Protein 3JR2 (pdb70)

Foldseek 3Di:
DFAAEAEQQDLELVVSVVFCVQQVVQGQEYEDEPNNCVNPVCSLLVVCVVRVRHAYEYEAAQDPQLPVLCSVVSPHQEYEYELNHDLVSLLSSLVSCVVSVHAYEYEYDDPHDVSLLSNVVSVHAHYEQEQDPVCVVVVVPRDPVSQVVLVSVVSNHAYAYEYPDFLVCLVSNQPRRHHYHYDYCCLGPDCNNVRSVSNVVSRVVRD/DAAEAEQQDLELVVSLVFCVQQVVQGQEYEDEPNNCVNPVCSLLVVCVVNVRGQYEYEAAADPQLVVLCSVVSPHQEYEYELNHDLVSLLSSLVNCVVSVHAYEYEYDDPHDVSLLSCVVSVHAHYEQEADPVCVVVVNPHDVVSQVVLVSQVSRHAYAYEYPDFLVCLVVNAPRRHHYHYDYCCLGDDCNNVRSVSNVVSCVVRDD/DFAAEAEQQDLELVVSLVQCVQLVVQGQEYEDEPNNCVNPVLSLLVVCVVRVRHQYEYEAAQDPQLPVLCSVVSPHQEYEYELNRDLVSLLSSLVVCVVSNHAYEYEYDDPHDVSLVSCVVSVHAEYEDEADPVCVVVVHTHDVVVLVCLVSQVSNHAYAYEYPDFLVCLVVNAPRRHHYHYDYCCLGDDCNNVRSVSNVVSSVVRDD/DAAEAEQQDLELVVSLVQCVVQVVLGQEYEDEPNNCVNPVCSLLVVCVVRVRHQYEYEAAQDPQLPVLCSVVSPHQEYEYELNRDLVSVLNNLVNCVVSVHAYEYEYDDPHDVSLLSCVVSVHQHYEQEADVVCVVVVNPHDPVSLVVLVSQVSRHAYAYEYPDFLVCLVSNAPRRHHYYYDYVCLGDDCNNVRSVSNVVSVVVRD

Solvent-accessible surface area: 34375 Å² total

Nearest PDB structures (foldseek):
  3ieb-assembly2_E  TM=1.001E+00  e=9.719E-37  Vibrio cholerae
  1so6-assembly1_A  TM=9.469E-01  e=2.253E-22  Escherichia coli
  1q6q-assembly1_A  TM=9.451E-01  e=1.768E-21  Escherichia coli
  3ajx-assembly1_B  TM=8.859E-01  e=6.180E-15  Mycobacterium gastri
  1tqj-assembly1_B  TM=7.447E-01  e=2.675E-05  Synechocystis sp.

Radius of gyration: 33.16 Å; Cα contacts (8 Å, |Δi|>4): 1681; chains: 4; bounding box: 95×74×72 Å

Secondary structure (DSSP, 8-state):
----EEEE--SSHHHHHHHHHHHGGG-SEEEE-HHHHHHH--HHHHHHHH-TTSEEEE--B-S-HHHHH--TTTT-SEEEEETTS-HHHHHHHHHHHHHHT-EEEEE--SS---HHHHHHHTT--EEEEEPPHHHHHHT--S-HHHHH--HHHHTT-EEEEESS--GGGGGGGTTS-EEEEEESGGGSHHHHHHHHHHHHHHHHHH-/---EEEE--SSHHHHHHHHHHHTTT-SEEEE-HHHHHHH--HHHHHHHHSTTSEEEE--B-S-HHHHH--TTTT-SEEEEETTS-HHHHHHHHHHHHHTT-EEEEE--SS---HHHHHHHTT--EEEEE--HHHHHHT----HHHHH--HHHHTTPEEEEESS--GGGGGGGTTS-EEEEEESGGGSTTTHHHHHHHHHHHHHHH--/----EEEE--SSHHHHHHHHHHHGGG-SEEEE-HHHHHHH--HHHHHHHH-TTSEEEE--B-S-HHHHH--TTTT-SEEEEETTS-HHHHHHHHHHHHHTT-EEEEE--SS---HHHHHHHTT--EEEEEPPHHHHHHT----HHHHH--HHHHTTPEEEEESS--GGGGGGGTTS-EEEEEESGGGSSTTHHHHHHHHHHHHHHH--/---EEEE--SSHHHHHHHHHHHGGG-SEEEE-HHHHHHH--HHHHHHHH-TTSEEEE--B-S-HHHHH--TTTT-SEEEEETTS-HHHHHHHHHHHHHTT-EEEEE--SS---HHHHHHHTT--EEEEE--HHHHHHT--S-HHHHH--HHHHHT-EEEEESS--GGGGGGGTTS-EEEEEESGGGSSTTHHHHHHHHHHHHHHH-

Structure (mmCIF, N/CA/C/O backbone):
data_3JR2
#
_entry.id   3JR2
#
_cell.length_a   82.305
_cell.length_b   95.711
_cell.length_c   125.577
_cell.angle_alpha   90.00
_cell.angle_beta   90.00
_cell.angle_gamma   90.00
#
_symmetry.space_group_name_H-M   'P 21 21 21'
#
loop_
_entity.id
_entity.type
_entity.pdbx_description
1 polymer 'Hexulose-6-phosphate synthase SgbH'
2 non-polymer 1,2-ETHANEDIOL
3 non-polymer GLYCEROL
4 non-polymer 'SULFATE ION'
5 non-polymer 'MAGNESIUM ION'
6 water water
#
loop_
_atom_site.group_PDB
_atom_site.id
_atom_site.type_symbol
_atom_site.label_atom_id
_atom_site.label_alt_id
_atom_site.label_comp_id
_atom_site.label_asym_id
_atom_site.label_entity_id
_atom_site.label_seq_id
_atom_site.pdbx_PDB_ins_code
_atom_site.Cartn_x
_atom_site.Cartn_y
_atom_site.Cartn_z
_atom_site.occupancy
_atom_site.B_iso_or_equiv
_atom_site.auth_seq_id
_atom_site.auth_comp_id
_atom_site.auth_asym_id
_atom_site.auth_atom_id
_atom_site.pdbx_PDB_model_num
ATOM 1 N N . THR A 1 5 ? 19.603 6.598 3.335 1.00 37.24 2 THR A N 1
ATOM 2 C CA . THR A 1 5 ? 18.889 5.639 2.426 1.00 37.36 2 THR A CA 1
ATOM 3 C C . THR A 1 5 ? 17.877 6.378 1.505 1.00 34.72 2 THR A C 1
ATOM 4 O O . THR A 1 5 ? 17.888 7.611 1.456 1.00 36.29 2 THR A O 1
ATOM 8 N N . LYS A 1 6 ? 16.997 5.672 0.790 1.00 30.96 3 LYS A N 1
ATOM 9 C CA . LYS A 1 6 ? 16.124 6.397 -0.146 1.00 27.39 3 LYS A CA 1
ATOM 10 C C . LYS A 1 6 ? 14.965 7.141 0.526 1.00 22.70 3 LYS A C 1
ATOM 11 O O . LYS A 1 6 ? 14.534 6.807 1.644 1.00 19.52 3 LYS A O 1
ATOM 17 N N . PRO A 1 7 ? 14.455 8.154 -0.184 1.00 19.62 4 PRO A N 1
ATOM 18 C CA . PRO A 1 7 ? 13.325 8.931 0.275 1.00 17.99 4 PRO A CA 1
ATOM 19 C C . PRO A 1 7 ? 12.131 8.056 0.541 1.00 16.77 4 PRO A C 1
ATOM 20 O O . PRO A 1 7 ? 11.817 7.146 -0.269 1.00 18.09 4 PRO A O 1
ATOM 32 N N . ILE A 1 9 ? 7.839 7.722 1.611 1.00 12.66 6 ILE A N 1
ATOM 33 C CA . ILE A 1 9 ? 6.564 8.329 1.229 1.00 13.68 6 ILE A CA 1
ATOM 34 C C . ILE A 1 9 ? 5.796 8.712 2.516 1.00 12.13 6 ILE A C 1
ATOM 35 O O . ILE A 1 9 ? 5.528 7.839 3.338 1.00 13.02 6 ILE A O 1
ATOM 40 N N . GLN A 1 10 ? 5.402 9.994 2.619 1.00 11.53 7 GLN A N 1
ATOM 41 C CA . GLN A 1 10 ? 4.737 10.553 3.742 1.00 11.16 7 GLN A CA 1
ATOM 42 C C . GLN A 1 10 ? 3.390 11.151 3.329 1.00 10.69 7 GLN A C 1
ATOM 43 O O . GLN A 1 10 ? 3.285 11.874 2.348 1.00 13.36 7 GLN A O 1
ATOM 49 N N . ILE A 1 11 ? 2.343 10.801 4.072 1.00 12.37 8 ILE A N 1
ATOM 50 C CA . ILE A 1 11 ? 1.051 11.383 3.856 1.00 12.52 8 ILE A CA 1
ATOM 51 C C . ILE A 1 11 ? 0.763 12.361 4.964 1.00 12.22 8 ILE A C 1
ATOM 52 O O . ILE A 1 11 ? 0.886 12.047 6.170 1.00 13.56 8 ILE A O 1
ATOM 57 N N . ALA A 1 12 ? 0.314 13.529 4.550 1.00 13.60 9 ALA A N 1
ATOM 58 C CA . ALA A 1 12 ? -0.111 14.575 5.477 1.00 13.04 9 ALA A CA 1
ATOM 59 C C . ALA A 1 12 ? -1.634 14.521 5.672 1.00 14.72 9 ALA A C 1
ATOM 60 O O . ALA A 1 12 ? -2.398 14.831 4.753 1.00 15.56 9 ALA A O 1
ATOM 62 N N . LEU A 1 13 ? -2.065 14.120 6.874 1.00 14.33 10 LEU A N 1
ATOM 63 C CA . LEU A 1 13 ? -3.470 14.083 7.240 1.00 14.00 10 LEU A CA 1
ATOM 64 C C . LEU A 1 13 ? -3.890 15.474 7.692 1.00 15.26 10 LEU A C 1
ATOM 65 O O . LEU A 1 13 ? -3.524 15.922 8.769 1.00 13.80 10 LEU A O 1
ATOM 70 N N . ASP A 1 14 ? -4.682 16.143 6.862 1.00 14.60 11 ASP A N 1
ATOM 71 C CA . ASP A 1 14 ? -5.167 17.477 7.184 1.00 17.18 11 ASP A CA 1
ATOM 72 C C . ASP A 1 14 ? -6.687 17.511 7.308 1.00 17.17 11 ASP A C 1
ATOM 73 O O . ASP A 1 14 ? -7.306 18.556 7.104 1.00 17.98 11 ASP A O 1
ATOM 78 N N . GLN A 1 15 ? -7.290 16.373 7.642 1.00 17.49 12 GLN A N 1
ATOM 79 C CA . GLN A 1 15 ? -8.740 16.322 7.800 1.00 17.73 12 GLN A CA 1
ATOM 80 C C . GLN A 1 15 ? -9.134 17.125 9.018 1.00 18.82 12 GLN A C 1
ATOM 81 O O . GLN A 1 15 ? -8.341 17.323 9.961 1.00 18.28 12 GLN A O 1
ATOM 87 N N . THR A 1 16 ? -10.373 17.620 9.011 1.00 17.99 13 THR A N 1
ATOM 88 C CA . THR A 1 16 ? -10.829 18.475 10.116 1.00 17.56 13 THR A CA 1
ATOM 89 C C . THR A 1 16 ? -11.547 17.696 11.229 1.00 16.31 13 THR A C 1
ATOM 90 O O . THR A 1 16 ? -12.124 18.275 12.156 1.00 14.61 13 THR A O 1
ATOM 94 N N . ASN A 1 17 ? -11.508 16.383 11.141 1.00 16.38 14 ASN A N 1
ATOM 95 C CA . ASN A 1 17 ? -12.030 15.512 12.182 1.00 16.55 14 ASN A CA 1
ATOM 96 C C . ASN A 1 17 ? -11.293 14.233 12.197 1.00 15.98 14 ASN A C 1
ATOM 97 O O . ASN A 1 17 ? -10.735 13.811 11.194 1.00 16.14 14 ASN A O 1
ATOM 102 N N . LEU A 1 18 ? -11.300 13.611 13.373 1.00 16.07 15 LEU A N 1
ATOM 103 C CA . LEU A 1 18 ? -10.487 12.443 13.595 1.00 17.44 15 LEU A CA 1
ATOM 104 C C . LEU A 1 18 ? -11.070 11.238 12.889 1.00 16.09 15 LEU A C 1
ATOM 105 O O . LEU A 1 18 ? -10.337 10.409 12.402 1.00 15.08 15 LEU A O 1
ATOM 110 N N . THR A 1 19 ? -12.396 11.146 12.815 1.00 17.64 16 THR A N 1
ATOM 111 C CA . THR A 1 19 ? -13.018 9.953 12.175 1.00 18.50 16 THR A CA 1
ATOM 112 C C . THR A 1 19 ? -12.517 9.861 10.724 1.00 17.31 16 THR A C 1
ATOM 113 O O . THR A 1 19 ? -12.102 8.765 10.254 1.00 15.61 16 THR A O 1
ATOM 117 N N . ASP A 1 20 ? -12.501 10.989 10.041 1.00 16.10 17 ASP A N 1
ATOM 118 C CA . ASP A 1 20 ? -12.040 10.960 8.631 1.00 17.68 17 ASP A CA 1
ATOM 119 C C . ASP A 1 20 ? -10.535 10.667 8.478 1.00 16.87 17 ASP A C 1
ATOM 120 O O . ASP A 1 20 ? -10.113 9.954 7.566 1.00 16.19 17 ASP A O 1
ATOM 125 N N . ALA A 1 21 ? -9.738 11.214 9.398 1.00 17.35 18 ALA A N 1
ATOM 126 C CA . ALA A 1 21 ? -8.296 10.978 9.409 1.00 16.68 18 ALA A CA 1
ATOM 127 C C . ALA A 1 21 ? -7.977 9.519 9.648 1.00 16.82 18 ALA A C 1
ATOM 128 O O . ALA A 1 21 ? -7.105 8.976 9.003 1.00 15.46 18 ALA A O 1
ATOM 130 N N . VAL A 1 22 ? -8.680 8.908 10.586 1.00 16.80 19 VAL A N 1
ATOM 131 C CA . VAL A 1 22 ? -8.509 7.498 10.913 1.00 16.17 19 VAL A CA 1
ATOM 132 C C . VAL A 1 22 ? -8.863 6.589 9.709 1.00 16.30 19 VAL A C 1
ATOM 133 O O . VAL A 1 22 ? -8.132 5.668 9.378 1.00 15.15 19 VAL A O 1
ATOM 137 N N . ALA A 1 23 ? -9.915 6.952 8.990 1.00 17.05 20 ALA A N 1
ATOM 138 C CA . ALA A 1 23 ? -10.342 6.231 7.774 1.00 17.18 20 ALA A CA 1
ATOM 139 C C . ALA A 1 23 ? -9.292 6.302 6.670 1.00 17.49 20 ALA A C 1
ATOM 140 O O . ALA A 1 23 ? -8.932 5.290 6.089 1.00 17.71 20 ALA A O 1
ATOM 142 N N . VAL A 1 24 ? -8.761 7.496 6.425 1.00 16.51 21 VAL A N 1
ATOM 143 C CA . VAL A 1 24 ? -7.689 7.692 5.451 1.00 16.88 21 VAL A CA 1
ATOM 144 C C . VAL A 1 24 ? -6.442 6.916 5.826 1.00 15.40 21 VAL A C 1
ATOM 145 O O . VAL A 1 24 ? -5.902 6.146 5.018 1.00 16.85 21 VAL A O 1
ATOM 149 N N . ALA A 1 25 ? -6.002 7.071 7.066 1.00 15.30 22 ALA A N 1
ATOM 150 C CA . ALA A 1 25 ? -4.787 6.424 7.531 1.00 14.72 22 ALA A CA 1
ATOM 151 C C . ALA A 1 25 ? -4.938 4.918 7.346 1.00 15.09 22 ALA A C 1
ATOM 152 O O . ALA A 1 25 ? -4.010 4.258 6.910 1.00 15.76 22 ALA A O 1
ATOM 154 N N . SER A 1 26 ? -6.109 4.401 7.693 1.00 17.37 23 SER A N 1
ATOM 155 C CA . SER A 1 26 ? -6.373 2.964 7.576 1.00 18.59 23 SER A CA 1
ATOM 156 C C . SER A 1 26 ? -6.287 2.538 6.117 1.00 18.54 23 SER A C 1
ATOM 157 O O . SER A 1 26 ? -5.684 1.524 5.784 1.00 18.74 23 SER A O 1
ATOM 160 N N . ASN A 1 27 ? -6.862 3.331 5.250 1.00 19.09 24 ASN A N 1
ATOM 161 C CA . ASN A 1 27 ? -6.815 3.061 3.779 1.00 20.34 24 ASN A CA 1
ATOM 162 C C . ASN A 1 27 ? -5.431 3.136 3.133 1.00 19.67 24 ASN A C 1
ATOM 163 O O . ASN A 1 27 ? -5.126 2.332 2.248 1.00 19.25 24 ASN A O 1
ATOM 168 N N . VAL A 1 28 ? -4.591 4.091 3.563 1.00 17.80 25 VAL A N 1
ATOM 169 C CA . VAL A 1 28 ? -3.281 4.280 2.983 1.00 17.24 25 VAL A CA 1
ATOM 170 C C . VAL A 1 28 ? -2.107 3.564 3.693 1.00 17.32 25 VAL A C 1
ATOM 171 O O . VAL A 1 28 ? -0.991 3.489 3.133 1.00 15.44 25 VAL A O 1
ATOM 175 N N . ALA A 1 29 ? -2.324 3.031 4.906 1.00 16.02 26 ALA A N 1
ATOM 176 C CA . ALA A 1 29 ? -1.232 2.506 5.712 1.00 15.87 26 ALA A CA 1
ATOM 177 C C . ALA A 1 29 ? -0.284 1.534 4.992 1.00 17.01 26 ALA A C 1
ATOM 178 O O . ALA A 1 29 ? 0.922 1.573 5.186 1.00 17.10 26 ALA A O 1
ATOM 180 N N . SER A 1 30 ? -0.827 0.629 4.174 1.00 17.85 27 SER A N 1
ATOM 181 C CA . SER A 1 30 ? 0.007 -0.423 3.584 1.00 18.73 27 SER A CA 1
ATOM 182 C C . SER A 1 30 ? 0.983 0.133 2.560 1.00 18.02 27 SER A C 1
ATOM 183 O O . SER A 1 30 ? 1.864 -0.580 2.096 1.00 18.94 27 SER A O 1
ATOM 186 N N . TYR A 1 31 ? 0.837 1.389 2.152 1.00 17.11 28 TYR A N 1
ATOM 187 C CA . TYR A 1 31 ? 1.764 1.929 1.142 1.00 15.82 28 TYR A CA 1
ATOM 188 C C . TYR A 1 31 ? 2.385 3.280 1.466 1.00 14.90 28 TYR A C 1
ATOM 189 O O . TYR A 1 31 ? 3.040 3.850 0.640 1.00 14.49 28 TYR A O 1
ATOM 198 N N A VAL A 1 32 ? 2.190 3.782 2.685 0.50 14.16 29 VAL A N 1
ATOM 199 N N B VAL 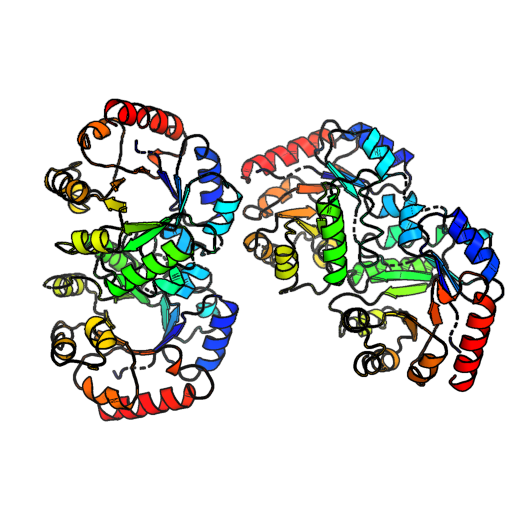A 1 32 ? 2.219 3.759 2.689 0.50 14.55 29 VAL A N 1
ATOM 200 C CA A VAL A 1 32 ? 2.895 4.979 3.131 0.50 13.46 29 VAL A CA 1
ATOM 201 C CA B VAL A 1 32 ? 2.922 4.950 3.100 0.50 14.24 29 VAL A CA 1
ATOM 202 C C A VAL A 1 32 ? 3.861 4.557 4.247 0.50 14.59 29 VAL A C 1
ATOM 203 C C B VAL A 1 32 ? 3.859 4.560 4.250 0.50 14.97 29 VAL A C 1
ATOM 204 O O A VAL A 1 32 ? 3.577 3.617 5.012 0.50 14.21 29 VAL A O 1
ATOM 205 O O B VAL A 1 32 ? 3.555 3.643 5.038 0.50 14.58 29 VAL A O 1
ATOM 212 N N . ASP A 1 33 ? 5.011 5.223 4.313 1.00 14.27 30 ASP A N 1
ATOM 213 C CA . ASP A 1 33 ? 6.011 4.950 5.325 1.00 14.10 30 ASP A CA 1
ATOM 214 C C . ASP A 1 33 ? 5.848 5.829 6.559 1.00 14.28 30 ASP A C 1
ATOM 215 O O . ASP A 1 33 ? 6.188 5.406 7.672 1.00 13.34 30 ASP A O 1
ATOM 220 N N . VAL A 1 34 ? 5.423 7.066 6.327 1.00 13.69 31 VAL A N 1
ATOM 221 C CA . VAL A 1 34 ? 5.280 8.069 7.362 1.00 12.93 31 VAL A CA 1
ATOM 222 C C . VAL A 1 34 ? 3.847 8.631 7.350 1.00 12.88 31 VAL A C 1
ATOM 223 O O . VAL A 1 34 ? 3.306 9.007 6.314 1.00 13.56 31 VAL A O 1
ATOM 227 N N . ILE A 1 35 ? 3.227 8.640 8.512 1.00 12.00 32 ILE A N 1
ATOM 228 C CA . ILE A 1 35 ? 1.899 9.238 8.696 1.00 12.45 32 ILE A CA 1
ATOM 229 C C . ILE A 1 35 ? 2.043 10.518 9.525 1.00 13.13 32 ILE A C 1
ATOM 230 O O . ILE A 1 35 ? 2.621 10.534 10.627 1.00 14.17 32 ILE A O 1
ATOM 235 N N . GLU A 1 36 ? 1.537 11.614 8.988 1.00 12.31 33 GLU A N 1
ATOM 236 C CA . GLU A 1 36 ? 1.643 12.909 9.631 1.00 13.11 33 GLU A CA 1
ATOM 237 C C . GLU A 1 36 ? 0.287 13.446 10.110 1.00 12.43 33 GLU A C 1
ATOM 238 O O . GLU A 1 36 ? -0.693 13.510 9.358 1.00 13.50 33 GLU A O 1
ATOM 244 N N . VAL A 1 37 ? 0.221 13.840 11.367 1.00 11.63 34 VAL A N 1
ATOM 245 C CA . VAL A 1 37 ? -0.938 14.554 11.840 1.00 12.00 34 VAL A CA 1
ATOM 246 C C . VAL A 1 37 ? -0.631 16.006 11.433 1.00 12.31 34 VAL A C 1
ATOM 247 O O . VAL A 1 37 ? 0.247 16.649 12.024 1.00 12.16 34 VAL A O 1
ATOM 251 N N . GLY A 1 38 ? -1.315 16.502 10.409 1.00 11.75 35 GLY A N 1
ATOM 252 C CA . GLY A 1 38 ? -1.148 17.887 9.978 1.00 12.37 35 GLY A CA 1
ATOM 253 C C . GLY A 1 38 ? -1.641 18.891 11.006 1.00 12.67 35 GLY A C 1
ATOM 254 O O . GLY A 1 38 ? -2.386 18.543 11.931 1.00 12.70 35 GLY A O 1
ATOM 255 N N . THR A 1 39 ? -1.232 20.153 10.840 1.00 12.88 36 THR A N 1
ATOM 256 C CA . THR A 1 39 ? -1.587 21.191 11.765 1.00 13.04 36 THR A CA 1
ATOM 257 C C . THR A 1 39 ? -3.102 21.344 11.858 1.00 12.49 36 THR A C 1
ATOM 258 O O . THR A 1 39 ? -3.625 21.552 12.929 1.00 13.58 36 THR A O 1
ATOM 262 N N . ILE A 1 40 ? -3.833 21.166 10.753 1.00 12.75 37 ILE A N 1
ATOM 263 C CA . ILE A 1 40 ? -5.292 21.260 10.778 1.00 13.68 37 ILE A CA 1
ATOM 264 C C . ILE A 1 40 ? -5.919 20.190 11.687 1.00 13.58 37 ILE A C 1
ATOM 265 O O . ILE A 1 40 ? -6.797 20.457 12.481 1.00 12.86 37 ILE A O 1
ATOM 270 N N . LEU A 1 41 ? -5.446 18.969 11.588 1.00 12.22 38 LEU A N 1
ATOM 271 C CA . LEU A 1 41 ? -5.997 17.863 12.344 1.00 12.64 38 LEU A CA 1
ATOM 272 C C . LEU A 1 41 ? -5.609 18.049 13.814 1.00 12.05 38 LEU A C 1
ATOM 273 O O . LEU A 1 41 ? -6.398 17.794 14.708 1.00 12.13 38 LEU A O 1
ATOM 278 N N . ALA A 1 42 ? -4.367 18.484 14.038 1.00 12.79 39 ALA A N 1
ATOM 279 C CA . ALA A 1 42 ? -3.849 18.767 15.377 1.00 12.23 39 ALA A CA 1
ATOM 280 C C . ALA A 1 42 ? -4.652 19.858 16.106 1.00 13.64 39 ALA A C 1
ATOM 281 O O . ALA A 1 42 ? -4.997 19.712 17.277 1.00 15.18 39 ALA A O 1
ATOM 283 N N . PHE A 1 43 ? -4.945 20.957 15.451 1.00 12.86 40 PHE A N 1
ATOM 284 C CA . PHE A 1 43 ? -5.873 21.924 16.060 1.00 13.24 40 PHE A CA 1
ATOM 285 C C . PHE A 1 43 ? -7.332 21.461 16.129 1.00 14.68 40 PHE A C 1
ATOM 286 O O . PHE A 1 43 ? -8.039 21.838 17.032 1.00 14.08 40 PHE A O 1
ATOM 294 N N . ALA A 1 44 ? -7.795 20.630 15.197 1.00 14.38 41 ALA A N 1
ATOM 295 C CA . ALA A 1 44 ? -9.182 20.217 15.265 1.00 15.78 41 ALA A CA 1
ATOM 296 C C . ALA A 1 44 ? -9.427 19.360 16.487 1.00 16.08 41 ALA A C 1
ATOM 297 O O . ALA A 1 44 ? -10.420 19.545 17.209 1.00 16.68 41 ALA A O 1
ATOM 299 N N . GLU A 1 45 ? -8.507 18.409 16.712 1.00 15.69 42 GLU A N 1
ATOM 300 C CA . GLU A 1 45 ? -8.693 17.372 17.679 1.00 15.70 42 GLU A CA 1
ATOM 301 C C . GLU A 1 45 ? -7.741 17.332 18.854 1.00 15.99 42 GLU A C 1
ATOM 302 O O . GLU A 1 45 ? -7.997 16.639 19.838 1.00 16.39 42 GLU A O 1
ATOM 308 N N . GLY A 1 46 ? -6.623 18.043 18.757 1.00 14.81 43 GLY A N 1
ATOM 309 C CA . GLY A 1 46 ? -5.618 18.022 19.766 1.00 13.94 43 GLY A CA 1
ATOM 310 C C . GLY A 1 46 ? -4.816 16.734 19.744 1.00 14.57 43 GLY A C 1
ATOM 311 O O . GLY A 1 46 ? -4.889 15.964 18.814 1.00 14.80 43 GLY A O 1
ATOM 320 N N . LYS A 1 48 ? -5.151 13.982 21.095 1.00 15.36 45 LYS A N 1
ATOM 321 C CA . LYS A 1 48 ? -5.929 12.760 20.863 1.00 17.13 45 LYS A CA 1
ATOM 322 C C . LYS A 1 48 ? -5.677 12.181 19.451 1.00 15.56 45 LYS A C 1
ATOM 323 O O . LYS A 1 48 ? -5.670 10.980 19.269 1.00 15.65 45 LYS A O 1
ATOM 329 N N . ALA A 1 49 ? -5.549 13.048 18.443 1.00 14.71 46 ALA A N 1
ATOM 330 C CA . ALA A 1 49 ? -5.235 12.588 17.096 1.00 13.04 46 ALA A CA 1
ATOM 331 C C . ALA A 1 49 ? -3.934 11.830 17.054 1.00 13.83 46 ALA A C 1
ATOM 332 O O . ALA A 1 49 ? -3.854 10.820 16.406 1.00 13.82 46 ALA A O 1
ATOM 334 N N . VAL A 1 50 ? -2.884 12.341 17.708 1.00 12.10 47 VAL A N 1
ATOM 335 C CA . VAL A 1 50 ? -1.583 11.721 17.747 1.00 12.65 47 VAL A CA 1
ATOM 336 C C . VAL A 1 50 ? -1.663 10.369 18.430 1.00 12.66 47 VAL A C 1
ATOM 337 O O . VAL A 1 50 ? -1.196 9.343 17.893 1.00 11.16 47 VAL A O 1
ATOM 341 N N . SER A 1 51 ? -2.256 10.366 19.627 1.00 12.91 48 SER A N 1
ATOM 342 C CA A SER A 1 51 ? -2.390 9.100 20.392 0.50 13.79 48 SER A CA 1
ATOM 343 C CA B SER A 1 51 ? -2.329 9.087 20.381 0.50 12.00 48 SER A CA 1
ATOM 344 C C . SER A 1 51 ? -3.159 8.055 19.635 1.00 12.63 48 SER A C 1
ATOM 345 O O . SER A 1 51 ? -2.790 6.849 19.638 1.00 13.78 48 SER A O 1
ATOM 350 N N . THR A 1 52 ? -4.229 8.496 18.983 1.00 12.47 49 THR A N 1
ATOM 351 C CA . THR A 1 52 ? -5.102 7.551 18.277 1.00 13.83 49 THR A CA 1
ATOM 352 C C . THR A 1 52 ? -4.360 6.869 17.115 1.00 13.88 49 THR A C 1
ATOM 353 O O . THR A 1 52 ? -4.400 5.630 16.950 1.00 15.60 49 THR A O 1
ATOM 357 N N . LEU A 1 53 ? -3.691 7.689 16.320 1.00 13.69 50 LEU A N 1
ATOM 358 C CA . LEU A 1 53 ? -2.971 7.211 15.141 1.00 14.32 50 LEU A CA 1
ATOM 359 C C . LEU A 1 53 ? -1.729 6.394 15.557 1.00 14.62 50 LEU A C 1
ATOM 360 O O . LEU A 1 53 ? -1.451 5.370 14.952 1.00 13.09 50 LEU A O 1
ATOM 365 N N . ARG A 1 54 ? -1.129 6.755 16.684 1.00 14.07 51 ARG A N 1
ATOM 366 C CA . ARG A 1 54 ? -0.068 5.977 17.282 1.00 15.31 51 ARG A CA 1
ATOM 367 C C . ARG A 1 54 ? -0.493 4.551 17.634 1.00 15.66 51 ARG A C 1
ATOM 368 O O . ARG A 1 54 ? 0.201 3.586 17.293 1.00 15.92 51 ARG A O 1
ATOM 376 N N . HIS A 1 55 ? -1.652 4.427 18.251 1.00 15.58 52 HIS A N 1
ATOM 377 C CA . HIS A 1 55 ? -2.217 3.110 18.583 1.00 15.80 52 HIS A CA 1
ATOM 378 C C . HIS A 1 55 ? -2.611 2.333 17.349 1.00 15.29 52 HIS A C 1
ATOM 379 O O . HIS A 1 55 ? -2.279 1.140 17.229 1.00 14.81 52 HIS A O 1
ATOM 386 N N . ASN A 1 56 ? -3.235 3.009 16.382 1.00 15.29 53 ASN A N 1
ATOM 387 C CA . ASN A 1 56 ? -3.674 2.335 15.176 1.00 15.80 53 ASN A CA 1
ATOM 388 C C . ASN A 1 56 ? -2.551 1.845 14.274 1.00 16.09 53 ASN A C 1
ATOM 389 O O . ASN A 1 56 ? -2.737 0.864 13.569 1.00 14.21 53 ASN A O 1
ATOM 394 N N . HIS A 1 57 ? -1.433 2.594 14.214 1.00 15.20 54 HIS A N 1
ATOM 395 C CA . HIS A 1 57 ? -0.322 2.333 13.267 1.00 15.58 54 HIS A CA 1
ATOM 396 C C . HIS A 1 57 ? 1.026 2.332 13.971 1.00 16.09 54 HIS A C 1
ATOM 397 O O . HIS A 1 57 ? 1.866 3.238 13.801 1.00 15.07 54 HIS A O 1
ATOM 404 N N . PRO A 1 58 ? 1.256 1.300 14.773 1.00 16.19 55 PRO A N 1
ATOM 405 C CA . PRO A 1 58 ? 2.414 1.287 15.668 1.00 17.77 55 PRO A CA 1
ATOM 406 C C . PRO A 1 58 ? 3.732 1.148 14.948 1.00 19.07 55 PRO A C 1
ATOM 407 O O . PRO A 1 58 ? 4.755 1.495 15.498 1.00 20.50 55 PRO A O 1
ATOM 411 N N . ASN A 1 59 ? 3.720 0.636 13.723 1.00 18.11 56 ASN A N 1
ATOM 412 C CA . ASN A 1 59 ? 4.964 0.403 12.991 1.00 19.38 56 ASN A CA 1
ATOM 413 C C . ASN A 1 59 ? 5.283 1.472 11.985 1.00 18.03 56 ASN A C 1
ATOM 414 O O . ASN A 1 59 ? 6.205 1.329 11.195 1.00 19.31 56 ASN A O 1
ATOM 419 N N . HIS A 1 60 ? 4.503 2.546 11.985 1.00 15.59 57 HIS A N 1
ATOM 420 C CA . HIS A 1 60 ? 4.784 3.656 11.070 1.00 14.06 57 HIS A CA 1
ATOM 421 C C . HIS A 1 60 ? 5.574 4.714 11.816 1.00 13.03 57 HIS A C 1
ATOM 422 O O . HIS A 1 60 ? 5.484 4.822 13.039 1.00 13.06 57 HIS A O 1
ATOM 429 N N . ILE A 1 61 ? 6.305 5.529 11.074 1.00 11.48 58 ILE A N 1
ATOM 430 C CA . ILE A 1 61 ? 6.852 6.778 11.649 1.00 12.33 58 ILE A CA 1
ATOM 431 C C . ILE A 1 61 ? 5.670 7.784 11.766 1.00 12.73 58 ILE A C 1
ATOM 432 O O . ILE A 1 61 ? 4.918 7.949 10.821 1.00 12.37 58 ILE A O 1
ATOM 437 N N . LEU A 1 62 ? 5.538 8.475 12.889 1.00 12.50 59 LEU A N 1
ATOM 438 C CA . LEU A 1 62 ? 4.420 9.350 13.121 1.00 13.17 59 LEU A CA 1
ATOM 439 C C . LEU A 1 62 ? 4.924 10.757 13.368 1.00 12.07 59 LEU A C 1
ATOM 440 O O . LEU A 1 62 ? 5.829 10.946 14.179 1.00 13.40 59 LEU A O 1
ATOM 445 N N . VAL A 1 63 ? 4.337 11.709 12.664 1.00 12.45 60 VAL A N 1
ATOM 446 C CA . VAL A 1 63 ? 4.774 13.120 12.716 1.00 12.54 60 VAL A CA 1
ATOM 447 C C . VAL A 1 63 ? 3.633 13.947 13.283 1.00 12.08 60 VAL A C 1
ATOM 448 O O . VAL A 1 63 ? 2.466 13.730 12.948 1.00 13.26 60 VAL A O 1
ATOM 452 N N . CYS A 1 64 ? 3.959 14.857 14.167 1.00 13.30 61 CYS A N 1
ATOM 453 C CA . CYS A 1 64 ? 2.994 15.828 14.670 1.00 13.06 61 CYS A CA 1
ATOM 454 C C . CYS A 1 64 ? 3.451 17.180 14.168 1.00 14.10 61 CYS A C 1
ATOM 455 O O . CYS A 1 64 ? 4.477 17.712 14.583 1.00 13.63 61 CYS A O 1
ATOM 458 N N . ASP A 1 65 ? 2.692 17.741 13.250 1.00 14.71 62 ASP A N 1
ATOM 459 C CA . ASP A 1 65 ? 3.073 18.959 12.593 1.00 15.05 62 ASP A CA 1
ATOM 460 C C . ASP A 1 65 ? 2.469 20.172 13.304 1.00 15.43 62 ASP A C 1
ATOM 461 O O . ASP A 1 65 ? 1.428 20.663 12.921 1.00 16.27 62 ASP A O 1
ATOM 474 N N . LYS A 1 67 ? 4.174 23.162 13.779 1.00 15.12 64 LYS A N 1
ATOM 475 C CA . LYS A 1 67 ? 4.867 24.399 13.337 1.00 15.18 64 LYS A CA 1
ATOM 476 C C . LYS A 1 67 ? 5.135 25.305 14.564 1.00 13.80 64 LYS A C 1
ATOM 477 O O . LYS A 1 67 ? 4.851 26.502 14.575 1.00 14.30 64 LYS A O 1
ATOM 483 N N . THR A 1 68 ? 5.632 24.660 15.592 1.00 13.90 65 THR A N 1
ATOM 484 C CA . THR A 1 68 ? 5.915 25.285 16.901 1.00 13.87 65 THR A CA 1
ATOM 485 C C . THR A 1 68 ? 6.626 26.610 16.732 1.00 12.70 65 THR A C 1
ATOM 486 O O . THR A 1 68 ? 7.710 26.672 16.164 1.00 12.17 65 THR A O 1
ATOM 490 N N . THR A 1 69 ? 6.028 27.669 17.250 1.00 12.41 66 THR A N 1
ATOM 491 C CA . THR A 1 69 ? 6.620 28.977 17.178 1.00 12.43 66 THR A CA 1
ATOM 492 C C . THR A 1 69 ? 7.061 29.528 18.525 1.00 12.26 66 THR A C 1
ATOM 493 O O . THR A 1 69 ? 7.910 30.416 18.574 1.00 13.11 66 THR A O 1
ATOM 497 N N . ASP A 1 70 ? 6.466 29.043 19.605 1.00 13.29 67 ASP A N 1
ATOM 498 C CA . ASP A 1 70 ? 6.844 29.435 20.980 1.00 14.09 67 ASP A CA 1
ATOM 499 C C . ASP A 1 70 ? 6.255 28.334 21.899 1.00 14.45 67 ASP A C 1
ATOM 500 O O . ASP A 1 70 ? 5.560 27.431 21.439 1.00 15.54 67 ASP A O 1
ATOM 505 N N . GLY A 1 71 ? 6.565 28.409 23.199 1.00 14.81 68 GLY A N 1
ATOM 506 C CA . GLY A 1 71 ? 6.221 27.385 24.172 1.00 14.58 68 GLY A CA 1
ATOM 507 C C . GLY A 1 71 ? 6.724 26.031 23.744 1.00 14.39 68 GLY A C 1
ATOM 508 O O . GLY A 1 71 ? 6.051 25.032 23.889 1.00 13.60 68 GLY A O 1
ATOM 509 N N . GLY A 1 72 ? 7.965 25.991 23.267 1.00 13.67 69 GLY A N 1
ATOM 510 C CA . GLY A 1 72 ? 8.448 24.767 22.628 1.00 14.48 69 GLY A CA 1
ATOM 511 C C . GLY A 1 72 ? 8.670 23.606 23.585 1.00 13.61 69 GLY A C 1
ATOM 512 O O . GLY A 1 72 ? 8.421 22.449 23.212 1.00 15.56 69 GLY A O 1
ATOM 513 N N . ALA A 1 73 ? 9.229 23.880 24.763 1.00 14.10 70 ALA A N 1
ATOM 514 C CA . ALA A 1 73 ? 9.492 22.851 25.757 1.00 14.19 70 ALA A CA 1
ATOM 515 C C . ALA A 1 73 ? 8.186 22.094 26.123 1.00 14.30 70 ALA A C 1
ATOM 516 O O . ALA A 1 73 ? 8.154 20.864 26.252 1.00 16.12 70 ALA A O 1
ATOM 518 N N . ILE A 1 74 ? 7.102 22.837 26.261 1.00 14.15 71 ILE A N 1
ATOM 519 C CA . ILE A 1 74 ? 5.822 22.239 26.635 1.00 13.62 71 ILE A CA 1
ATOM 520 C C . ILE A 1 74 ? 5.176 21.534 25.448 1.00 13.15 71 ILE A C 1
ATOM 521 O O . ILE A 1 74 ? 4.731 20.384 25.596 1.00 13.81 71 ILE A O 1
ATOM 526 N N . LEU A 1 75 ? 5.152 22.156 24.271 1.00 11.76 72 LEU A N 1
ATOM 527 C CA . LEU A 1 75 ? 4.505 21.548 23.122 1.00 12.33 72 LEU A CA 1
ATOM 528 C C . LEU A 1 75 ? 5.271 20.297 22.650 1.00 12.33 72 LEU A C 1
ATOM 529 O O . LEU A 1 75 ? 4.662 19.237 22.330 1.00 12.90 72 LEU A O 1
ATOM 534 N N . SER A 1 76 ? 6.596 20.400 22.624 1.00 11.24 73 SER A N 1
ATOM 535 C CA A SER A 1 76 ? 7.412 19.237 22.219 0.50 11.79 73 SER A CA 1
ATOM 536 C CA B SER A 1 76 ? 7.403 19.244 22.205 0.50 12.58 73 SER A CA 1
ATOM 537 C C . SER A 1 76 ? 7.171 18.046 23.134 1.00 12.91 73 SER A C 1
ATOM 538 O O . SER A 1 76 ? 6.961 16.926 22.680 1.00 11.85 73 SER A O 1
ATOM 543 N N . ARG A 1 77 ? 7.187 18.296 24.446 1.00 13.46 74 ARG A N 1
ATOM 544 C CA . ARG A 1 77 ? 6.926 17.232 25.388 1.00 14.68 74 ARG A CA 1
ATOM 545 C C . ARG A 1 77 ? 5.553 16.597 25.192 1.00 14.73 74 ARG A C 1
ATOM 546 O O . ARG A 1 77 ? 5.456 15.385 25.216 1.00 13.78 74 ARG A O 1
ATOM 567 N N . ALA A 1 79 ? 3.725 16.396 22.467 1.00 13.43 76 ALA A N 1
ATOM 568 C CA . ALA A 1 79 ? 3.603 15.659 21.226 1.00 13.40 76 ALA A CA 1
ATOM 569 C C . ALA A 1 79 ? 4.394 14.354 21.277 1.00 12.84 76 ALA A C 1
ATOM 570 O O . ALA A 1 79 ? 3.927 13.336 20.797 1.00 13.70 76 ALA A O 1
ATOM 572 N N . PHE A 1 80 ? 5.601 14.435 21.819 1.00 13.43 77 PHE A N 1
ATOM 573 C CA . PHE A 1 80 ? 6.403 13.254 21.996 1.00 13.77 77 PHE A CA 1
ATOM 574 C C . PHE A 1 80 ? 5.726 12.300 22.919 1.00 15.05 77 PHE A C 1
ATOM 575 O O . PHE A 1 80 ? 5.700 11.094 22.643 1.00 14.90 77 PHE A O 1
ATOM 583 N N . GLU A 1 81 ? 5.140 12.800 23.995 1.00 16.21 78 GLU A N 1
ATOM 584 C CA . GLU A 1 81 ? 4.535 11.891 24.969 1.00 16.86 78 GLU A CA 1
ATOM 585 C C . GLU A 1 81 ? 3.333 11.184 24.337 1.00 16.95 78 GLU A C 1
ATOM 586 O O . GLU A 1 81 ? 3.081 10.029 24.658 1.00 16.95 78 GLU A O 1
ATOM 592 N N . ALA A 1 82 ? 2.595 11.923 23.515 1.00 15.87 79 ALA A N 1
ATOM 593 C CA . ALA A 1 82 ? 1.421 11.414 22.802 1.00 16.80 79 ALA A CA 1
ATOM 594 C C . ALA A 1 82 ? 1.742 10.326 21.813 1.00 18.14 79 ALA A C 1
ATOM 595 O O . ALA A 1 82 ? 0.824 9.574 21.397 1.00 18.59 79 ALA A O 1
ATOM 597 N N . GLY A 1 83 ? 3.010 10.257 21.404 1.00 18.58 80 GLY A N 1
ATOM 598 C CA . GLY A 1 83 ? 3.521 9.194 20.549 1.00 18.16 80 GLY A CA 1
ATOM 599 C C . GLY A 1 83 ? 4.250 9.618 19.296 1.00 17.66 80 GLY A C 1
ATOM 600 O O . GLY A 1 83 ? 4.759 8.751 18.565 1.00 17.66 80 GLY A O 1
ATOM 601 N N . ALA A 1 84 ? 4.332 10.935 19.021 1.00 16.42 81 ALA A N 1
ATOM 602 C CA . ALA A 1 84 ? 5.053 11.381 17.834 1.00 14.79 81 ALA A CA 1
ATOM 603 C C . ALA A 1 84 ? 6.522 10.936 17.837 1.00 13.54 81 ALA A C 1
ATOM 604 O O . ALA A 1 84 ? 7.202 10.973 18.882 1.00 14.25 81 ALA A O 1
ATOM 606 N N . ASP A 1 85 ? 7.027 10.520 16.672 1.00 13.40 82 ASP A N 1
ATOM 607 C CA . ASP A 1 85 ? 8.451 10.302 16.469 1.00 13.15 82 ASP A CA 1
ATOM 608 C C . ASP A 1 85 ? 9.167 11.602 16.143 1.00 13.16 82 ASP A C 1
ATOM 609 O O . ASP A 1 85 ? 10.270 11.877 16.635 1.00 11.84 82 ASP A O 1
ATOM 614 N N . TRP A 1 86 ? 8.539 12.378 15.247 1.00 12.18 83 TRP A N 1
ATOM 615 C CA . TRP A 1 86 ? 9.086 13.618 14.749 1.00 12.38 83 TRP A CA 1
ATOM 616 C C . TRP A 1 86 ? 8.060 14.746 14.927 1.00 11.39 83 TRP A C 1
ATOM 617 O O . TRP A 1 86 ? 6.858 14.515 14.765 1.00 10.86 83 TRP A O 1
ATOM 628 N N . ILE A 1 87 ? 8.539 15.945 15.241 1.00 10.46 84 ILE A N 1
ATOM 629 C CA . ILE A 1 87 ? 7.654 17.073 15.364 1.00 10.90 84 ILE A CA 1
ATOM 630 C C . ILE A 1 87 ? 8.227 18.202 14.583 1.00 11.76 84 ILE A C 1
ATOM 631 O O . ILE A 1 87 ? 9.442 18.249 14.369 1.00 11.77 84 ILE A O 1
ATOM 636 N N . THR A 1 88 ? 7.362 19.146 14.197 1.00 10.68 85 THR A N 1
ATOM 637 C CA . THR A 1 88 ? 7.797 20.272 13.419 1.00 11.16 85 THR A CA 1
ATOM 638 C C . THR A 1 88 ? 7.841 21.540 14.269 1.00 10.51 85 THR A C 1
ATOM 639 O O . THR A 1 88 ? 7.056 21.725 15.193 1.00 11.47 85 THR A O 1
ATOM 643 N N . VAL A 1 89 ? 8.815 22.361 13.950 1.00 11.57 86 VAL A N 1
ATOM 644 C CA . VAL A 1 89 ? 9.082 23.612 14.609 1.00 11.26 86 VAL A CA 1
ATOM 645 C C . VAL A 1 89 ? 9.247 24.671 13.536 1.00 11.02 86 VAL A C 1
ATOM 646 O O . VAL A 1 89 ? 9.994 24.466 12.570 1.00 12.46 86 VAL A O 1
ATOM 650 N N . SER A 1 90 ? 8.537 25.789 13.660 1.00 11.29 87 SER A N 1
ATOM 651 C CA . SER A 1 90 ? 8.647 26.853 12.653 1.00 11.22 87 SER A CA 1
ATOM 652 C C . SER A 1 90 ? 10.046 27.460 12.631 1.00 10.57 87 SER A C 1
ATOM 653 O O . SER A 1 90 ? 10.661 27.722 13.677 1.00 11.61 87 SER A O 1
ATOM 656 N N . ALA A 1 91 ? 10.533 27.757 11.441 1.00 9.56 88 ALA A N 1
ATOM 657 C CA . ALA A 1 91 ? 11.735 28.481 11.264 1.00 11.00 88 ALA A CA 1
ATOM 658 C C . ALA A 1 91 ? 11.697 29.846 11.958 1.00 11.16 88 ALA A C 1
ATOM 659 O O . ALA A 1 91 ? 12.736 30.440 12.198 1.00 12.37 88 ALA A O 1
ATOM 661 N N . ALA A 1 92 ? 10.512 30.380 12.188 1.00 11.15 89 ALA A N 1
ATOM 662 C CA . ALA A 1 92 ? 10.351 31.703 12.834 1.00 12.01 89 ALA A CA 1
ATOM 663 C C . ALA A 1 92 ? 10.392 31.630 14.350 1.00 11.86 89 ALA A C 1
ATOM 664 O O . ALA A 1 92 ? 10.337 32.665 15.035 1.00 12.10 89 ALA A O 1
ATOM 666 N N . ALA A 1 93 ? 10.429 30.419 14.919 1.00 11.15 90 ALA A N 1
ATOM 667 C CA . ALA A 1 93 ? 10.626 30.306 16.353 1.00 10.79 90 ALA A CA 1
ATOM 668 C C . ALA A 1 93 ? 11.957 30.958 16.730 1.00 11.50 90 ALA A C 1
ATOM 669 O O . ALA A 1 93 ? 12.940 30.824 16.031 1.00 12.01 90 ALA A O 1
ATOM 671 N N . HIS A 1 94 ? 12.006 31.641 17.863 1.00 12.20 91 HIS A N 1
ATOM 672 C CA . HIS A 1 94 ? 13.276 32.079 18.378 1.00 12.35 91 HIS A CA 1
ATOM 673 C C . HIS A 1 94 ? 14.248 30.894 18.577 1.00 12.64 91 HIS A C 1
ATOM 674 O O . HIS A 1 94 ? 13.852 29.777 18.918 1.00 11.12 91 HIS A O 1
ATOM 681 N N . ILE A 1 95 ? 15.524 31.136 18.310 1.00 12.00 92 ILE A N 1
ATOM 682 C CA . ILE A 1 95 ? 16.542 30.062 18.452 1.00 13.07 92 ILE A CA 1
ATOM 683 C C . ILE A 1 95 ? 16.535 29.390 19.855 1.00 12.85 92 ILE A C 1
ATOM 684 O O . ILE A 1 95 ? 16.810 28.193 19.958 1.00 13.41 92 ILE A O 1
ATOM 689 N N . ALA A 1 96 ? 16.163 30.135 20.914 1.00 13.33 93 ALA A N 1
ATOM 690 C CA . ALA A 1 96 ? 16.051 29.543 22.241 1.00 13.40 93 ALA A CA 1
ATOM 691 C C . ALA A 1 96 ? 14.907 28.557 22.321 1.00 13.48 93 ALA A C 1
ATOM 692 O O . ALA A 1 96 ? 14.963 27.587 23.096 1.00 11.40 93 ALA A O 1
ATOM 694 N N . THR A 1 97 ? 13.828 28.829 21.595 1.00 12.53 94 THR A N 1
ATOM 695 C CA . THR A 1 97 ? 12.679 27.898 21.536 1.00 12.60 94 THR A CA 1
ATOM 696 C C . THR A 1 97 ? 13.080 26.654 20.818 1.00 11.71 94 THR A C 1
ATOM 697 O O . THR A 1 97 ? 12.775 25.519 21.225 1.00 13.58 94 THR A O 1
ATOM 701 N N . ILE A 1 98 ? 13.749 26.847 19.699 1.00 11.75 95 ILE A N 1
ATOM 702 C CA . ILE A 1 98 ? 14.242 25.738 18.902 1.00 12.31 95 ILE A CA 1
ATOM 703 C C . ILE A 1 98 ? 15.142 24.853 19.761 1.00 12.77 95 ILE A C 1
ATOM 704 O O . ILE A 1 98 ? 14.954 23.642 19.796 1.00 12.04 95 ILE A O 1
ATOM 709 N N . ALA A 1 99 ? 16.046 25.473 20.506 1.00 12.52 96 ALA A N 1
ATOM 710 C CA . ALA A 1 99 ? 16.940 24.712 21.393 1.00 14.00 96 ALA A CA 1
ATOM 711 C C . ALA A 1 99 ? 16.181 23.925 22.440 1.00 13.60 96 ALA A C 1
ATOM 712 O O . ALA A 1 99 ? 16.544 22.751 22.732 1.00 15.69 96 ALA A O 1
ATOM 714 N N . ALA A 1 100 ? 15.128 24.549 22.996 1.00 13.74 97 ALA A N 1
ATOM 715 C CA . ALA A 1 100 ? 14.286 23.934 24.029 1.00 13.48 97 ALA A CA 1
ATOM 716 C C . ALA A 1 100 ? 13.587 22.736 23.474 1.00 13.56 97 ALA A C 1
ATOM 717 O O . ALA A 1 100 ? 13.540 21.715 24.147 1.00 14.31 97 ALA A O 1
ATOM 719 N N . CYS A 1 101 ? 13.085 22.831 22.232 1.00 12.05 98 CYS A N 1
ATOM 720 C CA . CYS A 1 101 ? 12.463 21.683 21.545 1.00 13.08 98 CYS A CA 1
ATOM 721 C C . CYS A 1 101 ? 13.435 20.530 21.338 1.00 12.69 98 CYS A C 1
ATOM 722 O O . CYS A 1 101 ? 13.102 19.328 21.586 1.00 12.63 98 CYS A O 1
ATOM 725 N N . LYS A 1 102 ? 14.629 20.901 20.912 1.00 13.57 99 LYS A N 1
ATOM 726 C CA . LYS A 1 102 ? 15.722 19.946 20.727 1.00 13.65 99 LYS A CA 1
ATOM 727 C C . LYS A 1 102 ? 16.124 19.231 22.033 1.00 13.71 99 LYS A C 1
ATOM 728 O O . LYS A 1 102 ? 16.369 18.015 22.012 1.00 13.65 99 LYS A O 1
ATOM 734 N N . LYS A 1 103 ? 16.156 19.961 23.132 1.00 12.91 100 LYS A N 1
ATOM 735 C CA . LYS A 1 103 ? 16.527 19.385 24.426 1.00 14.18 100 LYS A CA 1
ATOM 736 C C . LYS A 1 103 ? 15.500 18.308 24.802 1.00 13.87 100 LYS A C 1
ATOM 737 O O . LYS A 1 103 ? 15.845 17.192 25.283 1.00 11.43 100 LYS A O 1
ATOM 743 N N . VAL A 1 104 ? 14.238 18.613 24.540 1.00 13.89 101 VAL A N 1
ATOM 744 C CA . VAL A 1 104 ? 13.158 17.674 24.840 1.00 14.50 101 VAL A CA 1
ATOM 745 C C . VAL A 1 104 ? 13.234 16.465 23.907 1.00 14.50 101 VAL A C 1
ATOM 746 O O . VAL A 1 104 ? 13.117 15.298 24.360 1.00 15.65 101 VAL A O 1
ATOM 750 N N . ALA A 1 105 ? 13.467 16.716 22.622 1.00 14.01 102 ALA A N 1
ATOM 751 C CA . ALA A 1 105 ? 13.607 15.647 21.664 1.00 14.63 102 ALA A CA 1
ATOM 752 C C . ALA A 1 105 ? 14.725 14.662 22.066 1.00 15.28 102 ALA A C 1
ATOM 753 O O . ALA A 1 105 ? 14.533 13.442 21.969 1.00 18.06 102 ALA A O 1
ATOM 755 N N . ASP A 1 106 ? 15.880 15.193 22.456 1.00 16.83 103 ASP A N 1
ATOM 756 C CA . ASP A 1 106 ? 17.031 14.401 22.923 1.00 17.41 103 ASP A CA 1
ATOM 757 C C . ASP A 1 106 ? 16.657 13.610 24.187 1.00 19.42 103 ASP A C 1
ATOM 758 O O . ASP A 1 106 ? 16.908 12.398 24.249 1.00 18.70 103 ASP A O 1
ATOM 763 N N . GLU A 1 107 ? 15.997 14.261 25.153 1.00 19.81 104 GLU A N 1
ATOM 764 C CA . GLU A 1 107 ? 15.470 13.541 26.332 1.00 21.03 104 GLU A CA 1
ATOM 765 C C . GLU A 1 107 ? 14.575 12.379 25.984 1.00 21.31 104 GLU A C 1
ATOM 766 O O . GLU A 1 107 ? 14.659 11.326 26.617 1.00 22.27 104 GLU A O 1
ATOM 772 N N . LEU A 1 108 ? 13.692 12.547 25.000 1.00 20.40 105 LEU A N 1
ATOM 773 C CA . LEU A 1 108 ? 12.676 11.595 24.739 1.00 19.77 105 LEU A CA 1
ATOM 774 C C . LEU A 1 108 ? 12.982 10.746 23.513 1.00 20.60 105 LEU A C 1
ATOM 775 O O . LEU A 1 108 ? 12.156 9.971 23.110 1.00 20.84 105 LEU A O 1
ATOM 780 N N . ASN A 1 109 ? 14.182 10.880 22.962 1.00 20.23 106 ASN A N 1
ATOM 781 C CA . ASN A 1 109 ? 14.589 10.191 21.740 1.00 20.68 106 ASN A CA 1
ATOM 782 C C . ASN A 1 109 ? 13.616 10.424 20.546 1.00 20.99 106 ASN A C 1
ATOM 783 O O . ASN A 1 109 ? 13.285 9.515 19.782 1.00 20.28 106 ASN A O 1
ATOM 788 N N . GLY A 1 110 ? 13.127 11.663 20.397 1.00 18.70 107 GLY A N 1
ATOM 789 C CA . GLY A 1 110 ? 12.471 12.040 19.177 1.00 17.21 107 GLY A CA 1
ATOM 790 C C . GLY A 1 110 ? 13.356 12.944 18.343 1.00 15.99 107 GLY A C 1
ATOM 791 O O . GLY A 1 110 ? 14.539 13.128 18.646 1.00 15.66 107 GLY A O 1
ATOM 792 N N . GLU A 1 111 ? 12.790 13.511 17.272 1.00 15.07 108 GLU A N 1
ATOM 793 C CA . GLU A 1 111 ? 13.524 14.417 16.390 1.00 15.06 108 GLU A CA 1
ATOM 794 C C . GLU A 1 111 ? 12.671 15.596 16.004 1.00 14.09 108 GLU A C 1
ATOM 795 O O . GLU A 1 111 ? 11.445 15.493 15.932 1.00 13.32 108 GLU A O 1
ATOM 801 N N . ILE A 1 112 ? 13.373 16.709 15.788 1.00 12.01 109 ILE A N 1
ATOM 802 C CA . ILE A 1 112 ? 12.806 17.961 15.392 1.00 13.12 109 ILE A CA 1
ATOM 803 C C . ILE A 1 112 ? 12.996 18.119 13.883 1.00 12.02 109 ILE A C 1
ATOM 804 O O . ILE A 1 112 ? 14.067 17.810 13.371 1.00 11.17 109 ILE A O 1
ATOM 809 N N . GLN A 1 113 ? 11.990 18.675 13.205 1.00 11.26 110 GLN A N 1
ATOM 810 C CA . GLN A 1 113 ? 12.067 19.025 11.817 1.00 11.74 110 GLN A CA 1
ATOM 811 C C . GLN A 1 113 ? 11.705 20.523 11.731 1.00 11.35 110 GLN A C 1
ATOM 812 O O . GLN A 1 113 ? 10.686 20.939 12.277 1.00 13.54 110 GLN A O 1
ATOM 818 N N . ILE A 1 114 ? 12.534 21.302 11.083 1.00 11.58 111 ILE A N 1
ATOM 819 C CA . ILE A 1 114 ? 12.257 22.716 10.918 1.00 10.06 111 ILE A CA 1
ATOM 820 C C . ILE A 1 114 ? 11.338 22.944 9.684 1.00 10.77 111 ILE A C 1
ATOM 821 O O . ILE A 1 114 ? 11.656 22.585 8.525 1.00 10.89 111 ILE A O 1
ATOM 826 N N . GLU A 1 115 ? 10.189 23.527 9.925 1.00 10.94 112 GLU A N 1
ATOM 827 C CA . GLU A 1 115 ? 9.275 23.936 8.840 1.00 12.42 112 GLU A CA 1
ATOM 828 C C . GLU A 1 115 ? 9.734 25.288 8.284 1.00 12.90 112 GLU A C 1
ATOM 829 O O . GLU A 1 115 ? 9.730 26.328 8.961 1.00 12.57 112 GLU A O 1
ATOM 835 N N . ILE A 1 116 ? 10.137 25.314 7.033 1.00 11.30 113 ILE A N 1
ATOM 836 C CA . ILE A 1 116 ? 10.785 26.525 6.511 1.00 12.90 113 ILE A CA 1
ATOM 837 C C . ILE A 1 116 ? 9.741 27.484 5.970 1.00 12.74 113 ILE A C 1
ATOM 838 O O . ILE A 1 116 ? 9.077 27.198 4.971 1.00 12.73 113 ILE A O 1
ATOM 843 N N . TYR A 1 117 ? 9.546 28.554 6.718 1.00 12.34 114 TYR A N 1
ATOM 844 C CA . TYR A 1 117 ? 8.626 29.622 6.399 1.00 13.17 114 TYR A CA 1
ATOM 845 C C . TYR A 1 117 ? 9.267 30.949 6.805 1.00 11.83 114 TYR A C 1
ATOM 846 O O . TYR A 1 117 ? 10.174 30.997 7.623 1.00 13.42 114 TYR A O 1
ATOM 855 N N . GLY A 1 118 ? 8.732 32.005 6.253 1.00 12.80 115 GLY A N 1
ATOM 856 C CA . GLY A 1 118 ? 9.078 33.386 6.635 1.00 14.00 115 GLY A CA 1
ATOM 857 C C . GLY A 1 118 ? 10.363 33.837 5.966 1.00 15.08 115 GLY A C 1
ATOM 858 O O . GLY A 1 118 ? 10.758 33.280 4.955 1.00 14.79 115 GLY A O 1
ATOM 859 N N . ASN A 1 119 ? 10.980 34.882 6.521 1.00 14.53 116 ASN A N 1
ATOM 860 C CA . ASN A 1 119 ? 12.227 35.477 5.963 1.00 15.28 116 ASN A CA 1
ATOM 861 C C . ASN A 1 119 ? 13.457 34.744 6.537 1.00 13.83 116 ASN A C 1
ATOM 862 O O . ASN A 1 119 ? 14.313 35.310 7.200 1.00 14.21 116 ASN A O 1
ATOM 867 N N . TRP A 1 120 ? 13.523 33.441 6.283 1.00 13.54 117 TRP A N 1
ATOM 868 C CA . TRP A 1 120 ? 14.547 32.629 6.852 1.00 12.29 117 TRP A CA 1
ATOM 869 C C . TRP A 1 120 ? 15.854 32.861 6.041 1.00 13.86 117 TRP A C 1
ATOM 870 O O . TRP A 1 120 ? 15.835 33.332 4.889 1.00 12.02 117 TRP A O 1
ATOM 881 N N . THR A 1 121 ? 16.967 32.572 6.663 1.00 14.04 118 THR A N 1
ATOM 882 C CA . THR A 1 121 ? 18.294 32.744 6.053 1.00 15.33 118 THR A CA 1
ATOM 883 C C . THR A 1 121 ? 19.145 31.495 6.219 1.00 15.12 118 THR A C 1
ATOM 884 O O . THR A 1 121 ? 18.929 30.673 7.120 1.00 15.38 118 THR A O 1
ATOM 896 N N . GLN A 1 123 ? 22.083 31.694 7.476 1.00 15.69 120 GLN A N 1
ATOM 897 C CA . GLN A 1 123 ? 22.606 31.866 8.843 1.00 17.33 120 GLN A CA 1
ATOM 898 C C . GLN A 1 123 ? 21.695 31.120 9.866 1.00 17.00 120 GLN A C 1
ATOM 899 O O . GLN A 1 123 ? 22.178 30.377 10.734 1.00 16.69 120 GLN A O 1
ATOM 905 N N . ASP A 1 124 ? 20.377 31.261 9.713 1.00 15.99 121 ASP A N 1
ATOM 906 C CA . ASP A 1 124 ? 19.438 30.548 10.568 1.00 15.44 121 ASP A CA 1
ATOM 907 C C . ASP A 1 124 ? 19.601 29.022 10.419 1.00 14.23 121 ASP A C 1
ATOM 908 O O . ASP A 1 124 ? 19.612 28.296 11.402 1.00 13.81 121 ASP A O 1
ATOM 913 N N . ALA A 1 125 ? 19.774 28.553 9.185 1.00 12.99 122 ALA A N 1
ATOM 914 C CA . ALA A 1 125 ? 19.870 27.130 8.913 1.00 13.92 122 ALA A CA 1
ATOM 915 C C . ALA A 1 125 ? 21.101 26.538 9.582 1.00 13.51 122 ALA A C 1
ATOM 916 O O . ALA A 1 125 ? 21.086 25.456 10.175 1.00 14.66 122 ALA A O 1
ATOM 918 N N . LYS A 1 126 ? 22.171 27.295 9.512 1.00 14.23 123 LYS A N 1
ATOM 919 C CA . LYS A 1 126 ? 23.411 26.934 10.182 1.00 15.12 123 LYS A CA 1
ATOM 920 C C . LYS A 1 126 ? 23.224 26.844 11.711 1.00 14.46 123 LYS A C 1
ATOM 921 O O . LYS A 1 126 ? 23.792 25.943 12.347 1.00 15.57 123 LYS A O 1
ATOM 927 N N . ALA A 1 127 ? 22.396 27.709 12.286 1.00 14.40 124 ALA A N 1
ATOM 928 C CA . ALA A 1 127 ? 22.139 27.663 13.708 1.00 14.95 124 ALA A CA 1
ATOM 929 C C . ALA A 1 127 ? 21.328 26.434 14.065 1.00 13.79 124 ALA A C 1
ATOM 930 O O . ALA A 1 127 ? 21.560 25.857 15.149 1.00 15.37 124 ALA A O 1
ATOM 932 N N . TRP A 1 128 ? 20.412 26.008 13.183 1.00 14.16 125 TRP A N 1
ATOM 933 C CA . TRP A 1 128 ? 19.667 24.778 13.436 1.00 13.69 125 TRP A CA 1
ATOM 934 C C . TRP A 1 128 ? 20.607 23.586 13.451 1.00 14.52 125 TRP A C 1
ATOM 935 O O . TRP A 1 128 ? 20.560 22.745 14.372 1.00 13.56 125 TRP A O 1
ATOM 946 N N . VAL A 1 12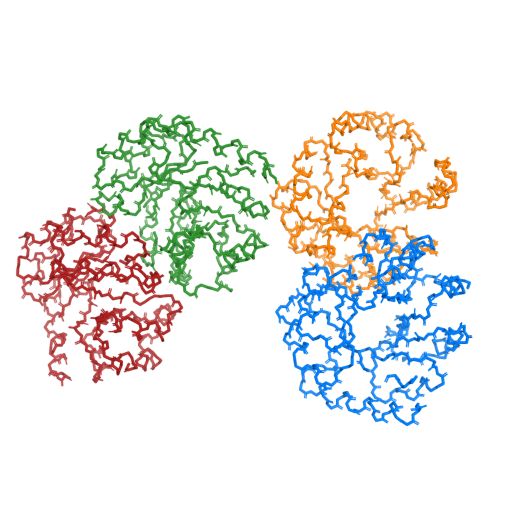9 ? 21.463 23.525 12.441 1.00 14.51 126 VAL A N 1
ATOM 947 C CA . VAL A 1 129 ? 22.438 22.440 12.384 1.00 14.67 126 VAL A CA 1
ATOM 948 C C . VAL A 1 129 ? 23.394 22.440 13.597 1.00 14.77 126 VAL A C 1
ATOM 949 O O . VAL A 1 129 ? 23.670 21.380 14.141 1.00 13.66 126 VAL A O 1
ATOM 953 N N . ASP A 1 130 ? 23.806 23.616 14.063 1.00 15.77 127 ASP A N 1
ATOM 954 C CA . ASP A 1 130 ? 24.631 23.692 15.261 1.00 17.72 127 ASP A CA 1
ATOM 955 C C . ASP A 1 130 ? 23.973 23.157 16.510 1.00 17.30 127 ASP A C 1
ATOM 956 O O . ASP A 1 130 ? 24.703 22.708 17.416 1.00 16.87 127 ASP A O 1
ATOM 961 N N . LEU A 1 131 ? 22.630 23.126 16.559 1.00 15.62 128 LEU A N 1
ATOM 962 C CA . LEU A 1 131 ? 21.904 22.557 17.684 1.00 16.09 128 LEU A CA 1
ATOM 963 C C . LEU A 1 131 ? 21.742 21.076 17.486 1.00 14.54 128 LEU A C 1
ATOM 964 O O . LEU A 1 131 ? 21.218 20.411 18.331 1.00 15.41 128 LEU A O 1
ATOM 969 N N . GLY A 1 132 ? 22.188 20.573 16.353 1.00 14.79 129 GLY A N 1
ATOM 970 C CA . GLY A 1 132 ? 22.158 19.154 16.068 1.00 15.05 129 GLY A CA 1
ATOM 971 C C . GLY A 1 132 ? 20.900 18.722 15.363 1.00 15.22 129 GLY A C 1
ATOM 972 O O . GLY A 1 132 ? 20.633 17.543 15.282 1.00 15.30 129 GLY A O 1
ATOM 973 N N . ILE A 1 133 ? 20.126 19.692 14.871 1.00 15.07 130 ILE A N 1
ATOM 974 C CA . ILE A 1 133 ? 18.928 19.410 14.043 1.00 14.83 130 ILE A CA 1
ATOM 975 C C . ILE A 1 133 ? 19.340 19.150 12.584 1.00 15.41 130 ILE A C 1
ATOM 976 O O . ILE A 1 133 ? 20.134 19.906 11.996 1.00 16.81 130 ILE A O 1
ATOM 981 N N . THR A 1 134 ? 18.866 18.027 12.049 1.00 15.56 131 THR A N 1
ATOM 982 C CA . THR A 1 134 ? 19.245 17.585 10.728 1.00 16.85 131 THR A CA 1
ATOM 983 C C . THR A 1 134 ? 18.069 17.336 9.805 1.00 15.38 131 THR A C 1
ATOM 984 O O . THR A 1 134 ? 18.250 16.634 8.775 1.00 15.54 131 THR A O 1
ATOM 988 N N . GLN A 1 135 ? 16.889 17.892 10.110 1.00 12.79 132 GLN A N 1
ATOM 989 C CA . GLN A 1 135 ? 15.728 17.754 9.223 1.00 13.53 132 GLN A CA 1
ATOM 990 C C . GLN A 1 135 ? 15.015 19.092 9.048 1.00 12.48 132 GLN A C 1
ATOM 991 O O . GLN A 1 135 ? 14.922 19.860 9.998 1.00 12.31 132 GLN A O 1
ATOM 997 N N . ALA A 1 136 ? 14.527 19.344 7.832 1.00 11.62 133 ALA A N 1
ATOM 998 C CA . ALA A 1 136 ? 13.727 20.494 7.523 1.00 11.38 133 ALA A CA 1
ATOM 999 C C . ALA A 1 136 ? 12.707 20.103 6.473 1.00 11.90 133 ALA A C 1
ATOM 1000 O O . ALA A 1 136 ? 12.964 19.192 5.648 1.00 11.28 133 ALA A O 1
ATOM 1002 N N . ILE A 1 137 ? 11.566 20.796 6.525 1.00 11.54 134 ILE A N 1
ATOM 1003 C CA . ILE A 1 137 ? 10.494 20.642 5.545 1.00 12.37 134 ILE A CA 1
ATOM 1004 C C . ILE A 1 137 ? 10.555 21.818 4.613 1.00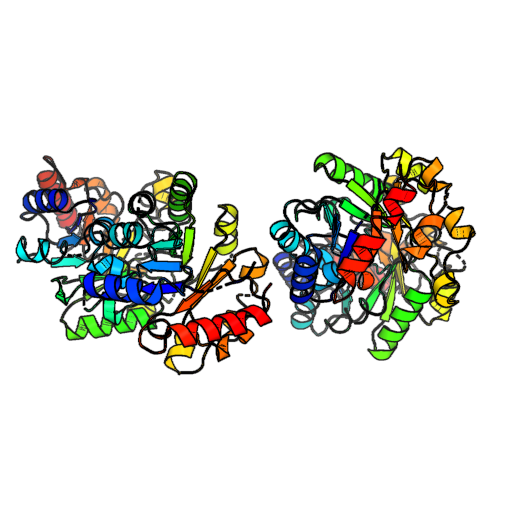 12.79 134 ILE A C 1
ATOM 1005 O O . ILE A 1 137 ? 10.418 22.979 5.042 1.00 12.13 134 ILE A O 1
ATOM 1010 N N . TYR A 1 138 ? 10.807 21.488 3.330 1.00 13.05 135 TYR A N 1
ATOM 1011 C CA . TYR A 1 138 ? 10.918 22.474 2.267 1.00 11.58 135 TYR A CA 1
ATOM 1012 C C . TYR A 1 138 ? 9.696 22.425 1.386 1.00 12.46 135 TYR A C 1
ATOM 1013 O O . TYR A 1 138 ? 9.436 21.422 0.713 1.00 12.23 135 TYR A O 1
ATOM 1022 N N . HIS A 1 139 ? 8.944 23.535 1.412 1.00 11.88 136 HIS A N 1
ATOM 1023 C CA . HIS A 1 139 ? 7.728 23.701 0.686 1.00 13.35 136 HIS A CA 1
ATOM 1024 C C . HIS A 1 139 ? 8.060 24.439 -0.662 1.00 13.01 136 HIS A C 1
ATOM 1025 O O . HIS A 1 139 ? 8.822 25.363 -0.665 1.00 12.00 136 HIS A O 1
ATOM 1032 N N . ARG A 1 140 ? 7.481 23.994 -1.759 1.00 12.38 137 ARG A N 1
ATOM 1033 C CA . ARG A 1 140 ? 7.564 24.790 -2.977 1.00 12.60 137 ARG A CA 1
ATOM 1034 C C . ARG A 1 140 ? 7.221 26.250 -2.659 1.00 13.03 137 ARG A C 1
ATOM 1035 O O . ARG A 1 140 ? 6.255 26.552 -1.957 1.00 14.10 137 ARG A O 1
ATOM 1043 N N . SER A 1 141 ? 8.034 27.170 -3.124 1.00 13.66 138 SER A N 1
ATOM 1044 C CA . SER A 1 141 ? 7.839 28.609 -2.877 1.00 14.64 138 SER A CA 1
ATOM 1045 C C . SER A 1 141 ? 6.400 28.974 -3.201 1.00 13.96 138 SER A C 1
ATOM 1046 O O . SER A 1 141 ? 5.876 28.691 -4.283 1.00 12.86 138 SER A O 1
ATOM 1049 N N . ARG A 1 142 ? 5.746 29.661 -2.277 1.00 13.56 139 ARG A N 1
ATOM 1050 C CA . ARG A 1 142 ? 4.364 30.049 -2.488 1.00 13.19 139 ARG A CA 1
ATOM 1051 C C . ARG A 1 142 ? 4.199 30.989 -3.686 1.00 13.63 139 ARG A C 1
ATOM 1052 O O . ARG A 1 142 ? 3.241 30.834 -4.441 1.00 15.03 139 ARG A O 1
ATOM 1060 N N . ASP A 1 143 ? 5.120 31.920 -3.878 1.00 13.64 140 ASP A N 1
ATOM 1061 C CA . ASP A 1 143 ? 5.048 32.848 -5.000 1.00 14.58 140 ASP A CA 1
ATOM 1062 C C . ASP A 1 143 ? 5.031 32.021 -6.316 1.00 14.29 140 ASP A C 1
ATOM 1063 O O . ASP A 1 143 ? 4.253 32.308 -7.236 1.00 13.84 140 ASP A O 1
ATOM 1068 N N . ALA A 1 144 ? 5.899 30.991 -6.380 1.00 13.25 141 ALA A N 1
ATOM 1069 C CA . ALA A 1 144 ? 5.990 30.051 -7.535 1.00 13.76 141 ALA A CA 1
ATOM 1070 C C . ALA A 1 144 ? 4.735 29.232 -7.728 1.00 12.93 141 ALA A C 1
ATOM 1071 O O . ALA A 1 144 ? 4.261 29.055 -8.845 1.00 13.34 141 ALA A O 1
ATOM 1073 N N . GLU A 1 145 ? 4.157 28.732 -6.646 1.00 13.37 142 GLU A N 1
ATOM 1074 C CA . GLU A 1 145 ? 2.920 28.016 -6.723 1.00 14.39 142 GLU A CA 1
ATOM 1075 C C . GLU A 1 145 ? 1.819 28.940 -7.280 1.00 15.46 142 GLU A C 1
ATOM 1076 O O . GLU A 1 145 ? 1.058 28.554 -8.128 1.00 14.94 142 GLU A O 1
ATOM 1082 N N . LEU A 1 146 ? 1.736 30.147 -6.756 1.00 15.00 143 LEU A N 1
ATOM 1083 C CA . LEU A 1 146 ? 0.679 31.100 -7.178 1.00 15.48 143 LEU A CA 1
ATOM 1084 C C . LEU A 1 146 ? 0.813 31.477 -8.655 1.00 15.17 143 LEU A C 1
ATOM 1085 O O . LEU A 1 146 ? -0.189 31.540 -9.367 1.00 14.94 143 LEU A O 1
ATOM 1090 N N . ALA A 1 147 ? 2.046 31.672 -9.087 1.00 14.31 144 ALA A N 1
ATOM 1091 C CA . ALA A 1 147 ? 2.372 32.026 -10.486 1.00 14.83 144 ALA A CA 1
ATOM 1092 C C . ALA A 1 147 ? 2.308 30.856 -11.493 1.00 15.85 144 ALA A C 1
ATOM 1093 O O . ALA A 1 147 ? 2.352 31.073 -12.721 1.00 16.58 144 ALA A O 1
ATOM 1095 N N . GLY A 1 148 ? 2.215 29.621 -11.003 1.00 15.24 145 GLY A N 1
ATOM 1096 C CA . GLY A 1 148 ? 2.203 28.450 -11.870 1.00 15.21 145 GLY A CA 1
ATOM 1097 C C . GLY A 1 148 ? 3.536 28.079 -12.517 1.00 14.74 145 GLY A C 1
ATOM 1098 O O . GLY A 1 148 ? 3.558 27.409 -13.530 1.00 14.93 145 GLY A O 1
ATOM 1099 N N . ILE A 1 149 ? 4.641 28.461 -11.922 1.00 14.40 146 ILE A N 1
ATOM 1100 C CA . ILE A 1 149 ? 5.969 28.346 -12.553 1.00 15.06 146 ILE A CA 1
ATOM 1101 C C . ILE A 1 149 ? 6.746 27.118 -12.066 1.00 15.48 146 ILE A C 1
ATOM 1102 O O . ILE A 1 149 ? 7.944 26.987 -12.376 1.00 16.51 146 ILE A O 1
ATOM 1107 N N . GLY A 1 150 ? 6.086 26.263 -11.278 1.00 16.05 147 GLY A N 1
ATOM 1108 C CA . GLY A 1 150 ? 6.656 24.953 -10.913 1.00 16.28 147 GLY A CA 1
ATOM 1109 C C . GLY A 1 150 ? 7.761 25.084 -9.873 1.00 17.06 147 GLY A C 1
ATOM 1110 O O . GLY A 1 150 ? 7.721 25.949 -8.993 1.00 18.29 147 GLY A O 1
ATOM 1111 N N . TRP A 1 151 ? 8.751 24.194 -9.967 1.00 16.92 148 TRP A N 1
ATOM 1112 C CA . TRP A 1 151 ? 9.897 24.198 -9.076 1.00 16.28 148 TRP A CA 1
ATOM 1113 C C . TRP A 1 151 ? 11.010 24.968 -9.751 1.00 16.47 148 TRP A C 1
ATOM 1114 O O . TRP A 1 151 ? 11.581 24.492 -10.734 1.00 18.77 148 TRP A O 1
ATOM 1125 N N . THR A 1 152 ? 11.360 26.103 -9.173 1.00 15.49 149 THR A N 1
ATOM 1126 C CA . THR A 1 152 ? 12.298 27.020 -9.757 1.00 16.52 149 THR A CA 1
ATOM 1127 C C . THR A 1 152 ? 13.746 26.695 -9.458 1.00 16.77 149 THR A C 1
ATOM 1128 O O . THR A 1 152 ? 14.041 25.991 -8.502 1.00 16.63 149 THR A O 1
ATOM 1132 N N . THR A 1 153 ? 14.628 27.252 -10.293 1.00 15.79 150 THR A N 1
ATOM 1133 C CA . THR A 1 153 ? 16.047 27.184 -10.073 1.00 17.88 150 THR A CA 1
ATOM 1134 C C . THR A 1 153 ? 16.407 27.649 -8.698 1.00 16.93 150 THR A C 1
ATOM 1135 O O . THR A 1 153 ? 17.246 27.051 -8.057 1.00 17.07 150 THR A O 1
ATOM 1139 N N . ASP A 1 154 ? 15.810 28.744 -8.255 1.00 16.94 151 ASP A N 1
ATOM 1140 C CA . ASP A 1 154 ? 16.126 29.257 -6.923 1.00 17.26 151 ASP A CA 1
ATOM 1141 C C . ASP A 1 154 ? 15.709 28.322 -5.793 1.00 16.49 151 ASP A C 1
ATOM 1142 O O . ASP A 1 154 ? 16.492 28.116 -4.856 1.00 15.26 151 ASP A O 1
ATOM 1147 N N . ASP A 1 155 ? 14.492 27.766 -5.839 1.00 15.25 152 ASP A N 1
ATOM 1148 C CA . ASP A 1 155 ? 14.109 26.739 -4.856 1.00 15.20 152 ASP A CA 1
ATOM 1149 C C . ASP A 1 155 ? 15.109 25.551 -4.876 1.00 14.62 152 ASP A C 1
ATOM 1150 O O . ASP A 1 155 ? 15.562 25.070 -3.827 1.00 14.46 152 ASP A O 1
ATOM 1155 N N . LEU A 1 156 ? 15.469 25.066 -6.051 1.00 14.54 153 LEU A N 1
ATOM 1156 C CA . LEU A 1 156 ? 16.341 23.884 -6.116 1.00 13.28 153 LEU A CA 1
ATOM 1157 C C . LEU A 1 156 ? 17.710 24.251 -5.553 1.00 13.02 153 LEU A C 1
ATOM 1158 O O . LEU A 1 156 ? 18.352 23.451 -4.838 1.00 13.50 153 LEU A O 1
ATOM 1163 N N . ASP A 1 157 ? 18.175 25.466 -5.847 1.00 13.71 154 ASP A N 1
ATOM 1164 C CA . ASP A 1 157 ? 19.441 25.942 -5.315 1.00 15.22 154 ASP A CA 1
ATOM 1165 C C . ASP A 1 157 ? 19.451 26.018 -3.779 1.00 13.88 154 ASP A C 1
ATOM 1166 O O . ASP A 1 157 ? 20.426 25.641 -3.113 1.00 13.56 154 ASP A O 1
ATOM 1171 N N . LYS A 1 158 ? 18.400 26.605 -3.218 1.00 14.92 155 LYS A N 1
ATOM 1172 C CA . LYS A 1 158 ? 18.263 26.668 -1.779 1.00 14.68 155 LYS A CA 1
ATOM 1173 C C . LYS A 1 158 ? 18.249 25.278 -1.154 1.00 13.79 155 LYS A C 1
ATOM 1174 O O . LYS A 1 158 ? 18.855 25.081 -0.116 1.00 12.36 155 LYS A O 1
ATOM 1188 N N . ARG A 1 160 ? 19.621 22.565 -2.418 1.00 15.08 157 ARG A N 1
ATOM 1189 C CA . ARG A 1 160 ? 21.004 22.114 -2.484 1.00 14.95 157 ARG A CA 1
ATOM 1190 C C . ARG A 1 160 ? 21.902 22.712 -1.391 1.00 14.06 157 ARG A C 1
ATOM 1191 O O . ARG A 1 160 ? 22.722 21.976 -0.806 1.00 13.64 157 ARG A O 1
ATOM 1199 N N . GLN A 1 161 ? 21.754 24.001 -1.104 1.00 13.65 158 GLN A N 1
ATOM 1200 C CA . GLN A 1 161 ? 22.518 24.653 -0.037 1.00 13.56 158 GLN A CA 1
ATOM 1201 C C . GLN A 1 161 ? 22.211 24.009 1.310 1.00 13.61 158 GLN A C 1
ATOM 1202 O O . GLN A 1 161 ? 23.142 23.748 2.099 1.00 13.40 158 GLN A O 1
ATOM 1208 N N . LEU A 1 162 ? 20.932 23.705 1.560 1.00 13.21 159 LEU A N 1
ATOM 1209 C CA . LEU A 1 162 ? 20.538 23.120 2.836 1.00 12.86 159 LEU A CA 1
ATOM 1210 C C . LEU A 1 162 ? 21.111 21.734 2.952 1.00 13.67 159 LEU A C 1
ATOM 1211 O O . LEU A 1 162 ? 21.584 21.326 4.015 1.00 14.05 159 LEU A O 1
ATOM 1216 N N . SER A 1 163 ? 21.032 20.989 1.862 1.00 12.57 160 SER A N 1
ATOM 1217 C CA A SER A 1 163 ? 21.543 19.620 1.829 0.50 14.03 160 SER A CA 1
ATOM 1218 C CA B SER A 1 163 ? 21.571 19.625 1.845 0.50 13.59 160 SER A CA 1
ATOM 1219 C C . SER A 1 163 ? 23.046 19.598 2.118 1.00 14.43 160 SER A C 1
ATOM 1220 O O . SER A 1 163 ? 23.544 18.680 2.770 1.00 15.01 160 SER A O 1
ATOM 1225 N N . ALA A 1 164 ? 23.747 20.587 1.600 1.00 15.79 161 ALA A N 1
ATOM 1226 C CA . ALA A 1 164 ? 25.198 20.720 1.811 1.00 17.78 161 ALA A CA 1
ATOM 1227 C C . ALA A 1 164 ? 25.525 21.006 3.279 1.00 18.51 161 ALA A C 1
ATOM 1228 O O . ALA A 1 164 ? 26.620 20.659 3.769 1.00 17.89 161 ALA A O 1
ATOM 1230 N N . LEU A 1 165 ? 24.595 21.599 3.999 1.00 17.64 162 LEU A N 1
ATOM 1231 C CA . LEU A 1 165 ? 24.776 21.754 5.422 1.00 17.97 162 LEU A CA 1
ATOM 1232 C C . LEU A 1 165 ? 24.549 20.462 6.190 1.00 17.88 162 LEU A C 1
ATOM 1233 O O . LEU A 1 165 ? 24.802 20.439 7.388 1.00 18.48 162 LEU A O 1
ATOM 1238 N N . GLY A 1 166 ? 24.082 19.400 5.525 1.00 17.63 163 GLY A N 1
ATOM 1239 C CA . GLY A 1 166 ? 23.807 18.122 6.185 1.00 18.13 163 GLY A CA 1
ATOM 1240 C C . GLY A 1 166 ? 22.339 18.001 6.585 1.00 18.38 163 GLY A C 1
ATOM 1241 O O . GLY A 1 166 ? 21.973 17.064 7.286 1.00 20.35 163 GLY A O 1
ATOM 1242 N N . ILE A 1 167 ? 21.497 18.941 6.140 1.00 15.33 164 ILE A N 1
ATOM 1243 C CA . ILE A 1 167 ? 20.058 18.854 6.417 1.00 16.26 164 ILE A CA 1
ATOM 1244 C C . ILE A 1 167 ? 19.358 17.875 5.464 1.00 16.55 164 ILE A C 1
ATOM 1245 O O . ILE A 1 167 ? 19.496 17.986 4.234 1.00 17.22 164 ILE A O 1
ATOM 1250 N N . GLU A 1 168 ? 18.590 16.951 6.016 1.00 16.78 165 GLU A N 1
ATOM 1251 C CA . GLU A 1 168 ? 17.806 16.022 5.216 1.00 17.43 165 GLU A CA 1
ATOM 1252 C C . GLU A 1 168 ? 16.351 16.581 5.059 1.00 16.80 165 GLU A C 1
ATOM 1253 O O . GLU A 1 168 ? 15.620 16.775 6.074 1.00 15.13 165 GLU A O 1
ATOM 1259 N N . LEU A 1 169 ? 15.999 16.901 3.820 1.00 13.83 166 LEU A N 1
ATOM 1260 C CA . LEU A 1 169 ? 14.761 17.588 3.522 1.00 14.16 166 LEU A CA 1
ATOM 1261 C C . LEU A 1 169 ? 13.607 16.653 3.328 1.00 14.41 166 LEU A C 1
ATOM 1262 O O . LEU A 1 169 ? 13.750 15.598 2.700 1.00 15.18 166 LEU A O 1
ATOM 1267 N N . SER A 1 170 ? 12.461 17.044 3.848 1.00 13.50 167 SER A N 1
ATOM 1268 C CA . SER A 1 170 ? 11.222 16.505 3.376 1.00 12.68 167 SER A CA 1
ATOM 1269 C C . SER A 1 170 ? 10.645 17.499 2.374 1.00 13.43 167 SER A C 1
ATOM 1270 O O . SER A 1 170 ? 10.458 18.664 2.701 1.00 12.36 167 SER A O 1
ATOM 1273 N N . ILE A 1 171 ? 10.317 17.028 1.175 1.00 11.85 168 ILE A N 1
ATOM 1274 C CA . ILE A 1 171 ? 9.966 17.954 0.088 1.00 11.72 168 ILE A CA 1
ATOM 1275 C C . ILE A 1 171 ? 8.503 17.867 -0.196 1.00 11.88 168 ILE A C 1
ATOM 1276 O O . ILE A 1 171 ? 7.942 16.768 -0.347 1.00 13.01 168 ILE A O 1
ATOM 1281 N N . THR A 1 172 ? 7.852 19.031 -0.286 1.00 11.72 169 THR A N 1
ATOM 1282 C CA . THR A 1 172 ? 6.415 19.045 -0.406 1.00 12.22 169 THR A CA 1
ATOM 1283 C C . THR A 1 172 ? 5.957 20.217 -1.250 1.00 12.82 169 THR A C 1
ATOM 1284 O O . THR A 1 172 ? 6.665 21.235 -1.320 1.00 13.09 169 THR A O 1
ATOM 1288 N N . GLY A 1 173 ? 4.773 20.079 -1.843 1.00 12.67 170 GLY A N 1
ATOM 1289 C CA . GLY A 1 173 ? 4.113 21.162 -2.623 1.00 13.15 170 GLY A CA 1
ATOM 1290 C C . GLY A 1 173 ? 3.800 20.711 -4.021 1.00 14.62 170 GLY A C 1
ATOM 1291 O O . GLY A 1 173 ? 4.553 20.952 -4.943 1.00 15.16 170 GLY A O 1
ATOM 1292 N N . GLY A 1 174 ? 2.689 20.015 -4.187 1.00 15.40 171 GLY A N 1
ATOM 1293 C CA . GLY A 1 174 ? 2.283 19.566 -5.502 1.00 16.93 171 GLY A CA 1
ATOM 1294 C C . GLY A 1 174 ? 3.187 18.489 -6.057 1.00 17.39 171 GLY A C 1
ATOM 1295 O O . GLY A 1 174 ? 3.353 18.388 -7.261 1.00 16.23 171 GLY A O 1
ATOM 1296 N N . ILE A 1 175 ? 3.743 17.651 -5.176 1.00 16.62 172 ILE A N 1
ATOM 1297 C CA . ILE A 1 175 ? 4.634 16.590 -5.618 1.00 16.20 172 ILE A CA 1
ATOM 1298 C C . ILE A 1 175 ? 3.831 15.563 -6.417 1.00 17.39 172 ILE A C 1
ATOM 1299 O O . ILE A 1 175 ? 2.810 15.053 -5.974 1.00 15.73 172 ILE A O 1
ATOM 1304 N N . VAL A 1 176 ? 4.355 15.269 -7.586 1.00 17.54 173 VAL A N 1
ATOM 1305 C CA . VAL A 1 176 ? 3.799 14.275 -8.524 1.00 17.69 173 VAL A CA 1
ATOM 1306 C C . VAL A 1 176 ? 4.994 13.485 -9.092 1.00 17.12 173 VAL A C 1
ATOM 1307 O O . VAL A 1 176 ? 6.111 14.010 -9.171 1.00 16.56 173 VAL A O 1
ATOM 1311 N N . PRO A 1 177 ? 4.768 12.229 -9.533 1.00 17.24 174 PRO A N 1
ATOM 1312 C CA . PRO A 1 177 ? 5.829 11.358 -10.044 1.00 17.67 174 PRO A CA 1
ATOM 1313 C C . PRO A 1 177 ? 6.698 11.959 -11.125 1.00 18.48 174 PRO A C 1
ATOM 1314 O O . PRO A 1 177 ? 7.919 11.768 -11.117 1.00 18.73 174 PRO A O 1
ATOM 1318 N N . GLU A 1 178 ? 6.111 12.733 -12.027 1.00 19.27 175 GLU A N 1
ATOM 1319 C CA . GLU A 1 178 ? 6.891 13.251 -13.120 1.00 20.40 175 GLU A CA 1
ATOM 1320 C C . GLU A 1 178 ? 7.853 14.376 -12.731 1.00 19.37 175 GLU A C 1
ATOM 1321 O O . GLU A 1 178 ? 8.678 14.751 -13.521 1.00 18.63 175 GLU A O 1
ATOM 1327 N N . ASP A 1 179 ? 7.810 14.851 -11.504 1.00 18.53 176 ASP A N 1
ATOM 1328 C CA . ASP A 1 179 ? 8.702 15.917 -11.092 1.00 18.20 176 ASP A CA 1
ATOM 1329 C C . ASP A 1 179 ? 9.832 15.425 -10.174 1.00 15.80 176 ASP A C 1
ATOM 1330 O O . ASP A 1 179 ? 10.701 16.215 -9.802 1.00 15.08 176 ASP A O 1
ATOM 1335 N N . ILE A 1 180 ? 9.798 14.144 -9.811 1.00 15.11 177 ILE A N 1
ATOM 1336 C CA . ILE A 1 180 ? 10.758 13.595 -8.863 1.00 13.60 177 ILE A CA 1
ATOM 1337 C C . ILE A 1 180 ? 12.188 13.814 -9.311 1.00 13.32 177 ILE A C 1
ATOM 1338 O O . ILE A 1 180 ? 13.055 14.110 -8.472 1.00 11.59 177 ILE A O 1
ATOM 1343 N N . TYR A 1 181 ? 12.440 13.720 -10.629 1.00 13.81 178 TYR A N 1
ATOM 1344 C CA . TYR A 1 181 ? 13.798 13.832 -11.169 1.00 13.67 178 TYR A CA 1
ATOM 1345 C C . TYR A 1 181 ? 14.444 15.152 -10.799 1.00 13.50 178 TYR A C 1
ATOM 1346 O O . TYR A 1 181 ? 15.665 15.226 -10.667 1.00 12.04 178 TYR A O 1
ATOM 1355 N N . LEU A 1 182 ? 13.637 16.196 -10.642 1.00 12.55 179 LEU A N 1
ATOM 1356 C CA . LEU A 1 182 ? 14.156 17.467 -10.306 1.00 12.77 179 LEU A CA 1
ATOM 1357 C C . LEU A 1 182 ? 15.025 17.515 -9.054 1.00 12.88 179 LEU A C 1
ATOM 1358 O O . LEU A 1 182 ? 15.890 18.404 -8.968 1.00 12.72 179 LEU A O 1
ATOM 1363 N N . PHE A 1 183 ? 14.786 16.588 -8.120 1.00 11.82 180 PHE A N 1
ATOM 1364 C CA . PHE A 1 183 ? 15.361 16.608 -6.771 1.00 12.21 180 PHE A CA 1
ATOM 1365 C C . PHE A 1 183 ? 16.570 15.674 -6.663 1.00 11.90 180 PHE A C 1
ATOM 1366 O O . PHE A 1 183 ? 17.121 15.510 -5.599 1.00 12.75 180 PHE A O 1
ATOM 1374 N N . GLU A 1 184 ? 16.962 15.090 -7.783 1.00 11.84 181 GLU A N 1
ATOM 1375 C CA . GLU A 1 184 ? 18.166 14.231 -7.836 1.00 12.73 181 GLU A CA 1
ATOM 1376 C C . GLU A 1 184 ? 19.365 14.923 -7.126 1.00 13.33 181 GLU A C 1
ATOM 1377 O O . GLU A 1 184 ? 19.663 16.055 -7.387 1.00 14.65 181 GLU A O 1
ATOM 1383 N N . GLY A 1 185 ? 19.971 14.222 -6.204 1.00 14.86 182 GLY A N 1
ATOM 1384 C CA . GLY A 1 185 ? 21.158 14.697 -5.509 1.00 17.71 182 GLY A CA 1
ATOM 1385 C C . GLY A 1 185 ? 20.852 15.517 -4.252 1.00 18.14 182 GLY A C 1
ATOM 1386 O O . GLY A 1 185 ? 21.776 15.846 -3.477 1.00 19.14 182 GLY A O 1
ATOM 1387 N N . ILE A 1 186 ? 19.584 15.854 -4.025 1.00 17.94 183 ILE A N 1
ATOM 1388 C CA . ILE A 1 186 ? 19.194 16.549 -2.798 1.00 17.33 183 ILE A CA 1
ATOM 1389 C C . ILE A 1 186 ? 19.027 15.463 -1.732 1.00 16.58 183 ILE A C 1
ATOM 1390 O O . ILE A 1 186 ? 18.467 14.392 -1.995 1.00 16.09 183 ILE A O 1
ATOM 1395 N N . LYS A 1 187 ? 19.541 15.750 -0.540 1.00 17.36 184 LYS A N 1
ATOM 1396 C CA . LYS A 1 187 ? 19.427 14.900 0.622 1.00 17.19 184 LYS A CA 1
ATOM 1397 C C . LYS A 1 187 ? 17.989 14.968 1.076 1.00 16.41 184 LYS A C 1
ATOM 1398 O O . LYS A 1 187 ? 17.531 16.021 1.551 1.00 15.30 184 LYS A O 1
ATOM 1404 N N . T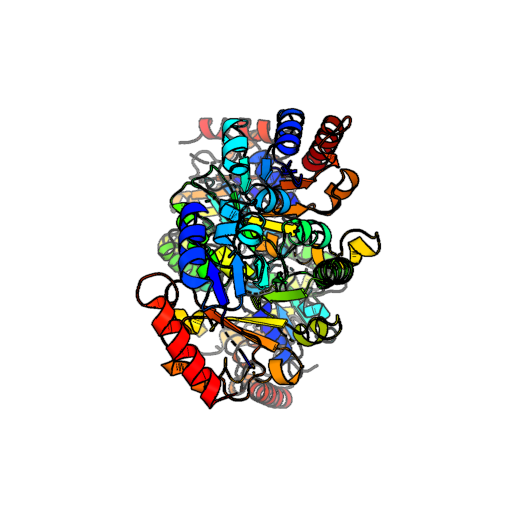HR A 1 188 ? 17.267 13.891 0.845 1.00 16.74 185 THR A N 1
ATOM 1405 C CA . THR A 1 188 ? 15.817 13.871 0.964 1.00 16.55 185 THR A CA 1
ATOM 1406 C C . THR A 1 188 ? 15.360 12.732 1.883 1.00 17.28 185 THR A C 1
ATOM 1407 O O . THR A 1 188 ? 15.557 11.518 1.571 1.00 16.64 185 THR A O 1
ATOM 1411 N N . LYS A 1 189 ? 14.680 13.109 2.953 1.00 14.35 186 LYS A N 1
ATOM 1412 C CA . LYS A 1 189 ? 14.155 12.128 3.909 1.00 15.12 186 LYS A CA 1
ATOM 1413 C C . LYS A 1 189 ? 12.854 11.579 3.425 1.00 14.41 186 LYS A C 1
ATOM 1414 O O . LYS A 1 189 ? 12.639 10.365 3.447 1.00 12.78 186 LYS A O 1
ATOM 1420 N N . THR A 1 190 ? 11.956 12.464 2.987 1.00 13.42 187 THR A N 1
ATOM 1421 C CA . THR A 1 190 ? 10.653 12.032 2.517 1.00 13.68 187 THR A CA 1
ATOM 1422 C C . THR A 1 190 ? 10.188 12.967 1.401 1.00 13.20 187 THR A C 1
ATOM 1423 O O . THR A 1 190 ? 10.666 14.091 1.280 1.00 12.94 187 THR A O 1
ATOM 1427 N N . PHE A 1 191 ? 9.221 12.473 0.653 1.00 12.63 188 PHE A N 1
ATOM 1428 C CA . PHE A 1 191 ? 8.288 13.312 -0.127 1.00 11.74 188 PHE A CA 1
ATOM 1429 C C . PHE A 1 191 ? 6.956 13.218 0.584 1.00 13.13 188 PHE A C 1
ATOM 1430 O O . PHE A 1 191 ? 6.565 12.130 1.022 1.00 13.73 188 PHE A O 1
ATOM 1438 N N . ILE A 1 192 ? 6.300 14.361 0.716 1.00 11.91 189 ILE A N 1
ATOM 1439 C CA . ILE A 1 192 ? 5.061 14.513 1.449 1.00 12.91 189 ILE A CA 1
ATOM 1440 C C . ILE A 1 192 ? 3.967 14.936 0.490 1.00 14.76 189 ILE A C 1
ATOM 1441 O O . ILE A 1 192 ? 4.135 15.928 -0.232 1.00 14.41 189 ILE A O 1
ATOM 1446 N N . ALA A 1 193 ? 2.892 14.167 0.418 1.00 15.03 190 ALA A N 1
ATOM 1447 C CA . ALA A 1 193 ? 1.664 14.629 -0.264 1.00 15.59 190 ALA A CA 1
ATOM 1448 C C . ALA A 1 193 ? 0.431 14.383 0.623 1.00 17.06 190 ALA A C 1
ATOM 1449 O O . ALA A 1 193 ? 0.515 13.782 1.713 1.00 15.34 190 ALA A O 1
ATOM 1451 N N . GLY A 1 194 ? -0.706 14.888 0.181 1.00 18.40 191 GLY A N 1
ATOM 1452 C CA . GLY A 1 194 ? -1.940 14.718 0.918 1.00 20.75 191 GLY A CA 1
ATOM 1453 C C . GLY A 1 194 ? -2.947 13.857 0.177 1.00 22.39 191 GLY A C 1
ATOM 1454 O O . GLY A 1 194 ? -2.808 12.647 0.083 1.00 21.62 191 GLY A O 1
ATOM 1455 N N . ARG A 1 195 ? -3.896 14.533 -0.476 1.00 24.94 192 ARG A N 1
ATOM 1456 C CA . ARG A 1 195 ? -4.936 13.846 -1.259 1.00 26.59 192 ARG A CA 1
ATOM 1457 C C . ARG A 1 195 ? -4.444 12.941 -2.372 1.00 25.43 192 ARG A C 1
ATOM 1458 O O . ARG A 1 195 ? -5.090 11.942 -2.670 1.00 25.44 192 ARG A O 1
ATOM 1466 N N . ALA A 1 196 ? -3.305 13.249 -2.962 1.00 24.18 193 ALA A N 1
ATOM 1467 C CA . ALA A 1 196 ? -2.775 12.423 -4.035 1.00 23.94 193 ALA A CA 1
ATOM 1468 C C . ALA A 1 196 ? -2.493 10.988 -3.565 1.00 23.10 193 ALA A C 1
ATOM 1469 O O . ALA A 1 196 ? -2.480 10.066 -4.373 1.00 23.25 193 ALA A O 1
ATOM 1471 N N . LEU A 1 197 ? -2.264 10.800 -2.267 1.00 21.58 194 LEU A N 1
ATOM 1472 C CA . LEU A 1 197 ? -1.925 9.490 -1.720 1.00 21.73 194 LEU A CA 1
ATOM 1473 C C . LEU A 1 197 ? -3.136 8.726 -1.210 1.00 23.83 194 LEU A C 1
ATOM 1474 O O . LEU A 1 197 ? -3.030 7.560 -0.819 1.00 24.34 194 LEU A O 1
ATOM 1479 N N . ALA A 1 198 ? -4.275 9.393 -1.198 1.00 25.05 195 ALA A N 1
ATOM 1480 C CA . ALA A 1 198 ? -5.501 8.823 -0.658 1.00 27.82 195 ALA A CA 1
ATOM 1481 C C . ALA A 1 198 ? -6.445 8.457 -1.811 1.00 29.91 195 ALA A C 1
ATOM 1482 O O . ALA A 1 198 ? -6.118 8.601 -3.002 1.00 29.98 195 ALA A O 1
ATOM 1484 N N . GLY A 1 199 ? -7.620 7.950 -1.456 1.00 32.54 196 GLY A N 1
ATOM 1485 C CA . GLY A 1 199 ? -8.629 7.584 -2.464 1.00 33.32 196 GLY A CA 1
ATOM 1486 C C . GLY A 1 199 ? -8.230 6.505 -3.474 1.00 33.75 196 GLY A C 1
ATOM 1487 O O . GLY A 1 199 ? -7.333 5.677 -3.225 1.00 33.82 196 GLY A O 1
ATOM 1488 N N . ALA A 1 200 ? -8.905 6.536 -4.629 1.00 33.85 197 ALA A N 1
ATOM 1489 C CA . ALA A 1 200 ? -8.927 5.415 -5.577 1.00 33.95 197 ALA A CA 1
ATOM 1490 C C . ALA A 1 200 ? -7.577 5.149 -6.200 1.00 33.10 197 ALA A C 1
ATOM 1491 O O . ALA A 1 200 ? -7.189 3.999 -6.423 1.00 33.34 197 ALA A O 1
ATOM 1493 N N . GLU A 1 201 ? -6.863 6.224 -6.479 1.00 31.83 198 GLU A N 1
ATOM 1494 C CA . GLU A 1 201 ? -5.586 6.128 -7.161 1.00 30.84 198 GLU A CA 1
ATOM 1495 C C . GLU A 1 201 ? -4.374 6.466 -6.273 1.00 28.27 198 GLU A C 1
ATOM 1496 O O . GLU A 1 201 ? -3.268 6.556 -6.767 1.00 27.43 198 GLU A O 1
ATOM 1502 N N . GLY A 1 202 ? -4.579 6.597 -4.963 1.00 26.76 199 GLY A N 1
ATOM 1503 C CA . GLY A 1 202 ? -3.472 6.832 -4.048 1.00 24.42 199 GLY A CA 1
ATOM 1504 C C . GLY A 1 202 ? -2.447 5.712 -4.067 1.00 22.75 199 GLY A C 1
ATOM 1505 O O . GLY A 1 202 ? -1.244 5.952 -4.075 1.00 21.67 199 GLY A O 1
ATOM 1506 N N . GLN A 1 203 ? -2.906 4.472 -4.103 1.00 20.07 200 GLN A N 1
ATOM 1507 C CA . GLN A 1 203 ? -1.993 3.376 -4.105 1.00 21.17 200 GLN A CA 1
ATOM 1508 C C . GLN A 1 203 ? -1.107 3.392 -5.358 1.00 19.76 200 GLN A C 1
ATOM 1509 O O . GLN A 1 203 ? 0.131 3.159 -5.310 1.00 17.80 200 GLN A O 1
ATOM 1515 N N . GLN A 1 204 ? -1.731 3.660 -6.499 1.00 21.03 201 GLN A N 1
ATOM 1516 C CA . GLN A 1 204 ? -0.953 3.658 -7.749 1.00 22.38 201 GLN A CA 1
ATOM 1517 C C . GLN A 1 204 ? -0.029 4.882 -7.829 1.00 20.86 201 GLN A C 1
ATOM 1518 O O . GLN A 1 204 ? 1.040 4.788 -8.404 1.00 21.43 201 GLN A O 1
ATOM 1524 N N . THR A 1 205 ? -0.450 6.006 -7.263 1.00 20.27 202 THR A N 1
ATOM 1525 C CA . THR A 1 205 ? 0.395 7.193 -7.161 1.00 20.02 202 THR A CA 1
ATOM 1526 C C . THR A 1 205 ? 1.615 6.903 -6.287 1.00 18.18 202 THR A C 1
ATOM 1527 O O . THR A 1 205 ? 2.749 7.233 -6.669 1.00 18.01 202 THR A O 1
ATOM 1531 N N . ALA A 1 206 ? 1.414 6.285 -5.128 1.00 16.30 203 ALA A N 1
ATOM 1532 C CA . ALA A 1 206 ? 2.542 5.891 -4.285 1.00 15.39 203 ALA A CA 1
ATOM 1533 C C . ALA A 1 206 ? 3.501 5.007 -5.074 1.00 14.53 203 ALA A C 1
ATOM 1534 O O . ALA A 1 206 ? 4.714 5.179 -5.013 1.00 15.17 203 ALA A O 1
ATOM 1536 N N . ALA A 1 207 ? 2.975 4.028 -5.794 1.00 14.65 204 ALA A N 1
ATOM 1537 C CA . ALA A 1 207 ? 3.869 3.137 -6.566 1.00 15.83 204 ALA A CA 1
ATOM 1538 C C . ALA A 1 207 ? 4.622 3.901 -7.678 1.00 15.68 204 ALA A C 1
ATOM 1539 O O . ALA A 1 207 ? 5.817 3.616 -7.926 1.00 15.39 204 ALA A O 1
ATOM 1541 N N . ALA A 1 208 ? 3.967 4.913 -8.261 1.00 15.12 205 ALA A N 1
ATOM 1542 C CA . ALA A 1 208 ? 4.581 5.724 -9.323 1.00 15.54 205 ALA A CA 1
ATOM 1543 C C . ALA A 1 208 ? 5.680 6.608 -8.745 1.00 15.08 205 ALA A C 1
ATOM 1544 O O . ALA A 1 208 ? 6.720 6.838 -9.368 1.00 14.41 205 ALA A O 1
ATOM 1546 N N . LEU A 1 209 ? 5.425 7.145 -7.562 1.00 14.66 206 LEU A N 1
ATOM 1547 C CA . LEU A 1 209 ? 6.468 7.856 -6.846 1.00 14.67 206 LEU A CA 1
ATOM 1548 C C . LEU A 1 209 ? 7.667 6.954 -6.507 1.00 14.60 206 LEU A C 1
ATOM 1549 O O . LEU A 1 209 ? 8.829 7.346 -6.704 1.00 13.94 206 LEU A O 1
ATOM 1554 N N . ARG A 1 210 ? 7.389 5.755 -5.997 1.00 14.53 207 ARG A N 1
ATOM 1555 C CA . ARG A 1 210 ? 8.468 4.867 -5.612 1.00 15.10 207 ARG A CA 1
ATOM 1556 C C . ARG A 1 210 ? 9.309 4.492 -6.821 1.00 16.14 207 ARG A C 1
ATOM 1557 O O . ARG A 1 210 ? 10.515 4.314 -6.711 1.00 17.45 207 ARG A O 1
ATOM 1565 N N . GLU A 1 211 ? 8.676 4.333 -7.970 1.00 16.38 208 GLU A N 1
ATOM 1566 C CA . GLU A 1 211 ? 9.411 3.960 -9.188 1.00 17.93 208 GLU A CA 1
ATOM 1567 C C . GLU A 1 211 ? 10.415 5.057 -9.554 1.00 17.19 208 GLU A C 1
ATOM 1568 O O . GLU A 1 211 ? 11.562 4.767 -9.947 1.00 16.26 208 GLU A O 1
ATOM 1574 N N . GLN A 1 212 ? 9.974 6.306 -9.428 1.00 15.80 209 GLN A N 1
ATOM 1575 C CA . GLN A 1 212 ? 10.815 7.434 -9.751 1.00 16.30 209 GLN A CA 1
ATOM 1576 C C . GLN A 1 212 ? 11.904 7.586 -8.708 1.00 16.41 209 GLN A C 1
ATOM 1577 O O . GLN A 1 212 ? 13.042 7.881 -9.063 1.00 15.60 209 GLN A O 1
ATOM 1583 N N . ILE A 1 213 ? 11.559 7.365 -7.434 1.00 14.92 210 ILE A N 1
ATOM 1584 C CA . ILE A 1 213 ? 12.535 7.411 -6.385 1.00 15.94 210 ILE A CA 1
ATOM 1585 C C . ILE A 1 213 ? 13.672 6.420 -6.639 1.00 16.92 210 ILE A C 1
ATOM 1586 O O . ILE A 1 213 ? 14.864 6.743 -6.468 1.00 16.30 210 ILE A O 1
ATOM 1591 N N . ASP A 1 214 ? 13.320 5.237 -7.122 1.00 16.36 211 ASP A N 1
ATOM 1592 C CA . ASP A 1 214 ? 14.316 4.201 -7.271 1.00 18.54 211 ASP A CA 1
ATOM 1593 C C . ASP A 1 214 ? 15.196 4.479 -8.452 1.00 18.74 211 ASP A C 1
ATOM 1594 O O . ASP A 1 214 ? 16.256 3.904 -8.521 1.00 18.33 211 ASP A O 1
ATOM 1599 N N . ARG A 1 215 ? 14.782 5.358 -9.371 1.00 17.28 212 ARG A N 1
ATOM 1600 C CA . ARG A 1 215 ? 15.649 5.707 -10.521 1.00 18.59 212 ARG A CA 1
ATOM 1601 C C . ARG A 1 215 ? 16.780 6.614 -10.056 1.00 17.73 212 ARG A C 1
ATOM 1602 O O . ARG A 1 215 ? 17.851 6.623 -10.630 1.00 19.19 212 ARG A O 1
ATOM 1610 N N . PHE A 1 216 ? 16.510 7.456 -9.083 1.00 17.77 213 PHE A N 1
ATOM 1611 C CA . PHE A 1 216 ? 17.419 8.572 -8.734 1.00 17.89 213 PHE A CA 1
ATOM 1612 C C . PHE A 1 216 ? 18.178 8.410 -7.407 1.00 18.80 213 PHE A C 1
ATOM 1613 O O . PHE A 1 216 ? 19.214 9.046 -7.211 1.00 19.66 213 PHE A O 1
ATOM 1621 N N . TRP A 1 217 ? 17.680 7.565 -6.505 1.00 18.36 214 TRP A N 1
ATOM 1622 C CA . TRP A 1 217 ? 18.393 7.249 -5.298 1.00 18.68 214 TRP A CA 1
ATOM 1623 C C . TRP A 1 217 ? 18.681 5.733 -5.363 1.00 20.45 214 TRP A C 1
ATOM 1624 O O . TRP A 1 217 ? 17.834 4.942 -4.934 1.00 22.46 214 TRP A O 1
ATOM 1635 N N . LYS B 1 6 ? -8.664 52.665 24.692 1.00 24.52 3 LYS B N 1
ATOM 1636 C CA . LYS B 1 6 ? -8.212 52.147 26.038 1.00 23.06 3 LYS B CA 1
ATOM 1637 C C . LYS B 1 6 ? -7.922 50.631 26.065 1.00 19.30 3 LYS B C 1
ATOM 1638 O O . LYS B 1 6 ? -8.804 49.830 25.762 1.00 17.48 3 LYS B O 1
ATOM 1644 N N . PRO B 1 7 ? -6.711 50.258 26.422 1.00 17.75 4 PRO B N 1
ATOM 1645 C CA . PRO B 1 7 ? -6.306 48.841 26.458 1.00 16.31 4 PRO B CA 1
ATOM 1646 C C . PRO B 1 7 ? -7.128 48.031 27.420 1.00 15.65 4 PRO B C 1
ATOM 1647 O O . PRO B 1 7 ? -7.590 48.533 28.477 1.00 16.02 4 PRO B O 1
ATOM 1659 N N . ILE B 1 9 ? -7.638 44.079 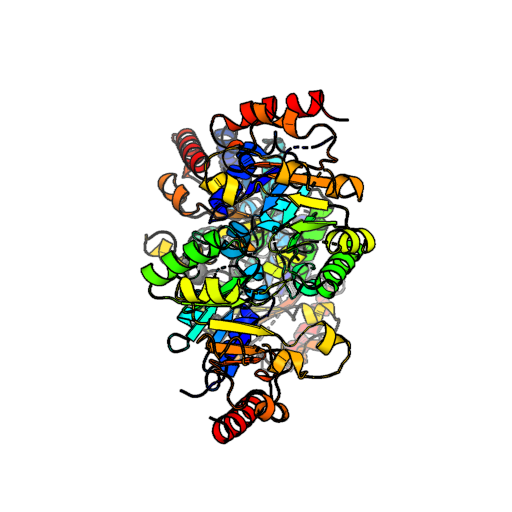29.345 1.00 12.23 6 ILE B N 1
ATOM 1660 C CA . ILE B 1 9 ? -6.848 43.079 30.044 1.00 11.77 6 ILE B CA 1
ATOM 1661 C C . ILE B 1 9 ? -7.211 41.719 29.496 1.00 10.45 6 ILE B C 1
ATOM 1662 O O . ILE B 1 9 ? -8.401 41.369 29.458 1.00 10.29 6 ILE B O 1
ATOM 1667 N N . GLN B 1 10 ? -6.191 40.986 29.041 1.00 11.27 7 GLN B N 1
ATOM 1668 C CA . GLN B 1 10 ? -6.351 39.692 28.438 1.00 10.27 7 GLN B CA 1
ATOM 1669 C C . GLN B 1 10 ? -5.586 38.654 29.241 1.00 9.93 7 GLN B C 1
ATOM 1670 O O . GLN B 1 10 ? -4.434 38.876 29.580 1.00 11.30 7 GLN B O 1
ATOM 1676 N N . ILE B 1 11 ? -6.209 37.505 29.490 1.00 9.99 8 ILE B N 1
ATOM 1677 C CA . ILE B 1 11 ? -5.531 36.329 30.028 1.00 12.20 8 ILE B CA 1
ATOM 1678 C C . ILE B 1 11 ? -5.300 35.261 28.986 1.00 11.57 8 ILE B C 1
ATOM 1679 O O . ILE B 1 11 ? -6.217 34.911 28.246 1.00 11.39 8 ILE B O 1
ATOM 1684 N N . ALA B 1 12 ? -4.064 34.768 28.938 1.00 11.48 9 ALA B N 1
ATOM 1685 C CA . ALA B 1 12 ? -3.644 33.728 28.022 1.00 11.73 9 ALA B CA 1
ATOM 1686 C C . ALA B 1 12 ? -3.752 32.422 28.812 1.00 11.97 9 ALA B C 1
ATOM 1687 O O . ALA B 1 12 ? -3.042 32.229 29.826 1.00 12.80 9 ALA B O 1
ATOM 1689 N N . LEU B 1 13 ? -4.647 31.557 28.385 1.00 10.26 10 LEU B N 1
ATOM 1690 C CA . LEU B 1 13 ? -4.808 30.243 28.998 1.00 11.40 10 LEU B CA 1
ATOM 1691 C C . LEU B 1 13 ? -3.871 29.239 28.301 1.00 12.62 10 LEU B C 1
ATOM 1692 O O . LEU B 1 13 ? -4.131 28.803 27.185 1.00 13.85 10 LEU B O 1
ATOM 1697 N N . ASP B 1 14 ? -2.786 28.880 28.973 1.00 12.74 11 ASP B N 1
ATOM 1698 C CA . ASP B 1 14 ? -1.839 27.944 28.374 1.00 15.20 11 ASP B CA 1
ATOM 1699 C C . ASP B 1 14 ? -1.755 26.663 29.164 1.00 15.54 11 ASP B C 1
ATOM 1700 O O . ASP B 1 14 ? -0.717 25.987 29.127 1.00 16.96 11 ASP B O 1
ATOM 1705 N N . GLN B 1 15 ? -2.799 26.333 29.921 1.00 15.32 12 GLN B N 1
ATOM 1706 C CA . GLN B 1 15 ? -2.905 25.021 30.530 1.00 15.09 12 GLN B CA 1
ATOM 1707 C C . GLN B 1 15 ? -2.864 23.881 29.545 1.00 15.94 12 GLN B C 1
ATOM 1708 O O . GLN B 1 15 ? -3.257 24.000 28.372 1.00 13.87 12 GLN B O 1
ATOM 1714 N N . THR B 1 16 ? -2.395 22.731 30.032 1.00 14.86 13 THR B N 1
ATOM 1715 C CA . THR B 1 16 ? -2.254 21.579 29.181 1.00 15.61 13 THR B CA 1
ATOM 1716 C C . THR B 1 16 ? -3.475 20.658 29.247 1.00 15.24 13 THR B C 1
ATOM 1717 O O . THR B 1 16 ? -3.476 19.552 28.665 1.00 13.74 13 THR B O 1
ATOM 1721 N N . ASN B 1 17 ? -4.492 21.083 29.986 1.00 14.96 14 ASN B N 1
ATOM 1722 C CA . ASN B 1 17 ? -5.781 20.386 29.940 1.00 14.26 14 ASN B CA 1
ATOM 1723 C C . ASN B 1 17 ? -6.921 21.362 30.094 1.00 12.85 14 ASN B C 1
ATOM 1724 O O . ASN B 1 17 ? -6.777 22.397 30.752 1.00 14.24 14 ASN B O 1
ATOM 1729 N N . LEU B 1 18 ? -8.066 20.995 29.561 1.00 13.39 15 LEU B N 1
ATOM 1730 C CA . LEU B 1 18 ? -9.210 21.929 29.507 1.00 12.42 15 LEU B CA 1
ATOM 1731 C C . LEU B 1 18 ? -9.800 22.086 30.912 1.00 13.16 15 LEU B C 1
ATOM 1732 O O . LEU B 1 18 ? -10.348 23.141 31.266 1.00 11.64 15 LEU B O 1
ATOM 1737 N N . THR B 1 19 ? -9.753 21.020 31.722 1.00 13.46 16 THR B N 1
ATOM 1738 C CA . THR B 1 19 ? -10.312 21.141 33.072 1.00 14.41 16 THR B CA 1
ATOM 1739 C C . THR B 1 19 ? -9.681 22.324 33.826 1.00 15.31 16 THR B C 1
ATOM 1740 O O . THR B 1 19 ? -10.398 23.193 34.403 1.00 15.09 16 THR B O 1
ATOM 1744 N N . ASP B 1 20 ? -8.363 22.383 33.785 1.00 15.13 17 ASP B N 1
ATOM 1745 C CA . ASP B 1 20 ? -7.630 23.446 34.485 1.00 15.97 17 ASP B CA 1
ATOM 1746 C C . ASP B 1 20 ? -7.898 24.802 33.873 1.00 14.50 17 ASP B C 1
ATOM 1747 O O . ASP B 1 20 ? -8.041 25.750 34.615 1.00 13.21 17 ASP B O 1
ATOM 1752 N N . ALA B 1 21 ? -7.969 24.895 32.528 1.00 13.11 18 ALA B N 1
ATOM 1753 C CA . ALA B 1 21 ? -8.262 26.154 31.880 1.00 12.28 18 ALA B CA 1
ATOM 1754 C C . ALA B 1 21 ? -9.640 26.664 32.250 1.00 12.48 18 ALA B C 1
ATOM 1755 O O . ALA B 1 21 ? -9.802 27.860 32.469 1.00 14.57 18 ALA B O 1
ATOM 1757 N N . VAL B 1 22 ? -10.644 25.770 32.261 1.00 12.37 19 VAL B N 1
ATOM 1758 C CA . VAL B 1 22 ? -12.001 26.161 32.649 1.00 12.52 19 VAL B CA 1
ATOM 1759 C C . VAL B 1 22 ? -12.066 26.756 34.055 1.00 11.33 19 VAL B C 1
ATOM 1760 O O . VAL B 1 22 ? -12.741 27.751 34.260 1.00 12.60 19 VAL B O 1
ATOM 1764 N N . ALA B 1 23 ? -11.306 26.179 34.991 1.00 12.60 20 ALA B N 1
ATOM 1765 C CA . ALA B 1 23 ? -11.297 26.589 36.373 1.00 13.10 20 ALA B CA 1
ATOM 1766 C C . ALA B 1 23 ? -10.649 27.964 36.448 1.00 12.88 20 ALA B C 1
ATOM 1767 O O . ALA B 1 23 ? -11.167 28.865 37.105 1.00 13.92 20 ALA B O 1
ATOM 1769 N N . VAL B 1 24 ? -9.541 28.137 35.759 1.00 13.55 21 VAL B N 1
ATOM 1770 C CA . VAL B 1 24 ? -8.852 29.455 35.749 1.00 13.41 21 VAL B CA 1
ATOM 1771 C C . VAL B 1 24 ? -9.721 30.579 35.124 1.00 13.85 21 VAL B C 1
ATOM 1772 O O . VAL B 1 24 ? -9.860 31.678 35.704 1.00 14.10 21 VAL B O 1
ATOM 1776 N N . ALA B 1 25 ? -10.254 30.314 33.943 1.00 12.68 22 ALA B N 1
ATOM 1777 C CA . ALA B 1 25 ? -11.175 31.237 33.280 1.00 13.27 22 ALA B CA 1
ATOM 1778 C C . ALA B 1 25 ? -12.322 31.628 34.244 1.00 12.54 22 ALA B C 1
ATOM 1779 O O . ALA B 1 25 ? -12.665 32.818 34.394 1.00 14.76 22 ALA B O 1
ATOM 1781 N N . SER B 1 26 ? -12.931 30.643 34.890 1.00 14.23 23 SER B N 1
ATOM 1782 C CA . SER B 1 26 ? -14.013 30.953 35.820 1.00 15.13 23 SER B CA 1
ATOM 1783 C C . SER B 1 26 ? -13.566 31.909 36.959 1.00 14.16 23 SER B C 1
ATOM 1784 O O . SER B 1 26 ? -14.296 32.868 37.315 1.00 13.97 23 SER B O 1
ATOM 1787 N N . ASN B 1 27 ? -12.365 31.686 37.461 1.00 14.85 24 ASN B N 1
ATOM 1788 C CA . ASN B 1 27 ? -11.805 32.461 38.579 1.00 15.11 24 ASN B CA 1
ATOM 1789 C C . ASN B 1 27 ? -11.479 33.881 38.207 1.00 15.05 24 ASN B C 1
ATOM 1790 O O . ASN B 1 27 ? -11.725 34.786 38.987 1.00 14.63 24 ASN B O 1
ATOM 1795 N N . VAL B 1 28 ? -11.028 34.105 36.986 1.00 12.31 25 VAL B N 1
ATOM 1796 C CA . VAL B 1 28 ? -10.583 35.422 36.592 1.00 12.74 25 VAL B CA 1
ATOM 1797 C C . VAL B 1 28 ? -11.613 36.190 35.737 1.00 12.65 25 VAL B C 1
ATOM 1798 O O . VAL B 1 28 ? -11.424 37.359 35.442 1.00 10.90 25 VAL B O 1
ATOM 1802 N N . ALA B 1 29 ? -12.720 35.567 35.391 1.00 13.26 26 ALA B N 1
ATOM 1803 C CA . ALA B 1 29 ? -13.598 36.156 34.335 1.00 13.51 26 ALA B CA 1
ATOM 1804 C C . ALA B 1 29 ? -14.141 37.526 34.707 1.00 13.35 26 ALA B C 1
ATOM 1805 O O . ALA B 1 29 ? -14.373 38.329 33.822 1.00 11.88 26 ALA B O 1
ATOM 1807 N N . SER B 1 30 ? -14.383 37.803 35.994 1.00 14.13 27 SER B N 1
ATOM 1808 C CA A SER B 1 30 ? -14.977 39.096 36.341 0.50 15.00 27 SER B CA 1
ATOM 1809 C CA B SER B 1 30 ? -14.954 39.077 36.441 0.50 15.31 27 SER B CA 1
ATOM 1810 C C . SER B 1 30 ? -13.994 40.245 36.301 1.00 15.96 27 SER B C 1
ATOM 1811 O O . SER B 1 30 ? -14.391 41.404 36.454 1.00 18.34 27 SER B O 1
ATOM 1816 N N . TYR B 1 31 ? -12.713 39.964 36.067 1.00 15.43 28 TYR B N 1
ATOM 1817 C CA . TYR B 1 31 ? -11.728 41.049 35.967 1.00 14.91 28 TYR B CA 1
ATOM 1818 C C . TYR B 1 31 ? -10.804 41.028 34.755 1.00 15.37 28 TYR B C 1
ATOM 1819 O O . TYR B 1 31 ? -9.825 41.803 34.641 1.00 15.62 28 TYR B O 1
ATOM 1828 N N . VAL B 1 32 ? -11.102 40.150 33.817 1.00 13.16 29 VAL B N 1
ATOM 1829 C CA . VAL B 1 32 ? -10.430 40.171 32.546 1.00 12.70 29 VAL B CA 1
ATOM 1830 C C . VAL B 1 32 ? -11.468 40.444 31.460 1.00 13.07 29 VAL B C 1
ATOM 1831 O O . VAL B 1 32 ? -12.615 40.048 31.574 1.00 12.61 29 VAL B O 1
ATOM 1835 N N . ASP B 1 33 ? -11.037 41.130 30.402 1.00 12.37 30 ASP B N 1
ATOM 1836 C CA . ASP B 1 33 ? -11.874 41.498 29.245 1.00 12.93 30 ASP B CA 1
ATOM 1837 C C . ASP B 1 33 ? -11.850 40.483 28.125 1.00 13.05 30 ASP B C 1
ATOM 1838 O O . ASP B 1 33 ? -12.855 40.281 27.364 1.00 12.15 30 ASP B O 1
ATOM 1843 N N . VAL B 1 34 ? -10.673 39.872 27.947 1.00 13.38 31 VAL B N 1
ATOM 1844 C CA . VAL B 1 34 ? -10.410 39.040 26.814 1.00 11.00 31 VAL B CA 1
ATOM 1845 C C . VAL B 1 34 ? -9.880 37.715 27.368 1.00 10.36 31 VAL B C 1
ATOM 1846 O O . VAL B 1 34 ? -8.965 37.692 28.182 1.00 11.75 31 VAL B O 1
ATOM 1850 N N . ILE B 1 35 ? -10.452 36.621 26.904 1.00 12.10 32 ILE B N 1
ATOM 1851 C CA . ILE B 1 35 ? -10.017 35.283 27.288 1.00 10.29 32 ILE B CA 1
ATOM 1852 C C . ILE B 1 35 ? -9.409 34.647 26.085 1.00 11.15 32 ILE B C 1
ATOM 1853 O O . ILE B 1 35 ? -10.021 34.577 24.992 1.00 10.56 32 ILE B O 1
ATOM 1858 N N . GLU B 1 36 ? -8.201 34.136 26.254 1.00 11.01 33 GLU B N 1
ATOM 1859 C CA . GLU B 1 36 ? -7.452 33.546 25.149 1.00 11.11 33 GLU B CA 1
ATOM 1860 C C . GLU B 1 36 ? -7.155 32.069 25.333 1.00 10.70 33 GLU B C 1
ATOM 1861 O O . GLU B 1 36 ? -6.591 31.679 26.337 1.00 10.98 33 GLU B O 1
ATOM 1867 N N . VAL B 1 37 ? -7.532 31.284 24.337 1.00 11.01 34 VAL B N 1
ATOM 1868 C CA . VAL B 1 37 ? -7.080 29.898 24.193 1.00 11.29 34 VAL B CA 1
ATOM 1869 C C . VAL B 1 37 ? -5.688 29.936 23.563 1.00 10.93 34 VAL B C 1
ATOM 1870 O O . VAL B 1 37 ? -5.539 30.146 22.376 1.00 12.80 34 VAL B O 1
ATOM 1874 N N . GLY B 1 38 ? -4.689 29.797 24.401 1.00 11.43 35 GLY B N 1
ATOM 1875 C CA . GLY B 1 38 ? -3.310 29.781 23.997 1.00 12.47 35 GLY B CA 1
ATOM 1876 C C . GLY B 1 38 ? -3.011 28.570 23.147 1.00 11.70 35 GLY B C 1
ATOM 1877 O O . GLY B 1 38 ? -3.702 27.538 23.215 1.00 11.37 35 GLY B O 1
ATOM 1878 N N . THR B 1 39 ? -1.892 28.637 22.413 1.00 12.66 36 THR B N 1
ATOM 1879 C CA . THR B 1 39 ? -1.525 27.563 21.527 1.00 12.33 36 THR B CA 1
ATOM 1880 C C . THR B 1 39 ? -1.381 26.233 22.249 1.00 12.82 36 THR B C 1
ATOM 1881 O O . THR B 1 39 ? -1.720 25.179 21.704 1.00 13.14 36 THR B O 1
ATOM 1885 N N . ILE B 1 40 ? -0.861 26.294 23.483 1.00 11.71 37 ILE B N 1
ATOM 1886 C CA . ILE B 1 40 ? -0.653 25.062 24.269 1.00 13.16 37 ILE B CA 1
ATOM 1887 C C . ILE B 1 40 ? -1.971 24.320 24.518 1.00 12.04 37 ILE B C 1
ATOM 1888 O O . ILE B 1 40 ? -2.092 23.124 24.331 1.00 12.31 37 ILE B O 1
ATOM 1893 N N . LEU B 1 41 ? -2.971 25.063 24.933 1.00 11.33 38 LEU B N 1
ATOM 1894 C CA . LEU B 1 41 ? -4.264 24.498 25.225 1.00 11.48 38 LEU B CA 1
ATOM 1895 C C . LEU B 1 41 ? -4.969 24.047 23.931 1.00 11.42 38 LEU B C 1
ATOM 1896 O O . LEU B 1 41 ? -5.606 22.966 23.902 1.00 12.34 38 LEU B O 1
ATOM 1901 N N . ALA B 1 42 ? -4.830 24.843 22.872 1.00 12.56 39 ALA B N 1
ATOM 1902 C CA . ALA B 1 42 ? -5.382 24.517 21.548 1.00 13.31 39 ALA B CA 1
ATOM 1903 C C . ALA B 1 42 ? -4.841 23.167 21.042 1.00 13.03 39 ALA B C 1
ATOM 1904 O O . ALA B 1 42 ? -5.621 22.301 20.567 1.00 12.17 39 ALA B O 1
ATOM 1906 N N . PHE B 1 43 ? -3.538 22.981 21.146 1.00 13.32 40 PHE B N 1
ATOM 1907 C CA . PHE B 1 43 ? -2.933 21.671 20.749 1.00 13.75 40 PHE B CA 1
ATOM 1908 C C . PHE B 1 43 ? -3.235 20.545 21.730 1.00 13.86 40 PHE B C 1
ATOM 1909 O O . PHE B 1 43 ? -3.331 19.390 21.364 1.00 14.23 40 PHE B O 1
ATOM 1917 N N . ALA B 1 44 ? -3.372 20.846 22.994 1.00 13.44 41 ALA B N 1
ATOM 1918 C CA . ALA B 1 44 ? -3.700 19.803 23.933 1.00 12.66 41 ALA B CA 1
ATOM 1919 C C . ALA B 1 44 ? -5.082 19.246 23.697 1.00 14.87 41 ALA B C 1
ATOM 1920 O O . ALA B 1 44 ? -5.259 18.006 23.724 1.00 13.89 41 ALA B O 1
ATOM 1922 N N . GLU B 1 45 ? -6.044 20.133 23.444 1.00 13.72 42 GLU B N 1
ATOM 1923 C CA . GLU B 1 45 ? -7.445 19.769 23.553 1.00 14.93 42 GLU B CA 1
ATOM 1924 C C . GLU B 1 45 ? -8.219 19.865 22.245 1.00 13.47 42 GLU B C 1
ATOM 1925 O O . GLU B 1 45 ? -9.289 19.287 22.139 1.00 14.45 42 GLU B O 1
ATOM 1931 N N . GLY B 1 46 ? -7.703 20.607 21.285 1.00 12.96 43 GLY B N 1
ATOM 1932 C CA . GLY B 1 46 ? -8.391 20.881 20.052 1.00 12.02 43 GLY B CA 1
ATOM 1933 C C . GLY B 1 46 ? -9.445 21.953 20.219 1.00 13.06 43 GLY B C 1
ATOM 1934 O O . GLY B 1 46 ? -9.556 22.647 21.263 1.00 12.27 43 GLY B O 1
ATOM 1943 N N . LYS B 1 48 ? -12.583 21.958 20.862 1.00 13.32 45 LYS B N 1
ATOM 1944 C CA . LYS B 1 48 ? -13.493 21.904 21.961 1.00 14.03 45 LYS B CA 1
ATOM 1945 C C . LYS B 1 48 ? -13.070 22.883 23.080 1.00 13.59 45 LYS B C 1
ATOM 1946 O O . LYS B 1 48 ? -13.929 23.374 23.817 1.00 15.16 45 LYS B O 1
ATOM 1952 N N . ALA B 1 49 ? -11.777 23.217 23.210 1.00 13.44 46 ALA B N 1
ATOM 1953 C CA . ALA B 1 49 ? -11.393 24.270 24.140 1.00 13.31 46 ALA B CA 1
ATOM 1954 C C . ALA B 1 49 ? -12.020 25.633 23.807 1.00 12.74 46 ALA B C 1
ATOM 1955 O O . ALA B 1 49 ? -12.456 26.372 24.721 1.00 11.69 46 ALA B O 1
ATOM 1957 N N . VAL B 1 50 ? -12.079 25.966 22.529 1.00 12.40 47 VAL B N 1
ATOM 1958 C CA . VAL B 1 50 ? -12.642 27.241 22.116 1.00 13.18 47 VAL B CA 1
ATOM 1959 C C . VAL B 1 50 ? -14.171 27.227 22.322 1.00 11.88 47 VAL B C 1
ATOM 1960 O O . VAL B 1 50 ? -14.762 28.156 22.859 1.00 11.66 47 VAL B O 1
ATOM 1964 N N . SER B 1 51 ? -14.818 26.161 21.873 1.00 11.76 48 SER B N 1
ATOM 1965 C CA . SER B 1 51 ? -16.259 26.087 21.995 1.00 11.27 48 SER B CA 1
ATOM 1966 C C . SER B 1 51 ? -16.693 26.024 23.481 1.00 11.19 48 SER B C 1
ATOM 1967 O O . SER B 1 51 ? -17.707 26.651 23.844 1.00 10.62 48 SER B O 1
ATOM 1970 N N . THR B 1 52 ? -15.929 25.331 24.350 1.00 10.97 49 THR B N 1
ATOM 1971 C CA . THR B 1 52 ? -16.279 25.235 25.767 1.00 11.33 49 THR B CA 1
ATOM 1972 C C . THR B 1 52 ? -16.169 26.611 26.404 1.00 11.54 49 THR B C 1
ATOM 1973 O O . THR B 1 52 ? -17.074 27.045 27.089 1.00 12.45 49 THR B O 1
ATOM 1977 N N . LEU B 1 53 ? -15.065 27.282 26.164 1.00 11.17 50 LEU B N 1
ATOM 1978 C CA . LEU B 1 53 ? -14.885 28.607 26.772 1.00 11.35 50 LEU B CA 1
ATOM 1979 C C . LEU B 1 53 ? -15.862 29.611 26.196 1.00 10.32 50 LEU B C 1
ATOM 1980 O O . LEU B 1 53 ? -16.318 30.521 26.884 1.00 12.48 50 LEU B O 1
ATOM 1985 N N . ARG B 1 54 ? -16.206 29.500 24.918 1.00 10.99 51 ARG B N 1
ATOM 1986 C CA . ARG B 1 54 ? -17.211 30.357 24.305 1.00 9.83 51 ARG B CA 1
ATOM 1987 C C . ARG B 1 54 ? -18.527 30.269 25.031 1.00 11.00 51 ARG B C 1
ATOM 1988 O O . ARG B 1 54 ? -19.218 31.265 25.232 1.00 11.57 51 ARG B O 1
ATOM 1996 N N . HIS B 1 55 ? -18.913 29.051 25.339 1.00 11.43 52 HIS B N 1
ATOM 1997 C CA . HIS B 1 55 ? -20.121 28.776 26.100 1.00 12.50 52 HIS B CA 1
ATOM 1998 C C . HIS B 1 55 ? -20.112 29.288 27.522 1.00 12.62 52 HIS B C 1
ATOM 1999 O O . HIS B 1 55 ? -21.082 29.915 27.977 1.00 13.15 52 HIS B O 1
ATOM 2006 N N . ASN B 1 56 ? -19.012 29.098 28.202 1.00 10.93 53 ASN B N 1
ATOM 2007 C CA . ASN B 1 56 ? -18.872 29.441 29.593 1.00 11.72 53 ASN B CA 1
ATOM 2008 C C . ASN B 1 56 ? -18.787 30.958 29.793 1.00 11.92 53 ASN B C 1
ATOM 2009 O O . ASN B 1 56 ? -19.257 31.482 30.822 1.00 11.76 53 ASN B O 1
ATOM 2014 N N . HIS B 1 57 ? -18.314 31.653 28.780 1.00 11.13 54 HIS B N 1
ATOM 2015 C CA . HIS B 1 57 ? -18.056 33.111 28.865 1.00 12.91 54 HIS B CA 1
ATOM 2016 C C . HIS B 1 57 ? -18.554 33.783 27.581 1.00 12.28 54 HIS B C 1
ATOM 2017 O O . HIS B 1 57 ? -17.755 34.241 26.762 1.00 12.91 54 HIS B O 1
ATOM 2024 N N . PRO B 1 58 ? -19.895 33.863 27.432 1.00 12.69 55 PRO B N 1
ATOM 2025 C CA . PRO B 1 58 ? -20.504 34.217 26.160 1.00 14.30 55 PRO B CA 1
ATOM 2026 C C . PRO B 1 58 ? -20.302 35.685 25.750 1.00 13.02 55 PRO B C 1
ATOM 2027 O O . PRO B 1 58 ? -20.454 36.015 24.576 1.00 13.66 55 PRO B O 1
ATOM 2031 N N . ASN B 1 59 ? -20.003 36.533 26.706 1.00 11.31 56 ASN B N 1
ATOM 2032 C CA . ASN B 1 59 ? -19.899 37.975 26.477 1.00 13.77 56 ASN B CA 1
ATOM 2033 C C . ASN B 1 59 ? -18.470 38.481 26.326 1.00 13.15 56 ASN B C 1
ATOM 2034 O O . ASN B 1 59 ? -18.271 39.598 25.869 1.00 12.70 56 ASN B O 1
ATOM 2039 N N . HIS B 1 60 ? -17.478 37.680 26.726 1.00 11.78 57 HIS B N 1
ATOM 2040 C CA . HIS B 1 60 ? -16.088 38.073 26.604 1.00 11.72 57 HIS B CA 1
ATOM 2041 C C . HIS B 1 60 ? -15.649 38.051 25.126 1.00 11.58 57 HIS B C 1
ATOM 2042 O O . HIS B 1 60 ? -16.186 37.296 24.308 1.00 12.61 57 HIS B O 1
ATOM 2049 N N . ILE B 1 61 ? -14.606 38.809 24.827 1.00 11.22 58 ILE B N 1
ATOM 2050 C CA . ILE B 1 61 ? -13.870 38.630 23.572 1.00 10.22 58 ILE B CA 1
ATOM 2051 C C . ILE B 1 61 ? -13.051 37.321 23.750 1.00 10.41 58 ILE B C 1
ATOM 2052 O O . ILE B 1 61 ? -12.357 37.119 24.770 1.00 9.74 58 ILE B O 1
ATOM 2057 N N . LEU B 1 62 ? -13.153 36.414 22.800 1.00 9.70 59 LEU B N 1
ATOM 2058 C CA . LEU B 1 62 ? -12.456 35.139 22.871 1.00 10.97 59 LEU B CA 1
ATOM 2059 C C . LEU B 1 62 ? -11.441 35.059 21.723 1.00 10.47 59 LEU B C 1
ATOM 2060 O O . LEU B 1 62 ? -11.786 35.256 20.568 1.00 11.31 59 LEU B O 1
ATOM 2065 N N . VAL B 1 63 ? -10.207 34.688 22.067 1.00 11.16 60 VAL B N 1
ATOM 2066 C CA . VAL B 1 63 ? -9.096 34.604 21.111 1.00 10.99 60 VAL B CA 1
ATOM 2067 C C . VAL B 1 63 ? -8.725 33.118 20.978 1.00 11.73 60 VAL B C 1
ATOM 2068 O O . VAL B 1 63 ? -8.654 32.378 21.978 1.00 13.68 60 VAL B O 1
ATOM 2072 N N . CYS B 1 64 ? -8.462 32.707 19.759 1.00 12.57 61 CYS B N 1
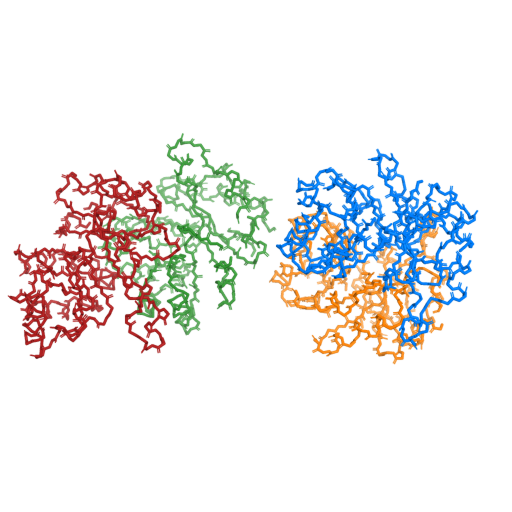ATOM 2073 C CA . CYS B 1 64 ? -7.847 31.390 19.478 1.00 12.83 61 CYS B CA 1
ATOM 2074 C C . CYS B 1 64 ? -6.428 31.645 18.926 1.00 13.08 61 CYS B C 1
ATOM 2075 O O . CYS B 1 64 ? -6.280 32.109 17.785 1.00 13.34 61 CYS B O 1
ATOM 2078 N N . ASP B 1 65 ? -5.407 31.339 19.739 1.00 12.35 62 ASP B N 1
ATOM 2079 C CA . ASP B 1 65 ? -4.000 31.602 19.422 1.00 12.92 62 ASP B CA 1
ATOM 2080 C C . ASP B 1 65 ? -3.351 30.443 18.689 1.00 14.26 62 ASP B C 1
ATOM 2081 O O . ASP B 1 65 ? -2.818 29.537 19.307 1.00 16.11 62 ASP B O 1
ATOM 2094 N N . LYS B 1 67 ? -1.249 30.907 15.947 1.00 13.44 64 LYS B N 1
ATOM 2095 C CA . LYS B 1 67 ? 0.008 31.330 15.286 1.00 13.86 64 LYS B CA 1
ATOM 2096 C C . LYS B 1 67 ? 0.092 30.720 13.857 1.00 13.41 64 LYS B C 1
ATOM 2097 O O . LYS B 1 67 ? 1.106 30.153 13.450 1.00 12.82 64 LYS B O 1
ATOM 2103 N N . THR B 1 68 ? -1.010 30.853 13.166 1.00 12.83 65 THR B N 1
ATOM 2104 C CA . THR B 1 68 ? -1.281 30.158 11.881 1.00 12.30 65 THR B CA 1
ATOM 2105 C C . THR B 1 68 ? -0.146 30.486 10.955 1.00 11.63 65 THR B C 1
ATOM 2106 O O . THR B 1 68 ? 0.154 31.645 10.787 1.00 12.47 65 THR B O 1
ATOM 2110 N N . THR B 1 69 ? 0.452 29.477 10.323 1.00 11.94 66 THR B N 1
ATOM 2111 C CA . THR B 1 69 ? 1.627 29.689 9.480 1.00 11.82 66 THR B CA 1
ATOM 2112 C C . THR B 1 69 ? 1.312 29.261 8.043 1.00 11.82 66 THR B C 1
ATOM 2113 O O . THR B 1 69 ? 1.928 29.743 7.106 1.00 12.46 66 THR B O 1
ATOM 2117 N N . ASP B 1 70 ? 0.387 28.308 7.900 1.00 11.74 67 ASP B N 1
ATOM 2118 C CA . ASP B 1 70 ? -0.073 27.862 6.589 1.00 14.02 67 ASP B CA 1
ATOM 2119 C C . ASP B 1 70 ? -1.452 27.189 6.824 1.00 14.00 67 ASP B C 1
ATOM 2120 O O . ASP B 1 70 ? -1.882 27.063 7.966 1.00 13.99 67 ASP B O 1
ATOM 2125 N N . GLY B 1 71 ? -2.160 26.861 5.751 1.00 14.92 68 GLY B N 1
ATOM 2126 C CA . GLY B 1 71 ? -3.528 26.359 5.813 1.00 14.71 68 GLY B CA 1
ATOM 2127 C C . GLY B 1 71 ? -4.463 27.338 6.500 1.00 15.14 68 GLY B C 1
ATOM 2128 O O . GLY B 1 71 ? -5.336 26.945 7.288 1.00 14.59 68 GLY B O 1
ATOM 2129 N N . GLY B 1 72 ? -4.295 28.611 6.187 1.00 13.37 69 GLY B N 1
ATOM 2130 C CA . GLY B 1 72 ? -4.986 29.655 6.926 1.00 13.99 69 GLY B CA 1
ATOM 2131 C C . GLY B 1 72 ? -6.467 29.706 6.684 1.00 14.06 69 GLY B C 1
ATOM 2132 O O . GLY B 1 72 ? -7.220 29.883 7.617 1.00 14.29 69 GLY B O 1
ATOM 2133 N N . ALA B 1 73 ? -6.909 29.555 5.438 1.00 13.87 70 ALA B N 1
ATOM 2134 C CA . ALA B 1 73 ? -8.382 29.606 5.178 1.00 14.39 70 ALA B CA 1
ATOM 2135 C C . ALA B 1 73 ? -9.083 28.537 6.026 1.00 14.16 70 ALA B C 1
ATOM 2136 O O . ALA B 1 73 ? -10.092 28.792 6.681 1.00 14.05 70 ALA B O 1
ATOM 2138 N N . ILE B 1 74 ? -8.530 27.323 6.071 1.00 13.46 71 ILE B N 1
ATOM 2139 C CA . ILE B 1 74 ? -9.225 26.246 6.806 1.00 14.10 71 ILE B CA 1
ATOM 2140 C C . ILE B 1 74 ? -9.149 26.433 8.318 1.00 12.64 71 ILE B C 1
ATOM 2141 O O . ILE B 1 74 ? -10.145 26.261 9.062 1.00 13.28 71 ILE B O 1
ATOM 2146 N N . LEU B 1 75 ? -7.969 26.772 8.803 1.00 12.82 72 LEU B N 1
ATOM 2147 C CA . LEU B 1 75 ? -7.761 26.996 10.251 1.00 12.76 72 LEU B CA 1
ATOM 2148 C C . LEU B 1 75 ? -8.581 28.166 10.783 1.00 13.33 72 LEU B C 1
ATOM 2149 O O . LEU B 1 75 ? -9.181 28.068 11.853 1.00 11.91 72 LEU B O 1
ATOM 2154 N N . SER B 1 76 ? -8.588 29.268 10.035 1.00 12.63 73 SER B N 1
ATOM 2155 C CA . SER B 1 76 ? -9.355 30.407 10.398 1.00 12.89 73 SER B CA 1
ATOM 2156 C C . SER B 1 76 ? -10.838 30.082 10.510 1.00 12.36 73 SER B C 1
ATOM 2157 O O . SER B 1 76 ? -11.485 30.405 11.506 1.00 10.67 73 SER B O 1
ATOM 2160 N N . ARG B 1 77 ? -11.369 29.417 9.501 1.00 12.81 74 ARG B N 1
ATOM 2161 C CA . ARG B 1 77 ? -12.770 28.969 9.540 1.00 13.70 74 ARG B CA 1
ATOM 2162 C C . ARG B 1 77 ? -13.072 28.104 10.750 1.00 13.65 74 ARG B C 1
ATOM 2163 O O . ARG B 1 77 ? -14.072 28.318 11.443 1.00 14.24 74 ARG B O 1
ATOM 2179 N N . ALA B 1 79 ? -11.640 27.947 13.674 1.00 12.47 76 ALA B N 1
ATOM 2180 C CA . ALA B 1 79 ? -11.587 28.705 14.926 1.00 12.23 76 ALA B CA 1
ATOM 2181 C C . ALA B 1 79 ? -12.796 29.629 15.098 1.00 11.76 76 ALA B C 1
ATOM 2182 O O . ALA B 1 79 ? -13.422 29.677 16.155 1.00 10.60 76 ALA B O 1
ATOM 2184 N N . PHE B 1 80 ? -13.164 30.324 14.032 1.00 11.92 77 PHE B N 1
ATOM 2185 C CA . PHE B 1 80 ? -14.331 31.208 14.069 1.00 12.68 77 PHE B CA 1
ATOM 2186 C C . PHE B 1 80 ? -15.630 30.405 14.242 1.00 12.51 77 PHE B C 1
ATOM 2187 O O . PHE B 1 80 ? -16.454 30.745 15.082 1.00 13.32 77 PHE B O 1
ATOM 2195 N N . GLU B 1 81 ? -15.733 29.270 13.551 1.00 13.51 78 GLU B N 1
ATOM 2196 C CA . GLU B 1 81 ? -16.872 28.359 13.733 1.00 13.07 78 GLU B CA 1
ATOM 2197 C C . GLU B 1 81 ? -16.970 27.842 15.141 1.00 13.46 78 GLU B C 1
ATOM 2198 O O . GLU B 1 81 ? -18.088 27.610 15.646 1.00 14.09 78 GLU B O 1
ATOM 2204 N N . ALA B 1 82 ? -15.822 27.657 15.788 1.00 14.32 79 ALA B N 1
ATOM 2205 C CA . ALA B 1 82 ? -15.772 27.178 17.160 1.00 14.54 79 ALA B CA 1
ATOM 2206 C C . ALA B 1 82 ? -16.156 28.233 18.178 1.00 14.89 79 ALA B C 1
ATOM 2207 O O . ALA B 1 82 ? -16.483 27.885 19.299 1.00 16.41 79 ALA B O 1
ATOM 2209 N N . GLY B 1 83 ? -16.168 29.504 17.779 1.00 14.76 80 GLY B N 1
ATOM 2210 C CA . GLY B 1 83 ? -16.656 30.598 18.592 1.00 15.31 80 GLY B CA 1
ATOM 2211 C C . GLY B 1 83 ? -15.638 31.709 18.805 1.00 13.52 80 GLY B C 1
ATOM 2212 O O . GLY B 1 83 ? -15.958 32.717 19.453 1.00 12.72 80 GLY B O 1
ATOM 2213 N N . ALA B 1 84 ? -14.406 31.558 18.289 1.00 12.36 81 ALA B N 1
ATOM 2214 C CA . ALA B 1 84 ? -13.395 32.661 18.433 1.00 10.47 81 ALA B CA 1
ATOM 2215 C C . ALA B 1 84 ? -13.880 33.962 17.839 1.00 10.81 81 ALA B C 1
ATOM 2216 O O . ALA B 1 84 ? -14.486 33.968 16.769 1.00 11.64 81 ALA B O 1
ATOM 2218 N N . ASP B 1 85 ? -13.591 35.086 18.493 1.00 11.12 82 ASP B N 1
ATOM 2219 C CA . ASP B 1 85 ? -13.764 36.406 17.923 1.00 11.36 82 ASP B CA 1
ATOM 2220 C C . ASP B 1 85 ? -12.525 36.907 17.183 1.00 11.84 82 ASP B C 1
ATOM 2221 O O . ASP B 1 85 ? -12.625 37.562 16.110 1.00 12.98 82 ASP B O 1
ATOM 2226 N N . TRP B 1 86 ? -11.362 36.588 17.756 1.00 11.14 83 TRP B N 1
ATOM 2227 C CA . TRP B 1 86 ? -10.044 36.969 17.235 1.00 11.31 83 TRP B CA 1
ATOM 2228 C C . TRP B 1 86 ? -9.221 35.724 17.076 1.00 11.86 83 TRP B C 1
ATOM 2229 O O . TRP B 1 86 ? -9.278 34.829 17.927 1.00 10.96 83 TRP B O 1
ATOM 2240 N N . ILE B 1 87 ? -8.437 35.663 16.013 1.00 9.47 84 ILE B N 1
ATOM 2241 C CA . ILE B 1 87 ? -7.466 34.537 15.833 1.00 11.16 84 ILE B CA 1
ATOM 2242 C C . ILE B 1 87 ? -6.094 35.099 15.503 1.00 10.41 84 ILE B C 1
ATOM 2243 O O . ILE B 1 87 ? -5.986 36.228 14.998 1.00 10.63 84 ILE B O 1
ATOM 2248 N N . THR B 1 88 ? -5.048 34.357 15.858 1.00 9.83 85 THR B N 1
ATOM 2249 C CA . THR B 1 88 ? -3.701 34.824 15.572 1.00 10.77 85 THR B CA 1
ATOM 2250 C C . THR B 1 88 ? -3.065 34.074 14.369 1.00 11.59 85 THR B C 1
ATOM 2251 O O . THR B 1 88 ? -3.366 32.915 14.048 1.00 12.11 85 THR B O 1
ATOM 2255 N N . VAL B 1 89 ? -2.250 34.817 13.666 1.00 11.47 86 VAL B N 1
ATOM 2256 C CA . VAL B 1 89 ? -1.545 34.347 12.478 1.00 11.90 86 VAL B CA 1
ATOM 2257 C C . VAL B 1 89 ? -0.108 34.765 12.605 1.00 10.56 86 VAL B C 1
ATOM 2258 O O . VAL B 1 89 ? 0.192 35.925 12.945 1.00 10.57 86 VAL B O 1
ATOM 2262 N N . SER B 1 90 ? 0.810 33.825 12.353 1.00 10.45 87 SER B N 1
ATOM 2263 C CA . SER B 1 90 ? 2.226 34.122 12.459 1.00 10.59 87 SER B CA 1
ATOM 2264 C C . SER B 1 90 ? 2.658 35.168 11.412 1.00 9.89 87 SER B C 1
ATOM 2265 O O . SER B 1 90 ? 2.237 35.116 10.268 1.00 11.31 87 SER B O 1
ATOM 2268 N N . ALA B 1 91 ? 3.492 36.106 11.809 1.00 8.53 88 ALA B N 1
ATOM 2269 C CA . ALA B 1 91 ? 4.211 36.969 10.881 1.00 10.04 88 ALA B CA 1
ATOM 2270 C C . ALA B 1 91 ? 4.964 36.204 9.777 1.00 9.63 88 ALA B C 1
ATOM 2271 O O . ALA B 1 91 ? 5.251 36.770 8.719 1.00 10.90 88 ALA B O 1
ATOM 2273 N N . ALA B 1 92 ? 5.299 34.936 10.051 1.00 10.07 89 ALA B N 1
ATOM 2274 C CA . ALA B 1 92 ? 6.031 34.082 9.108 1.00 11.45 89 ALA B CA 1
ATOM 2275 C C . ALA B 1 92 ? 5.132 33.441 8.046 1.00 12.20 89 ALA B C 1
ATOM 2276 O O . ALA B 1 92 ? 5.638 32.849 7.089 1.00 13.44 89 ALA B O 1
ATOM 2278 N N . ALA B 1 93 ? 3.815 33.554 8.220 1.00 11.08 90 ALA B N 1
ATOM 2279 C CA . ALA B 1 93 ? 2.889 33.078 7.177 1.00 10.93 90 ALA B CA 1
ATOM 2280 C C . ALA B 1 93 ? 3.138 33.884 5.957 1.00 10.55 90 ALA B C 1
ATOM 2281 O O . ALA B 1 93 ? 3.425 35.084 6.021 1.00 9.76 90 ALA B O 1
ATOM 2283 N N . HIS B 1 94 ? 3.056 33.232 4.805 1.00 11.55 91 HIS B N 1
ATOM 2284 C CA . HIS B 1 94 ? 3.126 33.963 3.539 1.00 10.73 91 HIS B CA 1
ATOM 2285 C C . HIS B 1 94 ? 1.977 34.924 3.422 1.00 10.87 91 HIS B C 1
ATOM 2286 O O . HIS B 1 94 ? 0.869 34.679 3.923 1.00 9.77 91 HIS B O 1
ATOM 2293 N N . ILE B 1 95 ? 2.239 36.086 2.808 1.00 11.29 92 ILE B N 1
ATOM 2294 C CA . ILE B 1 95 ? 1.195 37.087 2.732 1.00 11.99 92 ILE B CA 1
ATOM 2295 C C . ILE B 1 95 ? -0.106 36.549 2.109 1.00 12.39 92 ILE B C 1
ATOM 2296 O O . ILE B 1 95 ? -1.208 37.042 2.437 1.00 11.15 92 ILE B O 1
ATOM 2301 N N . ALA B 1 96 ? -0.005 35.578 1.190 1.00 12.24 93 ALA B N 1
ATOM 2302 C CA . ALA B 1 96 ? -1.223 34.946 0.629 1.00 11.67 93 ALA B CA 1
ATOM 2303 C C . ALA B 1 96 ? -2.037 34.208 1.684 1.00 11.30 93 ALA B C 1
ATOM 2304 O O . ALA B 1 96 ? -3.263 34.212 1.657 1.00 11.33 93 ALA B O 1
ATOM 2306 N N . THR B 1 97 ? -1.364 33.528 2.602 1.00 10.16 94 THR B N 1
ATOM 2307 C CA . THR B 1 97 ? -2.051 32.916 3.726 1.00 10.29 94 THR B CA 1
ATOM 2308 C C . THR B 1 97 ? -2.703 33.957 4.656 1.00 9.76 94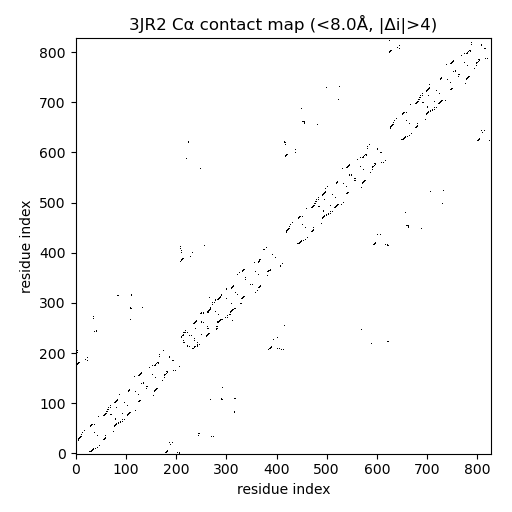 THR B C 1
ATOM 2309 O O . THR B 1 97 ? -3.816 33.787 5.127 1.00 10.19 94 THR B O 1
ATOM 2313 N N . ILE B 1 98 ? -1.966 34.999 4.964 1.00 10.19 95 ILE B N 1
ATOM 2314 C CA . ILE B 1 98 ? -2.478 36.057 5.825 1.00 9.64 95 ILE B CA 1
ATOM 2315 C C . ILE B 1 98 ? -3.736 36.644 5.168 1.00 11.05 95 ILE B C 1
ATOM 2316 O O . ILE B 1 98 ? -4.779 36.895 5.824 1.00 11.63 95 ILE B O 1
ATOM 2321 N N . ALA B 1 99 ? -3.652 36.874 3.866 1.00 10.06 96 ALA B N 1
ATOM 2322 C CA . ALA B 1 99 ? -4.813 37.359 3.086 1.00 10.95 96 ALA B CA 1
ATOM 2323 C C . ALA B 1 99 ? -5.999 36.414 3.158 1.00 10.88 96 ALA B C 1
ATOM 2324 O O . ALA B 1 99 ? -7.148 36.880 3.303 1.00 11.60 96 ALA B O 1
ATOM 2326 N N . ALA B 1 100 ? -5.735 35.109 3.156 1.00 11.28 97 ALA B N 1
ATOM 2327 C CA . ALA B 1 100 ? -6.761 34.084 3.172 1.00 11.26 97 ALA B CA 1
ATOM 2328 C C . ALA B 1 100 ? -7.450 34.074 4.522 1.00 11.18 97 ALA B C 1
ATOM 2329 O O . ALA B 1 100 ? -8.681 33.895 4.587 1.00 11.37 97 ALA B O 1
ATOM 2331 N N . CYS B 1 101 ? -6.665 34.295 5.584 1.00 11.65 98 CYS B N 1
ATOM 2332 C CA . CYS B 1 101 ? -7.204 34.351 6.963 1.00 11.59 98 CYS B CA 1
ATOM 2333 C C . CYS B 1 101 ? -8.063 35.610 7.112 1.00 11.83 98 CYS B C 1
ATOM 2334 O O . CYS B 1 101 ? -9.188 35.532 7.691 1.00 11.76 98 CYS B O 1
ATOM 2337 N N . LYS B 1 102 ? -7.570 36.747 6.579 1.00 11.23 99 LYS B N 1
ATOM 2338 C CA . LYS B 1 102 ? -8.332 38.011 6.626 1.00 12.58 99 LYS B CA 1
ATOM 2339 C C . LYS B 1 102 ? -9.629 37.920 5.848 1.00 12.83 99 LYS B C 1
ATOM 2340 O O . LYS B 1 102 ? -10.650 38.458 6.269 1.00 11.35 99 LYS B O 1
ATOM 2346 N N . LYS B 1 103 ? -9.622 37.233 4.701 1.00 13.40 100 LYS B N 1
ATOM 2347 C CA . LYS B 1 103 ? -10.846 37.018 3.962 1.00 13.76 100 LYS B CA 1
ATOM 2348 C C . LYS B 1 103 ? -11.916 36.256 4.779 1.00 12.79 100 LYS B C 1
ATOM 2349 O O . LYS B 1 103 ? -13.084 36.679 4.839 1.00 12.49 100 LYS B O 1
ATOM 2355 N N . VAL B 1 104 ? -11.525 35.177 5.442 1.00 11.42 101 VAL B N 1
ATOM 2356 C CA . VAL B 1 104 ? -12.439 34.405 6.255 1.00 11.75 101 VAL B CA 1
ATOM 2357 C C . VAL B 1 104 ? -12.903 35.251 7.417 1.00 13.06 101 VAL B C 1
ATOM 2358 O O . VAL B 1 104 ? -14.066 35.242 7.777 1.00 12.93 101 VAL B O 1
ATOM 2362 N N . ALA B 1 105 ? -11.972 35.970 8.054 1.00 12.08 102 ALA B N 1
ATOM 2363 C CA . ALA B 1 105 ? -12.327 36.874 9.171 1.00 12.20 102 ALA B CA 1
ATOM 2364 C C . ALA B 1 105 ? -13.365 37.883 8.749 1.00 12.97 102 ALA B C 1
ATOM 2365 O O . ALA B 1 105 ? -14.336 38.090 9.439 1.00 11.02 102 ALA B O 1
ATOM 2367 N N . ASP B 1 106 ? -13.161 38.514 7.593 1.00 13.20 103 ASP B N 1
ATOM 2368 C CA . ASP B 1 106 ? -14.187 39.411 7.047 1.00 16.16 103 ASP B CA 1
ATOM 2369 C C . ASP B 1 106 ? -15.559 38.741 6.808 1.00 15.89 103 ASP B C 1
ATOM 2370 O O . ASP B 1 106 ? -16.619 39.299 7.187 1.00 17.08 103 ASP B O 1
ATOM 2375 N N . GLU B 1 107 ? -15.541 37.551 6.246 1.00 15.65 104 GLU B N 1
ATOM 2376 C CA . GLU B 1 107 ? -16.742 36.773 5.942 1.00 17.08 104 GLU B CA 1
ATOM 2377 C C . GLU B 1 107 ? -17.472 36.298 7.188 1.00 15.77 104 GLU B C 1
ATOM 2378 O O . GLU B 1 107 ? -18.712 36.227 7.188 1.00 15.50 104 GLU B O 1
ATOM 2384 N N . LEU B 1 108 ? -16.722 36.093 8.284 1.00 14.71 105 LEU B N 1
ATOM 2385 C CA . LEU B 1 108 ? -17.293 35.568 9.526 1.00 14.14 105 LEU B CA 1
ATOM 2386 C C . LEU B 1 108 ? -17.306 36.579 10.686 1.00 13.62 105 LEU B C 1
ATOM 2387 O O . LEU B 1 108 ? -17.485 36.223 11.837 1.00 14.24 105 LEU B O 1
ATOM 2392 N N . ASN B 1 109 ? -17.115 37.844 10.340 1.00 14.47 106 ASN B N 1
ATOM 2393 C CA . ASN B 1 109 ? -17.195 38.995 11.226 1.00 15.44 106 ASN B CA 1
ATOM 2394 C C . ASN B 1 109 ? -16.306 38.851 12.462 1.00 15.83 106 ASN B C 1
ATOM 2395 O O . ASN B 1 109 ? -16.712 39.098 13.608 1.00 16.74 106 ASN B O 1
ATOM 2400 N N . GLY B 1 110 ? -15.083 38.378 12.196 1.00 14.28 107 GLY B N 1
ATOM 2401 C CA . GLY B 1 110 ? -14.041 38.206 13.228 1.00 14.05 107 GLY B CA 1
ATOM 2402 C C . GLY B 1 110 ? -12.860 39.110 12.863 1.00 12.82 107 GLY B C 1
ATOM 2403 O O . GLY B 1 110 ? -12.949 39.932 11.920 1.00 14.05 107 GLY B O 1
ATOM 2404 N N . GLU B 1 111 ? -11.776 38.993 13.629 1.00 12.35 108 GLU B N 1
ATOM 2405 C CA . GLU B 1 111 ? -10.572 39.762 13.434 1.00 12.32 108 GLU B CA 1
ATOM 2406 C C . GLU B 1 111 ? -9.331 38.873 13.452 1.00 11.47 108 GLU B C 1
ATOM 2407 O O . GLU B 1 111 ? -9.306 37.862 14.133 1.00 11.26 108 GLU B O 1
ATOM 2413 N N . ILE B 1 112 ? -8.305 39.299 12.701 1.00 11.51 109 ILE B N 1
ATOM 2414 C CA . ILE B 1 112 ? -6.988 38.682 12.656 1.00 11.25 109 ILE B CA 1
ATOM 2415 C C . ILE B 1 112 ? -6.043 39.524 13.480 1.00 10.18 109 ILE B C 1
ATOM 2416 O O . ILE B 1 112 ? -6.054 40.773 13.394 1.00 11.89 109 ILE B O 1
ATOM 2421 N N . GLN B 1 113 ? -5.169 38.866 14.206 1.00 11.03 110 GLN B N 1
ATOM 2422 C CA . GLN B 1 113 ? -4.055 39.509 14.891 1.00 10.28 110 GLN B CA 1
ATOM 2423 C C . GLN B 1 113 ? -2.762 38.841 14.395 1.00 10.07 110 GLN B C 1
ATOM 2424 O O . GLN B 1 113 ? -2.675 37.588 14.357 1.00 11.26 110 GLN B O 1
ATOM 2430 N N . ILE B 1 114 ? -1.743 39.601 14.086 1.00 9.36 111 ILE B N 1
ATOM 2431 C CA . ILE B 1 114 ? -0.467 39.037 13.663 1.00 9.89 111 ILE B CA 1
ATOM 2432 C C . ILE B 1 114 ? 0.415 38.811 14.894 1.00 10.73 111 ILE B C 1
ATOM 2433 O O . ILE B 1 114 ? 0.729 39.752 15.614 1.00 10.95 111 ILE B O 1
ATOM 2438 N N . GLU B 1 115 ? 0.867 37.599 15.065 1.00 10.54 112 GLU B N 1
ATOM 2439 C CA . GLU B 1 115 ? 1.815 37.256 16.120 1.00 11.80 112 GLU B CA 1
ATOM 2440 C C . GLU B 1 115 ? 3.216 37.547 15.596 1.00 12.44 112 GLU B C 1
ATOM 2441 O O . GLU B 1 115 ? 3.689 36.892 14.634 1.00 12.42 112 GLU B O 1
ATOM 2447 N N . ILE B 1 116 ? 3.877 38.506 16.222 1.00 12.27 113 ILE B N 1
ATOM 2448 C CA . ILE B 1 116 ? 5.199 38.986 15.733 1.00 11.86 113 ILE B CA 1
ATOM 2449 C C . ILE B 1 116 ? 6.340 38.084 16.221 1.00 11.95 113 ILE B C 1
ATOM 2450 O O . ILE B 1 116 ? 6.738 38.117 17.377 1.00 11.28 113 ILE B O 1
ATOM 2455 N N . TYR B 1 117 ? 6.816 37.263 15.275 1.00 12.01 114 TYR B N 1
ATOM 2456 C CA . TYR B 1 117 ? 7.919 36.313 15.420 1.00 11.62 114 TYR B CA 1
ATOM 2457 C C . TYR B 1 117 ? 8.769 36.327 14.160 1.00 11.77 114 TYR B C 1
ATOM 2458 O O . TYR B 1 117 ? 8.307 36.671 13.073 1.00 10.81 114 TYR B O 1
ATOM 2467 N N . GLY B 1 118 ? 10.013 35.942 14.313 1.00 11.97 115 GLY B N 1
ATOM 2468 C CA . GLY B 1 118 ? 10.900 35.647 13.169 1.00 13.18 115 GLY B CA 1
ATOM 2469 C C . GLY B 1 118 ? 11.655 36.888 12.740 1.00 13.51 115 GLY B C 1
ATOM 2470 O O . GLY B 1 118 ? 11.748 37.872 13.466 1.00 14.31 115 GLY B O 1
ATOM 2471 N N . ASN B 1 119 ? 12.146 36.859 11.518 1.00 13.66 116 ASN B N 1
ATOM 2472 C CA . ASN B 1 119 ? 12.927 37.968 10.928 1.00 13.95 116 ASN B CA 1
ATOM 2473 C C . ASN B 1 119 ? 11.975 38.864 10.218 1.00 14.09 116 ASN B C 1
ATOM 2474 O O . ASN B 1 119 ? 12.086 39.138 9.012 1.00 14.23 116 ASN B O 1
ATOM 2479 N N . TRP B 1 120 ? 11.008 39.389 10.950 1.00 14.86 117 TRP B N 1
ATOM 2480 C CA . TRP B 1 120 ? 9.961 40.190 10.339 1.00 13.34 117 TRP B CA 1
ATOM 2481 C C . TRP B 1 120 ? 10.486 41.610 10.052 1.00 13.69 117 TRP B C 1
ATOM 2482 O O . TRP B 1 120 ? 11.438 42.074 10.715 1.00 14.47 117 TRP B O 1
ATOM 2493 N N . THR B 1 121 ? 9.885 42.279 9.088 1.00 13.70 118 THR B N 1
ATOM 2494 C CA . THR B 1 121 ? 10.340 43.617 8.681 1.00 14.52 118 THR B CA 1
ATOM 2495 C C . THR B 1 121 ? 9.215 44.624 8.712 1.00 13.96 118 THR B C 1
ATOM 2496 O O . THR B 1 121 ? 8.047 44.270 8.704 1.00 13.59 118 THR B O 1
ATOM 2508 N N . GLN B 1 123 ? 8.437 46.453 6.229 1.00 15.92 120 GLN B N 1
ATOM 2509 C CA . GLN B 1 123 ? 7.716 46.201 4.971 1.00 16.30 120 GLN B CA 1
ATOM 2510 C C . GLN B 1 123 ? 6.612 45.130 5.136 1.00 15.32 120 GLN B C 1
ATOM 2511 O O . GLN B 1 123 ? 5.507 45.283 4.632 1.00 14.61 120 GLN B O 1
ATOM 2517 N N . ASP B 1 124 ? 6.918 44.051 5.842 1.00 14.85 121 ASP B N 1
ATOM 2518 C CA . ASP B 1 124 ? 5.905 43.058 6.161 1.00 14.02 121 ASP B CA 1
ATOM 2519 C C . ASP B 1 124 ? 4.743 43.721 6.906 1.00 13.96 121 ASP B C 1
ATOM 2520 O O . ASP B 1 124 ? 3.591 43.493 6.585 1.00 12.54 121 ASP B O 1
ATOM 2525 N N . ALA B 1 125 ? 5.054 44.518 7.929 1.00 13.33 122 ALA B N 1
ATOM 2526 C CA . ALA B 1 125 ? 4.000 45.174 8.700 1.00 13.19 122 ALA B CA 1
ATOM 2527 C C . ALA B 1 125 ? 3.130 46.078 7.861 1.00 14.15 122 ALA B C 1
ATOM 2528 O O . ALA B 1 125 ? 1.922 46.133 8.060 1.00 14.66 122 ALA B O 1
ATOM 2530 N N . LYS B 1 126 ? 3.733 46.836 6.960 1.00 14.49 123 LYS B N 1
ATOM 2531 C CA . LYS B 1 126 ? 2.938 47.665 6.069 1.00 14.04 123 LYS B CA 1
ATOM 2532 C C . LYS B 1 126 ? 2.015 46.800 5.176 1.00 13.37 123 LYS B C 1
ATOM 2533 O O . LYS B 1 126 ? 0.878 47.208 4.888 1.00 13.65 123 LYS B O 1
ATOM 2539 N N . ALA B 1 127 ? 2.486 45.610 4.784 1.00 13.96 124 ALA B N 1
ATOM 2540 C CA . ALA B 1 127 ? 1.658 44.668 3.999 1.00 14.18 124 ALA B CA 1
ATOM 2541 C C . ALA B 1 127 ? 0.441 44.170 4.829 1.00 14.29 124 ALA B C 1
ATOM 2542 O O . ALA B 1 127 ? -0.637 44.052 4.312 1.00 14.10 124 ALA B O 1
ATOM 2544 N N . TRP B 1 128 ? 0.622 43.975 6.150 1.00 13.94 125 TRP B N 1
ATOM 2545 C CA . TRP B 1 128 ? -0.481 43.573 7.003 1.00 13.24 125 TRP B CA 1
ATOM 2546 C C . TRP B 1 128 ? -1.530 44.673 7.078 1.00 13.37 125 TRP B C 1
ATOM 2547 O O . TRP B 1 128 ? -2.726 44.424 6.899 1.00 13.72 125 TRP B O 1
ATOM 2558 N N . VAL B 1 129 ? -1.049 45.905 7.229 1.00 14.20 126 VAL B N 1
ATOM 2559 C CA . VAL B 1 129 ? -1.962 47.056 7.293 1.00 14.72 126 VAL B CA 1
ATOM 2560 C C . VAL B 1 129 ? -2.700 47.226 5.943 1.00 15.95 126 VAL B C 1
ATOM 2561 O O . VAL B 1 129 ? -3.898 47.555 5.918 1.00 15.91 126 VAL B O 1
ATOM 2565 N N . ASP B 1 130 ? -2.024 46.971 4.839 1.00 16.53 127 ASP B N 1
ATOM 2566 C CA . ASP B 1 130 ? -2.668 47.093 3.510 1.00 18.15 127 ASP B CA 1
ATOM 2567 C C . ASP B 1 130 ? -3.756 46.064 3.283 1.00 17.69 127 ASP B C 1
ATOM 2568 O O . ASP B 1 130 ? -4.685 46.301 2.518 1.00 18.41 127 ASP B O 1
ATOM 2573 N N . LEU B 1 131 ? -3.686 44.938 3.993 1.00 15.39 128 LEU B N 1
ATOM 2574 C CA . LEU B 1 131 ? -4.803 43.947 3.999 1.00 15.56 128 LEU B CA 1
ATOM 2575 C C . LEU B 1 131 ? -5.955 44.342 4.910 1.00 16.01 128 LEU B C 1
ATOM 2576 O O . LEU B 1 131 ? -6.935 43.618 5.035 1.00 16.82 128 LEU B O 1
ATOM 2581 N N . GLY B 1 132 ? -5.816 45.462 5.605 1.00 15.28 129 GLY B N 1
ATOM 2582 C CA . GLY B 1 132 ? -6.807 45.891 6.568 1.00 14.96 129 GLY B CA 1
ATOM 2583 C C . GLY B 1 132 ? -6.623 45.327 7.972 1.00 14.69 129 GLY B C 1
ATOM 2584 O O . GLY B 1 132 ? -7.513 45.503 8.798 1.00 14.82 129 GLY B O 1
ATOM 2585 N N . ILE B 1 133 ? -5.475 44.693 8.262 1.00 13.93 130 ILE B N 1
ATOM 2586 C CA . ILE B 1 133 ? -5.214 44.109 9.579 1.00 15.43 130 ILE B CA 1
ATOM 2587 C C . ILE B 1 133 ? -4.684 45.225 10.471 1.00 15.93 130 ILE B C 1
ATOM 2588 O O . ILE B 1 133 ? -3.790 45.981 10.063 1.00 18.23 130 ILE B O 1
ATOM 2593 N N . THR B 1 134 ? -5.245 45.339 11.656 1.00 15.48 131 THR B N 1
ATOM 2594 C CA . THR B 1 134 ? -4.900 46.444 12.535 1.00 16.81 131 THR B CA 1
ATOM 2595 C C . THR B 1 134 ? -4.498 45.988 13.933 1.00 17.01 131 THR B C 1
ATOM 2596 O O . THR B 1 134 ? -4.546 46.806 14.881 1.00 16.59 131 THR B O 1
ATOM 2600 N N . GLN B 1 135 ? -4.185 44.704 14.080 1.00 14.08 132 GLN B N 1
ATOM 2601 C CA . GLN B 1 135 ? -3.805 44.167 15.363 1.00 12.60 132 GLN B CA 1
ATOM 2602 C C . GLN B 1 135 ? -2.571 43.325 15.224 1.00 12.52 132 GLN B C 1
ATOM 2603 O O . GLN B 1 135 ? -2.465 42.564 14.265 1.00 11.51 132 GLN B O 1
ATOM 2609 N N . ALA B 1 136 ? -1.676 43.389 16.231 1.00 11.02 133 ALA B N 1
ATOM 2610 C CA . ALA B 1 136 ? -0.521 42.495 16.298 1.00 12.09 133 ALA B CA 1
ATOM 2611 C C . ALA B 1 136 ? -0.118 42.340 17.727 1.00 11.93 133 ALA B C 1
ATOM 2612 O O . ALA B 1 136 ? -0.349 43.271 18.521 1.00 12.04 133 ALA B O 1
ATOM 2614 N N . ILE B 1 137 ? 0.470 41.174 17.999 1.00 9.53 134 ILE B N 1
ATOM 2615 C CA . ILE B 1 137 ? 0.904 40.715 19.318 1.00 11.16 134 ILE B CA 1
ATOM 2616 C C . ILE B 1 137 ? 2.419 40.903 19.343 1.00 12.02 134 ILE B C 1
ATOM 2617 O O . ILE B 1 137 ? 3.154 40.353 18.534 1.00 11.86 134 ILE B O 1
ATOM 2622 N N . TYR B 1 138 ? 2.874 41.766 20.247 1.00 11.16 135 TYR B N 1
ATOM 2623 C CA . TYR B 1 138 ? 4.276 42.127 20.369 1.00 11.39 135 TYR B CA 1
ATOM 2624 C C . TYR B 1 138 ? 4.768 41.553 21.695 1.00 12.47 135 TYR B C 1
ATOM 2625 O O . TYR B 1 138 ? 4.287 41.948 22.767 1.00 13.56 135 TYR B O 1
ATOM 2634 N N . HIS B 1 139 ? 5.729 40.643 21.606 1.00 12.55 136 HIS B N 1
ATOM 2635 C CA . HIS B 1 139 ? 6.319 39.981 22.746 1.00 12.83 136 HIS B CA 1
ATOM 2636 C C . HIS B 1 139 ? 7.624 40.643 23.099 1.00 12.77 136 HIS B C 1
ATOM 2637 O O . HIS B 1 139 ? 8.447 40.861 22.218 1.00 13.15 136 HIS B O 1
ATOM 2644 N N . ARG B 1 140 ? 7.860 40.812 24.387 1.00 12.52 137 ARG B N 1
ATOM 2645 C CA A ARG B 1 140 ? 9.155 41.260 24.853 0.50 13.29 137 ARG B CA 1
ATOM 2646 C CA B ARG B 1 140 ? 9.155 41.255 24.860 0.50 13.43 137 ARG B CA 1
ATOM 2647 C C . ARG B 1 140 ? 10.205 40.336 24.245 1.00 12.78 137 ARG B C 1
ATOM 2648 O O . ARG B 1 140 ? 10.025 39.075 24.245 1.00 13.40 137 ARG B O 1
ATOM 2663 N N . SER B 1 141 ? 11.268 40.956 23.718 1.00 13.21 138 SER B N 1
ATOM 2664 C CA . SER B 1 141 ? 12.401 40.221 23.154 1.00 14.33 138 SER B CA 1
ATOM 2665 C C . SER B 1 141 ? 12.826 39.037 24.018 1.00 12.66 138 SER B C 1
ATOM 2666 O O . SER B 1 141 ? 13.109 39.168 25.222 1.00 12.82 138 SER B O 1
ATOM 2669 N N . ARG B 1 142 ? 12.892 37.853 23.403 1.00 14.95 139 ARG B N 1
ATOM 2670 C CA . ARG B 1 142 ? 13.391 36.656 24.081 1.00 14.96 139 ARG B CA 1
ATOM 2671 C C . ARG B 1 142 ? 14.845 36.854 24.566 1.00 15.58 139 ARG B C 1
ATOM 2672 O O . ARG B 1 142 ? 15.219 36.428 25.670 1.00 15.56 139 ARG B O 1
ATOM 2680 N N . ASP B 1 143 ? 15.631 37.596 23.811 1.00 16.90 140 ASP B N 1
ATOM 2681 C CA . ASP B 1 143 ? 17.010 37.891 24.273 1.00 18.23 140 ASP B CA 1
ATOM 2682 C C . ASP B 1 143 ? 17.024 38.732 25.517 1.00 18.57 140 ASP B C 1
ATOM 2683 O O . ASP B 1 143 ? 17.882 38.511 26.387 1.00 19.81 140 ASP B O 1
ATOM 2688 N N . ALA B 1 144 ? 16.098 39.688 25.635 1.00 18.17 141 ALA B N 1
ATOM 2689 C CA . ALA B 1 144 ? 15.969 40.476 26.869 1.00 17.96 141 ALA B CA 1
ATOM 2690 C C . ALA B 1 144 ? 15.615 39.584 28.064 1.00 19.34 141 ALA B C 1
ATOM 2691 O O . ALA B 1 144 ? 16.210 39.694 29.164 1.00 20.79 141 ALA B O 1
ATOM 2693 N N . GLU B 1 145 ? 14.704 38.645 27.852 1.00 18.90 142 GLU B N 1
ATOM 2694 C CA . GLU B 1 145 ? 14.313 37.750 28.911 1.00 20.36 142 GLU B CA 1
ATOM 2695 C C . GLU B 1 145 ? 15.484 36.879 29.306 1.00 20.99 142 GLU B C 1
ATOM 2696 O O . GLU B 1 145 ? 15.719 36.694 30.494 1.00 21.88 142 GLU B O 1
ATOM 2702 N N . LEU B 1 146 ? 16.234 36.370 28.316 1.00 20.91 143 LEU B N 1
ATOM 2703 C CA . LEU B 1 146 ? 17.365 35.448 28.590 1.00 23.28 143 LEU B CA 1
ATOM 2704 C C . LEU B 1 146 ? 18.374 36.177 29.465 1.00 23.63 143 LEU B C 1
ATOM 2705 O O . LEU B 1 146 ? 18.904 35.600 30.407 1.00 24.18 143 LEU B O 1
ATOM 2710 N N . ALA B 1 147 ? 18.601 37.461 29.183 1.00 23.42 144 ALA B N 1
ATOM 2711 C CA . ALA B 1 147 ? 19.545 38.279 29.973 1.00 23.50 144 ALA B CA 1
ATOM 2712 C C . ALA B 1 147 ? 18.984 38.786 31.303 1.00 23.99 144 ALA B C 1
ATOM 2713 O O . ALA B 1 147 ? 19.734 39.331 32.097 1.00 24.54 144 ALA B O 1
ATOM 2715 N N . GLY B 1 148 ? 17.686 38.653 31.530 1.00 24.01 145 GLY B N 1
ATOM 2716 C CA . GLY B 1 148 ? 17.025 39.157 32.704 1.00 24.26 145 GLY B CA 1
ATOM 2717 C C . GLY B 1 148 ? 17.019 40.667 32.818 1.00 24.40 145 GLY B C 1
ATOM 2718 O O . GLY B 1 148 ? 17.145 41.167 33.909 1.00 25.16 145 GLY B O 1
ATOM 2719 N N . ILE B 1 149 ? 16.817 41.408 31.736 1.00 23.21 146 ILE B N 1
ATOM 2720 C CA . ILE B 1 149 ? 17.021 42.876 31.815 1.00 22.90 146 ILE B CA 1
ATOM 2721 C C . ILE B 1 149 ? 15.797 43.802 31.704 1.00 22.54 146 ILE B C 1
ATOM 2722 O O . ILE B 1 149 ? 15.916 45.051 31.781 1.00 22.63 146 ILE B O 1
ATOM 2727 N N . GLY B 1 150 ? 14.631 43.214 31.540 1.00 21.26 147 GLY B N 1
ATOM 2728 C CA . GLY B 1 150 ? 13.383 43.987 31.478 1.00 20.41 147 GLY B CA 1
ATOM 2729 C C . GLY B 1 150 ? 13.188 44.481 30.057 1.00 18.84 147 GLY B C 1
ATOM 2730 O O . GLY B 1 150 ? 13.717 43.879 29.150 1.00 20.58 147 GLY B O 1
ATOM 2731 N N . TRP B 1 151 ? 12.417 45.557 29.852 1.00 15.60 148 TRP B N 1
ATOM 2732 C CA . TRP B 1 151 ? 12.128 46.017 28.514 1.00 14.80 148 TRP B CA 1
ATOM 2733 C C . TRP B 1 151 ? 13.295 46.867 27.994 1.00 16.09 148 TRP B C 1
ATOM 2734 O O . TRP B 1 151 ? 13.993 47.521 28.798 1.00 17.87 148 TRP B O 1
ATOM 2745 N N . THR B 1 152 ? 13.534 46.828 26.687 1.00 14.89 149 THR B N 1
ATOM 2746 C CA . THR B 1 152 ? 14.553 47.666 26.086 1.00 16.33 149 THR B CA 1
ATOM 2747 C C . THR B 1 152 ? 13.993 48.554 24.979 1.00 15.96 149 THR B C 1
ATOM 2748 O O . THR B 1 152 ? 12.891 48.316 24.470 1.00 15.86 149 THR B O 1
ATOM 2752 N N . THR B 1 153 ? 14.745 49.585 24.623 1.00 15.38 150 THR B N 1
ATOM 2753 C CA . THR B 1 153 ? 14.282 50.568 23.681 1.00 14.72 150 THR B CA 1
ATOM 2754 C C . THR B 1 153 ? 14.165 50.039 22.254 1.00 14.87 150 THR B C 1
ATOM 2755 O O . THR B 1 153 ? 13.425 50.596 21.502 1.00 15.36 150 THR B O 1
ATOM 2759 N N . ASP B 1 154 ? 14.835 48.960 21.905 1.00 14.56 151 ASP B N 1
ATOM 2760 C CA . ASP B 1 154 ? 14.719 48.390 20.552 1.00 18.14 151 ASP B CA 1
ATOM 2761 C C . ASP B 1 154 ? 13.275 47.872 20.420 1.00 16.85 151 ASP B C 1
ATOM 2762 O O . ASP B 1 154 ? 12.624 48.110 19.415 1.00 17.91 151 ASP B O 1
ATOM 2767 N N . ASP B 1 155 ? 12.765 47.230 21.471 1.00 15.64 152 ASP B N 1
ATOM 2768 C CA . ASP B 1 155 ? 11.325 46.802 21.481 1.00 15.19 152 ASP B CA 1
ATOM 2769 C C . ASP B 1 155 ? 10.407 48.037 21.472 1.00 13.78 152 ASP B C 1
ATOM 2770 O O . ASP B 1 155 ? 9.477 48.120 20.688 1.00 14.14 152 ASP B O 1
ATOM 2775 N N . LEU B 1 156 ? 10.671 49.012 22.329 1.00 14.07 153 LEU B N 1
ATOM 2776 C CA . LEU B 1 156 ? 9.765 50.154 22.403 1.00 13.70 153 LEU B CA 1
ATOM 2777 C C . LEU B 1 156 ? 9.729 50.909 21.092 1.00 14.00 153 LEU B C 1
ATOM 2778 O O . LEU B 1 156 ? 8.659 51.381 20.656 1.00 13.51 153 LEU B O 1
ATOM 2783 N N . ASP B 1 157 ? 10.886 51.057 20.487 1.00 13.14 154 ASP B N 1
ATOM 2784 C CA . ASP B 1 157 ? 10.974 51.765 19.228 1.00 13.57 154 ASP B CA 1
ATOM 2785 C C . ASP B 1 157 ? 10.198 51.027 18.115 1.00 13.41 154 ASP B C 1
ATOM 2786 O O . ASP B 1 157 ? 9.456 51.636 17.349 1.00 13.44 154 ASP B O 1
ATOM 2791 N N . LYS B 1 158 ? 10.332 49.714 18.053 1.00 13.69 155 LYS B N 1
ATOM 2792 C CA . LYS B 1 158 ? 9.596 48.936 17.046 1.00 14.10 155 LYS B CA 1
ATOM 2793 C C . LYS B 1 158 ? 8.093 49.049 17.282 1.00 13.39 155 LYS B C 1
ATOM 2794 O O . LYS B 1 158 ? 7.310 49.182 16.349 1.00 12.66 155 LYS B O 1
ATOM 2813 N N . ARG B 1 160 ? 6.606 51.597 18.664 1.00 12.04 157 ARG B N 1
ATOM 2814 C CA . ARG B 1 160 ? 6.169 52.920 18.250 1.00 12.21 157 ARG B CA 1
ATOM 2815 C C . ARG B 1 160 ? 6.051 52.986 16.710 1.00 12.94 157 ARG B C 1
ATOM 2816 O O . ARG B 1 160 ? 5.151 53.624 16.197 1.00 13.05 157 ARG B O 1
ATOM 2824 N N . GLN B 1 161 ? 6.924 52.282 15.990 1.00 14.21 158 GLN B N 1
ATOM 2825 C CA . GLN B 1 161 ? 6.879 52.299 14.505 1.00 14.02 158 GLN B CA 1
ATOM 2826 C C . GLN B 1 161 ? 5.628 51.578 14.024 1.00 14.04 158 GLN B C 1
ATOM 2827 O O . GLN B 1 161 ? 4.920 52.012 13.117 1.00 13.63 158 GLN B O 1
ATOM 2833 N N . LEU B 1 162 ? 5.307 50.484 14.698 1.00 13.74 159 LEU B N 1
ATOM 2834 C CA . LEU B 1 162 ? 4.121 49.709 14.343 1.00 13.59 159 LEU B CA 1
ATOM 2835 C C . LEU B 1 162 ? 2.834 50.531 14.584 1.00 13.47 159 LEU B C 1
ATOM 2836 O O . LEU B 1 162 ? 1.923 50.539 13.742 1.00 13.90 159 LEU B O 1
ATOM 2841 N N . SER B 1 163 ? 2.768 51.168 15.752 1.00 13.13 160 SER B N 1
ATOM 2842 C CA . SER B 1 163 ? 1.684 52.054 16.128 1.00 13.91 160 SER B CA 1
ATOM 2843 C C . SER B 1 163 ? 1.506 53.147 15.051 1.00 14.58 160 SER B C 1
ATOM 2844 O O . SER B 1 163 ? 0.360 53.495 14.647 1.00 14.60 160 SER B O 1
ATOM 2847 N N . ALA B 1 164 ? 2.624 53.685 14.564 1.00 15.66 161 ALA B N 1
ATOM 2848 C CA . ALA B 1 164 ? 2.569 54.776 13.583 1.00 15.98 161 ALA B CA 1
ATOM 2849 C C . ALA B 1 164 ? 2.015 54.291 12.241 1.00 17.63 161 ALA B C 1
ATOM 2850 O O . ALA B 1 164 ? 1.421 55.081 11.506 1.00 18.17 161 ALA B O 1
ATOM 2852 N N . LEU B 1 165 ? 2.114 53.003 11.950 1.00 17.19 162 LEU B N 1
ATOM 2853 C CA . LEU B 1 165 ? 1.461 52.445 10.759 1.00 17.95 162 LEU B CA 1
ATOM 2854 C C . LEU B 1 165 ? -0.025 52.192 10.951 1.00 19.10 162 LEU B C 1
ATOM 2855 O O . LEU B 1 165 ? -0.729 51.857 10.006 1.00 19.70 162 LEU B O 1
ATOM 2860 N N . GLY B 1 166 ? -0.509 52.339 12.179 1.00 17.99 163 GLY B N 1
ATOM 2861 C CA . GLY B 1 166 ? -1.895 52.169 12.487 1.00 18.64 163 GLY B CA 1
ATOM 2862 C C . GLY B 1 166 ? -2.217 50.787 13.071 1.00 17.59 163 GLY B C 1
ATOM 2863 O O . GLY B 1 166 ? -3.357 50.364 13.041 1.00 17.89 163 GLY B O 1
ATOM 2864 N N . ILE B 1 167 ? -1.216 50.080 13.584 1.00 16.13 164 ILE B N 1
ATOM 2865 C CA . ILE B 1 167 ? -1.452 48.786 14.209 1.00 15.98 164 ILE B CA 1
ATOM 2866 C C . ILE B 1 167 ? -1.686 49.018 15.698 1.00 15.75 164 ILE B C 1
ATOM 2867 O O . ILE B 1 167 ? -0.903 49.759 16.337 1.00 17.08 164 ILE B O 1
ATOM 2872 N N . GLU B 1 168 ? -2.742 48.428 16.236 1.00 14.19 165 GLU B N 1
ATOM 2873 C CA . GLU B 1 168 ? -2.983 48.414 17.668 1.00 15.83 165 GLU B CA 1
ATOM 2874 C C . GLU B 1 168 ? -2.373 47.168 18.265 1.00 14.81 165 GLU B C 1
ATOM 2875 O O . GLU B 1 168 ? -2.755 46.065 17.925 1.00 14.97 165 GLU B O 1
ATOM 2881 N N . LEU B 1 169 ? -1.412 47.364 19.136 1.00 13.81 166 LEU B N 1
ATOM 2882 C CA . LEU B 1 169 ? -0.634 46.273 19.701 1.00 13.01 166 LEU B CA 1
ATOM 2883 C C . LEU B 1 169 ? -1.285 45.627 20.902 1.00 12.93 166 LEU B C 1
ATOM 2884 O O . LEU B 1 169 ? -1.916 46.315 21.735 1.00 13.35 166 LEU B O 1
ATOM 2889 N N . SER B 1 170 ? -1.068 44.323 21.027 1.00 11.80 167 SER B N 1
ATOM 2890 C CA . SER B 1 170 ? -1.309 43.631 22.251 1.00 11.66 167 SER B CA 1
ATOM 2891 C C . SER B 1 170 ? 0.097 43.299 22.788 1.00 12.05 167 SER B C 1
ATOM 2892 O O . SER B 1 170 ? 0.915 42.664 22.104 1.00 11.66 167 SER B O 1
ATOM 2895 N N . ILE B 1 171 ? 0.365 43.719 24.011 1.00 11.45 168 ILE B N 1
ATOM 2896 C CA . ILE B 1 171 ? 1.727 43.762 24.556 1.00 10.67 168 ILE B CA 1
ATOM 2897 C C . ILE B 1 171 ? 1.839 42.697 25.633 1.00 10.61 168 ILE B C 1
ATOM 2898 O O . ILE B 1 171 ? 0.970 42.569 26.530 1.00 9.70 168 ILE B O 1
ATOM 2903 N N . THR B 1 172 ? 2.896 41.916 25.540 1.00 11.17 169 THR B N 1
ATOM 2904 C CA . THR B 1 172 ? 3.005 40.775 26.454 1.00 12.44 169 THR B CA 1
ATOM 2905 C C . THR B 1 172 ? 4.475 40.483 26.690 1.00 14.04 169 THR B C 1
ATOM 2906 O O . THR B 1 172 ? 5.346 40.872 25.864 1.00 14.30 169 THR B O 1
ATOM 2910 N N . GLY B 1 173 ? 4.755 39.814 27.797 1.00 14.84 170 GLY B N 1
ATOM 2911 C CA . GLY B 1 173 ? 6.114 39.435 28.179 1.00 15.58 170 GLY B CA 1
ATOM 2912 C C . GLY B 1 173 ? 6.457 40.001 29.542 1.00 14.75 170 GLY B C 1
ATOM 2913 O O . GLY B 1 173 ? 7.077 41.075 29.642 1.00 17.46 170 GLY B O 1
ATOM 2914 N N . GLY B 1 174 ? 6.010 39.325 30.593 1.00 14.78 171 GLY B N 1
ATOM 2915 C CA . GLY B 1 174 ? 6.242 39.780 31.968 1.00 14.99 171 GLY B CA 1
ATOM 2916 C C . GLY B 1 174 ? 5.623 41.115 32.314 1.00 15.80 171 GLY B C 1
ATOM 2917 O O . GLY B 1 174 ? 6.208 41.898 33.071 1.00 16.25 171 GLY B O 1
ATOM 2918 N N . ILE B 1 175 ? 4.457 41.391 31.761 1.00 15.04 172 ILE B N 1
ATOM 2919 C CA . ILE B 1 175 ? 3.771 42.647 32.059 1.00 14.58 172 ILE B CA 1
ATOM 2920 C C . ILE B 1 175 ? 3.387 42.736 33.524 1.00 15.17 172 ILE B C 1
ATOM 2921 O O . ILE B 1 175 ? 2.810 41.804 34.079 1.00 15.06 172 ILE B O 1
ATOM 2926 N N . VAL B 1 176 ? 3.771 43.858 34.123 1.00 15.40 173 VAL B N 1
ATOM 2927 C CA . VAL B 1 176 ? 3.449 44.169 35.508 1.00 15.44 173 VAL B CA 1
ATOM 2928 C C . VAL B 1 176 ? 2.992 45.619 35.588 1.00 15.25 173 VAL B C 1
ATOM 2929 O O . VAL B 1 176 ? 3.385 46.433 34.745 1.00 13.23 173 VAL B O 1
ATOM 2933 N N . PRO B 1 177 ? 2.184 45.972 36.625 1.00 15.57 174 PRO B N 1
ATOM 2934 C CA . PRO B 1 177 ? 1.609 47.333 36.638 1.00 15.15 174 PRO B CA 1
ATOM 2935 C C . PRO B 1 177 ? 2.646 48.441 36.605 1.00 14.29 174 PRO B C 1
ATOM 2936 O O . PRO B 1 177 ? 2.463 49.479 35.931 1.00 13.88 174 PRO B O 1
ATOM 2940 N N . GLU B 1 178 ? 3.749 48.269 37.322 1.00 13.78 175 GLU B N 1
ATOM 2941 C CA . GLU B 1 178 ? 4.766 49.293 37.405 1.00 14.39 175 GLU B CA 1
ATOM 2942 C C . GLU B 1 178 ? 5.490 49.609 36.098 1.00 13.92 175 GLU B C 1
ATOM 2943 O O . GLU B 1 178 ? 6.223 50.598 36.024 1.00 13.54 175 GLU B O 1
ATOM 2949 N N . ASP B 1 179 ? 5.354 48.739 35.125 1.00 12.94 176 ASP B N 1
ATOM 2950 C CA . ASP B 1 179 ? 5.941 48.924 33.794 1.00 13.08 176 ASP B CA 1
ATOM 2951 C C . ASP B 1 179 ? 5.020 49.520 32.770 1.00 12.69 176 ASP B C 1
ATOM 2952 O O . ASP B 1 179 ? 5.456 49.823 31.639 1.00 11.66 176 ASP B O 1
ATOM 2957 N N . ILE B 1 180 ? 3.751 49.718 33.128 1.00 12.07 177 ILE B N 1
ATOM 2958 C CA . ILE B 1 180 ? 2.766 50.132 32.117 1.00 12.26 177 ILE B CA 1
ATOM 2959 C C . ILE B 1 180 ? 3.098 51.496 31.570 1.00 11.79 177 ILE B C 1
ATOM 2960 O O . ILE B 1 180 ? 2.895 51.742 30.354 1.00 9.91 177 ILE B O 1
ATOM 2965 N N . TYR B 1 181 ? 3.653 52.361 32.424 1.00 10.54 178 TYR B N 1
ATOM 2966 C CA . TYR B 1 181 ? 4.104 53.693 31.960 1.00 11.20 178 TYR B CA 1
ATOM 2967 C C . TYR B 1 181 ? 5.052 53.685 30.743 1.00 11.10 178 TYR B C 1
ATOM 2968 O O . TYR B 1 181 ? 5.140 54.666 30.013 1.00 10.28 178 TYR B O 1
ATOM 2977 N N . LEU B 1 182 ? 5.800 52.606 30.578 1.00 10.56 179 LEU B N 1
ATOM 2978 C CA . LEU B 1 182 ? 6.743 52.485 29.478 1.00 10.91 179 LEU B CA 1
ATOM 2979 C C . LEU B 1 182 ? 6.107 52.631 28.100 1.00 11.97 179 LEU B C 1
ATOM 2980 O O . LEU B 1 182 ? 6.798 53.068 27.158 1.00 13.38 179 LEU B O 1
ATOM 2985 N N . PHE B 1 183 ? 4.828 52.259 27.991 1.00 11.49 180 PHE B N 1
ATOM 2986 C CA . PHE B 1 183 ? 4.137 52.089 26.707 1.00 11.62 180 PHE B CA 1
ATOM 2987 C C . PHE B 1 183 ? 3.258 53.285 26.364 1.00 11.33 180 PHE B C 1
ATOM 2988 O O . PHE B 1 183 ? 2.546 53.270 25.364 1.00 12.67 180 PHE B O 1
ATOM 2996 N N . GLU B 1 184 ? 3.329 54.351 27.160 1.00 12.67 181 GLU B N 1
ATOM 2997 C CA . GLU B 1 184 ? 2.546 55.547 26.898 1.00 13.02 181 GLU B CA 1
ATOM 2998 C C . GLU B 1 184 ? 2.762 55.982 25.458 1.00 13.43 181 GLU B C 1
ATOM 2999 O O . GLU B 1 184 ? 3.884 55.990 24.978 1.00 15.99 181 GLU B O 1
ATOM 3005 N N . GLY B 1 185 ? 1.686 56.354 24.773 1.00 13.65 182 GLY B N 1
ATOM 3006 C CA . GLY B 1 185 ? 1.777 56.809 23.386 1.00 13.93 182 GLY B CA 1
ATOM 3007 C C . GLY B 1 185 ? 1.723 55.751 22.335 1.00 14.63 182 GLY B C 1
ATOM 3008 O O . GLY B 1 185 ? 1.671 56.085 21.165 1.00 15.65 182 GLY B O 1
ATOM 3009 N N . ILE B 1 186 ? 1.758 54.479 22.712 1.00 13.16 183 ILE B N 1
ATOM 3010 C CA . ILE B 1 186 ? 1.710 53.397 21.779 1.00 13.89 183 ILE B CA 1
ATOM 3011 C C . ILE B 1 186 ? 0.246 52.957 21.733 1.00 13.94 183 ILE B C 1
ATOM 3012 O O . ILE B 1 186 ? -0.393 52.816 22.777 1.00 14.26 183 ILE B O 1
ATOM 3017 N N . LYS B 1 187 ? -0.303 52.828 20.516 1.00 14.40 184 LYS B N 1
ATOM 3018 C CA . LYS B 1 187 ? -1.676 52.415 20.321 1.00 14.67 184 LYS B CA 1
ATOM 3019 C C . LYS B 1 187 ? -1.736 51.005 20.790 1.00 14.66 184 LYS B C 1
ATOM 3020 O O . LYS B 1 187 ? -1.054 50.148 20.236 1.00 14.35 184 LYS B O 1
ATOM 3026 N N . THR B 1 188 ? -2.521 50.763 21.840 1.00 13.97 185 THR B N 1
ATOM 3027 C CA . THR B 1 188 ? -2.516 49.453 22.507 1.00 13.94 185 THR B CA 1
ATOM 3028 C C . THR B 1 188 ? -3.954 48.948 22.662 1.00 14.52 185 THR B C 1
ATOM 3029 O O . THR B 1 188 ? -4.831 49.610 23.266 1.00 14.37 185 THR B O 1
ATOM 3033 N N . LYS B 1 189 ? -4.196 47.771 22.120 1.00 14.00 186 LYS B N 1
ATOM 3034 C CA . LYS B 1 189 ? -5.472 47.098 22.233 1.00 13.38 186 LYS B CA 1
ATOM 3035 C C . LYS B 1 189 ? -5.626 46.342 23.547 1.00 12.51 186 LYS B C 1
ATOM 3036 O O . LYS B 1 189 ? -6.701 46.363 24.163 1.00 12.66 186 LYS B O 1
ATOM 3042 N N . THR B 1 190 ? -4.609 45.565 23.922 1.00 12.71 187 THR B N 1
ATOM 3043 C CA . THR B 1 190 ? -4.627 44.787 25.165 1.00 12.87 187 THR B CA 1
ATOM 3044 C C . THR B 1 190 ? -3.219 44.686 25.772 1.00 11.94 187 THR B C 1
ATOM 3045 O O . THR B 1 190 ? -2.196 44.893 25.062 1.00 10.29 187 THR B O 1
ATOM 3049 N N . PHE B 1 191 ? -3.186 44.430 27.084 1.00 10.95 188 PHE B N 1
ATOM 3050 C CA . PHE B 1 191 ? -2.024 43.870 27.725 1.00 11.92 188 PHE B CA 1
ATOM 3051 C C . PHE B 1 191 ? -2.404 42.434 28.053 1.00 11.06 188 PHE B C 1
ATOM 3052 O O . PHE B 1 191 ? -3.529 42.187 28.584 1.00 10.64 188 PHE B O 1
ATOM 3060 N N . ILE B 1 192 ? -1.481 41.512 27.817 1.00 10.16 189 ILE B N 1
ATOM 3061 C CA . ILE B 1 192 ? -1.733 40.092 28.008 1.00 11.73 189 ILE B CA 1
ATOM 3062 C C . ILE B 1 192 ? -0.809 39.557 29.099 1.00 13.27 189 ILE B C 1
ATOM 3063 O O . ILE B 1 192 ? 0.421 39.840 29.120 1.00 13.30 189 ILE B O 1
ATOM 3068 N N . ALA B 1 193 ? -1.381 38.797 30.007 1.00 13.31 190 ALA B N 1
ATOM 3069 C CA . ALA B 1 193 ? -0.578 38.094 30.989 1.00 14.33 190 ALA B CA 1
ATOM 3070 C C . ALA B 1 193 ? -1.206 36.737 31.240 1.00 15.58 190 ALA B C 1
ATOM 3071 O O . ALA B 1 193 ? -2.277 36.409 30.693 1.00 13.45 190 ALA B O 1
ATOM 3073 N N . GLY B 1 194 ? -0.494 35.897 31.991 1.00 16.52 191 GLY B N 1
ATOM 3074 C CA . GLY B 1 194 ? -0.895 34.484 32.215 1.00 17.84 191 GLY B CA 1
ATOM 3075 C C . GLY B 1 194 ? -1.133 34.286 33.709 1.00 19.55 191 GLY B C 1
ATOM 3076 O O . GLY B 1 194 ? -2.150 34.736 34.266 1.00 19.19 191 GLY B O 1
ATOM 3077 N N . ARG B 1 195 ? -0.109 33.759 34.380 1.00 22.80 192 ARG B N 1
ATOM 3078 C CA . ARG B 1 195 ? -0.205 33.391 35.808 1.00 24.65 192 ARG B CA 1
ATOM 3079 C C . ARG B 1 195 ? -0.363 34.581 36.695 1.00 23.61 192 ARG B C 1
ATOM 3080 O O . ARG B 1 195 ? -1.050 34.501 37.705 1.00 23.58 192 ARG B O 1
ATOM 3088 N N . ALA B 1 196 ? 0.221 35.708 36.300 1.00 22.76 193 ALA B N 1
ATOM 3089 C CA . ALA B 1 196 ? 0.042 36.949 37.059 1.00 23.16 193 ALA B CA 1
ATOM 3090 C C . ALA B 1 196 ? -1.424 37.334 37.280 1.00 22.57 193 ALA B C 1
ATOM 3091 O O . ALA B 1 196 ? -1.724 38.044 38.226 1.00 22.79 193 ALA B O 1
ATOM 3093 N N . LEU B 1 197 ? -2.328 36.903 36.401 1.00 22.42 194 LEU B N 1
ATOM 3094 C CA . LEU B 1 197 ? -3.754 37.282 36.503 1.00 22.74 194 LEU B CA 1
ATOM 3095 C C . LEU B 1 197 ? -4.613 36.241 37.235 1.00 24.68 194 LEU B C 1
ATOM 3096 O O . LEU B 1 197 ? -5.752 36.490 37.574 1.00 24.76 194 LEU B O 1
ATOM 3101 N N . ALA B 1 198 ? -4.027 35.116 37.539 1.00 27.78 195 ALA B N 1
ATOM 3102 C CA . ALA B 1 198 ? -4.728 34.051 38.263 1.00 30.83 195 ALA B CA 1
ATOM 3103 C C . ALA B 1 198 ? -4.356 33.967 39.759 1.00 33.30 195 ALA B C 1
ATOM 3104 O O . ALA B 1 198 ? -3.717 34.839 40.354 1.00 32.55 195 ALA B O 1
ATOM 3106 N N . GLY B 1 199 ? -4.810 32.895 40.395 1.00 35.77 196 GLY B N 1
ATOM 3107 C CA . GLY B 1 199 ? -4.429 32.646 41.786 1.00 36.32 196 GLY B CA 1
ATOM 3108 C C . GLY B 1 199 ? -4.822 33.766 42.731 1.00 37.22 196 GLY B C 1
ATOM 3109 O O . GLY B 1 199 ? -5.839 34.473 42.512 1.00 37.58 196 GLY B O 1
ATOM 3110 N N . ALA B 1 200 ? -4.006 33.915 43.783 1.00 36.57 197 ALA B N 1
ATOM 3111 C CA . ALA B 1 200 ? -4.374 34.679 44.965 1.00 36.27 197 ALA B CA 1
ATOM 3112 C C . ALA B 1 200 ? -4.312 36.174 44.688 1.00 35.51 197 ALA B C 1
ATOM 3113 O O . ALA B 1 200 ? -5.191 36.935 45.086 1.00 36.75 197 ALA B O 1
ATOM 3115 N N . GLU B 1 201 ? -3.293 36.588 43.948 1.00 34.08 198 GLU B N 1
ATOM 3116 C CA . GLU B 1 201 ? -3.011 37.996 43.791 1.00 32.57 198 GLU B CA 1
ATOM 3117 C C . GLU B 1 201 ? -3.484 38.539 42.427 1.00 28.87 198 GLU B C 1
ATOM 3118 O O . GLU B 1 201 ? -3.267 39.697 42.113 1.00 27.88 198 GLU B O 1
ATOM 3124 N N . GLY B 1 202 ? -4.127 37.684 41.643 1.00 25.19 199 GLY B N 1
ATOM 3125 C CA . GLY B 1 202 ? -4.498 38.014 40.241 1.00 22.85 199 GLY B CA 1
ATOM 3126 C C . GLY B 1 202 ? -5.462 39.192 40.234 1.00 20.74 199 GLY B C 1
ATOM 3127 O O . GLY B 1 202 ? -5.314 40.151 39.465 1.00 19.26 199 GLY B O 1
ATOM 3128 N N . GLN B 1 203 ? -6.456 39.133 41.104 1.00 18.35 200 GLN B N 1
ATOM 3129 C CA . GLN B 1 203 ? -7.462 40.191 41.157 1.00 18.57 200 GLN B CA 1
ATOM 3130 C C . GLN B 1 203 ? -6.842 41.562 41.442 1.00 17.98 200 GLN B C 1
ATOM 3131 O O . GLN B 1 203 ? -7.187 42.559 40.789 1.00 16.01 200 GLN B O 1
ATOM 3137 N N . GLN B 1 204 ? -5.907 41.587 42.402 1.00 17.27 201 GLN B N 1
ATOM 3138 C CA . GLN B 1 204 ? -5.301 42.838 42.848 1.00 18.25 201 GLN B CA 1
ATOM 3139 C C . GLN B 1 204 ? -4.386 43.347 41.742 1.00 16.70 201 GLN B C 1
ATOM 3140 O O . GLN B 1 204 ? -4.339 44.541 41.433 1.00 16.62 201 GLN B O 1
ATOM 3146 N N . THR B 1 205 ? -3.691 42.420 41.098 1.00 16.03 202 THR B N 1
ATOM 3147 C CA . THR B 1 205 ? -2.830 42.776 39.949 1.00 16.97 202 THR B CA 1
ATOM 3148 C C . THR B 1 205 ? -3.622 43.390 38.784 1.00 15.03 202 THR B C 1
ATOM 3149 O O . THR B 1 205 ? -3.222 44.403 38.251 1.00 16.18 202 THR B O 1
ATOM 3153 N N . ALA B 1 206 ? -4.744 42.755 38.428 1.00 14.77 203 ALA B N 1
ATOM 3154 C CA . ALA B 1 206 ? -5.681 43.298 37.441 1.00 14.69 203 ALA B CA 1
ATOM 3155 C C . ALA B 1 206 ? -6.169 44.696 37.782 1.00 14.48 203 ALA B C 1
ATOM 3156 O O . ALA B 1 206 ? -6.226 45.572 36.902 1.00 13.04 203 ALA B O 1
ATOM 3158 N N . ALA B 1 207 ? -6.467 44.933 39.066 1.00 13.36 204 ALA B N 1
ATOM 3159 C CA . ALA B 1 207 ? -6.868 46.240 39.527 1.00 14.92 204 ALA B CA 1
ATOM 3160 C C . ALA B 1 207 ? -5.783 47.280 39.240 1.00 14.58 204 ALA B C 1
ATOM 3161 O O . ALA B 1 207 ? -6.060 48.369 38.760 1.00 14.74 204 ALA B O 1
ATOM 3163 N N . ALA B 1 208 ? -4.566 46.942 39.618 1.00 14.38 205 ALA B N 1
ATOM 3164 C CA . ALA B 1 208 ? -3.430 47.860 39.482 1.00 15.30 205 ALA B CA 1
ATOM 3165 C C . ALA B 1 208 ? -3.175 48.152 37.982 1.00 14.85 205 ALA B C 1
ATOM 3166 O O . ALA B 1 208 ? -2.915 49.278 37.589 1.00 14.90 205 ALA B O 1
ATOM 3168 N N . LEU B 1 209 ? -3.240 47.106 37.183 1.00 14.97 206 LEU B N 1
ATOM 3169 C CA . LEU B 1 209 ? -3.051 47.218 35.737 1.00 14.94 206 LEU B CA 1
ATOM 3170 C C . LEU B 1 209 ? -4.111 48.153 35.183 1.00 14.70 206 LEU B C 1
ATOM 3171 O O . LEU B 1 209 ? -3.817 49.055 34.424 1.00 15.17 206 LEU B O 1
ATOM 3176 N N . ARG B 1 210 ? -5.359 47.990 35.599 1.00 15.93 207 ARG B N 1
ATOM 3177 C CA A ARG B 1 210 ? -6.462 48.862 35.141 0.50 16.51 207 ARG B CA 1
ATOM 3178 C CA B ARG B 1 210 ? -6.381 48.878 35.068 0.50 17.00 207 ARG B CA 1
ATOM 3179 C C . ARG B 1 210 ? -6.202 50.330 35.436 1.00 16.45 207 ARG B C 1
ATOM 3180 O O . ARG B 1 210 ? -6.421 51.217 34.601 1.00 16.79 207 ARG B O 1
ATOM 3195 N N . GLU B 1 211 ? -5.710 50.574 36.630 1.00 16.68 208 GLU B N 1
ATOM 3196 C CA . GLU B 1 211 ? -5.503 51.920 37.093 1.00 17.25 208 GLU B CA 1
ATOM 3197 C C . GLU B 1 211 ? -4.349 52.577 36.337 1.00 15.67 208 GLU B C 1
ATOM 3198 O O . GLU B 1 211 ? -4.448 53.760 35.970 1.00 15.00 208 GLU B O 1
ATOM 3204 N N . GLN B 1 212 ? -3.291 51.821 36.099 1.00 13.49 209 GLN B N 1
ATOM 3205 C CA . GLN B 1 212 ? -2.183 52.290 35.279 1.00 12.75 209 GLN B CA 1
ATOM 3206 C C . GLN B 1 212 ? -2.591 52.558 33.857 1.00 13.29 209 GLN B C 1
ATOM 3207 O O . GLN B 1 212 ? -2.169 53.569 33.246 1.00 14.21 209 GLN B O 1
ATOM 3213 N N . ILE B 1 213 ? -3.427 51.687 33.329 1.00 13.57 210 ILE B N 1
ATOM 3214 C CA . ILE B 1 213 ? -3.951 51.908 31.968 1.00 13.70 210 ILE B CA 1
ATOM 3215 C C . ILE B 1 213 ? -4.714 53.227 31.912 1.00 15.57 210 ILE B C 1
ATOM 3216 O O . ILE B 1 213 ? -4.505 54.064 31.024 1.00 14.95 210 ILE B O 1
ATOM 3221 N N . ASP B 1 214 ? -5.561 53.474 32.900 1.00 16.41 211 ASP B N 1
ATOM 3222 C CA . ASP B 1 214 ? -6.339 54.765 32.960 1.00 17.49 211 ASP B CA 1
ATOM 3223 C C . ASP B 1 214 ? -5.459 56.017 33.080 1.00 17.19 211 ASP B C 1
ATOM 3224 O O . ASP B 1 214 ? -5.853 57.123 32.689 1.00 16.32 211 ASP B O 1
ATOM 3229 N N . ARG B 1 215 ? -4.279 55.843 33.629 1.00 16.03 212 ARG B N 1
ATOM 3230 C CA . ARG B 1 215 ? -3.374 56.922 33.864 1.00 18.42 212 ARG B CA 1
ATOM 3231 C C . ARG B 1 215 ? -2.736 57.348 32.537 1.00 19.19 212 ARG B C 1
ATOM 3232 O O . ARG B 1 215 ? -2.445 58.505 32.360 1.00 19.86 212 ARG B O 1
ATOM 3240 N N . PHE B 1 216 ? -2.584 56.424 31.574 1.00 18.51 213 PHE B N 1
ATOM 3241 C CA . PHE B 1 216 ? -1.883 56.741 30.306 1.00 18.93 213 PHE B CA 1
ATOM 3242 C C . PHE B 1 216 ? -2.665 56.688 28.967 1.00 19.23 213 PHE B C 1
ATOM 3243 O O . PHE B 1 216 ? -2.140 57.178 27.970 1.00 19.67 213 PHE B O 1
ATOM 3251 N N . TRP B 1 217 ? -3.868 56.093 28.969 1.00 19.09 214 TRP B N 1
ATOM 3252 C CA . TRP B 1 217 ? -4.787 56.050 27.816 1.00 20.96 214 TRP B CA 1
ATOM 3253 C C . TRP B 1 217 ? -6.219 56.477 28.177 1.00 24.32 214 TRP B C 1
ATOM 3254 O O . TRP B 1 217 ? -6.682 56.222 29.279 1.00 25.19 214 TRP B O 1
ATOM 3265 N N . PRO B 1 218 ? -6.954 57.063 27.217 1.00 29.98 215 PRO B N 1
ATOM 3266 C CA . PRO B 1 218 ? -6.538 57.603 25.946 1.00 31.88 215 PRO B CA 1
ATOM 3267 C C . PRO B 1 218 ? -5.809 58.917 26.251 1.00 34.00 215 PRO B C 1
ATOM 3268 O O . PRO B 1 218 ? -4.878 59.275 25.532 1.00 36.49 215 PRO B O 1
ATOM 3270 N N . THR C 1 5 ? -22.325 26.918 35.684 1.00 38.78 2 THR C N 1
ATOM 3271 C CA . THR C 1 5 ? -21.182 26.730 36.627 1.00 38.05 2 THR C CA 1
ATOM 3272 C C . THR C 1 5 ? -21.049 25.350 37.317 1.00 35.44 2 THR C C 1
ATOM 3273 O O . THR C 1 5 ? -20.294 24.481 36.857 1.00 37.94 2 THR C O 1
ATOM 3277 N N . LYS C 1 6 ? -21.707 25.189 38.462 1.00 30.95 3 LYS C N 1
ATOM 3278 C CA . LYS C 1 6 ? -21.423 24.072 39.327 1.00 27.22 3 LYS C CA 1
ATOM 3279 C C . LYS C 1 6 ? -22.570 23.107 39.222 1.00 22.25 3 LYS C C 1
ATOM 3280 O O . LYS C 1 6 ? -23.702 23.547 39.194 1.00 18.89 3 LYS C O 1
ATOM 3286 N N . PRO C 1 7 ? -22.288 21.795 39.280 1.00 18.75 4 PRO C N 1
ATOM 3287 C CA . PRO C 1 7 ? -23.410 20.848 39.327 1.00 17.00 4 PRO C CA 1
ATOM 3288 C C . PRO C 1 7 ? -24.323 21.063 40.500 1.00 15.44 4 PRO C C 1
ATOM 3289 O O . PRO C 1 7 ? -23.857 21.360 41.595 1.00 15.87 4 PRO C O 1
ATOM 3301 N N . ILE C 1 9 ? -27.788 19.794 42.907 1.00 13.64 6 ILE C N 1
ATOM 3302 C CA . ILE C 1 9 ? -28.285 18.581 43.588 1.00 14.11 6 ILE C CA 1
ATOM 3303 C C . ILE C 1 9 ? -29.746 18.321 43.238 1.00 13.91 6 ILE C C 1
ATOM 3304 O O . ILE C 1 9 ? -30.624 19.179 43.449 1.00 14.66 6 ILE C O 1
ATOM 3309 N N . GLN C 1 10 ? -30.013 17.131 42.714 1.00 13.56 7 GLN C N 1
ATOM 3310 C CA . GLN C 1 10 ? -31.329 16.749 42.255 1.00 13.78 7 GLN C CA 1
ATOM 3311 C C . GLN C 1 10 ? -31.829 15.552 42.964 1.00 14.05 7 GLN C C 1
ATOM 3312 O O . GLN C 1 10 ? -31.116 14.557 43.099 1.00 12.85 7 GLN C O 1
ATOM 3318 N N . ILE C 1 11 ? -33.070 15.640 43.420 1.00 13.30 8 ILE C N 1
ATOM 3319 C CA . ILE C 1 11 ? -33.746 14.480 44.015 1.00 13.61 8 ILE C CA 1
ATOM 3320 C C . ILE C 1 11 ? -34.766 13.914 43.058 1.00 13.95 8 ILE C C 1
ATOM 3321 O O . ILE C 1 11 ? -35.607 14.669 42.524 1.00 13.17 8 ILE C O 1
ATOM 3326 N N . ALA C 1 12 ? -34.668 12.596 42.853 1.00 14.38 9 ALA C N 1
ATOM 3327 C CA . ALA C 1 12 ? -35.617 11.862 42.036 1.00 15.77 9 ALA C CA 1
ATOM 3328 C C . ALA C 1 12 ? -36.696 11.243 42.896 1.00 15.64 9 ALA C C 1
ATOM 3329 O O . ALA C 1 12 ? -36.424 10.333 43.706 1.00 16.33 9 ALA C O 1
ATOM 3331 N N . LEU C 1 13 ? -37.925 11.765 42.765 1.00 16.33 10 LEU C N 1
ATOM 3332 C CA . LEU C 1 13 ? -39.072 11.226 43.528 1.00 16.19 10 LEU C CA 1
ATOM 3333 C C . LEU C 1 13 ? -39.677 10.043 42.760 1.00 17.07 10 LEU C C 1
ATOM 3334 O O . LEU C 1 13 ? -40.294 10.227 41.694 1.00 17.91 10 LEU C O 1
ATOM 3339 N N . ASP C 1 14 ? -39.462 8.837 43.275 1.00 17.24 11 ASP C N 1
ATOM 3340 C CA . ASP C 1 14 ? -39.970 7.605 42.640 1.00 19.20 11 ASP C CA 1
ATOM 3341 C C . ASP C 1 14 ? -40.950 6.888 43.555 1.00 19.35 11 ASP C C 1
ATOM 3342 O O . ASP C 1 14 ? -41.176 5.662 43.434 1.00 20.31 11 ASP C O 1
ATOM 3347 N N . GLN C 1 15 ? -41.593 7.657 44.410 1.00 19.53 12 GLN C N 1
ATOM 3348 C CA . GLN C 1 15 ? -42.639 7.094 45.278 1.00 19.79 12 GLN C CA 1
ATOM 3349 C C . GLN C 1 15 ? -43.821 6.675 44.404 1.00 19.68 12 GLN C C 1
ATOM 3350 O O . GLN C 1 15 ? -44.047 7.209 43.305 1.00 17.25 12 GLN C O 1
ATOM 3356 N N . THR C 1 16 ? -44.562 5.695 44.883 1.00 19.18 13 THR C N 1
ATOM 3357 C CA . THR C 1 16 ? -45.644 5.119 44.102 1.00 20.20 13 THR C CA 1
ATOM 3358 C C . THR C 1 16 ? -46.987 5.742 44.489 1.00 20.06 13 THR C C 1
ATOM 3359 O O . THR C 1 16 ? -48.016 5.305 44.009 1.00 20.27 13 THR C O 1
ATOM 3363 N N . ASN C 1 17 ? -46.983 6.799 45.299 1.00 20.59 14 ASN C N 1
ATOM 3364 C CA . ASN C 1 17 ? -48.174 7.594 45.532 1.00 20.82 14 ASN C CA 1
ATOM 3365 C C . ASN C 1 17 ? -47.802 9.033 45.820 1.00 20.38 14 ASN C C 1
ATOM 3366 O O . ASN C 1 17 ? -46.701 9.322 46.281 1.00 20.68 14 ASN C O 1
ATOM 3371 N N . LEU C 1 18 ? -48.712 9.938 45.538 1.00 19.91 15 LEU C N 1
ATOM 3372 C CA . LEU C 1 18 ? -48.407 11.370 45.598 1.00 20.58 15 LEU C CA 1
ATOM 3373 C C . LEU C 1 18 ? -48.239 11.863 47.025 1.00 20.73 15 LEU C C 1
ATOM 3374 O O . LEU C 1 18 ? -47.417 12.751 47.302 1.00 21.57 15 LEU C O 1
ATOM 3379 N N . THR C 1 19 ? -49.036 11.321 47.945 1.00 21.84 16 THR C N 1
ATOM 3380 C CA . THR C 1 19 ? -48.892 11.702 49.358 1.00 21.41 16 THR C CA 1
ATOM 3381 C C . THR C 1 19 ? -47.437 11.576 49.842 1.00 21.17 16 THR C C 1
ATOM 3382 O O . THR C 1 19 ? -46.884 12.510 50.409 1.00 21.51 16 THR C O 1
ATOM 3386 N N . ASP C 1 20 ? -46.850 10.411 49.653 1.00 20.99 17 ASP C N 1
ATOM 3387 C CA . ASP C 1 20 ? -45.472 10.126 50.063 1.00 20.63 17 ASP C CA 1
ATOM 3388 C C . ASP C 1 20 ? -44.466 11.058 49.379 1.00 20.51 17 ASP C C 1
ATOM 3389 O O . ASP C 1 20 ? -43.514 11.540 50.028 1.00 19.13 17 ASP C O 1
ATOM 3394 N N . ALA C 1 21 ? -44.708 11.350 48.092 1.00 19.58 18 ALA C N 1
ATOM 3395 C CA . ALA C 1 21 ? -43.815 12.206 47.301 1.00 19.50 18 ALA C CA 1
ATOM 3396 C C . ALA C 1 21 ? -43.889 13.638 47.791 1.00 19.68 18 ALA C C 1
ATOM 3397 O O . ALA C 1 21 ? -42.899 14.352 47.842 1.00 20.76 18 ALA C O 1
ATOM 3399 N N . VAL C 1 22 ? -45.080 14.053 48.168 1.00 20.27 19 VAL C N 1
ATOM 3400 C CA . VAL C 1 22 ? -45.297 15.421 48.597 1.00 20.67 19 VAL C CA 1
ATOM 3401 C C . VAL C 1 22 ? -44.605 15.617 49.907 1.00 21.02 19 VAL C C 1
ATOM 3402 O O . VAL C 1 22 ? -44.013 16.664 50.109 1.00 21.69 19 VAL C O 1
ATOM 3406 N N . ALA C 1 23 ? -44.672 14.580 50.749 1.00 20.47 20 ALA C N 1
ATOM 3407 C CA . ALA C 1 23 ? -44.038 14.574 52.049 1.00 21.45 20 ALA C CA 1
ATOM 3408 C C . ALA C 1 23 ? -42.510 14.647 51.910 1.00 20.96 20 ALA C C 1
ATOM 3409 O O . ALA C 1 23 ? -41.857 15.482 52.564 1.00 21.00 20 ALA C O 1
ATOM 3411 N N . VAL C 1 24 ? -41.961 13.806 51.037 1.00 20.68 21 VAL C N 1
ATOM 3412 C CA . VAL C 1 24 ? -40.510 13.796 50.800 1.00 19.60 21 VAL C CA 1
ATOM 3413 C C . VAL C 1 24 ? -40.064 15.131 50.233 1.00 19.17 21 VAL C C 1
ATOM 3414 O O . VAL C 1 24 ? -39.122 15.744 50.761 1.00 18.75 21 VAL C O 1
ATOM 3418 N N . ALA C 1 25 ? -40.751 15.637 49.219 1.00 18.54 22 ALA C N 1
ATOM 3419 C CA . ALA C 1 25 ? -40.409 16.964 48.672 1.00 18.29 22 ALA C CA 1
ATOM 3420 C C . ALA C 1 25 ? -40.419 18.072 49.719 1.00 20.41 22 ALA C C 1
ATOM 3421 O O . ALA C 1 25 ? -39.543 18.934 49.729 1.00 18.81 22 ALA C O 1
ATOM 3423 N N . SER C 1 26 ? -41.427 18.051 50.577 1.00 21.01 23 SER C N 1
ATOM 3424 C CA . SER C 1 26 ? -41.478 19.015 51.680 1.00 22.60 23 SER C CA 1
ATOM 3425 C C . SER C 1 26 ? -40.264 18.896 52.624 1.00 22.01 23 SER C C 1
ATOM 3426 O O . SER C 1 26 ? -39.739 19.909 53.065 1.00 22.43 23 SER C O 1
ATOM 3429 N N . ASN C 1 27 ? -39.821 17.680 52.947 1.00 22.74 24 ASN C N 1
ATOM 3430 C CA . ASN C 1 27 ? -38.677 17.517 53.846 1.00 22.72 24 ASN C CA 1
ATOM 3431 C C . ASN C 1 27 ? -37.315 17.921 53.224 1.00 22.58 24 ASN C C 1
ATOM 3432 O O . ASN C 1 27 ? -36.429 18.384 53.947 1.00 21.31 24 ASN C O 1
ATOM 3437 N N . VAL C 1 28 ? -37.143 17.741 51.908 1.00 21.19 25 VAL C N 1
ATOM 3438 C CA . VAL C 1 28 ? -35.844 17.944 51.256 1.00 20.60 25 VAL C CA 1
ATOM 3439 C C . VAL C 1 28 ? -35.719 19.301 50.544 1.00 20.44 25 VAL C C 1
ATOM 3440 O O . VAL C 1 28 ? -34.637 19.684 50.100 1.00 20.10 25 VAL C O 1
ATOM 3444 N N . ALA C 1 29 ? -36.823 20.019 50.435 1.00 19.85 26 ALA C N 1
ATOM 3445 C CA . ALA C 1 29 ? -36.878 21.209 49.603 1.00 20.03 26 ALA C CA 1
ATOM 3446 C C . ALA C 1 29 ? -35.775 22.233 49.891 1.00 20.68 26 ALA C C 1
ATOM 3447 O O . ALA C 1 29 ? -35.139 22.770 48.976 1.00 20.40 26 ALA C O 1
ATOM 3449 N N . SER C 1 30 ? -35.556 22.498 51.178 1.00 22.00 27 SER C N 1
ATOM 3450 C CA . SER C 1 30 ? -34.634 23.519 51.616 1.00 21.72 27 SER C CA 1
ATOM 3451 C C . SER C 1 30 ? -33.170 23.238 51.231 1.00 21.69 27 SER C C 1
ATOM 3452 O O . SER C 1 30 ? -32.360 24.176 51.201 1.00 22.22 27 SER C O 1
ATOM 3455 N N . TYR C 1 31 ? -32.830 21.987 50.883 1.00 20.80 28 TYR C N 1
ATOM 3456 C CA . TYR C 1 31 ? -31.450 21.648 50.517 1.00 19.49 28 TYR C CA 1
ATOM 3457 C C . TYR C 1 31 ? -31.245 20.958 49.165 1.00 19.14 28 TYR C C 1
ATOM 3458 O O . TYR C 1 31 ? -30.125 20.510 48.873 1.00 19.33 28 TYR C O 1
ATOM 3467 N N . VAL C 1 32 ? -32.283 20.889 48.331 1.00 17.93 29 VAL C N 1
ATOM 3468 C CA . VAL C 1 32 ? -32.098 20.359 46.965 1.00 17.73 29 VAL C CA 1
ATOM 3469 C C . VAL C 1 32 ? -32.418 21.464 45.954 1.00 17.78 29 VAL C C 1
ATOM 3470 O O . VAL C 1 32 ? -33.245 22.382 46.197 1.00 17.58 29 VAL C O 1
ATOM 3474 N N . ASP C 1 33 ? -31.736 21.426 44.813 1.00 17.25 30 ASP C N 1
ATOM 3475 C CA . ASP C 1 33 ? -31.917 22.447 43.788 1.00 16.68 30 ASP C CA 1
ATOM 3476 C C . ASP C 1 33 ? -33.014 22.111 42.788 1.00 16.85 30 ASP C C 1
ATOM 3477 O O . ASP C 1 33 ? -33.671 23.009 42.199 1.00 15.68 30 ASP C O 1
ATOM 3482 N N . VAL C 1 34 ? -33.144 20.815 42.537 1.00 15.34 31 VAL C N 1
ATOM 3483 C CA . VAL C 1 34 ? -34.004 20.303 41.493 1.00 14.13 31 VAL C CA 1
ATOM 3484 C C . VAL C 1 34 ? -34.845 19.192 42.090 1.00 13.50 31 VAL C C 1
ATOM 3485 O O . VAL C 1 34 ? -34.322 18.228 42.707 1.00 14.24 31 VAL C O 1
ATOM 3489 N N . ILE C 1 35 ? -36.145 19.281 41.853 1.00 13.60 32 ILE C N 1
ATOM 3490 C CA . ILE C 1 35 ? -37.096 18.244 42.256 1.00 14.12 32 ILE C CA 1
ATOM 3491 C C . ILE C 1 35 ? -37.598 17.530 40.983 1.00 13.57 32 ILE C C 1
ATOM 3492 O O . ILE C 1 35 ? -38.089 18.173 40.048 1.00 14.16 32 ILE C O 1
ATOM 3497 N N . GLU C 1 36 ? -37.469 16.198 40.965 1.00 14.21 33 GLU C N 1
ATOM 3498 C CA . GLU C 1 36 ? -37.895 15.430 39.803 1.00 13.59 33 GLU C CA 1
ATOM 3499 C C . GLU C 1 36 ? -39.034 14.499 40.110 1.00 13.49 33 GLU C C 1
ATOM 3500 O O . GLU C 1 36 ? -38.969 13.704 41.049 1.00 13.61 33 GLU C O 1
ATOM 3506 N N . VAL C 1 37 ? -40.094 14.578 39.304 1.00 14.39 34 VAL C N 1
ATOM 3507 C CA . VAL C 1 37 ? -41.155 13.559 39.275 1.00 14.52 34 VAL C CA 1
ATOM 3508 C C . VAL C 1 37 ? -40.576 12.435 38.415 1.00 14.30 34 VAL C C 1
ATOM 3509 O O . VAL C 1 37 ? -40.445 12.542 37.178 1.00 12.85 34 VAL C O 1
ATOM 3513 N N . GLY C 1 38 ? -40.158 11.395 39.089 1.00 14.40 35 GLY C N 1
ATOM 3514 C CA . GLY C 1 38 ? -39.597 10.233 38.437 1.00 14.81 35 GLY C CA 1
ATOM 3515 C C . GLY C 1 38 ? -40.678 9.547 37.652 1.00 14.98 35 GLY C C 1
ATOM 3516 O O . GLY C 1 38 ? -41.872 9.805 37.865 1.00 13.45 35 GLY C O 1
ATOM 3517 N N . THR C 1 39 ? -40.249 8.695 36.723 1.00 15.30 36 THR C N 1
ATOM 3518 C CA . THR C 1 39 ? -41.184 7.962 35.870 1.00 15.65 36 THR C CA 1
ATOM 3519 C C . THR C 1 39 ? -42.187 7.147 36.678 1.00 14.87 36 THR C C 1
ATOM 3520 O O . THR C 1 39 ? -43.336 6.990 36.286 1.00 14.28 36 THR C O 1
ATOM 3524 N N . ILE C 1 40 ? -41.724 6.539 37.765 1.00 15.00 37 ILE C N 1
ATOM 3525 C CA . ILE C 1 40 ? -42.589 5.728 38.576 1.00 14.34 37 ILE C CA 1
ATOM 3526 C C . ILE C 1 40 ? -43.706 6.587 39.173 1.00 14.50 37 ILE C C 1
ATOM 3527 O O . ILE C 1 40 ? -44.862 6.188 39.159 1.00 11.85 37 ILE C O 1
ATOM 3532 N N . LEU C 1 41 ? -43.375 7.761 39.699 1.00 14.11 38 LEU C N 1
ATOM 3533 C CA . LEU C 1 41 ? -44.389 8.646 40.242 1.00 15.40 38 LEU C CA 1
ATOM 3534 C C . LEU C 1 41 ? -45.329 9.174 39.145 1.00 14.92 38 LEU C C 1
ATOM 3535 O O . LEU C 1 41 ? -46.550 9.282 39.360 1.00 16.28 38 LEU C O 1
ATOM 3540 N N . ALA C 1 42 ? -44.753 9.517 37.996 1.00 15.11 39 ALA C N 1
ATOM 3541 C CA . ALA C 1 42 ? -45.501 9.989 36.818 1.00 14.83 39 ALA C CA 1
ATOM 3542 C C . ALA C 1 42 ? -46.551 8.966 36.379 1.00 14.30 39 ALA C C 1
ATOM 3543 O O . ALA C 1 42 ? -47.695 9.321 36.127 1.00 15.33 39 ALA C O 1
ATOM 3545 N N . PHE C 1 43 ? -46.163 7.696 36.263 1.00 14.42 40 PHE C N 1
ATOM 3546 C CA . PHE C 1 43 ? -47.152 6.663 35.905 1.00 15.16 40 PHE C CA 1
ATOM 3547 C C . PHE C 1 43 ? -48.106 6.336 37.048 1.00 16.18 40 PHE C C 1
ATOM 3548 O O . PHE C 1 43 ? -49.210 5.934 36.815 1.00 15.84 40 PHE C O 1
ATOM 3556 N N . ALA C 1 44 ? -47.682 6.502 38.288 1.00 15.09 41 ALA C N 1
ATOM 3557 C CA . ALA C 1 44 ? -48.544 6.209 39.416 1.00 15.71 41 ALA C CA 1
ATOM 3558 C C . ALA C 1 44 ? -49.725 7.188 39.463 1.00 16.63 41 ALA C C 1
ATOM 3559 O O . ALA C 1 44 ? -50.882 6.761 39.594 1.00 16.10 41 ALA C O 1
ATOM 3561 N N . GLU C 1 45 ? -49.409 8.474 39.298 1.00 16.15 42 GLU C N 1
ATOM 3562 C CA . GLU C 1 45 ? -50.327 9.560 39.592 1.00 17.26 42 GLU C CA 1
ATOM 3563 C C . GLU C 1 45 ? -50.640 10.424 38.390 1.00 16.88 42 GLU C C 1
ATOM 3564 O O . GLU C 1 45 ? -51.622 11.164 38.376 1.00 17.65 42 GLU C O 1
ATOM 3570 N N . GLY C 1 46 ? -49.809 10.379 37.376 1.00 16.16 43 GLY C N 1
ATOM 3571 C CA . GLY C 1 46 ? -50.026 11.200 36.221 1.00 15.25 43 GLY C CA 1
ATOM 3572 C C . GLY C 1 46 ? -49.629 12.644 36.466 1.00 15.73 43 GLY C C 1
ATOM 3573 O O . GLY C 1 46 ? -48.943 12.958 37.441 1.00 16.02 43 GLY C O 1
ATOM 3582 N N . LYS C 1 48 ? -50.979 15.238 37.555 1.00 17.47 45 LYS C N 1
ATOM 3583 C CA . LYS C 1 48 ? -51.295 15.832 38.841 1.00 19.32 45 LYS C CA 1
ATOM 3584 C C . LYS C 1 48 ? -50.094 15.868 39.803 1.00 18.12 45 LYS C C 1
ATOM 3585 O O . LYS C 1 48 ? -50.002 16.803 40.634 1.00 16.79 45 LYS C O 1
ATOM 3591 N N . ALA C 1 49 ? -49.183 14.890 39.686 1.00 16.85 46 ALA C N 1
ATOM 3592 C CA . ALA C 1 49 ? -47.937 14.915 40.468 1.00 16.42 46 ALA C CA 1
ATOM 3593 C C . ALA C 1 49 ? -47.099 16.174 40.124 1.00 15.98 46 ALA C C 1
ATOM 3594 O O . ALA C 1 49 ? -46.480 16.779 41.014 1.00 16.59 46 ALA C O 1
ATOM 3596 N N . VAL C 1 50 ? -47.055 16.566 38.845 1.00 15.15 47 VAL C N 1
ATOM 3597 C CA . VAL C 1 50 ? -46.226 17.652 38.373 1.00 15.21 47 VAL C CA 1
ATOM 3598 C C . VAL C 1 50 ? -46.871 18.943 38.838 1.00 15.90 47 VAL C C 1
ATOM 3599 O O . VAL C 1 50 ? -46.214 19.798 39.448 1.00 16.47 47 VAL C O 1
ATOM 3603 N N . SER C 1 51 ? -48.164 19.068 38.615 1.00 15.35 48 SER C N 1
ATOM 3604 C CA . SER C 1 51 ? -48.845 20.313 38.967 1.00 16.94 48 SER C CA 1
ATOM 3605 C C . SER C 1 51 ? -48.864 20.531 40.495 1.00 17.07 48 SER C C 1
ATOM 3606 O O . SER C 1 51 ? -48.702 21.680 40.964 1.00 18.83 48 SER C O 1
ATOM 3609 N N . THR C 1 52 ? -48.991 19.470 41.268 1.00 16.93 49 THR C N 1
ATOM 3610 C CA . THR C 1 52 ? -48.979 19.605 42.742 1.00 16.96 49 THR C CA 1
ATOM 3611 C C . THR C 1 52 ? -47.631 20.099 43.266 1.00 16.49 49 THR C C 1
ATOM 3612 O O . THR C 1 52 ? -47.536 21.045 44.088 1.00 16.76 49 THR C O 1
ATOM 3616 N N . LEU C 1 53 ? -46.567 19.482 42.758 1.00 16.09 50 LEU C N 1
ATOM 3617 C CA . LEU C 1 53 ? -45.222 19.782 43.226 1.00 16.55 50 LEU C CA 1
ATOM 3618 C C . LEU C 1 53 ? -44.800 21.152 42.690 1.00 15.66 50 LEU C C 1
ATOM 3619 O O . LEU C 1 53 ? -44.061 21.871 43.383 1.00 17.63 50 LEU C O 1
ATOM 3624 N N . ARG C 1 54 ? -45.323 21.569 41.521 1.00 16.55 51 ARG C N 1
ATOM 3625 C CA . ARG C 1 54 ? -45.067 22.908 40.986 1.00 17.47 51 ARG C CA 1
ATOM 3626 C C . ARG C 1 54 ? -45.588 23.980 41.948 1.00 18.06 51 ARG C C 1
ATOM 3627 O O . ARG C 1 54 ? -44.922 24.975 42.209 1.00 17.44 51 ARG C O 1
ATOM 3635 N N . HIS C 1 55 ? -46.785 23.768 42.432 1.00 18.65 52 HIS C N 1
ATOM 3636 C CA . HIS C 1 55 ? -47.436 24.723 43.336 1.00 20.33 52 HIS C CA 1
ATOM 3637 C C . HIS C 1 55 ? -46.708 24.739 44.680 1.00 20.19 52 HIS C C 1
ATOM 3638 O O . HIS C 1 55 ? -46.453 25.809 45.258 1.00 20.83 52 HIS C O 1
ATOM 3645 N N . ASN C 1 56 ? -46.361 23.569 45.171 1.00 18.37 53 ASN C N 1
ATOM 3646 C CA . ASN C 1 56 ? -45.721 23.428 46.458 1.00 19.34 53 ASN C CA 1
ATOM 3647 C C . ASN C 1 56 ? -44.306 24.006 46.532 1.00 19.95 53 ASN C C 1
ATOM 3648 O O . ASN C 1 56 ? -43.908 24.433 47.600 1.00 20.32 53 ASN C O 1
ATOM 3653 N N . HIS C 1 57 ? -43.595 24.059 45.402 1.00 18.80 54 HIS C N 1
ATOM 3654 C CA . HIS C 1 57 ? -42.173 24.389 45.316 1.00 19.46 54 HIS C CA 1
ATOM 3655 C C . HIS C 1 57 ? -41.925 25.260 44.115 1.00 19.82 54 HIS C C 1
ATOM 3656 O O . HIS C 1 57 ? -41.315 24.848 43.137 1.00 18.55 54 HIS C O 1
ATOM 3663 N N . PRO C 1 58 ? -42.416 26.509 44.174 1.00 21.02 55 PRO C N 1
ATOM 3664 C CA . PRO C 1 58 ? -42.399 27.371 43.016 1.00 21.82 55 PRO C CA 1
ATOM 3665 C C . PRO C 1 58 ? -41.021 27.870 42.558 1.00 22.23 55 PRO C C 1
ATOM 3666 O O . PRO C 1 58 ? -40.865 28.262 41.410 1.00 22.29 55 PRO C O 1
ATOM 3670 N N . ASN C 1 59 ? -40.033 27.849 43.431 1.00 23.70 56 ASN C N 1
ATOM 3671 C CA . ASN C 1 59 ? -38.689 28.289 43.071 1.00 24.75 56 ASN C CA 1
ATOM 3672 C C . ASN C 1 59 ? -37.787 27.198 42.578 1.00 23.83 56 ASN C C 1
ATOM 3673 O O . ASN C 1 59 ? -36.742 27.528 42.047 1.00 25.07 56 ASN C O 1
ATOM 3678 N N . HIS C 1 60 ? -38.156 25.923 42.761 1.00 21.96 57 HIS C N 1
ATOM 3679 C CA . HIS C 1 60 ? -37.275 24.822 42.347 1.00 19.68 57 HIS C CA 1
ATOM 3680 C C . HIS C 1 60 ? -37.351 24.560 40.850 1.00 19.12 57 HIS C C 1
ATOM 3681 O O . HIS C 1 60 ? -38.396 24.783 40.207 1.00 19.13 57 HIS C O 1
ATOM 3688 N N . ILE C 1 61 ? -36.268 24.011 40.302 1.00 17.47 58 ILE C N 1
ATOM 3689 C CA . ILE C 1 61 ? -36.336 23.419 38.957 1.00 16.24 58 ILE C CA 1
ATOM 3690 C C . ILE C 1 61 ? -37.135 22.169 39.162 1.00 15.74 58 ILE C C 1
ATOM 3691 O O . ILE C 1 61 ? -36.843 21.385 40.085 1.00 14.99 58 ILE C O 1
ATOM 3696 N N . LEU C 1 62 ? -38.182 22.022 38.349 1.00 15.81 59 LEU C N 1
ATOM 3697 C CA . LEU C 1 62 ? -39.064 20.859 38.363 1.00 14.69 59 LEU C CA 1
ATOM 3698 C C . LEU C 1 62 ? -38.901 20.019 37.097 1.00 14.27 59 LEU C C 1
ATOM 3699 O O . LEU C 1 62 ? -39.026 20.510 35.968 1.00 15.49 59 LEU C O 1
ATOM 3704 N N . VAL C 1 63 ? -38.615 18.740 37.285 1.00 14.16 60 VAL C N 1
ATOM 3705 C CA . VAL C 1 63 ? -38.386 17.826 36.159 1.00 14.45 60 VAL C CA 1
ATOM 3706 C C . VAL C 1 63 ? -39.579 16.858 36.038 1.00 14.95 60 VAL C C 1
ATOM 3707 O O . VAL C 1 63 ? -40.071 16.347 37.050 1.00 14.73 60 VAL C O 1
ATOM 3711 N N . CYS C 1 64 ? -40.032 16.615 34.813 1.00 13.71 61 CYS C N 1
ATOM 3712 C CA . CYS C 1 64 ? -40.972 15.506 34.586 1.00 14.82 61 CYS C CA 1
ATOM 3713 C C . CYS C 1 64 ? -40.261 14.448 33.764 1.00 14.55 61 CYS C C 1
ATOM 3714 O O . CYS C 1 64 ? -39.950 14.665 32.601 1.00 14.69 61 CYS C O 1
ATOM 3717 N N . ASP C 1 65 ? -40.004 13.293 34.377 1.00 15.60 62 ASP C N 1
ATOM 3718 C CA . ASP C 1 65 ? -39.205 12.236 33.762 1.00 15.28 62 ASP C CA 1
ATOM 3719 C C . ASP C 1 65 ? -40.095 11.211 33.071 1.00 16.17 62 ASP C C 1
ATOM 3720 O O . ASP C 1 65 ? -40.507 10.192 33.631 1.00 15.82 62 ASP C O 1
ATOM 3733 N N . LYS C 1 67 ? -39.242 9.878 29.921 1.00 16.12 64 LYS C N 1
ATOM 3734 C CA . LYS C 1 67 ? -38.463 9.088 28.984 1.00 16.62 64 LYS C CA 1
ATOM 3735 C C . LYS C 1 67 ? -39.194 8.976 27.653 1.00 15.61 64 LYS C C 1
ATOM 3736 O O . LYS C 1 67 ? -39.287 7.906 27.057 1.00 16.26 64 LYS C O 1
ATOM 3742 N N . THR C 1 68 ? -39.695 10.117 27.195 1.00 15.17 65 THR C N 1
ATOM 3743 C CA . THR C 1 68 ? -40.573 10.169 26.039 1.00 14.53 65 THR C CA 1
ATOM 3744 C C . THR C 1 68 ? -39.959 9.443 24.858 1.00 14.12 65 THR C C 1
ATOM 3745 O O . THR C 1 68 ? -38.852 9.743 24.469 1.00 14.68 65 THR C O 1
ATOM 3749 N N . THR C 1 69 ? -40.680 8.474 24.317 1.00 13.28 66 THR C N 1
ATOM 3750 C CA . THR C 1 69 ? -40.216 7.683 23.190 1.00 14.07 66 THR C CA 1
ATOM 3751 C C . THR C 1 69 ? -41.029 7.956 21.905 1.00 14.23 66 THR C C 1
ATOM 3752 O O . THR C 1 69 ? -40.536 7.729 20.770 1.00 14.15 66 THR C O 1
ATOM 3756 N N . ASP C 1 70 ? -42.256 8.431 22.081 1.00 14.00 67 ASP C N 1
ATOM 3757 C CA . ASP C 1 70 ? -43.161 8.797 20.981 1.00 15.17 67 ASP C CA 1
ATOM 3758 C C . ASP C 1 70 ? -44.272 9.633 21.580 1.00 15.64 67 ASP C C 1
ATOM 3759 O O . ASP C 1 70 ? -44.387 9.770 22.818 1.00 14.90 67 ASP C O 1
ATOM 3764 N N . GLY C 1 71 ? -45.075 10.247 20.735 1.00 15.50 68 GLY C N 1
ATOM 3765 C CA . GLY C 1 71 ? -46.113 11.160 21.214 1.00 16.85 68 GLY C CA 1
ATOM 3766 C C . GLY C 1 71 ? -45.539 12.415 21.839 1.00 17.02 68 GLY C C 1
ATOM 3767 O O . GLY C 1 71 ? -46.100 12.995 22.745 1.00 16.34 68 GLY C O 1
ATOM 3768 N N . GLY C 1 72 ? -44.419 12.872 21.307 1.00 16.96 69 GLY C N 1
ATOM 3769 C CA . GLY C 1 72 ? -43.682 13.962 21.925 1.00 15.91 69 GLY C CA 1
ATOM 3770 C C . GLY C 1 72 ? -44.365 15.323 21.930 1.00 15.34 69 GLY C C 1
ATOM 3771 O O . GLY C 1 72 ? -44.337 15.969 22.950 1.00 15.21 69 GLY C O 1
ATOM 3772 N N . ALA C 1 73 ? -45.012 15.723 20.840 1.00 14.58 70 ALA C N 1
ATOM 3773 C CA . ALA C 1 73 ? -45.717 17.008 20.816 1.00 15.17 70 ALA C CA 1
ATOM 3774 C C . ALA C 1 73 ? -46.747 17.084 21.964 1.00 15.79 70 ALA C C 1
ATOM 3775 O O . ALA C 1 73 ? -46.883 18.072 22.687 1.00 15.05 70 ALA C O 1
ATOM 3777 N N . ILE C 1 74 ? -47.470 15.989 22.157 1.00 14.83 71 ILE C N 1
ATOM 3778 C CA . ILE C 1 74 ? -48.547 15.975 23.097 1.00 14.41 71 ILE C CA 1
ATOM 3779 C C . ILE C 1 74 ? -48.035 15.790 24.517 1.00 14.67 71 ILE C C 1
ATOM 3780 O O . ILE C 1 74 ? -48.511 16.495 25.416 1.00 14.17 71 ILE C O 1
ATOM 3785 N N . LEU C 1 75 ? -47.147 14.815 24.751 1.00 13.68 72 LEU C N 1
ATOM 3786 C CA . LEU C 1 75 ? -46.588 14.600 26.120 1.00 13.65 72 LEU C CA 1
ATOM 3787 C C . LEU C 1 75 ? -45.809 15.813 26.620 1.00 14.43 72 LEU C C 1
ATOM 3788 O O . LEU C 1 75 ? -45.974 16.241 27.763 1.00 14.65 72 LEU C O 1
ATOM 3793 N N . SER C 1 76 ? -45.048 16.444 25.740 1.00 14.07 73 SER C N 1
ATOM 3794 C CA A SER C 1 76 ? -44.241 17.584 26.173 0.50 15.06 73 SER C CA 1
ATOM 3795 C CA B SER C 1 76 ? -44.248 17.610 26.142 0.50 15.99 73 SER C CA 1
ATOM 3796 C C . SER C 1 76 ? -45.159 18.739 26.569 1.00 15.25 73 SER C C 1
ATOM 3797 O O . SER C 1 76 ? -44.945 19.411 27.584 1.00 15.22 73 SER C O 1
ATOM 3802 N N . ARG C 1 77 ? -46.186 18.973 25.787 1.00 15.61 74 ARG C N 1
ATOM 3803 C CA . ARG C 1 77 ? -47.115 20.052 26.148 1.00 15.88 74 ARG C CA 1
ATOM 3804 C C . ARG C 1 77 ? -47.851 19.773 27.447 1.00 15.68 74 ARG C C 1
ATOM 3805 O O . ARG C 1 77 ? -47.981 20.645 28.291 1.00 16.17 74 ARG C O 1
ATOM 3826 N N . ALA C 1 79 ? -46.797 18.049 30.006 1.00 15.07 76 ALA C N 1
ATOM 3827 C CA . ALA C 1 79 ? -45.822 18.221 31.102 1.00 14.25 76 ALA C CA 1
ATOM 3828 C C . ALA C 1 79 ? -45.466 19.656 31.321 1.00 14.73 76 ALA C C 1
ATOM 3829 O O . ALA C 1 79 ? -45.438 20.102 32.425 1.00 13.90 76 ALA C O 1
ATOM 3831 N N . PHE C 1 80 ? -45.244 20.409 30.255 1.00 15.50 77 PHE C N 1
ATOM 3832 C CA . PHE C 1 80 ? -44.890 21.812 30.492 1.00 17.59 77 PHE C CA 1
ATOM 3833 C C . PHE C 1 80 ? -46.087 22.592 30.998 1.00 18.49 77 PHE C C 1
ATOM 3834 O O . PHE C 1 80 ? -45.948 23.414 31.909 1.00 19.60 77 PHE C O 1
ATOM 3842 N N . GLU C 1 81 ? -47.267 22.368 30.435 1.00 19.80 78 GLU C N 1
ATOM 3843 C CA . GLU C 1 81 ? -48.487 23.021 30.989 1.00 20.33 78 GLU C CA 1
ATOM 3844 C C . GLU C 1 81 ? -48.738 22.662 32.444 1.00 20.66 78 GLU C C 1
ATOM 3845 O O . GLU C 1 81 ? -49.251 23.500 33.197 1.00 20.44 78 GLU C O 1
ATOM 3851 N N . ALA C 1 82 ? -48.422 21.438 32.850 1.00 18.82 79 ALA C N 1
ATOM 3852 C CA . ALA C 1 82 ? -48.541 21.030 34.255 1.00 18.16 79 ALA C CA 1
ATOM 3853 C C . ALA C 1 82 ? -47.528 21.757 35.188 1.00 18.01 79 ALA C C 1
ATOM 3854 O O . ALA C 1 82 ? -47.700 21.807 36.403 1.00 19.81 79 ALA C O 1
ATOM 3856 N N . GLY C 1 83 ? -46.466 22.285 34.609 1.00 17.61 80 GLY C N 1
ATOM 3857 C CA . GLY C 1 83 ? -45.497 23.067 35.356 1.00 18.89 80 GLY C CA 1
ATOM 3858 C C . GLY C 1 83 ? -44.061 22.623 35.283 1.00 17.68 80 GLY C C 1
ATOM 3859 O O . GLY C 1 83 ? -43.228 23.276 35.842 1.00 19.00 80 GLY C O 1
ATOM 3860 N N . ALA C 1 84 ? -43.739 21.543 34.564 1.00 16.60 81 ALA C N 1
ATOM 3861 C CA . ALA C 1 84 ? -42.337 21.190 34.436 1.00 16.04 81 ALA C CA 1
ATOM 3862 C C . ALA C 1 84 ? -41.475 22.311 33.814 1.00 15.17 81 ALA C C 1
ATOM 3863 O O . ALA C 1 84 ? -41.897 22.996 32.868 1.00 14.25 81 ALA C O 1
ATOM 3865 N N . ASP C 1 85 ? -40.255 22.442 34.327 1.00 15.17 82 ASP C N 1
ATOM 3866 C CA . ASP C 1 85 ? -39.192 23.241 33.695 1.00 14.72 82 ASP C CA 1
ATOM 3867 C C . ASP C 1 85 ? -38.426 22.377 32.704 1.00 14.83 82 ASP C C 1
ATOM 3868 O O . ASP C 1 85 ? -38.134 22.808 31.581 1.00 13.40 82 ASP C O 1
ATOM 3873 N N . TRP C 1 86 ? -38.144 21.125 33.093 1.00 13.28 83 TRP C N 1
ATOM 3874 C CA . TRP C 1 86 ? -37.344 20.239 32.270 1.00 13.66 83 TRP C CA 1
ATOM 3875 C C . TRP C 1 86 ? -38.107 18.909 32.049 1.00 13.31 83 TRP C C 1
ATOM 3876 O O . TRP C 1 86 ? -38.769 18.446 32.979 1.00 13.72 83 TRP C O 1
ATOM 3887 N N . ILE C 1 87 ? -38.055 18.353 30.837 1.00 12.83 84 ILE C N 1
ATOM 3888 C CA . ILE C 1 87 ? -38.635 16.971 30.610 1.00 12.65 84 ILE C CA 1
ATOM 3889 C C . ILE C 1 87 ? -37.582 16.098 30.005 1.00 12.54 84 ILE C C 1
ATOM 3890 O O . ILE C 1 87 ? -36.625 16.626 29.437 1.00 13.09 84 ILE C O 1
ATOM 3895 N N . THR C 1 88 ? -37.732 14.767 30.135 1.00 11.68 85 THR C N 1
ATOM 3896 C CA . THR C 1 88 ? -36.790 13.835 29.623 1.00 11.88 85 THR C CA 1
ATOM 3897 C C . THR C 1 88 ? -37.403 13.171 28.390 1.00 12.67 85 THR C C 1
ATOM 3898 O O . THR C 1 88 ? -38.627 12.946 28.332 1.00 14.67 85 THR C O 1
ATOM 3902 N N . VAL C 1 89 ? -36.530 12.873 27.428 1.00 13.20 86 VAL C N 1
ATOM 3903 C CA . VAL C 1 89 ? -36.868 12.259 26.174 1.00 11.74 86 VAL C CA 1
ATOM 3904 C C . VAL C 1 89 ? -35.837 11.108 26.033 1.00 11.08 86 VAL C C 1
ATOM 3905 O O . VAL C 1 89 ? -34.618 11.298 26.179 1.00 10.69 86 VAL C O 1
ATOM 3909 N N . SER C 1 90 ? -36.326 9.924 25.704 1.00 11.87 87 SER C N 1
ATOM 3910 C CA . SER C 1 90 ? -35.446 8.795 25.465 1.00 11.60 87 SER C CA 1
ATOM 3911 C C . SER C 1 90 ? -34.609 9.017 24.224 1.00 11.90 87 SER C C 1
ATOM 3912 O O . SER C 1 90 ? -35.124 9.450 23.237 1.00 12.97 87 SER C O 1
ATOM 3915 N N . ALA C 1 91 ? -33.350 8.615 24.268 1.00 12.52 88 ALA C N 1
ATOM 3916 C CA . ALA C 1 91 ? -32.476 8.568 23.087 1.00 13.19 88 ALA C CA 1
ATOM 3917 C C . ALA C 1 91 ? -33.039 7.716 21.970 1.00 13.69 88 ALA C C 1
ATOM 3918 O O . ALA C 1 91 ? -32.663 7.886 20.815 1.00 13.82 88 ALA C O 1
ATOM 3920 N N . ALA C 1 92 ? -33.924 6.782 22.304 1.00 13.87 89 ALA C N 1
ATOM 3921 C CA . ALA C 1 92 ? -34.535 5.967 21.284 1.00 13.81 89 ALA C CA 1
ATOM 3922 C C . ALA C 1 92 ? -35.690 6.642 20.580 1.00 12.81 89 ALA C C 1
ATOM 3923 O O . ALA C 1 92 ? -36.143 6.071 19.589 1.00 13.59 89 ALA C O 1
ATOM 3925 N N . ALA C 1 93 ? -36.134 7.843 21.030 1.00 12.10 90 ALA C N 1
ATOM 3926 C CA . ALA C 1 93 ? -37.206 8.537 20.305 1.00 11.26 90 ALA C CA 1
ATOM 3927 C C . ALA C 1 93 ? -36.651 8.842 18.923 1.00 13.18 90 ALA C C 1
ATOM 3928 O O . ALA C 1 93 ? -35.440 9.094 18.771 1.00 12.44 90 ALA C O 1
ATOM 3930 N N . HIS C 1 94 ? -37.497 8.790 17.907 1.00 12.26 91 HIS C N 1
ATOM 3931 C CA . HIS C 1 94 ? -37.080 9.224 16.574 1.00 13.26 91 HIS C CA 1
ATOM 3932 C C . HIS C 1 94 ? -36.760 10.734 16.638 1.00 13.03 91 HIS C C 1
ATOM 3933 O O . HIS C 1 94 ? -37.352 11.495 17.454 1.00 12.52 91 HIS C O 1
ATOM 3940 N N . ILE C 1 95 ? -35.830 11.187 15.788 1.00 13.14 92 ILE C N 1
ATOM 3941 C CA . ILE C 1 95 ? -35.371 12.600 15.854 1.00 13.00 92 ILE C CA 1
ATOM 3942 C C . ILE C 1 95 ? -36.541 13.538 15.673 1.00 12.66 92 ILE C C 1
ATOM 3943 O O . ILE C 1 95 ? -36.578 14.632 16.238 1.00 13.12 92 ILE C O 1
ATOM 3948 N N . ALA C 1 96 ? -37.557 13.111 14.940 1.00 12.84 93 ALA C N 1
ATOM 3949 C CA . ALA C 1 96 ? -38.714 13.992 14.699 1.00 13.13 93 ALA C CA 1
ATOM 3950 C C . ALA C 1 96 ? -39.536 14.177 15.974 1.00 12.84 93 ALA C C 1
ATOM 3951 O O . ALA C 1 96 ? -40.111 15.247 16.243 1.00 13.23 93 ALA C O 1
ATOM 3953 N N . THR C 1 97 ? -39.608 13.139 16.795 1.00 13.72 94 THR C N 1
ATOM 3954 C CA . THR C 1 97 ? -40.217 13.237 18.093 1.00 11.99 94 THR C CA 1
ATOM 3955 C C . THR C 1 97 ? -39.370 14.153 18.988 1.00 12.76 94 THR C C 1
ATOM 3956 O O . THR C 1 97 ? -39.906 14.954 19.701 1.00 13.24 94 THR C O 1
ATOM 3960 N N . ILE C 1 98 ? -38.051 13.997 18.951 1.00 12.96 95 ILE C N 1
ATOM 3961 C CA . ILE C 1 98 ? -37.186 14.815 19.785 1.00 12.43 95 ILE C CA 1
ATOM 3962 C C . ILE C 1 98 ? -37.382 16.295 19.394 1.00 14.43 95 ILE C C 1
ATOM 3963 O O . ILE C 1 98 ? -37.625 17.156 20.269 1.00 14.67 95 ILE C O 1
ATOM 3968 N N . ALA C 1 99 ? -37.389 16.560 18.081 1.00 13.72 96 ALA C N 1
ATOM 3969 C CA . ALA C 1 99 ? -37.638 17.928 17.585 1.00 14.18 96 ALA C CA 1
ATOM 3970 C C . ALA C 1 99 ? -38.973 18.474 18.026 1.00 14.23 96 ALA C C 1
ATOM 3971 O O . ALA C 1 99 ? -39.057 19.634 18.378 1.00 14.72 96 ALA C O 1
ATOM 3973 N N . ALA C 1 100 ? -40.015 17.631 18.030 1.00 14.90 97 ALA C N 1
ATOM 3974 C CA . ALA C 1 100 ? -41.367 18.055 18.431 1.00 14.37 97 ALA C CA 1
ATOM 3975 C C . ALA C 1 100 ? -41.400 18.460 19.904 1.00 14.69 97 ALA C C 1
ATOM 3976 O O . ALA C 1 100 ? -41.973 19.466 20.270 1.00 14.13 97 ALA C O 1
ATOM 3978 N N . CYS C 1 101 ? -40.711 17.696 20.725 1.00 14.11 98 CYS C N 1
ATOM 3979 C CA . CYS C 1 101 ? -40.541 18.063 22.144 1.00 13.74 98 CYS C CA 1
ATOM 3980 C C . CYS C 1 101 ? -39.782 19.395 22.347 1.00 13.98 98 CYS C C 1
ATOM 3981 O O . CYS C 1 101 ? -40.169 20.255 23.155 1.00 15.09 98 CYS C O 1
ATOM 3984 N N . LYS C 1 102 ? -38.723 19.546 21.575 1.00 15.34 99 LYS C N 1
ATOM 3985 C CA . LYS C 1 102 ? -37.889 20.762 21.626 1.00 16.93 99 LYS C CA 1
ATOM 3986 C C . LYS C 1 102 ? -38.680 21.964 21.151 1.00 17.23 99 LYS C C 1
ATOM 3987 O O . LYS C 1 102 ? -38.552 23.072 21.691 1.00 18.09 99 LYS C O 1
ATOM 3993 N N . LYS C 1 103 ? -39.499 21.767 20.123 1.00 17.32 100 LYS C N 1
ATOM 3994 C CA . LYS C 1 103 ? -40.338 22.866 19.642 1.00 17.95 100 LYS C CA 1
ATOM 3995 C C . LYS C 1 103 ? -41.263 23.365 20.766 1.00 18.31 100 LYS C C 1
ATOM 3996 O O . LYS C 1 103 ? -41.419 24.571 21.016 1.00 17.64 100 LYS C O 1
ATOM 4002 N N . VAL C 1 104 ? -41.917 22.449 21.455 1.00 17.07 101 VAL C N 1
ATOM 4003 C CA . VAL C 1 104 ? -42.796 22.842 22.546 1.00 16.65 101 VAL C CA 1
ATOM 4004 C C . VAL C 1 104 ? -41.986 23.490 23.666 1.00 15.76 101 VAL C C 1
ATOM 4005 O O . VAL C 1 104 ? -42.452 24.484 24.261 1.00 18.48 101 VAL C O 1
ATOM 4009 N N . ALA C 1 105 ? -40.827 22.905 24.016 1.00 15.65 102 ALA C N 1
ATOM 4010 C CA . ALA C 1 105 ? -39.952 23.446 25.090 1.00 16.82 102 ALA C CA 1
ATOM 4011 C C . ALA C 1 105 ? -39.581 24.933 24.813 1.00 17.51 102 ALA C C 1
ATOM 4012 O O . ALA C 1 105 ? -39.648 25.774 25.728 1.00 17.73 102 ALA C O 1
ATOM 4014 N N . ASP C 1 106 ? -39.252 25.250 23.568 1.00 19.63 103 ASP C N 1
ATOM 4015 C CA . ASP C 1 106 ? -38.845 26.630 23.203 1.00 22.45 103 ASP C CA 1
ATOM 4016 C C . ASP C 1 106 ? -40.020 27.567 23.290 1.00 23.02 103 ASP C C 1
ATOM 4017 O O . ASP C 1 106 ? -39.846 28.744 23.566 1.00 24.44 103 ASP C O 1
ATOM 4022 N N . GLU C 1 107 ? -41.221 27.047 23.087 1.00 23.34 104 GLU C N 1
ATOM 4023 C CA . GLU C 1 107 ? -42.421 27.839 23.202 1.00 25.09 104 GLU C CA 1
ATOM 4024 C C . GLU C 1 107 ? -42.835 28.099 24.658 1.00 24.87 104 GLU C C 1
ATOM 4025 O O . GLU C 1 107 ? -43.272 29.213 24.991 1.00 23.54 104 GLU C O 1
ATOM 4031 N N . LEU C 1 108 ? -42.714 27.093 25.526 1.00 23.37 105 LEU C N 1
ATOM 4032 C CA . LEU C 1 108 ? -43.194 27.189 26.902 1.00 23.48 105 LEU C CA 1
ATOM 4033 C C . LEU C 1 108 ? -42.101 27.357 27.943 1.00 23.16 105 LEU C C 1
ATOM 4034 O O . LEU C 1 108 ? -42.328 27.035 29.088 1.00 23.74 105 LEU C O 1
ATOM 4039 N N . ASN C 1 109 ? -40.946 27.917 27.562 1.00 22.01 106 ASN C N 1
ATOM 4040 C CA . ASN C 1 109 ? -39.839 28.194 28.473 1.00 23.28 106 ASN C CA 1
ATOM 4041 C C . ASN C 1 109 ? -39.331 26.908 29.140 1.00 21.56 106 ASN C C 1
ATOM 4042 O O . ASN C 1 109 ? -39.072 26.893 30.291 1.00 23.44 106 ASN C O 1
ATOM 4047 N N . GLY C 1 110 ? -39.177 25.828 28.409 1.00 18.77 107 GLY C N 1
ATOM 4048 C CA . GLY C 1 110 ? -38.637 24.620 29.045 1.00 18.52 107 GLY C CA 1
ATOM 4049 C C . GLY C 1 110 ? -37.360 24.163 28.407 1.00 17.45 107 GLY C C 1
ATOM 4050 O O . GLY C 1 110 ? -36.882 24.747 27.426 1.00 17.52 107 GLY C O 1
ATOM 4051 N N . GLU C 1 111 ? -36.820 23.073 28.937 1.00 16.32 108 GLU C N 1
ATOM 4052 C CA A GLU C 1 111 ? -35.644 22.438 28.358 0.50 15.82 108 GLU C CA 1
ATOM 4053 C CA B GLU C 1 111 ? -35.655 22.456 28.356 0.50 15.64 108 GLU C CA 1
ATOM 4054 C C . GLU C 1 111 ? -35.892 20.941 28.220 1.00 15.81 108 GLU C C 1
ATOM 4055 O O . GLU C 1 111 ? -36.667 20.379 28.965 1.00 15.36 108 GLU C O 1
ATOM 4066 N N . ILE C 1 112 ? -35.236 20.340 27.222 1.00 14.44 109 ILE C N 1
ATOM 4067 C CA . ILE C 1 112 ? -35.236 18.909 27.008 1.00 14.34 109 ILE C CA 1
ATOM 4068 C C . ILE C 1 112 ? -33.947 18.265 27.517 1.00 13.56 109 ILE C C 1
ATOM 4069 O O . ILE C 1 112 ? -32.834 18.790 27.309 1.00 12.58 109 ILE C O 1
ATOM 4074 N N . GLN C 1 113 ? -34.092 17.087 28.107 1.00 13.50 110 GLN C N 1
ATOM 4075 C CA . GLN C 1 113 ? -32.968 16.278 28.545 1.00 13.33 110 GLN C CA 1
ATOM 4076 C C . GLN C 1 113 ? -33.092 14.918 27.854 1.00 12.99 110 GLN C C 1
ATOM 4077 O O . GLN C 1 113 ? -34.147 14.286 27.932 1.00 13.69 110 GLN C O 1
ATOM 4083 N N . ILE C 1 114 ? -32.029 14.464 27.210 1.00 13.65 111 ILE C N 1
ATOM 4084 C CA . ILE C 1 114 ? -32.059 13.196 26.532 1.00 13.42 111 ILE C CA 1
ATOM 4085 C C . ILE C 1 114 ? -31.643 12.128 27.558 1.00 14.11 111 ILE C C 1
ATOM 4086 O O . ILE C 1 114 ? -30.569 12.233 28.171 1.00 14.61 111 ILE C O 1
ATOM 4091 N N . GLU C 1 115 ? -32.493 11.127 27.766 1.00 13.85 112 GLU C N 1
ATOM 4092 C CA . GLU C 1 115 ? -32.128 10.023 28.609 1.00 14.17 112 GLU C CA 1
ATOM 4093 C C . GLU C 1 115 ? -31.313 9.039 27.803 1.00 13.89 112 GLU C C 1
ATOM 4094 O O . GLU C 1 115 ? -31.847 8.467 26.845 1.00 14.17 112 GLU C O 1
ATOM 4100 N N . ILE C 1 116 ? -30.076 8.758 28.233 1.00 12.78 113 ILE C N 1
ATOM 4101 C CA . ILE C 1 116 ? -29.193 7.886 27.431 1.00 13.21 113 ILE C CA 1
ATOM 4102 C C . ILE C 1 116 ? -29.487 6.396 27.684 1.00 12.88 113 ILE C C 1
ATOM 4103 O O . ILE C 1 116 ? -29.142 5.868 28.740 1.00 13.47 113 ILE C O 1
ATOM 4108 N N . TYR C 1 117 ? -30.124 5.772 26.688 1.00 13.10 114 TYR C N 1
ATOM 4109 C CA . TYR C 1 117 ? -30.495 4.339 26.684 1.00 12.57 114 TYR C CA 1
ATOM 4110 C C . TYR C 1 117 ? -30.376 3.771 25.300 1.00 14.44 114 TYR C C 1
ATOM 4111 O O . TYR C 1 117 ? -30.441 4.491 24.316 1.00 13.41 114 TYR C O 1
ATOM 4120 N N . GLY C 1 118 ? -30.238 2.458 25.218 1.00 13.63 115 GLY C N 1
ATOM 4121 C CA . GLY C 1 118 ? -30.215 1.828 23.903 1.00 15.48 115 GLY C CA 1
ATOM 4122 C C . GLY C 1 118 ? -28.875 1.866 23.210 1.00 15.94 115 GLY C C 1
ATOM 4123 O O . GLY C 1 118 ? -27.834 2.179 23.821 1.00 16.17 115 GLY C O 1
ATOM 4124 N N . ASN C 1 119 ? -28.923 1.559 21.916 1.00 16.38 116 ASN C N 1
ATOM 4125 C CA . ASN C 1 119 ? -27.732 1.514 21.072 1.00 17.02 116 ASN C CA 1
ATOM 4126 C C . ASN C 1 119 ? -27.480 2.872 20.474 1.00 15.94 116 ASN C C 1
ATOM 4127 O O . ASN C 1 119 ? -27.417 3.018 19.245 1.00 16.71 116 ASN C O 1
ATOM 4132 N N . TRP C 1 120 ? -27.366 3.879 21.343 1.00 15.60 117 TRP C N 1
ATOM 4133 C CA . TRP C 1 120 ? -27.152 5.272 20.951 1.00 15.60 117 TRP C CA 1
ATOM 4134 C C . TRP C 1 120 ? -25.744 5.468 20.383 1.00 15.97 117 TRP C C 1
ATOM 4135 O O . TRP C 1 120 ? -24.795 4.725 20.717 1.00 16.22 117 TRP C O 1
ATOM 4146 N N . THR C 1 121 ? -25.637 6.394 19.449 1.00 16.32 118 THR C N 1
ATOM 4147 C CA . THR C 1 121 ? -24.372 6.707 18.818 1.00 16.26 118 THR C CA 1
ATOM 4148 C C . THR C 1 121 ? -23.933 8.175 19.024 1.00 15.66 118 THR C C 1
ATOM 4149 O O . THR C 1 121 ? -24.706 9.061 19.409 1.00 16.33 118 THR C O 1
ATOM 4161 N N . GLN C 1 123 ? -23.226 10.003 16.528 1.00 18.07 120 GLN C N 1
ATOM 4162 C CA . GLN C 1 123 ? -24.023 10.698 15.518 1.00 18.02 120 GLN C CA 1
ATOM 4163 C C . GLN C 1 123 ? -25.404 11.128 16.059 1.00 15.84 120 GLN C C 1
ATOM 4164 O O . GLN C 1 123 ? -25.881 12.230 15.770 1.00 14.74 120 GLN C O 1
ATOM 4170 N N . ASP C 1 124 ? -26.034 10.287 16.857 1.00 16.22 121 ASP C N 1
ATOM 4171 C CA . ASP C 1 124 ? -27.286 10.697 17.506 1.00 15.51 121 ASP C CA 1
ATOM 4172 C C . ASP C 1 124 ? -27.078 11.879 18.419 1.00 13.87 121 ASP C C 1
ATOM 4173 O O . ASP C 1 124 ? -27.845 12.809 18.409 1.00 12.72 121 ASP C O 1
ATOM 4178 N N . ALA C 1 125 ? -26.002 11.825 19.226 1.00 14.04 122 ALA C N 1
ATOM 4179 C CA . ALA C 1 125 ? -25.713 12.891 20.183 1.00 13.71 122 ALA C CA 1
ATOM 4180 C C . ALA C 1 125 ? -25.469 14.199 19.440 1.00 13.34 122 ALA C C 1
ATOM 4181 O O . ALA C 1 125 ? -25.936 15.277 19.844 1.00 13.35 122 ALA C O 1
ATOM 4183 N N . LYS C 1 1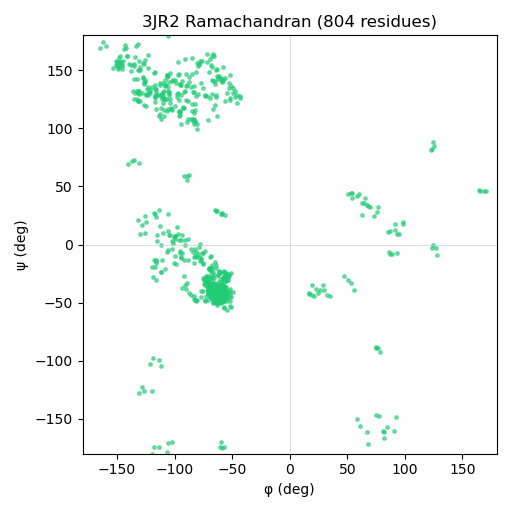26 ? -24.746 14.128 18.314 1.00 14.82 123 LYS C N 1
ATOM 4184 C CA . LYS C 1 126 ? -24.591 15.336 17.499 1.00 13.58 123 LYS C CA 1
ATOM 4185 C C . LYS C 1 126 ? -25.915 15.891 16.992 1.00 13.11 123 LYS C C 1
ATOM 4186 O O . LYS C 1 126 ? -26.090 17.141 16.895 1.00 14.72 123 LYS C O 1
ATOM 4192 N N . ALA C 1 127 ? -26.866 15.008 16.645 1.00 14.26 124 ALA C N 1
ATOM 4193 C CA . ALA C 1 127 ? -28.191 15.398 16.213 1.00 13.91 124 ALA C CA 1
ATOM 4194 C C . ALA C 1 127 ? -28.968 16.118 17.294 1.00 14.17 124 ALA C C 1
ATOM 4195 O O . ALA C 1 127 ? -29.683 17.121 17.053 1.00 13.40 124 ALA C O 1
ATOM 4197 N N . TRP C 1 128 ? -28.845 15.619 18.515 1.00 13.64 125 TRP C N 1
ATOM 4198 C CA . TRP C 1 128 ? -29.509 16.286 19.644 1.00 13.30 125 TRP C CA 1
ATOM 4199 C C . TRP C 1 128 ? -28.949 17.683 19.757 1.00 12.93 125 TRP C C 1
ATOM 4200 O O . TRP C 1 128 ? -29.710 18.644 19.921 1.00 14.25 125 TRP C O 1
ATOM 4211 N N . VAL C 1 129 ? -27.625 17.799 19.694 1.00 13.19 126 VAL C N 1
ATOM 4212 C CA . VAL C 1 129 ? -26.970 19.116 19.833 1.00 13.17 126 VAL C CA 1
ATOM 4213 C C . VAL C 1 129 ? -27.405 20.055 18.725 1.00 12.55 126 VAL C C 1
ATOM 4214 O O . VAL C 1 129 ? -27.672 21.231 18.987 1.00 12.16 126 VAL C O 1
ATOM 4218 N N . ASP C 1 130 ? -27.519 19.530 17.513 1.00 14.55 127 ASP C N 1
ATOM 4219 C CA . ASP C 1 130 ? -27.986 20.321 16.342 1.00 16.44 127 ASP C CA 1
ATOM 4220 C C . ASP C 1 130 ? -29.422 20.873 16.537 1.00 17.64 127 ASP C C 1
ATOM 4221 O O . ASP C 1 130 ? -29.741 21.975 16.082 1.00 18.06 127 ASP C O 1
ATOM 4226 N N . LEU C 1 131 ? -30.266 20.180 17.304 1.00 16.79 128 LEU C N 1
ATOM 4227 C CA . LEU C 1 131 ? -31.572 20.738 17.707 1.00 17.24 128 LEU C CA 1
ATOM 4228 C C . LEU C 1 131 ? -31.528 21.809 18.801 1.00 17.40 128 LEU C C 1
ATOM 4229 O O . LEU C 1 131 ? -32.541 22.410 19.127 1.00 16.71 128 LEU C O 1
ATOM 4234 N N . GLY C 1 132 ? -30.348 22.026 19.387 1.00 16.50 129 GLY C N 1
ATOM 4235 C CA . GLY C 1 132 ? -30.162 22.943 20.448 1.00 16.88 129 GLY C CA 1
ATOM 4236 C C . GLY C 1 132 ? -30.323 22.308 21.825 1.00 16.89 129 GLY C C 1
ATOM 4237 O O . GLY C 1 132 ? -30.543 23.007 22.788 1.00 16.46 129 GLY C O 1
ATOM 4238 N N . ILE C 1 133 ? -30.249 20.991 21.893 1.00 15.74 130 ILE C N 1
ATOM 4239 C CA . ILE C 1 133 ? -30.423 20.274 23.123 1.00 15.12 130 ILE C CA 1
ATOM 4240 C C . ILE C 1 133 ? -29.027 20.061 23.698 1.00 16.96 130 ILE C C 1
ATOM 4241 O O . ILE C 1 133 ? -28.116 19.564 23.016 1.00 18.44 130 ILE C O 1
ATOM 4246 N N . THR C 1 134 ? -28.833 20.417 24.945 1.00 16.42 131 THR C N 1
ATOM 4247 C CA . THR C 1 134 ? -27.497 20.303 25.548 1.00 17.63 131 THR C CA 1
ATOM 4248 C C . THR C 1 134 ? -27.480 19.637 26.905 1.00 17.06 131 THR C C 1
ATOM 4249 O O . THR C 1 134 ? -26.552 19.866 27.665 1.00 18.63 131 THR C O 1
ATOM 4253 N N . GLN C 1 135 ? -28.526 18.865 27.213 1.00 15.50 132 GLN C N 1
ATOM 4254 C CA . GLN C 1 135 ? -28.614 18.126 28.464 1.00 13.93 132 GLN C CA 1
ATOM 4255 C C . GLN C 1 135 ? -28.860 16.660 28.138 1.00 12.99 132 GLN C C 1
ATOM 4256 O O . GLN C 1 135 ? -29.671 16.338 27.241 1.00 11.74 132 GLN C O 1
ATOM 4262 N N . ALA C 1 136 ? -28.195 15.778 28.884 1.00 13.40 133 ALA C N 1
ATOM 4263 C CA . ALA C 1 136 ? -28.474 14.355 28.806 1.00 13.21 133 ALA C CA 1
ATOM 4264 C C . ALA C 1 136 ? -28.289 13.738 30.178 1.00 13.48 133 ALA C C 1
ATOM 4265 O O . ALA C 1 136 ? -27.501 14.254 30.997 1.00 13.11 133 ALA C O 1
ATOM 4267 N N . ILE C 1 137 ? -28.980 12.628 30.419 1.00 11.96 134 ILE C N 1
ATOM 4268 C CA . ILE C 1 137 ? -28.970 11.937 31.715 1.00 12.81 134 ILE C CA 1
ATOM 4269 C C . ILE C 1 137 ? -28.205 10.611 31.484 1.00 12.88 134 ILE C C 1
ATOM 4270 O O . ILE C 1 137 ? -28.571 9.806 30.632 1.00 11.40 134 ILE C O 1
ATOM 4275 N N . TYR C 1 138 ? -27.132 10.419 32.225 1.00 12.94 135 TYR C N 1
ATOM 4276 C CA . TYR C 1 138 ? -26.261 9.246 32.099 1.00 13.55 135 TYR C CA 1
ATOM 4277 C C . TYR C 1 138 ? -26.317 8.447 33.396 1.00 14.13 135 TYR C C 1
ATOM 4278 O O . TYR C 1 138 ? -25.954 8.940 34.436 1.00 14.01 135 TYR C O 1
ATOM 4287 N N . HIS C 1 139 ? -26.817 7.215 33.296 1.00 15.03 136 HIS C N 1
ATOM 4288 C CA . HIS C 1 139 ? -26.960 6.266 34.402 1.00 15.64 136 HIS C CA 1
ATOM 4289 C C . HIS C 1 139 ? -25.772 5.315 34.450 1.00 15.27 136 HIS C C 1
ATOM 4290 O O . HIS C 1 139 ? -25.237 4.875 33.424 1.00 13.01 136 HIS C O 1
ATOM 4297 N N . ARG C 1 140 ? -25.425 4.924 35.671 1.00 14.09 137 ARG C N 1
ATOM 4298 C CA . ARG C 1 140 ? -24.378 3.941 35.905 1.00 14.86 137 ARG C CA 1
ATOM 4299 C C . ARG C 1 140 ? -24.602 2.686 35.083 1.00 15.13 137 ARG C C 1
ATOM 4300 O O . ARG C 1 140 ? -25.738 2.238 34.914 1.00 14.84 137 ARG C O 1
ATOM 4308 N N . SER C 1 141 ? -23.515 2.066 34.639 1.00 16.72 138 SER C N 1
ATOM 4309 C CA . SER C 1 141 ? -23.608 0.891 33.837 1.00 18.27 138 SER C CA 1
ATOM 4310 C C . SER C 1 141 ? -24.420 -0.137 34.598 1.00 19.04 138 SER C C 1
ATOM 4311 O O . SER C 1 141 ? -24.054 -0.486 35.714 1.00 17.48 138 SER C O 1
ATOM 4314 N N . ARG C 1 142 ? -25.497 -0.619 33.987 1.00 19.83 139 ARG C N 1
ATOM 4315 C CA . ARG C 1 142 ? -26.322 -1.587 34.667 1.00 21.96 139 ARG C CA 1
ATOM 4316 C C . ARG C 1 142 ? -25.598 -2.933 34.866 1.00 22.21 139 ARG C C 1
ATOM 4317 O O . ARG C 1 142 ? -25.755 -3.559 35.915 1.00 21.84 139 ARG C O 1
ATOM 4325 N N . ASP C 1 143 ? -24.757 -3.334 33.923 1.00 22.94 140 ASP C N 1
ATOM 4326 C CA . ASP C 1 143 ? -23.915 -4.548 34.143 1.00 25.10 140 ASP C CA 1
ATOM 4327 C C . ASP C 1 143 ? -22.979 -4.469 35.343 1.00 24.19 140 ASP C C 1
ATOM 4328 O O . ASP C 1 143 ? -22.918 -5.402 36.158 1.00 24.00 140 ASP C O 1
ATOM 4333 N N . ALA C 1 144 ? -22.286 -3.337 35.486 1.00 22.69 141 ALA C N 1
ATOM 4334 C CA . ALA C 1 144 ? -21.431 -3.100 36.631 1.00 23.34 141 ALA C CA 1
ATOM 4335 C C . ALA C 1 144 ? -22.230 -3.061 37.919 1.00 23.91 141 ALA C C 1
ATOM 4336 O O . ALA C 1 144 ? -21.801 -3.566 38.954 1.00 23.57 141 ALA C O 1
ATOM 4338 N N . GLU C 1 145 ? -23.372 -2.378 37.851 1.00 25.13 142 GLU C N 1
ATOM 4339 C CA . GLU C 1 145 ? -24.200 -2.131 39.023 1.00 26.42 142 GLU C CA 1
ATOM 4340 C C . GLU C 1 145 ? -24.664 -3.458 39.618 1.00 27.04 142 GLU C C 1
ATOM 4341 O O . GLU C 1 145 ? -24.602 -3.678 40.871 1.00 27.43 142 GLU C O 1
ATOM 4347 N N . LEU C 1 146 ? -25.106 -4.347 38.730 1.00 28.06 143 LEU C N 1
ATOM 4348 C CA . LEU C 1 146 ? -25.543 -5.671 39.121 1.00 29.19 143 LEU C CA 1
ATOM 4349 C C . LEU C 1 146 ? -24.466 -6.351 39.974 1.00 30.33 143 LEU C C 1
ATOM 4350 O O . LEU C 1 146 ? -24.751 -6.826 41.098 1.00 30.54 143 LEU C O 1
ATOM 4355 N N . ALA C 1 147 ? -23.242 -6.386 39.431 1.00 29.86 144 ALA C N 1
ATOM 4356 C CA . ALA C 1 147 ? -22.059 -6.985 40.079 1.00 29.21 144 ALA C CA 1
ATOM 4357 C C . ALA C 1 147 ? -21.556 -6.233 41.314 1.00 29.39 144 ALA C C 1
ATOM 4358 O O . ALA C 1 147 ? -20.682 -6.735 42.059 1.00 30.15 144 ALA C O 1
ATOM 4360 N N . GLY C 1 148 ? -22.080 -5.039 41.554 1.00 26.96 145 GLY C N 1
ATOM 4361 C CA . GLY C 1 148 ? -21.685 -4.233 42.694 1.00 26.98 145 GLY C CA 1
ATOM 4362 C C . GLY C 1 148 ? -20.343 -3.567 42.506 1.00 26.37 145 GLY C C 1
ATOM 4363 O O . GLY C 1 148 ? -19.613 -3.378 43.477 1.00 26.85 145 GLY C O 1
ATOM 4364 N N . ILE C 1 149 ? -19.987 -3.201 41.265 1.00 24.76 146 ILE C N 1
ATOM 4365 C CA . ILE C 1 149 ? -18.637 -2.658 41.043 1.00 24.23 146 ILE C CA 1
ATOM 4366 C C . ILE C 1 149 ? -18.542 -1.299 40.352 1.00 24.11 146 ILE C C 1
ATOM 4367 O O . ILE C 1 149 ? -17.474 -0.942 39.796 1.00 26.95 146 ILE C O 1
ATOM 4372 N N . GLY C 1 150 ? -19.584 -0.493 40.447 1.00 24.17 147 GLY C N 1
ATOM 4373 C CA . GLY C 1 150 ? -19.356 0.959 40.185 1.00 23.15 147 GLY C CA 1
ATOM 4374 C C . GLY C 1 150 ? -19.623 1.274 38.730 1.00 22.12 147 GLY C C 1
ATOM 4375 O O . GLY C 1 150 ? -20.492 0.608 38.125 1.00 23.73 147 GLY C O 1
ATOM 4376 N N . TRP C 1 151 ? -18.891 2.262 38.183 1.00 18.76 148 TRP C N 1
ATOM 4377 C CA . TRP C 1 151 ? -18.996 2.735 36.811 1.00 17.23 148 TRP C CA 1
ATOM 4378 C C . TRP C 1 151 ? -17.957 2.103 35.939 1.00 17.78 148 TRP C C 1
ATOM 4379 O O . TRP C 1 151 ? -16.812 1.867 36.372 1.00 18.66 148 TRP C O 1
ATOM 4390 N N . THR C 1 152 ? -18.303 1.856 34.683 1.00 17.47 149 THR C N 1
ATOM 4391 C CA . THR C 1 152 ? -17.279 1.341 33.771 1.00 16.71 149 THR C CA 1
ATOM 4392 C C . THR C 1 152 ? -16.389 2.498 33.354 1.00 17.29 149 THR C C 1
ATOM 4393 O O . THR C 1 152 ? -16.834 3.603 33.057 1.00 17.01 149 THR C O 1
ATOM 4397 N N . THR C 1 153 ? -15.092 2.254 33.297 1.00 17.18 150 THR C N 1
ATOM 4398 C CA . THR C 1 153 ? -14.207 3.293 32.708 1.00 16.85 150 THR C CA 1
ATOM 4399 C C . THR C 1 153 ? -14.580 3.563 31.241 1.00 17.53 150 THR C C 1
ATOM 4400 O O . THR C 1 153 ? -14.329 4.663 30.725 1.00 18.06 150 THR C O 1
ATOM 4404 N N . ASP C 1 154 ? -15.233 2.608 30.590 1.00 18.22 151 ASP C N 1
ATOM 4405 C CA . ASP C 1 154 ? -15.826 2.798 29.265 1.00 18.94 151 ASP C CA 1
ATOM 4406 C C . ASP C 1 154 ? -16.950 3.857 29.222 1.00 19.68 151 ASP C C 1
ATOM 4407 O O . ASP C 1 154 ? -17.020 4.689 28.294 1.00 19.60 151 ASP C O 1
ATOM 4412 N N . ASP C 1 155 ? -17.797 3.863 30.228 1.00 18.62 152 ASP C N 1
ATOM 4413 C CA . ASP C 1 155 ? -18.774 4.931 30.321 1.00 18.92 152 ASP C CA 1
ATOM 4414 C C . ASP C 1 155 ? -18.136 6.282 30.624 1.00 17.53 152 ASP C C 1
ATOM 4415 O O . ASP C 1 155 ? -18.647 7.286 30.102 1.00 16.42 152 ASP C O 1
ATOM 4420 N N . LEU C 1 156 ? -17.054 6.327 31.408 1.00 16.13 153 LEU C N 1
ATOM 4421 C CA . LEU C 1 156 ? -16.401 7.638 31.670 1.00 17.09 153 LEU C CA 1
ATOM 4422 C C . LEU C 1 156 ? -15.902 8.189 30.346 1.00 16.81 153 LEU C C 1
ATOM 4423 O O . LEU C 1 156 ? -16.035 9.400 30.099 1.00 16.55 153 LEU C O 1
ATOM 4428 N N . ASP C 1 157 ? -15.318 7.308 29.509 1.00 15.55 154 ASP C N 1
ATOM 4429 C CA . ASP C 1 157 ? -14.842 7.703 28.188 1.00 17.55 154 ASP C CA 1
ATOM 4430 C C . ASP C 1 157 ? -15.989 8.230 27.327 1.00 16.14 154 ASP C C 1
ATOM 4431 O O . ASP C 1 157 ? -15.840 9.270 26.702 1.00 15.05 154 ASP C O 1
ATOM 4436 N N . LYS C 1 158 ? -17.142 7.550 27.326 1.00 15.77 155 LYS C N 1
ATOM 4437 C CA . LYS C 1 158 ? -18.316 8.020 26.573 1.00 16.44 155 LYS C CA 1
ATOM 4438 C C . LYS C 1 158 ? -18.819 9.372 27.100 1.00 15.31 155 LYS C C 1
ATOM 4439 O O . LYS C 1 158 ? -19.176 10.263 26.333 1.00 14.54 155 LYS C O 1
ATOM 4453 N N . ARG C 1 160 ? -17.009 11.661 28.522 1.00 13.65 157 ARG C N 1
ATOM 4454 C CA . ARG C 1 160 ? -16.043 12.678 28.034 1.00 15.37 157 ARG C CA 1
ATOM 4455 C C . ARG C 1 160 ? -16.330 13.070 26.585 1.00 14.70 157 ARG C C 1
ATOM 4456 O O . ARG C 1 160 ? -16.257 14.243 26.204 1.00 15.30 157 ARG C O 1
ATOM 4464 N N . GLN C 1 161 ? -16.702 12.099 25.781 1.00 16.01 158 GLN C N 1
ATOM 4465 C CA . GLN C 1 161 ? -17.044 12.366 24.369 1.00 15.65 158 GLN C CA 1
ATOM 4466 C C . GLN C 1 161 ? -18.279 13.238 24.262 1.00 15.27 158 GLN C C 1
ATOM 4467 O O . GLN C 1 161 ? -18.305 14.224 23.465 1.00 15.23 158 GLN C O 1
ATOM 4473 N N . LEU C 1 162 ? -19.297 12.927 25.063 1.00 14.06 159 LEU C N 1
ATOM 4474 C CA . LEU C 1 162 ? -20.510 13.786 25.116 1.00 13.61 159 LEU C CA 1
ATOM 4475 C C . LEU C 1 162 ? -20.195 15.212 25.608 1.00 13.94 159 LEU C C 1
ATOM 4476 O O . LEU C 1 162 ? -20.692 16.193 25.046 1.00 13.26 159 LEU C O 1
ATOM 4481 N N . SER C 1 163 ? -19.411 15.297 26.691 1.00 14.37 160 SER C N 1
ATOM 4482 C CA . SER C 1 163 ? -18.972 16.573 27.248 1.00 15.30 160 SER C CA 1
ATOM 4483 C C . SER C 1 163 ? -18.267 17.427 26.174 1.00 15.19 160 SER C C 1
ATOM 4484 O O . SER C 1 163 ? -18.490 18.640 26.092 1.00 15.33 160 SER C O 1
ATOM 4487 N N . ALA C 1 164 ? -17.454 16.785 25.336 1.00 14.23 161 ALA C N 1
ATOM 4488 C CA . ALA C 1 164 ? -16.706 17.490 24.262 1.00 16.42 161 ALA C CA 1
ATOM 4489 C C . ALA C 1 164 ? -17.657 18.144 23.240 1.00 16.98 161 ALA C C 1
ATOM 4490 O O . ALA C 1 164 ? -17.326 19.185 22.680 1.00 17.63 161 ALA C O 1
ATOM 4492 N N . LEU C 1 165 ? -18.871 17.610 23.087 1.00 15.49 162 LEU C N 1
ATOM 4493 C CA . LEU C 1 165 ? -19.888 18.243 22.242 1.00 16.17 162 LEU C CA 1
ATOM 4494 C C . LEU C 1 165 ? -20.666 19.375 22.905 1.00 16.67 162 LEU C C 1
ATOM 4495 O O . LEU C 1 165 ? -21.467 20.024 22.265 1.00 18.77 162 LEU C O 1
ATOM 4500 N N . GLY C 1 166 ? -20.429 19.643 24.174 1.00 16.12 163 GLY C N 1
ATOM 4501 C CA . GLY C 1 166 ? -21.168 20.692 24.859 1.00 16.23 163 GLY C CA 1
ATOM 4502 C C . GLY C 1 166 ? -22.408 20.150 25.572 1.00 16.89 163 GLY C C 1
ATOM 4503 O O . GLY C 1 166 ? -23.223 20.920 26.106 1.00 16.88 163 GLY C O 1
ATOM 4504 N N . ILE C 1 167 ? -22.546 18.835 25.647 1.00 15.28 164 ILE C N 1
ATOM 4505 C CA . ILE C 1 167 ? -23.685 18.272 26.391 1.00 15.63 164 ILE C CA 1
ATOM 4506 C C . ILE C 1 167 ? -23.314 18.239 27.859 1.00 15.13 164 ILE C C 1
ATOM 4507 O O . ILE C 1 167 ? -22.214 17.753 28.241 1.00 15.40 164 ILE C O 1
ATOM 4512 N N . GLU C 1 168 ? -24.217 18.744 28.676 1.00 14.86 165 GLU C N 1
ATOM 4513 C CA . GLU C 1 168 ? -24.047 18.811 30.112 1.00 14.97 165 GLU C CA 1
ATOM 4514 C C . GLU C 1 168 ? -24.825 17.643 30.725 1.00 15.11 165 GLU C C 1
ATOM 4515 O O . GLU C 1 168 ? -26.045 17.549 30.599 1.00 14.23 165 GLU C O 1
ATOM 4521 N N . LEU C 1 169 ? -24.099 16.768 31.412 1.00 12.68 166 LEU C N 1
ATOM 4522 C CA . LEU C 1 169 ? -24.681 15.522 31.900 1.00 13.27 166 LEU C CA 1
ATOM 4523 C C . LEU C 1 169 ? -25.284 15.658 33.294 1.00 13.07 166 LEU C C 1
ATOM 4524 O O . LEU C 1 169 ? -24.746 16.376 34.149 1.00 13.43 166 LEU C O 1
ATOM 4529 N N . SER C 1 170 ? -26.360 14.912 33.524 1.00 13.00 167 SER C N 1
ATOM 4530 C CA . SER C 1 170 ? -26.884 14.691 34.850 1.00 13.00 167 SER C CA 1
ATOM 4531 C C . SER C 1 170 ? -26.485 13.246 35.131 1.00 14.34 167 SER C C 1
ATOM 4532 O O . SER C 1 170 ? -26.761 12.348 34.335 1.00 14.03 167 SER C O 1
ATOM 4535 N N . ILE C 1 171 ? -25.786 13.051 36.238 1.00 12.66 168 ILE C N 1
ATOM 4536 C CA . ILE C 1 171 ? -25.125 11.779 36.556 1.00 12.84 168 ILE C CA 1
ATOM 4537 C C . ILE C 1 171 ? -25.864 11.137 37.701 1.00 12.80 168 ILE C C 1
ATOM 4538 O O . ILE C 1 171 ? -26.175 11.795 38.726 1.00 13.19 168 ILE C O 1
ATOM 4543 N N . THR C 1 172 ? -26.217 9.865 37.497 1.00 13.27 169 THR C N 1
ATOM 4544 C CA . THR C 1 172 ? -27.078 9.165 38.399 1.00 13.29 169 THR C CA 1
ATOM 4545 C C . THR C 1 172 ? -26.754 7.651 38.465 1.00 14.31 169 THR C C 1
ATOM 4546 O O . THR C 1 172 ? -26.255 7.110 37.508 1.00 12.31 169 THR C O 1
ATOM 4550 N N . GLY C 1 173 ? -27.052 7.041 39.598 1.00 16.47 170 GLY C N 1
ATOM 4551 C CA . GLY C 1 173 ? -26.878 5.595 39.846 1.00 17.82 170 GLY C CA 1
ATOM 4552 C C . GLY C 1 173 ? -26.026 5.365 41.069 1.00 18.66 170 GLY C C 1
ATOM 4553 O O . GLY C 1 173 ? -24.841 5.261 40.965 1.00 19.73 170 GLY C O 1
ATOM 4554 N N . GLY C 1 174 ? -26.646 5.300 42.237 1.00 19.42 171 GLY C N 1
ATOM 4555 C CA . GLY C 1 174 ? -25.900 5.069 43.478 1.00 20.16 171 GLY C CA 1
ATOM 4556 C C . GLY C 1 174 ? -24.888 6.148 43.830 1.00 19.66 171 GLY C C 1
ATOM 4557 O O . GLY C 1 174 ? -23.947 5.895 44.534 1.00 20.47 171 GLY C O 1
ATOM 4558 N N . ILE C 1 175 ? -25.096 7.374 43.357 1.00 17.53 172 ILE C N 1
ATOM 4559 C CA . ILE C 1 175 ? -24.158 8.459 43.624 1.00 17.68 172 ILE C CA 1
ATOM 4560 C C . ILE C 1 175 ? -24.103 8.769 45.121 1.00 18.08 172 ILE C C 1
ATOM 4561 O O . ILE C 1 175 ? -25.164 8.885 45.767 1.00 18.68 172 ILE C O 1
ATOM 4566 N N . VAL C 1 176 ? -22.881 8.765 45.654 1.00 17.91 173 VAL C N 1
ATOM 4567 C CA . VAL C 1 176 ? -22.562 9.124 47.043 1.00 17.78 173 VAL C CA 1
ATOM 4568 C C . VAL C 1 176 ? -21.348 10.044 46.977 1.00 17.35 173 VAL C C 1
ATOM 4569 O O . VAL C 1 176 ? -20.660 10.096 45.921 1.00 16.28 173 VAL C O 1
ATOM 4573 N N . PRO C 1 177 ? -21.075 10.828 48.071 1.00 16.65 174 PRO C N 1
ATOM 4574 C CA . PRO C 1 177 ? -20.026 11.820 47.993 1.00 16.97 174 PRO C CA 1
ATOM 4575 C C . PRO C 1 177 ? -18.652 11.305 47.576 1.00 16.68 174 PRO C C 1
ATOM 4576 O O . PRO C 1 177 ? -17.920 12.003 46.874 1.00 16.68 174 PRO C O 1
ATOM 4580 N N . GLU C 1 178 ? -18.358 10.055 47.933 1.00 17.02 175 GLU C N 1
ATOM 4581 C CA . GLU C 1 178 ? -17.068 9.459 47.619 1.00 18.29 175 GLU C CA 1
ATOM 4582 C C . GLU C 1 178 ? -16.878 9.229 46.113 1.00 17.02 175 GLU C C 1
ATOM 4583 O O . GLU C 1 178 ? -15.742 9.065 45.679 1.00 15.68 175 GLU C O 1
ATOM 4589 N N . ASP C 1 179 ? -17.978 9.158 45.363 1.00 16.60 176 ASP C N 1
ATOM 4590 C CA . ASP C 1 179 ? -17.947 8.972 43.906 1.00 16.28 176 ASP C CA 1
ATOM 4591 C C . ASP C 1 179 ? -17.748 10.261 43.110 1.00 14.67 176 ASP C C 1
ATOM 4592 O O . ASP C 1 179 ? -17.349 10.167 41.948 1.00 14.20 176 ASP C O 1
ATOM 4597 N N . ILE C 1 180 ? -17.943 11.430 43.714 1.00 13.47 177 ILE C N 1
ATOM 4598 C CA . ILE C 1 180 ? -18.032 12.683 42.922 1.00 13.74 177 ILE C CA 1
ATOM 4599 C C . ILE C 1 180 ? -16.749 12.991 42.103 1.00 12.62 177 ILE C C 1
ATOM 4600 O O . ILE C 1 180 ? -16.809 13.347 40.903 1.00 13.85 177 ILE C O 1
ATOM 4605 N N . TYR C 1 181 ? -15.586 12.788 42.733 1.00 12.57 178 TYR C N 1
ATOM 4606 C CA . TYR C 1 181 ? -14.294 13.074 42.092 1.00 12.60 178 TYR C CA 1
ATOM 4607 C C . TYR C 1 181 ? -14.103 12.306 40.782 1.00 12.62 178 TYR C C 1
ATOM 4608 O O . TYR C 1 181 ? -13.348 12.748 39.901 1.00 13.15 178 TYR C O 1
ATOM 4617 N N . LEU C 1 182 ? -14.748 11.137 40.669 1.00 12.28 179 LEU C N 1
ATOM 4618 C CA . LEU C 1 182 ? -14.613 10.280 39.483 1.00 12.90 179 LEU C CA 1
ATOM 4619 C C . LEU C 1 182 ? -14.960 11.033 38.187 1.00 13.87 179 LEU C C 1
ATOM 4620 O O . LEU C 1 182 ? -14.448 10.694 37.128 1.00 13.79 179 LEU C O 1
ATOM 4625 N N . PHE C 1 183 ? -15.807 12.054 38.295 1.00 12.88 180 PHE C N 1
ATOM 4626 C CA . PHE C 1 183 ? -16.413 12.724 37.135 1.00 12.92 180 PHE C CA 1
ATOM 4627 C C . PHE C 1 183 ? -15.791 14.069 36.844 1.00 13.98 180 PHE C C 1
ATOM 4628 O O . PHE C 1 183 ? -16.287 14.811 36.029 1.00 12.98 180 PHE C O 1
ATOM 4636 N N . GLU C 1 184 ? -14.710 14.386 37.534 1.00 14.84 181 GLU C N 1
ATOM 4637 C CA . GLU C 1 184 ? -13.971 15.629 37.239 1.00 15.48 181 GLU C CA 1
ATOM 4638 C C . GLU C 1 184 ? -13.646 15.684 35.756 1.00 15.80 181 GLU C C 1
ATOM 4639 O O . GLU C 1 184 ? -13.254 14.706 35.155 1.00 13.86 181 GLU C O 1
ATOM 4645 N N . GLY C 1 185 ? -13.881 16.853 35.175 1.00 15.43 182 GLY C N 1
ATOM 4646 C CA . GLY C 1 185 ? -13.555 17.076 33.798 1.00 16.07 182 GLY C CA 1
ATOM 4647 C C . GLY C 1 185 ? -14.711 16.806 32.833 1.00 16.86 182 GLY C C 1
ATOM 4648 O O . GLY C 1 185 ? -14.561 17.065 31.655 1.00 17.26 182 GLY C O 1
ATOM 4649 N N . ILE C 1 186 ? -15.822 16.266 33.356 1.00 15.28 183 ILE C N 1
ATOM 4650 C CA . ILE C 1 186 ? -17.024 16.046 32.605 1.00 13.96 183 ILE C CA 1
ATOM 4651 C C . ILE C 1 186 ? -17.985 17.207 32.884 1.00 14.43 183 ILE C C 1
ATOM 4652 O O . ILE C 1 186 ? -18.254 17.596 34.049 1.00 14.86 183 ILE C O 1
ATOM 4657 N N . LYS C 1 187 ? -18.502 17.798 31.801 1.00 13.35 184 LYS C N 1
ATOM 4658 C CA . LYS C 1 187 ? -19.487 18.867 31.983 1.00 12.58 184 LYS C CA 1
ATOM 4659 C C . LYS C 1 187 ? -20.744 18.307 32.619 1.00 12.67 184 LYS C C 1
ATOM 4660 O O . LYS C 1 187 ? -21.331 17.393 32.104 1.00 13.06 184 LYS C O 1
ATOM 4666 N N . THR C 1 188 ? -21.097 18.818 33.787 1.00 13.38 185 THR C N 1
ATOM 4667 C CA . THR C 1 188 ? -22.111 18.182 34.604 1.00 13.94 185 THR C CA 1
ATOM 4668 C C . THR C 1 188 ? -23.117 19.209 35.077 1.00 14.87 185 THR C C 1
ATOM 4669 O O . THR C 1 188 ? -22.775 20.217 35.747 1.00 15.71 185 THR C O 1
ATOM 4673 N N . LYS C 1 189 ? -24.383 18.966 34.773 1.00 13.97 186 LYS C N 1
ATOM 4674 C CA . LYS C 1 189 ? -25.462 19.916 35.206 1.00 14.34 186 LYS C CA 1
ATOM 4675 C C . LYS C 1 189 ? -25.943 19.606 36.618 1.00 14.15 186 LYS C C 1
ATOM 4676 O O . LYS C 1 189 ? -26.230 20.505 37.418 1.00 13.85 186 LYS C O 1
ATOM 4682 N N . THR C 1 190 ? -26.130 18.312 36.895 1.00 13.55 187 THR C N 1
ATOM 4683 C CA . THR C 1 190 ? -26.620 17.850 38.190 1.00 14.17 187 THR C CA 1
ATOM 4684 C C . THR C 1 190 ? -26.077 16.448 38.535 1.00 14.15 187 THR C C 1
ATOM 4685 O O . THR C 1 190 ? -25.675 15.686 37.667 1.00 13.97 187 THR C O 1
ATOM 4689 N N . PHE C 1 191 ? -26.061 16.149 39.830 1.00 13.33 188 PHE C N 1
ATOM 4690 C CA . PHE C 1 191 ? -26.005 14.792 40.333 1.00 12.80 188 PHE C CA 1
ATOM 4691 C C . PHE C 1 191 ? -27.379 14.471 40.859 1.00 12.81 188 PHE C C 1
ATOM 4692 O O . PHE C 1 191 ? -27.988 15.277 41.562 1.00 13.15 188 PHE C O 1
ATOM 4700 N N . ILE C 1 192 ? -27.891 13.285 40.543 1.00 12.77 189 ILE C N 1
ATOM 4701 C CA . ILE C 1 192 ? -29.254 12.887 40.935 1.00 12.78 189 ILE C CA 1
ATOM 4702 C C . ILE C 1 192 ? -29.179 11.707 41.869 1.00 14.01 189 ILE C C 1
ATOM 4703 O O . ILE C 1 192 ? -28.425 10.777 41.603 1.00 14.62 189 ILE C O 1
ATOM 4708 N N . ALA C 1 193 ? -29.933 11.759 42.955 1.00 13.93 190 ALA C N 1
ATOM 4709 C CA . ALA C 1 193 ? -30.076 10.616 43.855 1.00 15.35 190 ALA C CA 1
ATOM 4710 C C . ALA C 1 193 ? -31.499 10.568 44.357 1.00 17.15 190 ALA C C 1
ATOM 4711 O O . ALA C 1 193 ? -32.279 11.513 44.140 1.00 16.20 190 ALA C O 1
ATOM 4713 N N . GLY C 1 194 ? -31.849 9.460 45.004 1.00 18.68 191 GLY C N 1
ATOM 4714 C CA . GLY C 1 194 ? -33.204 9.257 45.476 1.00 19.81 191 GLY C CA 1
ATOM 4715 C C . GLY C 1 194 ? -33.246 9.272 46.985 1.00 20.98 191 GLY C C 1
ATOM 4716 O O . GLY C 1 194 ? -33.105 10.321 47.653 1.00 21.67 191 GLY C O 1
ATOM 4717 N N . ARG C 1 195 ? -33.383 8.073 47.533 1.00 22.43 192 ARG C N 1
ATOM 4718 C CA . ARG C 1 195 ? -33.513 7.907 48.987 1.00 24.23 192 ARG C CA 1
ATOM 4719 C C . ARG C 1 195 ? -32.370 8.479 49.826 1.00 23.18 192 ARG C C 1
ATOM 4720 O O . ARG C 1 195 ? -32.611 8.939 50.940 1.00 22.30 192 ARG C O 1
ATOM 4728 N N . ALA C 1 196 ? -31.144 8.461 49.296 1.00 22.61 193 ALA C N 1
ATOM 4729 C CA . ALA C 1 196 ? -29.990 9.009 49.982 1.00 22.49 193 ALA C CA 1
ATOM 4730 C C . ALA C 1 196 ? -30.138 10.497 50.304 1.00 21.60 193 ALA C C 1
ATOM 4731 O O . ALA C 1 196 ? -29.463 10.965 51.198 1.00 22.64 193 ALA C O 1
ATOM 4733 N N . LEU C 1 197 ? -30.967 11.251 49.576 1.00 20.18 194 LEU C N 1
ATOM 4734 C CA . LEU C 1 197 ? -31.181 12.699 49.869 1.00 20.29 194 LEU C CA 1
ATOM 4735 C C . LEU C 1 197 ? -32.345 12.960 50.825 1.00 21.65 194 LEU C C 1
ATOM 4736 O O . LEU C 1 197 ? -32.634 14.080 51.141 1.00 21.76 194 LEU C O 1
ATOM 4741 N N . ALA C 1 198 ? -33.001 11.910 51.250 1.00 22.60 195 ALA C N 1
ATOM 4742 C CA . ALA C 1 198 ? -34.219 12.032 52.051 1.00 25.27 195 ALA C CA 1
ATOM 4743 C C . ALA C 1 198 ? -33.907 11.486 53.437 1.00 26.43 195 ALA C C 1
ATOM 4744 O O . ALA C 1 198 ? -32.762 11.125 53.728 1.00 27.48 195 ALA C O 1
ATOM 4746 N N . GLY C 1 199 ? -34.928 11.396 54.286 1.00 28.09 196 GLY C N 1
ATOM 4747 C CA . GLY C 1 199 ? -34.750 10.833 55.608 1.00 29.02 196 GLY C CA 1
ATOM 4748 C C . GLY C 1 199 ? -33.874 11.665 56.530 1.00 30.18 196 GLY C C 1
ATOM 4749 O O . GLY C 1 199 ? -33.622 12.860 56.289 1.00 29.70 196 GLY C O 1
ATOM 4750 N N . ALA C 1 200 ? -33.389 11.004 57.580 1.00 30.57 197 ALA C N 1
ATOM 4751 C CA . ALA C 1 200 ? -32.717 11.697 58.682 1.00 31.24 197 ALA C CA 1
ATOM 4752 C C . ALA C 1 200 ? -31.315 12.197 58.263 1.00 31.35 197 ALA C C 1
ATOM 4753 O O . ALA C 1 200 ? -30.818 13.203 58.777 1.00 31.86 197 ALA C O 1
ATOM 4755 N N . GLU C 1 201 ? -30.675 11.493 57.335 1.00 30.01 198 GLU C N 1
ATOM 4756 C CA . GLU C 1 201 ? -29.319 11.857 56.943 1.00 29.74 198 GLU C CA 1
ATOM 4757 C C . GLU C 1 201 ? -29.258 12.540 55.573 1.00 27.13 198 GLU C C 1
ATOM 4758 O O . GLU C 1 201 ? -28.173 12.760 55.037 1.00 26.82 198 GLU C O 1
ATOM 4764 N N . GLY C 1 202 ? -30.414 12.923 55.048 1.00 25.14 199 GLY C N 1
ATOM 4765 C CA . GLY C 1 202 ? -30.506 13.484 53.698 1.00 23.59 199 GLY C CA 1
ATOM 4766 C C . GLY C 1 202 ? -29.823 14.830 53.632 1.00 22.73 199 GLY C C 1
ATOM 4767 O O . GLY C 1 202 ? -29.051 15.108 52.701 1.00 21.51 199 GLY C O 1
ATOM 4768 N N . GLN C 1 203 ? -30.111 15.687 54.599 1.00 21.05 200 GLN C N 1
ATOM 4769 C CA . GLN C 1 203 ? -29.531 17.035 54.592 1.00 22.37 200 GLN C CA 1
ATOM 4770 C C . GLN C 1 203 ? -27.975 16.977 54.666 1.00 21.76 200 GLN C C 1
ATOM 4771 O O . GLN C 1 203 ? -27.268 17.744 53.985 1.00 22.11 200 GLN C O 1
ATOM 4777 N N . GLN C 1 204 ? -27.460 16.091 55.524 1.00 21.35 201 GLN C N 1
ATOM 4778 C CA . GLN C 1 204 ? -26.005 15.956 55.681 1.00 22.67 201 GLN C CA 1
ATOM 4779 C C . GLN C 1 204 ? -25.328 15.372 54.415 1.00 20.90 201 GLN C C 1
ATOM 4780 O O . GLN C 1 204 ? -24.219 15.768 54.079 1.00 20.41 201 GLN C O 1
ATOM 4786 N N . THR C 1 205 ? -26.015 14.430 53.765 1.00 20.26 202 THR C N 1
ATOM 4787 C CA . THR C 1 205 ? -25.551 13.821 52.532 1.00 19.46 202 THR C CA 1
ATOM 4788 C C . THR C 1 205 ? -25.525 14.885 51.469 1.00 17.95 202 THR C C 1
ATOM 4789 O O . THR C 1 205 ? -24.524 14.987 50.718 1.00 16.86 202 THR C O 1
ATOM 4793 N N . ALA C 1 206 ? -26.554 15.715 51.413 1.00 17.28 203 ALA C N 1
ATOM 4794 C CA . ALA C 1 206 ? -26.553 16.827 50.455 1.00 17.83 203 ALA C CA 1
ATOM 4795 C C . ALA C 1 206 ? -25.363 17.796 50.639 1.00 17.34 203 ALA C C 1
ATOM 4796 O O . ALA C 1 206 ? -24.756 18.241 49.672 1.00 17.74 203 ALA C O 1
ATOM 4798 N N . ALA C 1 207 ? -25.080 18.176 51.884 1.00 17.61 204 ALA C N 1
ATOM 4799 C CA . ALA C 1 207 ? -23.932 19.019 52.196 1.00 17.91 204 ALA C CA 1
ATOM 4800 C C . ALA C 1 207 ? -22.623 18.344 51.807 1.00 17.04 204 ALA C C 1
ATOM 4801 O O . ALA C 1 207 ? -21.724 18.984 51.245 1.00 17.23 204 ALA C O 1
ATOM 4803 N N . ALA C 1 208 ? -22.520 17.041 52.089 1.00 17.22 205 ALA C N 1
ATOM 4804 C CA . ALA C 1 208 ? -21.333 16.258 51.713 1.00 17.39 205 ALA C CA 1
ATOM 4805 C C . ALA C 1 208 ? -21.137 16.242 50.185 1.00 17.65 205 ALA C C 1
ATOM 4806 O O . ALA C 1 208 ? -20.021 16.352 49.680 1.00 17.19 205 ALA C O 1
ATOM 4808 N N . LEU C 1 209 ? -22.231 16.087 49.450 1.00 16.76 206 LEU C N 1
ATOM 4809 C CA . LEU C 1 209 ? -22.142 16.098 47.983 1.00 16.40 206 LEU C CA 1
ATOM 4810 C C . LEU C 1 209 ? -21.676 17.469 47.494 1.00 16.79 206 LEU C C 1
ATOM 4811 O O . LEU C 1 209 ? -20.792 17.577 46.642 1.00 16.33 206 LEU C O 1
ATOM 4816 N N . ARG C 1 210 ? -22.257 18.522 48.039 1.00 16.06 207 ARG C N 1
ATOM 4817 C CA . ARG C 1 210 ? -21.882 19.895 47.657 1.00 16.99 207 ARG C CA 1
ATOM 4818 C C . ARG C 1 210 ? -20.415 20.176 47.943 1.00 17.34 207 ARG C C 1
ATOM 4819 O O . ARG C 1 210 ? -19.752 20.852 47.185 1.00 17.85 207 ARG C O 1
ATOM 4827 N N . GLU C 1 211 ? -19.923 19.660 49.059 1.00 18.12 208 GLU C N 1
ATOM 4828 C CA . GLU C 1 211 ? -18.532 19.854 49.425 1.00 19.19 208 GLU C CA 1
ATOM 4829 C C . GLU C 1 211 ? -17.597 19.214 48.410 1.00 18.40 208 GLU C C 1
ATOM 4830 O O . GLU C 1 211 ? -16.598 19.820 48.032 1.00 18.03 208 GLU C O 1
ATOM 4836 N N . GLN C 1 212 ? -17.941 18.014 47.926 1.00 16.68 209 GLN C N 1
ATOM 4837 C CA . GLN C 1 212 ? -17.136 17.366 46.912 1.00 16.37 209 GLN C CA 1
ATOM 4838 C C . GLN C 1 212 ? -17.266 18.094 45.560 1.00 15.57 209 GLN C C 1
ATOM 4839 O O . GLN C 1 212 ? -16.278 18.330 44.884 1.00 16.51 209 GLN C O 1
ATOM 4845 N N . ILE C 1 213 ? -18.471 18.492 45.197 1.00 15.47 210 ILE C N 1
ATOM 4846 C CA . ILE C 1 213 ? -18.694 19.190 43.912 1.00 14.54 210 ILE C CA 1
ATOM 4847 C C . ILE C 1 213 ? -17.834 20.448 43.871 1.00 16.38 210 ILE C C 1
ATOM 4848 O O . ILE C 1 213 ? -17.184 20.733 42.871 1.00 15.96 210 ILE C O 1
ATOM 4853 N N . ASP C 1 214 ? -17.806 21.181 44.981 1.00 17.39 211 ASP C N 1
ATOM 4854 C CA . ASP C 1 214 ? -16.997 22.410 45.082 1.00 19.05 211 ASP C CA 1
ATOM 4855 C C . ASP C 1 214 ? -15.524 22.192 44.782 1.00 18.98 211 ASP C C 1
ATOM 4856 O O . ASP C 1 214 ? -14.822 23.131 44.409 1.00 18.55 211 ASP C O 1
ATOM 4861 N N . ARG C 1 215 ? -15.033 20.981 44.964 1.00 18.60 212 ARG C N 1
ATOM 4862 C CA . ARG C 1 215 ? -13.635 20.737 44.690 1.00 18.98 212 ARG C CA 1
ATOM 4863 C C . ARG C 1 215 ? -13.287 20.682 43.223 1.00 18.80 212 ARG C C 1
ATOM 4864 O O . ARG C 1 215 ? -12.140 21.016 42.839 1.00 18.77 212 ARG C O 1
ATOM 4872 N N . PHE C 1 216 ? -14.236 20.232 42.408 1.00 17.39 213 PHE C N 1
ATOM 4873 C CA . PHE C 1 216 ? -13.972 19.774 41.041 1.00 17.80 213 PHE C CA 1
ATOM 4874 C C . PHE C 1 216 ? -14.638 20.596 39.931 1.00 17.93 213 PHE C C 1
ATOM 4875 O O . PHE C 1 216 ? -14.271 20.429 38.768 1.00 19.72 213 PHE C O 1
ATOM 4883 N N . TRP C 1 217 ? -15.610 21.455 40.249 1.00 17.18 214 TRP C N 1
ATOM 4884 C CA . TRP C 1 217 ? -16.212 22.383 39.264 1.00 18.64 214 TRP C CA 1
ATOM 4885 C C . TRP C 1 217 ? -16.209 23.773 39.902 1.00 21.91 214 TRP C C 1
ATOM 4886 O O . TRP C 1 217 ? -16.348 23.874 41.108 1.00 20.89 214 TRP C O 1
ATOM 4897 N N . PRO C 1 218 ? -16.108 24.833 39.104 1.00 25.21 215 PRO C N 1
ATOM 4898 C CA . PRO C 1 218 ? -16.060 24.775 37.667 1.00 28.04 215 PRO C CA 1
ATOM 4899 C C . PRO C 1 218 ? -14.724 24.255 37.219 1.00 30.85 215 PRO C C 1
ATOM 4900 O O . PRO C 1 218 ? -14.568 23.980 36.022 1.00 35.88 215 PRO C O 1
ATOM 4904 N N . LYS D 1 6 ? -54.892 -16.363 14.393 1.00 26.81 3 LYS D N 1
ATOM 4905 C CA . LYS D 1 6 ? -55.624 -15.215 13.759 1.00 25.99 3 LYS D CA 1
ATOM 4906 C C . LYS D 1 6 ? -55.455 -13.790 14.412 1.00 23.60 3 LYS D C 1
ATOM 4907 O O . LYS D 1 6 ? -55.823 -13.606 15.569 1.00 23.66 3 LYS D O 1
ATOM 4913 N N . PRO D 1 7 ? -54.995 -12.799 13.650 1.00 20.98 4 PRO D N 1
ATOM 4914 C CA . PRO D 1 7 ? -54.713 -11.498 14.307 1.00 20.04 4 PRO D CA 1
ATOM 4915 C C . PRO D 1 7 ? -55.943 -10.889 14.977 1.00 18.91 4 PRO D C 1
ATOM 4916 O O . PRO D 1 7 ? -57.039 -10.900 14.417 1.00 19.30 4 PRO D O 1
ATOM 4928 N N . ILE D 1 9 ? -57.913 -7.480 16.968 1.00 18.46 6 ILE D N 1
ATOM 4929 C CA . ILE D 1 9 ? -58.030 -6.048 16.791 1.00 17.64 6 ILE D CA 1
ATOM 4930 C C . ILE D 1 9 ? -57.823 -5.331 18.138 1.00 16.71 6 ILE D C 1
ATOM 4931 O O . ILE D 1 9 ? -58.427 -5.698 19.173 1.00 16.79 6 ILE D O 1
ATOM 4936 N N . GLN D 1 10 ? -56.954 -4.329 18.118 1.00 15.25 7 GLN D N 1
ATOM 4937 C CA . GLN D 1 10 ? -56.605 -3.597 19.302 1.00 14.24 7 GLN D CA 1
ATOM 4938 C C . GLN D 1 10 ? -56.853 -2.119 19.095 1.00 13.53 7 GLN D C 1
ATOM 4939 O O . GLN D 1 10 ? -56.452 -1.548 18.059 1.00 15.84 7 GLN D O 1
ATOM 4945 N N . ILE D 1 11 ? -57.491 -1.479 20.089 1.00 13.72 8 ILE D N 1
ATOM 4946 C CA . ILE D 1 11 ? -57.674 -0.044 20.098 1.00 14.06 8 ILE D CA 1
ATOM 4947 C C . ILE D 1 11 ? -56.692 0.569 21.084 1.00 13.57 8 ILE D C 1
ATOM 4948 O O . ILE D 1 11 ? -56.618 0.115 22.199 1.00 12.87 8 ILE D O 1
ATOM 4953 N N . ALA D 1 12 ? -55.903 1.526 20.608 1.00 13.28 9 ALA D N 1
ATOM 4954 C CA . ALA D 1 12 ? -55.003 2.294 21.422 1.00 14.59 9 ALA D CA 1
ATOM 4955 C C . ALA D 1 12 ? -55.728 3.564 21.869 1.00 14.23 9 ALA D C 1
ATOM 4956 O O . ALA D 1 12 ? -56.142 4.332 21.042 1.00 17.41 9 ALA D O 1
ATOM 4958 N N . LEU D 1 13 ? -55.910 3.736 23.169 1.00 13.95 10 LEU D N 1
ATOM 4959 C CA . LEU D 1 13 ? -56.540 4.907 23.717 1.00 14.34 10 LEU D CA 1
ATOM 4960 C C . LEU D 1 13 ? -55.459 5.893 24.092 1.00 15.86 10 LEU D C 1
ATOM 4961 O O . LEU D 1 13 ? -54.781 5.683 25.091 1.00 15.79 10 LEU D O 1
ATOM 4966 N N . ASP D 1 14 ? -55.278 6.932 23.292 1.00 16.56 11 ASP D N 1
ATOM 4967 C CA . ASP D 1 14 ? -54.274 7.947 23.629 1.00 19.15 11 ASP D CA 1
ATOM 4968 C C . ASP D 1 14 ? -54.894 9.309 23.951 1.00 19.04 11 ASP D C 1
ATOM 4969 O O . ASP D 1 14 ? -54.273 10.389 23.751 1.00 20.51 11 ASP D O 1
ATOM 4974 N N . GLN D 1 15 ? -56.111 9.276 24.469 1.00 17.16 12 GLN D N 1
ATOM 4975 C CA . GLN D 1 15 ? -56.773 10.495 24.927 1.00 17.35 12 GLN D CA 1
ATOM 4976 C C . GLN D 1 15 ? -55.997 11.107 26.066 1.00 17.24 12 GLN D C 1
ATOM 4977 O O . GLN D 1 15 ? -55.280 10.410 26.804 1.00 18.75 12 GLN D O 1
ATOM 4983 N N . THR D 1 16 ? -56.084 12.441 26.195 1.00 16.40 13 THR D N 1
ATOM 4984 C CA . THR D 1 16 ? -55.419 13.141 27.293 1.00 17.48 13 THR D CA 1
ATOM 4985 C C . THR D 1 16 ? -56.254 13.248 28.534 1.00 17.63 13 THR D C 1
ATOM 4986 O O . THR D 1 16 ? -55.838 13.858 29.545 1.00 17.06 13 THR D O 1
ATOM 4990 N N . ASN D 1 17 ? -57.432 12.626 28.516 1.00 17.38 14 ASN D N 1
ATOM 4991 C CA . ASN D 1 17 ? -58.211 12.491 29.716 1.00 17.04 14 ASN D CA 1
ATOM 4992 C C . ASN D 1 17 ? -59.040 11.243 29.734 1.00 16.82 14 ASN D C 1
ATOM 4993 O O . ASN D 1 17 ? -59.454 10.716 28.693 1.00 16.51 14 ASN D O 1
ATOM 4998 N N . LEU D 1 18 ? -59.299 10.795 30.947 1.00 16.78 15 LEU D N 1
ATOM 4999 C CA . LEU D 1 18 ? -59.939 9.465 31.136 1.00 16.86 15 LEU D CA 1
ATOM 5000 C C . LEU D 1 18 ? -61.402 9.453 30.729 1.00 17.35 15 LEU D C 1
ATOM 5001 O O . LEU D 1 18 ? -61.903 8.441 30.194 1.00 16.56 15 LEU D O 1
ATOM 5006 N N . THR D 1 19 ? -62.126 10.556 30.981 1.00 17.26 16 THR D N 1
ATOM 5007 C CA . THR D 1 19 ? -63.547 10.570 30.664 1.00 18.39 16 THR D CA 1
ATOM 5008 C C . THR D 1 19 ? -63.718 10.293 29.174 1.00 17.30 16 THR D C 1
ATOM 5009 O O . THR D 1 19 ? -64.538 9.485 28.789 1.00 18.25 16 THR D O 1
ATOM 5013 N N . ASP D 1 20 ? -62.908 10.936 28.338 1.00 17.36 17 ASP D N 1
ATOM 5014 C CA . ASP D 1 20 ? -63.012 10.768 26.875 1.00 17.74 17 ASP D CA 1
ATOM 5015 C C . ASP D 1 20 ? -62.623 9.322 26.437 1.00 16.45 17 ASP D C 1
ATOM 5016 O O . ASP D 1 20 ? -63.285 8.689 25.573 1.00 17.16 17 ASP D O 1
ATOM 5021 N N . ALA D 1 21 ? -61.540 8.818 27.012 1.00 15.76 18 ALA D N 1
ATOM 5022 C CA . ALA D 1 21 ? -61.118 7.425 26.774 1.00 15.11 18 ALA D CA 1
ATOM 5023 C C . ALA D 1 21 ? -62.183 6.403 27.141 1.00 14.75 18 ALA D C 1
ATOM 5024 O O . ALA D 1 21 ? -62.436 5.429 26.401 1.00 14.96 18 ALA D O 1
ATOM 5026 N N . VAL D 1 22 ? -62.763 6.552 28.325 1.00 15.43 19 VAL D N 1
ATOM 5027 C CA . VAL D 1 22 ? -63.849 5.656 28.765 1.00 15.52 19 VAL D CA 1
ATOM 5028 C C . VAL D 1 22 ? -65.041 5.642 27.811 1.00 15.07 19 VAL D C 1
ATOM 5029 O O . VAL D 1 22 ? -65.566 4.585 27.517 1.00 13.60 19 VAL D O 1
ATOM 5033 N N . ALA D 1 23 ? -65.381 6.801 27.247 1.00 16.09 20 ALA D N 1
ATOM 5034 C CA . ALA D 1 23 ? -66.515 6.925 26.305 1.00 15.91 20 ALA D CA 1
ATOM 5035 C C . ALA D 1 23 ? -66.211 6.182 24.992 1.00 15.88 20 ALA D C 1
ATOM 5036 O O . ALA D 1 23 ? -67.076 5.479 24.463 1.00 15.37 20 ALA D O 1
ATOM 5038 N N . VAL D 1 24 ? -64.961 6.296 24.518 1.00 15.04 21 VAL D N 1
ATOM 5039 C CA . VAL D 1 24 ? -64.527 5.618 23.353 1.00 15.19 21 VAL D CA 1
ATOM 5040 C C . VAL D 1 24 ? -64.514 4.107 23.606 1.00 14.15 21 VAL D C 1
ATOM 5041 O O . VAL D 1 24 ? -65.071 3.360 22.844 1.00 15.80 21 VAL D O 1
ATOM 5045 N N . ALA D 1 25 ? -63.903 3.678 24.709 1.00 13.99 22 ALA D N 1
ATOM 5046 C CA . ALA D 1 25 ? -63.823 2.245 25.024 1.00 15.31 22 ALA D CA 1
ATOM 5047 C C . ALA D 1 25 ? -65.213 1.622 25.187 1.00 15.49 22 ALA D C 1
ATOM 5048 O O . ALA D 1 25 ? -65.456 0.520 24.661 1.00 16.19 22 ALA D O 1
ATOM 5050 N N . SER D 1 26 ? -66.128 2.338 25.858 1.00 16.05 23 SER D N 1
ATOM 5051 C CA . SER D 1 26 ? -67.496 1.845 25.977 1.00 17.66 23 SER D CA 1
ATOM 5052 C C . SER D 1 26 ? -68.149 1.571 24.607 1.00 17.73 23 SER D C 1
ATOM 5053 O O . SER D 1 26 ? -68.889 0.606 24.457 1.00 18.69 23 SER D O 1
ATOM 5056 N N . ASN D 1 27 ? -67.922 2.452 23.645 1.00 18.11 24 ASN D N 1
ATOM 5057 C CA . ASN D 1 27 ? -68.530 2.356 22.355 1.00 19.39 24 ASN D CA 1
ATOM 5058 C C . ASN D 1 27 ? -67.919 1.246 21.493 1.00 19.65 24 ASN D C 1
ATOM 5059 O O . ASN D 1 27 ? -68.655 0.677 20.674 1.00 18.94 24 ASN D O 1
ATOM 5064 N N . VAL D 1 28 ? -66.627 0.900 21.662 1.00 17.81 25 VAL D N 1
ATOM 5065 C CA . VAL D 1 28 ? -65.944 -0.042 20.741 1.00 18.08 25 VAL D CA 1
ATOM 5066 C C . VAL D 1 28 ? -65.690 -1.431 21.316 1.00 17.38 25 VAL D C 1
ATOM 5067 O O . VAL D 1 28 ? -65.351 -2.376 20.604 1.00 15.27 25 VAL D O 1
ATOM 5071 N N . ALA D 1 29 ? -65.990 -1.576 22.589 1.00 17.64 26 ALA D N 1
ATOM 5072 C CA . ALA D 1 29 ? -65.570 -2.739 23.334 1.00 17.66 26 ALA D CA 1
ATOM 5073 C C . ALA D 1 29 ? -66.101 -4.034 22.752 1.00 18.95 26 ALA D C 1
ATOM 5074 O O . ALA D 1 29 ? -65.398 -5.039 22.785 1.00 18.86 26 ALA D O 1
ATOM 5076 N N . SER D 1 30 ? -67.316 -3.995 22.211 1.00 20.31 27 SER D N 1
ATOM 5077 C CA . SER D 1 30 ? -67.920 -5.248 21.778 1.00 23.56 27 SER D CA 1
ATOM 5078 C C . SER D 1 30 ? -67.315 -5.716 20.439 1.00 23.55 27 SER D C 1
ATOM 5079 O O . SER D 1 30 ? -67.500 -6.880 20.041 1.00 24.65 27 SER D O 1
ATOM 5082 N N . TYR D 1 31 ? -66.578 -4.831 19.756 1.00 22.44 28 TYR D N 1
ATOM 5083 C CA . TYR D 1 31 ? -65.951 -5.221 18.487 1.00 22.65 28 TYR D CA 1
ATOM 5084 C C . TYR D 1 31 ? -64.429 -5.227 18.446 1.00 21.07 28 TYR D C 1
ATOM 5085 O O . TYR D 1 31 ? -63.859 -5.402 17.386 1.00 20.72 28 TYR D O 1
ATOM 5094 N N . VAL D 1 32 ? -63.772 -5.038 19.583 1.00 18.58 29 VAL D N 1
ATOM 5095 C CA . VAL D 1 32 ? -62.303 -5.087 19.631 1.00 18.83 29 VAL D CA 1
ATOM 5096 C C . VAL D 1 32 ? -61.925 -6.158 20.648 1.00 17.91 29 VAL D C 1
ATOM 5097 O O . VAL D 1 32 ? -62.688 -6.443 21.588 1.00 19.21 29 VAL D O 1
ATOM 5101 N N . ASP D 1 33 ? -60.771 -6.784 20.471 1.00 16.05 30 ASP D N 1
ATOM 5102 C CA . ASP D 1 33 ? -60.317 -7.809 21.371 1.00 15.98 30 ASP D CA 1
ATOM 5103 C C . ASP D 1 33 ? -59.443 -7.295 22.509 1.00 15.44 30 ASP D C 1
ATOM 5104 O O . ASP D 1 33 ? -59.335 -7.920 23.568 1.00 14.35 30 ASP D O 1
ATOM 5109 N N . VAL D 1 34 ? -58.757 -6.181 22.255 1.00 15.14 31 VAL D N 1
ATOM 5110 C CA . VAL D 1 34 ? -57.709 -5.718 23.126 1.00 14.29 31 VAL D CA 1
ATOM 5111 C C . VAL D 1 34 ? -57.927 -4.216 23.272 1.00 14.30 31 VAL D C 1
ATOM 5112 O O . VAL D 1 34 ? -58.114 -3.559 22.290 1.00 15.69 31 VAL D O 1
ATOM 5116 N N . ILE D 1 35 ? -57.895 -3.730 24.504 1.00 14.80 32 ILE D N 1
ATOM 5117 C CA . ILE D 1 35 ? -57.993 -2.308 24.829 1.00 14.20 32 ILE D CA 1
ATOM 5118 C C . ILE D 1 35 ? -56.668 -1.896 25.462 1.00 13.69 32 ILE D C 1
ATOM 5119 O O . ILE D 1 35 ? -56.170 -2.513 26.440 1.00 14.42 32 ILE D O 1
ATOM 5124 N N . GLU D 1 36 ? -56.093 -0.836 24.926 1.00 13.99 33 GLU D N 1
ATOM 5125 C CA . GLU D 1 36 ? -54.797 -0.391 25.340 1.00 14.31 33 GLU D CA 1
ATOM 5126 C C . GLU D 1 36 ? -54.873 0.998 25.946 1.00 13.88 33 GLU D C 1
ATOM 5127 O O . GLU D 1 36 ? -55.424 1.921 25.324 1.00 13.21 33 GLU D O 1
ATOM 5133 N N . VAL D 1 37 ? -54.317 1.141 27.152 1.00 12.67 34 VAL D N 1
ATOM 5134 C CA . VAL D 1 37 ? -54.071 2.443 27.754 1.00 12.71 34 VAL D CA 1
ATOM 5135 C C . VAL D 1 37 ? -52.763 2.936 27.155 1.00 12.78 34 VAL D C 1
ATOM 5136 O O . VAL D 1 37 ? -51.694 2.416 27.449 1.00 13.83 34 VAL D O 1
ATOM 5140 N N . GLY D 1 38 ? -52.859 3.892 26.245 1.00 13.31 35 GLY D N 1
ATOM 5141 C CA . GLY D 1 38 ? -51.705 4.417 25.537 1.00 13.70 35 GLY D CA 1
ATOM 5142 C C . GLY D 1 38 ? -50.864 5.259 26.492 1.00 13.79 35 GLY D C 1
ATOM 5143 O O . GLY D 1 38 ? -51.310 5.679 27.552 1.00 14.30 35 GLY D O 1
ATOM 5144 N N . THR D 1 39 ? -49.637 5.522 26.097 1.00 14.67 36 THR D N 1
ATOM 5145 C CA . THR D 1 39 ? -48.708 6.227 26.971 1.00 13.57 36 THR D CA 1
ATOM 5146 C C . THR D 1 39 ? -49.232 7.610 27.367 1.00 14.96 36 THR D C 1
ATOM 5147 O O . THR D 1 39 ? -49.061 8.052 28.497 1.00 13.84 36 THR D O 1
ATOM 5151 N N . ILE D 1 40 ? -49.837 8.295 26.410 1.00 14.01 37 ILE D N 1
ATOM 5152 C CA . ILE D 1 40 ? -50.416 9.621 26.668 1.00 13.15 37 ILE D CA 1
ATOM 5153 C C . ILE D 1 40 ? -51.493 9.568 27.727 1.00 13.34 37 ILE D C 1
ATOM 5154 O O . ILE D 1 40 ? -51.466 10.365 28.627 1.00 13.28 37 ILE D O 1
ATOM 5159 N N . LEU D 1 41 ? -52.377 8.573 27.671 1.00 12.02 38 LEU D N 1
ATOM 5160 C CA . LEU D 1 41 ? -53.410 8.430 28.690 1.00 11.79 38 LEU D CA 1
ATOM 5161 C C . LEU D 1 41 ? -52.808 8.085 30.063 1.00 11.49 38 LEU D C 1
ATOM 5162 O O . LEU D 1 41 ? -53.247 8.595 31.085 1.00 12.60 38 LEU D O 1
ATOM 5167 N N . ALA D 1 42 ? -51.819 7.202 30.070 1.00 12.17 39 ALA D N 1
ATOM 5168 C CA . ALA D 1 42 ? -51.148 6.739 31.294 1.00 13.35 39 ALA D CA 1
ATOM 5169 C C . ALA D 1 42 ? -50.430 7.885 31.958 1.00 14.22 39 ALA D C 1
ATOM 5170 O O . ALA D 1 42 ? -50.545 8.052 33.178 1.00 14.28 39 ALA D O 1
ATOM 5172 N N . PHE D 1 43 ? -49.742 8.735 31.188 1.00 13.52 40 PHE D N 1
ATOM 5173 C CA . PHE D 1 43 ? -49.117 9.899 31.812 1.00 14.19 40 PHE D CA 1
ATOM 5174 C C . PHE D 1 43 ? -50.152 10.936 32.198 1.00 15.15 40 PHE D C 1
ATOM 5175 O O . PHE D 1 43 ? -49.929 11.685 33.138 1.00 16.42 40 PHE D O 1
ATOM 5183 N N . ALA D 1 44 ? -51.252 11.054 31.441 1.00 13.99 41 ALA D N 1
ATOM 5184 C CA . ALA D 1 44 ? -52.293 12.032 31.836 1.00 14.99 41 ALA D CA 1
ATOM 5185 C C . ALA D 1 44 ? -52.926 11.698 33.175 1.00 16.04 41 ALA D C 1
ATOM 5186 O O . ALA D 1 44 ? -53.029 12.573 34.050 1.00 15.61 41 ALA D O 1
ATOM 5188 N N . GLU D 1 45 ? -53.289 10.433 33.378 1.00 15.58 42 GLU D N 1
ATOM 5189 C CA . GLU D 1 45 ? -54.172 10.040 34.471 1.00 15.80 42 GLU D CA 1
ATOM 5190 C C . GLU D 1 45 ? -53.538 9.083 35.472 1.00 15.87 42 GLU D C 1
ATOM 5191 O O . GLU D 1 45 ? -54.102 8.849 36.542 1.00 17.57 42 GLU D O 1
ATOM 5197 N N . GLY D 1 46 ? -52.403 8.500 35.125 1.00 16.20 43 GLY D N 1
ATOM 5198 C CA . GLY D 1 46 ? -51.754 7.509 35.975 1.00 16.68 43 GLY D CA 1
ATOM 5199 C C . GLY D 1 46 ? -52.465 6.181 35.941 1.00 15.98 43 GLY D C 1
ATOM 5200 O O . GLY D 1 46 ? -53.367 5.974 35.119 1.00 15.43 43 GLY D O 1
ATOM 5209 N N . LYS D 1 48 ? -54.800 4.973 37.570 1.00 15.83 45 LYS D N 1
ATOM 5210 C CA . LYS D 1 48 ? -56.251 5.022 37.627 1.00 16.57 45 LYS D CA 1
ATOM 5211 C C . LYS D 1 48 ? -56.858 4.724 36.271 1.00 14.89 45 LYS D C 1
ATOM 5212 O O . LYS D 1 48 ? -57.917 4.136 36.218 1.00 13.49 45 LYS D O 1
ATOM 5218 N N . ALA D 1 49 ? -56.211 5.107 35.166 1.00 14.30 46 ALA D N 1
ATOM 5219 C CA . ALA D 1 49 ? -56.792 4.780 33.841 1.00 13.80 46 ALA D CA 1
ATOM 5220 C C . ALA D 1 49 ? -56.823 3.269 33.619 1.00 12.98 46 ALA D C 1
ATOM 5221 O O . ALA D 1 49 ? -57.797 2.716 33.083 1.00 13.56 46 ALA D O 1
ATOM 5223 N N . VAL D 1 50 ? -55.769 2.586 34.061 1.00 12.31 47 VAL D N 1
ATOM 5224 C CA . VAL D 1 50 ? -55.718 1.111 33.927 1.00 11.65 47 VAL D CA 1
ATOM 5225 C C . VAL D 1 50 ? -56.788 0.430 34.798 1.00 11.40 47 VAL D C 1
ATOM 5226 O O . VAL D 1 50 ? -57.491 -0.457 34.314 1.00 10.42 47 VAL D O 1
ATOM 5230 N N . SER D 1 51 ? -56.861 0.781 36.082 1.00 12.33 48 SER D N 1
ATOM 5231 C CA A SER D 1 51 ? -57.842 0.183 36.994 0.50 13.10 48 SER D CA 1
ATOM 5232 C CA B SER D 1 51 ? -57.835 0.140 36.966 0.50 11.77 48 SER D CA 1
ATOM 5233 C C . SER D 1 51 ? -59.263 0.463 36.517 1.00 11.42 48 SER D C 1
ATOM 5234 O O . SER D 1 51 ? -60.110 -0.419 36.540 1.00 12.33 48 SER D O 1
ATOM 5239 N N . THR D 1 52 ? -59.493 1.691 36.033 1.00 13.31 49 THR D N 1
ATOM 5240 C CA . THR D 1 52 ? -60.805 2.087 35.574 1.00 12.55 49 THR D CA 1
ATOM 5241 C C . THR D 1 52 ? -61.212 1.233 34.363 1.00 11.69 49 THR D C 1
ATOM 5242 O O . THR D 1 52 ? -62.302 0.656 34.342 1.00 11.00 49 THR D O 1
ATOM 5246 N N . LEU D 1 53 ? -60.354 1.116 33.365 1.00 11.71 50 LEU D N 1
ATOM 5247 C CA . LEU D 1 53 ? -60.721 0.338 32.170 1.00 13.52 50 LEU D CA 1
ATOM 5248 C C . LEU D 1 53 ? -60.793 -1.155 32.460 1.00 13.22 50 LEU D C 1
ATOM 5249 O O . LEU D 1 53 ? -61.579 -1.860 31.831 1.00 13.44 50 LEU D O 1
ATOM 5254 N N . ARG D 1 54 ? -59.940 -1.659 33.359 1.00 15.10 51 ARG D N 1
ATOM 5255 C CA . ARG D 1 54 ? -60.017 -3.042 33.775 1.00 13.98 51 ARG D CA 1
ATOM 5256 C C . ARG D 1 54 ? -61.415 -3.391 34.281 1.00 14.28 51 ARG D C 1
ATOM 5257 O O . ARG D 1 54 ? -61.977 -4.460 33.980 1.00 13.24 51 ARG D O 1
ATOM 5265 N N . HIS D 1 55 ? -61.933 -2.505 35.118 1.00 14.45 52 HIS D N 1
ATOM 5266 C CA . HIS D 1 55 ? -63.250 -2.681 35.732 1.00 15.45 52 HIS D CA 1
ATOM 5267 C C . HIS D 1 55 ? -64.344 -2.585 34.644 1.00 16.06 52 HIS D C 1
ATOM 5268 O O . HIS D 1 55 ? -65.282 -3.376 34.617 1.00 16.05 52 HIS D O 1
ATOM 5275 N N . ASN D 1 56 ? -64.206 -1.619 33.745 1.00 14.20 53 ASN D N 1
ATOM 5276 C CA . ASN D 1 56 ? -65.227 -1.366 32.735 1.00 14.15 53 ASN D CA 1
ATOM 5277 C C . ASN D 1 56 ? -65.286 -2.448 31.680 1.00 13.24 53 ASN D C 1
ATOM 5278 O O . ASN D 1 56 ? -66.366 -2.710 31.071 1.00 13.26 53 ASN D O 1
ATOM 5283 N N . HIS D 1 57 ? -64.156 -3.128 31.451 1.00 13.30 54 HIS D N 1
ATOM 5284 C CA . HIS D 1 57 ? -64.081 -4.087 30.359 1.00 12.61 54 HIS D CA 1
ATOM 5285 C C . HIS D 1 57 ? -63.406 -5.353 30.847 1.00 12.80 54 HIS D C 1
ATOM 5286 O O . HIS D 1 57 ? -62.233 -5.622 30.526 1.00 12.20 54 HIS D O 1
ATOM 5293 N N . PRO D 1 58 ? -64.137 -6.128 31.673 1.00 12.50 55 PRO D N 1
ATOM 5294 C CA . PRO D 1 58 ? -63.489 -7.206 32.370 1.00 13.14 55 PRO D CA 1
ATOM 5295 C C . PRO D 1 58 ? -63.055 -8.389 31.480 1.00 12.22 55 PRO D C 1
ATOM 5296 O O . PRO D 1 58 ? -62.172 -9.189 31.847 1.00 13.69 55 PRO D O 1
ATOM 5300 N N . ASN D 1 59 ? -63.658 -8.518 30.325 1.00 13.32 56 ASN D N 1
ATOM 5301 C CA . ASN D 1 59 ? -63.292 -9.629 29.485 1.00 14.07 56 ASN D CA 1
ATOM 5302 C C . ASN D 1 59 ? -62.145 -9.361 28.555 1.00 14.52 56 ASN D C 1
ATOM 5303 O O . ASN D 1 59 ? -61.631 -10.291 27.927 1.00 14.97 56 ASN D O 1
ATOM 5308 N N . HIS D 1 60 ? -61.768 -8.103 28.399 1.00 14.42 57 HIS D N 1
ATOM 5309 C CA . HIS D 1 60 ? -60.746 -7.768 27.387 1.00 13.82 57 HIS D CA 1
ATOM 5310 C C . HIS D 1 60 ? -59.336 -8.022 27.853 1.00 14.26 57 HIS D C 1
ATOM 5311 O O . HIS D 1 60 ? -59.070 -8.088 29.037 1.00 13.77 57 HIS D O 1
ATOM 5318 N N . ILE D 1 61 ? -58.420 -8.231 26.890 1.00 13.28 58 ILE D N 1
ATOM 5319 C CA . ILE D 1 61 ? -57.007 -8.147 27.153 1.00 13.39 58 ILE D CA 1
ATOM 5320 C C . ILE D 1 61 ? -56.750 -6.677 27.300 1.00 13.40 58 ILE D C 1
ATOM 5321 O O . ILE D 1 61 ? -57.151 -5.892 26.428 1.00 13.11 58 ILE D O 1
ATOM 5326 N N . LEU D 1 62 ? -56.117 -6.305 28.407 1.00 13.03 59 LEU D N 1
ATOM 5327 C CA . LEU D 1 62 ? -55.876 -4.913 28.713 1.00 13.82 59 LEU D CA 1
ATOM 5328 C C . LEU D 1 62 ? -54.381 -4.641 28.633 1.00 14.21 59 LEU D C 1
ATOM 5329 O O . LEU D 1 62 ? -53.560 -5.352 29.218 1.00 14.85 59 LEU D O 1
ATOM 5334 N N . VAL D 1 63 ? -54.010 -3.609 27.905 1.00 13.78 60 VAL D N 1
ATOM 5335 C CA . VAL D 1 63 ? -52.588 -3.355 27.709 1.00 13.25 60 VAL D CA 1
ATOM 5336 C C . VAL D 1 63 ? -52.273 -2.046 28.436 1.00 13.84 60 VAL D C 1
ATOM 5337 O O . VAL D 1 63 ? -53.061 -1.080 28.347 1.00 15.06 60 VAL D O 1
ATOM 5341 N N . CYS D 1 64 ? -51.163 -1.991 29.152 1.00 14.44 61 CYS D N 1
ATOM 5342 C CA . CYS D 1 64 ? -50.625 -0.692 29.670 1.00 14.44 61 CYS D CA 1
ATOM 5343 C C . CYS D 1 64 ? -49.355 -0.353 28.898 1.00 15.89 61 CYS D C 1
ATOM 5344 O O . CYS D 1 64 ? -48.329 -1.054 29.020 1.00 15.41 61 CYS D O 1
ATOM 5347 N N . ASP D 1 65 ? -49.435 0.693 28.063 1.00 16.08 62 ASP D N 1
ATOM 5348 C CA . ASP D 1 65 ? -48.332 1.072 27.161 1.00 16.66 62 ASP D CA 1
ATOM 5349 C C . ASP D 1 65 ? -47.403 2.034 27.853 1.00 16.33 62 ASP D C 1
ATOM 5350 O O . ASP D 1 65 ? -47.558 3.240 27.707 1.00 18.05 62 ASP D O 1
ATOM 5363 N N . LYS D 1 67 ? -43.910 1.791 27.613 1.00 15.81 64 LYS D N 1
ATOM 5364 C CA . LYS D 1 67 ? -42.613 1.856 26.908 1.00 16.88 64 LYS D CA 1
ATOM 5365 C C . LYS D 1 67 ? -41.473 1.883 27.953 1.00 16.71 64 LYS D C 1
ATOM 5366 O O . LYS D 1 67 ? -40.527 2.708 27.885 1.00 16.58 64 LYS D O 1
ATOM 5372 N N . THR D 1 68 ? -41.610 0.989 28.920 1.00 15.51 65 THR D N 1
ATOM 5373 C CA . THR D 1 68 ? -40.740 0.951 30.075 1.00 15.66 65 THR D CA 1
ATOM 5374 C C . THR D 1 68 ? -39.274 0.936 29.602 1.00 15.29 65 THR D C 1
ATOM 5375 O O . THR D 1 68 ? -38.904 0.091 28.786 1.00 14.03 65 THR D O 1
ATOM 5379 N N . THR D 1 69 ? -38.486 1.879 30.111 1.00 15.24 66 THR D N 1
ATOM 5380 C CA . THR D 1 69 ? -37.076 2.013 29.746 1.00 15.22 66 THR D CA 1
ATOM 5381 C C . THR D 1 69 ? -36.147 1.773 30.945 1.00 16.59 66 THR D C 1
ATOM 5382 O O . THR D 1 69 ? -35.031 1.342 30.776 1.00 16.92 66 THR D O 1
ATOM 5386 N N . ASP D 1 70 ? -36.630 2.104 32.152 1.00 17.68 67 ASP D N 1
ATOM 5387 C CA . ASP D 1 70 ? -35.928 1.962 33.427 1.00 19.03 67 ASP D CA 1
ATOM 5388 C C . ASP D 1 70 ? -36.996 1.571 34.459 1.00 18.33 67 ASP D C 1
ATOM 5389 O O . ASP D 1 70 ? -38.197 1.632 34.194 1.00 16.70 67 ASP D O 1
ATOM 5394 N N . GLY D 1 71 ? -36.537 1.158 35.640 1.00 18.47 68 GLY D N 1
ATOM 5395 C CA . GLY D 1 71 ? -37.397 0.961 36.799 1.00 18.55 68 GLY D CA 1
ATOM 5396 C C . GLY D 1 71 ? -38.335 -0.225 36.545 1.00 18.56 68 GLY D C 1
ATOM 5397 O O . GLY D 1 71 ? -39.479 -0.223 36.967 1.00 19.11 68 GLY D O 1
ATOM 5398 N N . GLY D 1 72 ? -37.853 -1.209 35.822 1.00 18.17 69 GLY D N 1
ATOM 5399 C CA . GLY D 1 72 ? -38.686 -2.300 35.277 1.00 18.11 69 GLY D CA 1
ATOM 5400 C C . GLY D 1 72 ? -39.477 -3.097 36.305 1.00 18.08 69 GLY D C 1
ATOM 5401 O O . GLY D 1 72 ? -40.678 -3.211 36.179 1.00 18.20 69 GLY D O 1
ATOM 5402 N N . ALA D 1 73 ? -38.827 -3.635 37.330 1.00 16.97 70 ALA D N 1
ATOM 5403 C CA . ALA D 1 73 ? -39.556 -4.412 38.315 1.00 17.43 70 ALA D CA 1
ATOM 5404 C C . ALA D 1 73 ? -40.684 -3.589 39.007 1.00 16.34 70 ALA D C 1
ATOM 5405 O O . ALA D 1 73 ? -41.786 -4.094 39.239 1.00 16.06 70 ALA D O 1
ATOM 5407 N N . ILE D 1 74 ? -40.421 -2.327 39.325 1.00 15.85 71 ILE D N 1
ATOM 5408 C CA . ILE D 1 74 ? -41.423 -1.500 40.016 1.00 16.11 71 ILE D CA 1
ATOM 5409 C C . ILE D 1 74 ? -42.559 -1.093 39.067 1.00 16.14 71 ILE D C 1
ATOM 5410 O O . ILE D 1 74 ? -43.756 -1.247 39.417 1.00 16.23 71 ILE D O 1
ATOM 5415 N N . LEU D 1 75 ? -42.212 -0.605 37.870 1.00 15.27 72 LEU D N 1
ATOM 5416 C CA . LEU D 1 75 ? -43.249 -0.251 36.905 1.00 14.29 72 LEU D CA 1
ATOM 5417 C C . LEU D 1 75 ? -44.079 -1.430 36.468 1.00 15.29 72 LEU D C 1
ATOM 5418 O O . LEU D 1 75 ? -45.307 -1.320 36.345 1.00 14.26 72 LEU D O 1
ATOM 5423 N N . SER D 1 76 ? -43.426 -2.564 36.182 1.00 14.08 73 SER D N 1
ATOM 5424 C CA . SER D 1 76 ? -44.165 -3.736 35.747 1.00 15.51 73 SER D CA 1
ATOM 5425 C C . SER D 1 76 ? -45.162 -4.166 36.795 1.00 15.06 73 SER D C 1
ATOM 5426 O O . SER D 1 76 ? -46.336 -4.461 36.487 1.00 17.08 73 SER D O 1
ATOM 5429 N N . ARG D 1 77 ? -44.705 -4.300 38.024 1.00 15.27 74 ARG D N 1
ATOM 5430 C CA . ARG D 1 77 ? -45.641 -4.709 39.124 1.00 14.96 74 ARG D CA 1
ATOM 5431 C C . ARG D 1 77 ? -46.840 -3.735 39.313 1.00 13.95 74 ARG D C 1
ATOM 5432 O O . ARG D 1 77 ? -47.981 -4.133 39.504 1.00 14.32 74 ARG D O 1
ATOM 5448 N N . ALA D 1 79 ? -48.212 -1.802 37.034 1.00 14.14 76 ALA D N 1
ATOM 5449 C CA . ALA D 1 79 ? -49.161 -1.947 35.952 1.00 13.61 76 ALA D CA 1
ATOM 5450 C C . ALA D 1 79 ? -49.963 -3.225 36.072 1.00 14.34 76 ALA D C 1
ATOM 5451 O O . ALA D 1 79 ? -51.183 -3.199 35.921 1.00 12.55 76 ALA D O 1
ATOM 5453 N N . PHE D 1 80 ? -49.289 -4.329 36.446 1.00 14.14 77 PHE D N 1
ATOM 5454 C CA . PHE D 1 80 ? -50.000 -5.571 36.608 1.00 15.62 77 PHE D CA 1
ATOM 5455 C C . PHE D 1 80 ? -50.973 -5.516 37.786 1.00 15.85 77 PHE D C 1
ATOM 5456 O O . PHE D 1 80 ? -52.126 -5.963 37.671 1.00 16.70 77 PHE D O 1
ATOM 5464 N N . GLU D 1 81 ? -50.565 -4.912 38.884 1.00 16.28 78 GLU D N 1
ATOM 5465 C CA . GLU D 1 81 ? -51.462 -4.771 40.024 1.00 17.64 78 GLU D CA 1
ATOM 5466 C C . GLU D 1 81 ? -52.682 -3.888 39.738 1.00 17.64 78 GLU D C 1
ATOM 5467 O O . GLU D 1 81 ? -53.753 -4.139 40.261 1.00 16.97 78 GLU D O 1
ATOM 5473 N N . ALA D 1 82 ? -52.537 -2.863 38.898 1.00 16.06 79 ALA D N 1
ATOM 5474 C CA . ALA D 1 82 ? -53.685 -2.070 38.447 1.00 15.63 79 ALA D CA 1
ATOM 5475 C C . ALA D 1 82 ? -54.685 -2.791 37.540 1.00 15.90 79 ALA D C 1
ATOM 5476 O O . ALA D 1 82 ? -55.787 -2.259 37.291 1.00 16.49 79 ALA D O 1
ATOM 5478 N N . GLY D 1 83 ? -54.277 -3.903 36.965 1.00 15.69 80 GLY D N 1
ATOM 5479 C CA . GLY D 1 83 ? -55.097 -4.676 36.079 1.00 16.26 80 GLY D CA 1
ATOM 5480 C C . GLY D 1 83 ? -54.568 -5.053 34.717 1.00 15.98 80 GLY D C 1
ATOM 5481 O O . GLY D 1 83 ? -55.229 -5.809 34.020 1.00 16.34 80 GLY D O 1
ATOM 5482 N N . ALA D 1 84 ? -53.430 -4.519 34.280 1.00 15.29 81 ALA D N 1
ATOM 5483 C CA . ALA D 1 84 ? -52.965 -4.838 32.916 1.00 15.15 81 ALA D CA 1
ATOM 5484 C C . ALA D 1 84 ? -52.719 -6.328 32.781 1.00 14.18 81 ALA D C 1
ATOM 5485 O O . ALA D 1 84 ? -52.261 -6.970 33.711 1.00 16.05 81 ALA D O 1
ATOM 5487 N N . ASP D 1 85 ? -53.011 -6.835 31.603 1.00 14.77 82 ASP D N 1
ATOM 5488 C CA . ASP D 1 85 ? -52.649 -8.204 31.179 1.00 13.87 82 ASP D CA 1
ATOM 5489 C C . ASP D 1 85 ? -51.320 -8.189 30.434 1.00 13.84 82 ASP D C 1
ATOM 5490 O O . ASP D 1 85 ? -50.484 -9.087 30.620 1.00 14.07 82 ASP D O 1
ATOM 5495 N N . TRP D 1 86 ? -51.105 -7.136 29.645 1.00 14.46 83 TRP D N 1
ATOM 5496 C CA . TRP D 1 86 ? -49.891 -7.010 28.865 1.00 14.70 83 TRP D CA 1
ATOM 5497 C C . TRP D 1 86 ? -49.305 -5.644 29.179 1.00 14.37 83 TRP D C 1
ATOM 5498 O O . TRP D 1 86 ? -50.078 -4.654 29.351 1.00 14.79 83 TRP D O 1
ATOM 5509 N N . ILE D 1 87 ? -47.978 -5.575 29.233 1.00 13.41 84 ILE D N 1
ATOM 5510 C CA . ILE D 1 87 ? -47.302 -4.268 29.348 1.00 12.94 84 ILE D CA 1
ATOM 5511 C C . ILE D 1 87 ? -46.256 -4.108 28.276 1.00 13.29 84 ILE D C 1
ATOM 5512 O O . ILE D 1 87 ? -45.712 -5.071 27.752 1.00 13.78 84 ILE D O 1
ATOM 5517 N N . THR D 1 88 ? -45.942 -2.859 27.968 1.00 12.48 85 THR D N 1
ATOM 5518 C CA . THR D 1 88 ? -44.963 -2.609 26.935 1.00 13.06 85 THR D CA 1
ATOM 5519 C C . THR D 1 88 ? -43.649 -2.140 27.559 1.00 14.02 85 THR D C 1
ATOM 5520 O O . THR D 1 88 ? -43.637 -1.422 28.587 1.00 14.20 85 THR D O 1
ATOM 5524 N N . VAL D 1 89 ? -42.559 -2.559 26.907 1.00 12.78 86 VAL D N 1
ATOM 5525 C CA . VAL D 1 89 ? -41.188 -2.333 27.359 1.00 12.97 86 VAL D CA 1
ATOM 5526 C C . VAL D 1 89 ? -40.422 -1.784 26.142 1.00 13.04 86 VAL D C 1
ATOM 5527 O O . VAL D 1 89 ? -40.488 -2.328 25.039 1.00 12.49 86 VAL D O 1
ATOM 5531 N N . SER D 1 90 ? -39.672 -0.717 26.319 1.00 11.97 87 SER D N 1
ATOM 5532 C CA . SER D 1 90 ? -38.929 -0.202 25.156 1.00 13.33 87 SER D CA 1
ATOM 5533 C C . SER D 1 90 ? -37.829 -1.159 24.718 1.00 11.13 87 SER D C 1
ATOM 5534 O O . SER D 1 90 ? -37.109 -1.682 25.528 1.00 12.73 87 SER D O 1
ATOM 5537 N N . ALA D 1 91 ? -37.627 -1.305 23.422 1.00 12.72 88 ALA D N 1
ATOM 5538 C CA . ALA D 1 91 ? -36.447 -1.972 22.882 1.00 11.96 88 ALA D CA 1
ATOM 5539 C C . ALA D 1 91 ? -35.120 -1.351 23.378 1.00 13.49 88 ALA D C 1
ATOM 5540 O O . ALA D 1 91 ? -34.091 -2.040 23.385 1.00 12.76 88 ALA D O 1
ATOM 5542 N N . ALA D 1 92 ? -35.132 -0.066 23.779 1.00 13.35 89 ALA D N 1
ATOM 5543 C CA . ALA D 1 92 ? -33.946 0.588 24.317 1.00 14.01 89 ALA D CA 1
ATOM 5544 C C . ALA D 1 92 ? -33.681 0.295 25.792 1.00 13.96 89 ALA D C 1
ATOM 5545 O O . ALA D 1 92 ? -32.658 0.699 26.298 1.00 15.18 89 ALA D O 1
ATOM 5547 N N . ALA D 1 93 ? -34.637 -0.320 26.505 1.00 13.28 90 ALA D N 1
ATOM 5548 C CA . ALA D 1 93 ? -34.377 -0.813 27.856 1.00 13.90 90 ALA D CA 1
ATOM 5549 C C . ALA D 1 93 ? -33.140 -1.723 27.879 1.00 14.00 90 ALA D C 1
ATOM 5550 O O . ALA D 1 93 ? -32.953 -2.565 27.001 1.00 14.18 90 ALA D O 1
ATOM 5552 N N . HIS D 1 94 ? -32.311 -1.581 28.916 1.00 15.24 91 HIS D N 1
ATOM 5553 C CA . HIS D 1 94 ? -31.187 -2.481 29.101 1.00 15.70 91 HIS D CA 1
ATOM 5554 C C . HIS D 1 94 ? -31.750 -3.902 29.230 1.00 16.34 91 HIS D C 1
ATOM 5555 O O . HIS D 1 94 ? -32.835 -4.116 29.792 1.00 15.49 91 HIS D O 1
ATOM 5562 N N . ILE D 1 95 ? -31.030 -4.873 28.686 1.00 16.78 92 ILE D N 1
ATOM 5563 C CA . ILE D 1 95 ? -31.529 -6.229 28.741 1.00 17.51 92 ILE D CA 1
ATOM 5564 C C . ILE D 1 95 ? -31.802 -6.696 30.172 1.00 17.34 92 ILE D C 1
ATOM 5565 O O . ILE D 1 95 ? -32.638 -7.551 30.365 1.00 19.05 92 ILE D O 1
ATOM 5570 N N . ALA D 1 96 ? -31.112 -6.150 31.163 1.00 17.82 93 ALA D N 1
ATOM 5571 C CA . ALA D 1 96 ? -31.367 -6.497 32.555 1.00 18.51 93 ALA D CA 1
ATOM 5572 C C . ALA D 1 96 ? -32.714 -5.971 33.034 1.00 17.40 93 ALA D C 1
ATOM 5573 O O . ALA D 1 96 ? -33.389 -6.637 33.796 1.00 17.00 93 ALA D O 1
ATOM 5575 N N . THR D 1 97 ? -33.072 -4.760 32.606 1.00 16.92 94 THR D N 1
ATOM 5576 C CA . THR D 1 97 ? -34.424 -4.161 32.862 1.00 16.43 94 THR D CA 1
ATOM 5577 C C . THR D 1 97 ? -35.498 -5.017 32.191 1.00 16.01 94 THR D C 1
ATOM 5578 O O . THR D 1 97 ? -36.550 -5.317 32.812 1.00 16.24 94 THR D O 1
ATOM 5582 N N . ILE D 1 98 ? -35.263 -5.465 30.946 1.00 15.59 95 ILE D N 1
ATOM 5583 C CA . ILE D 1 98 ? -36.234 -6.264 30.239 1.00 16.47 95 ILE D CA 1
ATOM 5584 C C . ILE D 1 98 ? -36.451 -7.576 30.970 1.00 17.73 95 ILE D C 1
ATOM 5585 O O . ILE D 1 98 ? -37.612 -8.061 31.135 1.00 17.46 95 ILE D O 1
ATOM 5590 N N . ALA D 1 99 ? -35.334 -8.166 31.406 1.00 17.49 96 ALA D N 1
ATOM 5591 C CA . ALA D 1 99 ? -35.431 -9.390 32.210 1.00 18.22 96 ALA D CA 1
ATOM 5592 C C . ALA D 1 99 ? -36.209 -9.218 33.548 1.00 17.35 96 ALA D C 1
ATOM 5593 O O . ALA D 1 99 ? -37.001 -10.083 33.920 1.00 17.29 96 ALA D O 1
ATOM 5595 N N . ALA D 1 100 ? -35.987 -8.112 34.256 1.00 17.99 97 ALA D N 1
ATOM 5596 C CA . ALA D 1 100 ? -36.744 -7.762 35.477 1.00 18.95 97 ALA D CA 1
ATOM 5597 C C . ALA D 1 100 ? -38.267 -7.635 35.253 1.00 18.37 97 ALA D C 1
ATOM 5598 O O . ALA D 1 100 ? -39.058 -8.151 36.048 1.00 19.44 97 ALA D O 1
ATOM 5600 N N . CYS D 1 101 ? -38.661 -6.954 34.171 1.00 18.31 98 CYS D N 1
ATOM 5601 C CA . CYS D 1 101 ? -40.027 -6.906 33.734 1.00 17.48 98 CYS D CA 1
ATOM 5602 C C . CYS D 1 101 ? -40.572 -8.318 33.489 1.00 18.31 98 CYS D C 1
ATOM 5603 O O . CYS D 1 101 ? -41.649 -8.657 33.958 1.00 17.65 98 CYS D O 1
ATOM 5606 N N . LYS D 1 102 ? -39.824 -9.141 32.756 1.00 18.08 99 LYS D N 1
ATOM 5607 C CA . LYS D 1 102 ? -40.272 -10.473 32.382 1.00 19.07 99 LYS D CA 1
ATOM 5608 C C . LYS D 1 102 ? -40.501 -11.339 33.622 1.00 18.56 99 LYS D C 1
ATOM 5609 O O . LYS D 1 102 ? -41.426 -12.120 33.656 1.00 18.90 99 LYS D O 1
ATOM 5615 N N . LYS D 1 103 ? -39.641 -11.178 34.613 1.00 19.91 100 LYS D N 1
ATOM 5616 C CA . LYS D 1 103 ? -39.695 -11.958 35.862 1.00 20.83 100 LYS D CA 1
ATOM 5617 C C . LYS D 1 103 ? -40.948 -11.621 36.656 1.00 20.42 100 LYS D C 1
ATOM 5618 O O . LYS D 1 103 ? -41.640 -12.525 37.145 1.00 21.52 100 LYS D O 1
ATOM 5624 N N . VAL D 1 104 ? -41.244 -10.336 36.793 1.00 19.51 101 VAL D N 1
ATOM 5625 C CA . VAL D 1 104 ? -42.526 -9.864 37.388 1.00 20.26 101 VAL D CA 1
ATOM 5626 C C . VAL D 1 104 ? -43.733 -10.347 36.599 1.00 19.81 101 VAL D C 1
ATOM 5627 O O . VAL D 1 104 ? -44.699 -10.858 37.182 1.00 21.33 101 VAL D O 1
ATOM 5631 N N . ALA D 1 105 ? -43.677 -10.239 35.268 1.00 20.28 102 ALA D N 1
ATOM 5632 C CA . ALA D 1 105 ? -44.774 -10.717 34.398 1.00 20.78 102 ALA D CA 1
ATOM 5633 C C . ALA D 1 105 ? -45.066 -12.209 34.601 1.00 21.67 102 ALA D C 1
ATOM 5634 O O . ALA D 1 105 ? -46.227 -12.632 34.707 1.00 21.45 102 ALA D O 1
ATOM 5636 N N . ASP D 1 106 ? -43.995 -12.998 34.633 1.00 22.54 103 ASP D N 1
ATOM 5637 C CA . ASP D 1 106 ? -44.109 -14.448 34.890 1.00 24.29 103 ASP D CA 1
ATOM 5638 C C . ASP D 1 106 ? -44.749 -14.738 36.243 1.00 24.01 103 ASP D C 1
ATOM 5639 O O . ASP D 1 106 ? -45.569 -15.643 36.347 1.00 23.49 103 ASP D O 1
ATOM 5644 N N . GLU D 1 107 ? -44.346 -13.997 37.262 1.00 23.63 104 GLU D N 1
ATOM 5645 C CA . GLU D 1 107 ? -44.935 -14.145 38.592 1.00 24.38 104 GLU D CA 1
ATOM 5646 C C . GLU D 1 107 ? -46.419 -13.776 38.613 1.00 24.41 104 GLU D C 1
ATOM 5647 O O . GLU D 1 107 ? -47.223 -14.436 39.297 1.00 24.07 104 GLU D O 1
ATOM 5653 N N . LEU D 1 108 ? -46.795 -12.692 37.926 1.00 21.93 105 LEU D N 1
ATOM 5654 C CA . LEU D 1 108 ? -48.158 -12.199 37.999 1.00 22.40 105 LEU D CA 1
ATOM 5655 C C . LEU D 1 108 ? -49.022 -12.654 36.819 1.00 22.62 105 LEU D C 1
ATOM 5656 O O . LEU D 1 108 ? -50.082 -12.074 36.549 1.00 23.85 105 LEU D O 1
ATOM 5661 N N . ASN D 1 109 ? -48.561 -13.646 36.081 1.00 23.69 106 ASN D N 1
ATOM 5662 C CA . ASN D 1 109 ? -49.261 -14.135 34.871 1.00 24.26 106 ASN D CA 1
ATOM 5663 C C . ASN D 1 109 ? -49.645 -13.041 33.868 1.00 23.37 106 ASN D C 1
ATOM 5664 O O . ASN D 1 109 ? -50.724 -13.037 33.293 1.00 22.81 106 ASN D O 1
ATOM 5669 N N . GLY D 1 110 ? -48.702 -12.132 33.651 1.00 21.62 107 GLY D N 1
ATOM 5670 C CA . GLY D 1 110 ? -48.822 -11.133 32.559 1.00 20.91 107 GLY D CA 1
ATOM 5671 C C . GLY D 1 110 ? -47.907 -11.458 31.386 1.00 20.10 107 GLY D C 1
ATOM 5672 O O . GLY D 1 110 ? -47.190 -12.471 31.404 1.00 18.95 107 GLY D O 1
ATOM 5673 N N . GLU D 1 111 ? -47.938 -10.643 30.341 1.00 19.00 108 GLU D N 1
ATOM 5674 C CA . GLU D 1 111 ? -47.004 -10.780 29.229 1.00 18.75 108 GLU D CA 1
ATOM 5675 C C . GLU D 1 111 ? -46.314 -9.431 29.011 1.00 17.86 108 GLU D C 1
ATOM 5676 O O . GLU D 1 111 ? -46.869 -8.366 29.339 1.00 15.50 108 GLU D O 1
ATOM 5682 N N . ILE D 1 112 ? -45.131 -9.519 28.419 1.00 16.29 109 ILE D N 1
ATOM 5683 C CA . ILE D 1 112 ? -44.316 -8.354 28.066 1.00 15.72 109 ILE D CA 1
ATOM 5684 C C . ILE D 1 112 ? -44.372 -8.256 26.561 1.00 14.55 109 ILE D C 1
ATOM 5685 O O . ILE D 1 112 ? -44.260 -9.282 25.861 1.00 13.65 109 ILE D O 1
ATOM 5690 N N . GLN D 1 113 ? -44.436 -7.024 26.061 1.00 12.30 110 GLN D N 1
ATOM 5691 C CA . GLN D 1 113 ? -44.388 -6.792 24.627 1.00 12.07 110 GLN D CA 1
ATOM 5692 C C . GLN D 1 113 ? -43.248 -5.761 24.459 1.00 12.62 110 GLN D C 1
ATOM 5693 O O . GLN D 1 113 ? -43.159 -4.805 25.232 1.00 13.21 110 GLN D O 1
ATOM 5699 N N . ILE D 1 114 ? -42.408 -5.942 23.455 1.00 12.91 111 ILE D N 1
ATOM 5700 C CA . ILE D 1 114 ? -41.321 -4.958 23.222 1.00 13.28 111 ILE D CA 1
ATOM 5701 C C . ILE D 1 114 ? -41.772 -3.966 22.165 1.00 12.63 111 ILE D C 1
ATOM 5702 O O . ILE D 1 114 ? -42.146 -4.349 21.053 1.00 11.80 111 ILE D O 1
ATOM 5707 N N . GLU D 1 115 ? -41.715 -2.693 22.527 1.00 14.44 112 GLU D N 1
ATOM 5708 C CA . GLU D 1 115 ? -42.000 -1.573 21.633 1.00 13.57 112 GLU D CA 1
ATOM 5709 C C . GLU D 1 115 ? -40.747 -1.270 20.825 1.00 13.11 112 GLU D C 1
ATOM 5710 O O . GLU D 1 115 ? -39.709 -0.917 21.397 1.00 13.12 112 GLU D O 1
ATOM 5716 N N . ILE D 1 116 ? -40.790 -1.501 19.521 1.00 11.83 113 ILE D N 1
ATOM 5717 C CA . ILE D 1 116 ? -39.574 -1.428 18.720 1.00 12.32 113 ILE D CA 1
ATOM 5718 C C . ILE D 1 116 ? -39.337 0.047 18.327 1.00 12.67 113 ILE D C 1
ATOM 5719 O O . ILE D 1 116 ? -40.054 0.604 17.481 1.00 13.00 113 ILE D O 1
ATOM 5724 N N . TYR D 1 117 ? -38.327 0.624 18.961 1.00 12.82 114 TYR D N 1
ATOM 5725 C CA . TYR D 1 117 ? -37.815 1.998 18.716 1.00 13.17 114 TYR D CA 1
ATOM 5726 C C . TYR D 1 117 ? -36.302 2.001 18.824 1.00 13.70 114 TYR D C 1
ATOM 5727 O O . TYR D 1 117 ? -35.676 1.084 19.367 1.00 13.74 114 TYR D O 1
ATOM 5736 N N . GLY D 1 118 ? -35.706 3.047 18.271 1.00 14.51 115 GLY D N 1
ATOM 5737 C CA . GLY D 1 118 ? -34.283 3.278 18.383 1.00 14.73 115 GLY D CA 1
ATOM 5738 C C . GLY D 1 118 ? -33.456 2.489 17.395 1.00 14.59 115 GLY D C 1
ATOM 5739 O O . GLY D 1 118 ? -33.987 1.994 16.385 1.00 14.83 115 GLY D O 1
ATOM 5740 N N . ASN D 1 119 ? -32.165 2.368 17.697 1.00 13.90 116 ASN D N 1
ATOM 5741 C CA . ASN D 1 119 ? -31.245 1.686 16.823 1.00 14.71 116 ASN D CA 1
ATOM 5742 C C . ASN D 1 119 ? -31.167 0.190 17.135 1.00 14.74 116 ASN D C 1
ATOM 5743 O O . ASN D 1 119 ? -30.083 -0.365 17.384 1.00 15.81 116 ASN D O 1
ATOM 5748 N N . TRP D 1 120 ? -32.312 -0.466 17.034 1.00 15.09 117 TRP D N 1
ATOM 5749 C CA . TRP D 1 120 ? -32.486 -1.827 17.484 1.00 15.20 117 TRP D CA 1
ATOM 5750 C C . TRP D 1 120 ? -31.893 -2.775 16.460 1.00 15.36 117 TRP D C 1
ATOM 5751 O O . TRP D 1 120 ? -31.788 -2.417 15.298 1.00 13.21 117 TRP D O 1
ATOM 5762 N N . THR D 1 121 ? -31.499 -3.967 16.892 1.00 15.89 118 THR D N 1
ATOM 5763 C CA . THR D 1 121 ? -30.894 -4.929 15.956 1.00 16.46 118 THR D CA 1
ATOM 5764 C C . THR D 1 121 ? -31.561 -6.274 16.024 1.00 16.87 118 THR D C 1
ATOM 5765 O O . THR D 1 121 ? -32.348 -6.525 16.916 1.00 15.47 118 THR D O 1
ATOM 5777 N N . GLN D 1 123 ? -29.950 -8.903 16.674 1.00 18.66 120 GLN D N 1
ATOM 5778 C CA . GLN D 1 123 ? -29.330 -9.563 17.845 1.00 18.88 120 GLN D CA 1
ATOM 5779 C C . GLN D 1 123 ? -30.086 -9.167 19.128 1.00 17.74 120 GLN D C 1
ATOM 5780 O O . GLN D 1 123 ? -30.263 -9.967 20.058 1.00 15.94 120 GLN D O 1
ATOM 5786 N N . ASP D 1 124 ? -30.574 -7.932 19.165 1.00 16.49 121 ASP D N 1
ATOM 5787 C CA . ASP D 1 124 ? -31.418 -7.534 20.282 1.00 15.75 121 ASP D CA 1
ATOM 5788 C C . ASP D 1 124 ? -32.714 -8.377 20.273 1.00 15.67 121 ASP D C 1
ATOM 5789 O O . ASP D 1 124 ? -33.173 -8.828 21.318 1.00 15.83 121 ASP D O 1
ATOM 5794 N N . ALA D 1 125 ? -33.277 -8.604 19.087 1.00 13.99 122 ALA D N 1
ATOM 5795 C CA . ALA D 1 125 ? -34.543 -9.299 18.986 1.00 13.80 122 ALA D CA 1
ATOM 5796 C C . ALA D 1 125 ? -34.337 -10.750 19.432 1.00 14.64 122 ALA D C 1
ATOM 5797 O O . ALA D 1 125 ? -35.184 -11.326 20.145 1.00 13.78 122 ALA D O 1
ATOM 5799 N N . LYS D 1 126 ? -33.218 -11.330 19.007 1.00 14.76 123 LYS D N 1
ATOM 5800 C CA . LYS D 1 126 ? -32.850 -12.675 19.492 1.00 15.83 123 LYS D CA 1
ATOM 5801 C C . LYS D 1 126 ? -32.721 -12.757 21.021 1.00 16.36 123 LYS D C 1
ATOM 5802 O O . LYS D 1 126 ? -33.110 -13.737 21.599 1.00 16.12 123 LYS D O 1
ATOM 5808 N N . ALA D 1 127 ? -32.224 -11.701 21.656 1.00 17.10 124 ALA D N 1
ATOM 5809 C CA . ALA D 1 127 ? -32.114 -11.643 23.094 1.00 17.09 124 ALA D CA 1
ATOM 5810 C C . ALA D 1 127 ? -33.489 -11.631 23.772 1.00 17.33 124 ALA D C 1
ATOM 5811 O O . ALA D 1 127 ? -33.653 -12.244 24.843 1.00 18.63 124 ALA D O 1
ATOM 5813 N N . TRP D 1 128 ? -34.467 -10.909 23.191 1.00 16.08 125 TRP D N 1
ATOM 5814 C CA . TRP D 1 128 ? -35.832 -10.898 23.738 1.00 16.11 125 TRP D CA 1
ATOM 5815 C C . TRP D 1 128 ? -36.386 -12.306 23.652 1.00 15.45 125 TRP D C 1
ATOM 5816 O O . TRP D 1 128 ? -36.946 -12.830 24.615 1.00 17.44 125 TRP D O 1
ATOM 5827 N N . VAL D 1 129 ? -36.183 -12.961 22.529 1.00 17.51 126 VAL D N 1
ATOM 5828 C CA . VAL D 1 129 ? -36.737 -14.284 22.340 1.00 17.01 126 VAL D CA 1
ATOM 5829 C C . VAL D 1 129 ? -36.100 -15.257 23.334 1.00 19.44 126 VAL D C 1
ATOM 5830 O O . VAL D 1 129 ? -36.808 -16.109 23.880 1.00 18.05 126 VAL D O 1
ATOM 5834 N N . ASP D 1 130 ? -34.811 -15.069 23.613 1.00 19.84 127 ASP D N 1
ATOM 5835 C CA A ASP D 1 130 ? -34.023 -15.905 24.561 0.50 21.88 127 ASP D CA 1
ATOM 5836 C CA B ASP D 1 130 ? -34.106 -15.973 24.536 0.50 21.80 127 ASP D CA 1
ATOM 5837 C C . ASP D 1 130 ? -34.579 -15.766 25.971 1.00 22.26 127 ASP D C 1
ATOM 5838 O O . ASP D 1 130 ? -34.530 -16.692 26.752 1.00 24.14 127 ASP D O 1
ATOM 5847 N N . LEU D 1 131 ? -35.099 -14.574 26.295 1.00 20.29 128 LEU D N 1
ATOM 5848 C CA . LEU D 1 131 ? -35.800 -14.376 27.562 1.00 20.49 128 LEU D CA 1
ATOM 5849 C C . LEU D 1 131 ? -37.238 -14.926 27.574 1.00 19.71 128 LEU D C 1
ATOM 5850 O O . LEU D 1 131 ? -37.917 -14.847 28.588 1.00 20.90 128 LEU D O 1
ATOM 5855 N N . GLY D 1 132 ? -37.708 -15.522 26.481 1.00 19.21 129 GLY D N 1
ATOM 5856 C CA . GLY D 1 132 ? -39.073 -16.032 26.383 1.00 19.05 129 GLY D CA 1
ATOM 5857 C C . GLY D 1 132 ? -40.089 -14.993 25.954 1.00 18.65 129 GLY D C 1
ATOM 5858 O O . GLY D 1 132 ? -41.282 -15.233 26.042 1.00 18.46 129 GLY D O 1
ATOM 5859 N N . ILE D 1 133 ? -39.633 -13.821 25.506 1.00 17.24 130 ILE D N 1
ATOM 5860 C CA . ILE D 1 133 ? -40.526 -12.730 25.109 1.00 18.69 130 ILE D CA 1
ATOM 5861 C C . ILE D 1 133 ? -40.692 -12.816 23.585 1.00 20.81 130 ILE D C 1
ATOM 5862 O O . ILE D 1 133 ? -39.706 -12.617 22.829 1.00 22.73 130 ILE D O 1
ATOM 5867 N N . THR D 1 134 ? -41.892 -13.108 23.135 1.00 19.48 131 THR D N 1
ATOM 5868 C CA . THR D 1 134 ? -42.108 -13.294 21.738 1.00 21.52 131 THR D CA 1
ATOM 5869 C C . THR D 1 134 ? -43.046 -12.227 21.160 1.00 21.19 131 THR D C 1
ATOM 5870 O O . THR D 1 134 ? -43.403 -12.295 19.995 1.00 25.58 131 THR D O 1
ATOM 5874 N N . GLN D 1 135 ? -43.485 -11.270 21.950 1.00 17.49 132 GLN D N 1
ATOM 5875 C CA . GLN D 1 135 ? -44.353 -10.248 21.396 1.00 15.63 132 GLN D CA 1
ATOM 5876 C C . GLN D 1 135 ? -43.540 -8.941 21.215 1.00 15.12 132 GLN D C 1
ATOM 5877 O O . GLN D 1 135 ? -42.749 -8.540 22.083 1.00 15.67 132 GLN D O 1
ATOM 5883 N N . ALA D 1 136 ? -43.788 -8.278 20.106 1.00 14.77 133 ALA D N 1
ATOM 5884 C CA . ALA D 1 136 ? -43.225 -6.954 19.841 1.00 13.92 133 ALA D CA 1
ATOM 5885 C C . ALA D 1 136 ? -44.166 -6.134 18.981 1.00 13.75 133 ALA D C 1
ATOM 5886 O O . ALA D 1 136 ? -44.946 -6.677 18.203 1.00 14.25 133 ALA D O 1
ATOM 5888 N N . ILE D 1 137 ? -44.105 -4.820 19.155 1.00 12.56 134 ILE D N 1
ATOM 5889 C CA . ILE D 1 137 ? -44.956 -3.859 18.478 1.00 13.13 134 ILE D CA 1
ATOM 5890 C C . ILE D 1 137 ? -44.076 -3.165 17.416 1.00 13.35 134 ILE D C 1
ATOM 5891 O O . ILE D 1 137 ? -43.054 -2.559 17.744 1.00 12.21 134 ILE D O 1
ATOM 5896 N N . TYR D 1 138 ? -44.439 -3.347 16.151 1.00 14.80 135 TYR D N 1
ATOM 5897 C CA . TYR D 1 138 ? -43.700 -2.844 15.010 1.00 14.49 135 TYR D CA 1
ATOM 5898 C C . TYR D 1 138 ? -44.534 -1.728 14.418 1.00 16.38 135 TYR D C 1
ATOM 5899 O O . TYR D 1 138 ? -45.664 -1.959 13.976 1.00 14.89 135 TYR D O 1
ATOM 5908 N N . HIS D 1 139 ? -43.972 -0.521 14.465 1.00 16.91 136 HIS D N 1
ATOM 5909 C CA . HIS D 1 139 ? -44.576 0.697 13.937 1.00 17.25 136 HIS D CA 1
ATOM 5910 C C . HIS D 1 139 ? -44.092 0.953 12.545 1.00 15.85 136 HIS D C 1
ATOM 5911 O O . HIS D 1 139 ? -42.900 0.827 12.241 1.00 15.13 136 HIS D O 1
ATOM 5918 N N . ARG D 1 140 ? -44.996 1.336 11.681 1.00 16.03 137 ARG D N 1
ATOM 5919 C CA . ARG D 1 140 ? -44.583 1.861 10.379 1.00 17.13 137 ARG D CA 1
ATOM 5920 C C . ARG D 1 140 ? -43.455 2.877 10.533 1.00 16.52 137 ARG D C 1
ATOM 5921 O O . ARG D 1 140 ? -43.557 3.764 11.346 1.00 17.27 137 ARG D O 1
ATOM 5929 N N . SER D 1 141 ? -42.374 2.697 9.790 1.00 16.27 138 SER D N 1
ATOM 5930 C CA . SER D 1 141 ? -41.230 3.582 9.822 1.00 17.53 138 SER D CA 1
ATOM 5931 C C . SER D 1 141 ? -41.642 5.063 9.843 1.00 16.73 138 SER D C 1
ATOM 5932 O O . SER D 1 141 ? -42.412 5.500 9.014 1.00 15.01 138 SER D O 1
ATOM 5935 N N . ARG D 1 142 ? -41.116 5.830 10.792 1.00 16.16 139 ARG D N 1
ATOM 5936 C CA . ARG D 1 142 ? -41.496 7.201 10.930 1.00 17.25 139 ARG D CA 1
ATOM 5937 C C . ARG D 1 142 ? -41.047 8.021 9.706 1.00 16.61 139 ARG D C 1
ATOM 5938 O O . ARG D 1 142 ? -41.775 8.890 9.262 1.00 16.87 139 ARG D O 1
ATOM 5946 N N . ASP D 1 143 ? -39.870 7.719 9.151 1.00 16.81 140 ASP D N 1
ATOM 5947 C CA . ASP D 1 143 ? -39.417 8.448 7.952 1.00 18.32 140 ASP D CA 1
ATOM 5948 C C . ASP D 1 143 ? -40.457 8.241 6.835 1.00 17.81 140 ASP D C 1
ATOM 5949 O O . ASP D 1 143 ? -40.816 9.196 6.161 1.00 16.68 140 ASP D O 1
ATOM 5954 N N . ALA D 1 144 ? -40.933 6.990 6.699 1.00 16.73 141 ALA D N 1
ATOM 5955 C CA . ALA D 1 144 ? -41.961 6.651 5.695 1.00 16.58 141 ALA D CA 1
ATOM 5956 C C . ALA D 1 144 ? -43.252 7.411 5.967 1.00 16.48 141 ALA D C 1
ATOM 5957 O O . ALA D 1 144 ? -43.860 8.007 5.050 1.00 17.04 141 ALA D O 1
ATOM 5959 N N . GLU D 1 145 ? -43.670 7.468 7.224 1.00 15.60 142 GLU D N 1
ATOM 5960 C CA . GLU D 1 145 ? -44.877 8.168 7.592 1.00 17.14 142 GLU D CA 1
ATOM 5961 C C . GLU D 1 145 ? -44.770 9.661 7.283 1.00 16.68 142 GLU D C 1
ATOM 5962 O O . GLU D 1 145 ? -45.690 10.253 6.736 1.00 16.13 142 GLU D O 1
ATOM 5968 N N . LEU D 1 146 ? -43.618 10.246 7.602 1.00 15.08 143 LEU D N 1
ATOM 5969 C CA . LEU D 1 146 ? -43.391 11.671 7.419 1.00 15.57 143 LEU D CA 1
ATOM 5970 C C . LEU D 1 146 ? -43.444 12.021 5.928 1.00 15.71 143 LEU D C 1
ATOM 5971 O O . LEU D 1 146 ? -43.979 13.082 5.561 1.00 15.52 143 LEU D O 1
ATOM 5976 N N . ALA D 1 147 ? -42.932 11.130 5.079 1.00 15.00 144 ALA D N 1
ATOM 5977 C CA . ALA D 1 147 ? -42.899 11.379 3.642 1.00 15.04 144 ALA D CA 1
ATOM 5978 C C . ALA D 1 147 ? -44.238 11.029 2.979 1.00 16.80 144 ALA D C 1
ATOM 5979 O O . ALA D 1 147 ? -44.443 11.324 1.808 1.00 15.99 144 ALA D O 1
ATOM 5981 N N . GLY D 1 148 ? -45.147 10.369 3.697 1.00 17.83 145 GLY D N 1
ATOM 5982 C CA . GLY D 1 148 ? -46.440 9.992 3.105 1.00 18.37 145 GLY D CA 1
ATOM 5983 C C . GLY D 1 148 ? -46.326 8.814 2.171 1.00 19.07 145 GLY D C 1
ATOM 5984 O O . GLY D 1 148 ? -47.153 8.643 1.264 1.00 19.49 145 GLY D O 1
ATOM 5985 N N . ILE D 1 149 ? -45.347 7.939 2.390 1.00 19.03 146 ILE D N 1
ATOM 5986 C CA . ILE D 1 149 ? -45.142 6.840 1.444 1.00 19.81 146 ILE D CA 1
ATOM 5987 C C . ILE D 1 149 ? -45.708 5.496 1.900 1.00 21.20 146 ILE D C 1
ATOM 5988 O O . ILE D 1 149 ? -45.589 4.500 1.181 1.00 22.55 146 ILE D O 1
ATOM 5993 N N . GLY D 1 150 ? -46.346 5.426 3.060 1.00 21.22 147 GLY D N 1
ATOM 5994 C CA . GLY D 1 150 ? -47.042 4.152 3.403 1.00 22.16 147 GLY D CA 1
ATOM 5995 C C . GLY D 1 150 ? -46.076 3.067 3.883 1.00 22.49 147 GLY D C 1
ATOM 5996 O O . GLY D 1 150 ? -45.059 3.372 4.504 1.00 23.51 147 GLY D O 1
ATOM 5997 N N . TRP D 1 151 ? -46.402 1.803 3.594 1.00 22.23 148 TRP D N 1
ATOM 5998 C CA . TRP D 1 151 ? -45.619 0.649 4.054 1.00 22.34 148 TRP D CA 1
ATOM 5999 C C . TRP D 1 151 ? -44.586 0.282 2.989 1.00 23.56 148 TRP D C 1
ATOM 6000 O O . TRP D 1 151 ? -44.964 -0.026 1.851 1.00 25.27 148 TRP D O 1
ATOM 6011 N N . THR D 1 152 ? -43.301 0.369 3.335 1.00 21.58 149 THR D N 1
ATOM 6012 C CA . THR D 1 152 ? -42.209 0.191 2.381 1.00 21.61 149 THR D CA 1
ATOM 6013 C C . THR D 1 152 ? -41.804 -1.279 2.349 1.00 21.66 149 THR D C 1
ATOM 6014 O O . THR D 1 152 ? -42.072 -2.026 3.289 1.00 20.31 149 THR D O 1
ATOM 6018 N N . THR D 1 153 ? -41.137 -1.695 1.280 1.00 22.20 150 THR D N 1
ATOM 6019 C CA . THR D 1 153 ? -40.607 -3.063 1.219 1.00 21.89 150 THR D CA 1
ATOM 6020 C C . THR D 1 153 ? -39.658 -3.383 2.381 1.00 21.69 150 THR D C 1
ATOM 6021 O O . THR D 1 153 ? -39.635 -4.530 2.855 1.00 21.76 150 THR D O 1
ATOM 6025 N N . ASP D 1 154 ? -38.848 -2.418 2.774 1.00 20.93 151 ASP D N 1
ATOM 6026 C CA . ASP D 1 154 ? -37.922 -2.609 3.858 1.00 22.99 151 ASP D CA 1
ATOM 6027 C C . ASP D 1 154 ? -38.627 -2.932 5.194 1.00 21.86 151 ASP D C 1
ATOM 6028 O O . ASP D 1 154 ? -38.147 -3.789 5.920 1.00 20.69 151 ASP D O 1
ATOM 6033 N N . ASP D 1 155 ? -39.731 -2.241 5.508 1.00 21.54 152 ASP D N 1
ATOM 6034 C CA . ASP D 1 155 ? -40.505 -2.551 6.733 1.00 20.96 152 ASP D CA 1
ATOM 6035 C C . ASP D 1 155 ? -41.059 -3.977 6.655 1.00 20.54 152 ASP D C 1
ATOM 6036 O O . ASP D 1 155 ? -40.946 -4.763 7.592 1.00 18.88 152 ASP D O 1
ATOM 6041 N N . LEU D 1 156 ? -41.641 -4.340 5.517 1.00 20.02 153 LEU D N 1
ATOM 6042 C CA . LEU D 1 156 ? -42.230 -5.658 5.415 1.00 20.04 153 LEU D CA 1
ATOM 6043 C C . LEU D 1 156 ? -41.121 -6.708 5.575 1.00 19.59 153 LEU D C 1
ATOM 6044 O O . LEU D 1 156 ? -41.332 -7.726 6.242 1.00 20.20 153 LEU D O 1
ATOM 6049 N N A ASP D 1 157 ? -39.961 -6.476 4.955 0.50 19.28 154 ASP D N 1
ATOM 6050 N N B ASP D 1 157 ? -39.961 -6.452 4.972 0.50 19.64 154 ASP D N 1
ATOM 6051 C CA A ASP D 1 157 ? -38.852 -7.446 5.010 0.50 19.30 154 ASP D CA 1
ATOM 6052 C CA B ASP D 1 157 ? -38.840 -7.392 5.025 0.50 19.95 154 ASP D CA 1
ATOM 6053 C C A ASP D 1 157 ? -38.326 -7.598 6.455 0.50 18.93 154 ASP D C 1
ATOM 6054 C C B ASP D 1 157 ? -38.359 -7.591 6.462 0.50 19.32 154 ASP D C 1
ATOM 6055 O O A ASP D 1 157 ? -38.037 -8.715 6.894 0.50 18.13 154 ASP D O 1
ATOM 6056 O O B ASP D 1 157 ? -38.134 -8.723 6.902 0.50 18.64 154 ASP D O 1
ATOM 6065 N N . LYS D 1 158 ? -38.183 -6.485 7.176 1.00 18.72 155 LYS D N 1
ATOM 6066 C CA . LYS D 1 158 ? -37.778 -6.536 8.585 1.00 18.92 155 LYS D CA 1
ATOM 6067 C C . LYS D 1 158 ? -38.813 -7.313 9.419 1.00 17.52 155 LYS D C 1
ATOM 6068 O O . LYS D 1 158 ? -38.455 -8.067 10.300 1.00 16.83 155 LYS D O 1
ATOM 6082 N N . ARG D 1 160 ? -40.810 -9.663 8.338 1.00 16.85 157 ARG D N 1
ATOM 6083 C CA . ARG D 1 160 ? -40.704 -11.089 8.013 1.00 18.59 157 ARG D CA 1
ATOM 6084 C C . ARG D 1 160 ? -39.528 -11.715 8.738 1.00 17.87 157 ARG D C 1
ATOM 6085 O O . ARG D 1 160 ? -39.616 -12.852 9.202 1.00 20.09 157 ARG D O 1
ATOM 6093 N N . GLN D 1 161 ? -38.436 -10.966 8.840 1.00 18.10 158 GLN D N 1
ATOM 6094 C CA . GLN D 1 161 ? -37.273 -11.434 9.606 1.00 17.82 158 GLN D CA 1
ATOM 6095 C C . GLN D 1 161 ? -37.561 -11.645 11.095 1.00 16.37 158 GLN D C 1
ATOM 6096 O O . GLN D 1 161 ? -37.066 -12.606 11.673 1.00 13.91 158 GLN D O 1
ATOM 6102 N N . LEU D 1 162 ? -38.305 -10.729 11.716 1.00 16.10 159 LEU D N 1
ATOM 6103 C CA . LEU D 1 162 ? -38.673 -10.838 13.103 1.00 15.30 159 LEU D CA 1
ATOM 6104 C C . LEU D 1 162 ? -39.577 -12.040 13.288 1.00 16.16 159 LEU D C 1
ATOM 6105 O O . LEU D 1 162 ? -39.400 -12.792 14.241 1.00 16.26 159 LEU D O 1
ATOM 6110 N N . SER D 1 163 ? -40.512 -12.223 12.371 1.00 15.64 160 SER D N 1
ATOM 6111 C CA . SER D 1 163 ? -41.428 -13.341 12.427 1.00 18.83 160 SER D CA 1
ATOM 6112 C C . SER D 1 163 ? -40.644 -14.658 12.367 1.00 18.92 160 SER D C 1
ATOM 6113 O O . SER D 1 163 ? -40.997 -15.623 13.043 1.00 20.03 160 SER D O 1
ATOM 6116 N N . ALA D 1 164 ? -39.602 -14.703 11.537 1.00 18.99 161 ALA D N 1
ATOM 6117 C CA . ALA D 1 164 ? -38.771 -15.908 11.430 1.00 19.46 161 ALA D CA 1
ATOM 6118 C C . ALA D 1 164 ? -37.928 -16.182 12.697 1.00 20.20 161 ALA D C 1
ATOM 6119 O O . ALA D 1 164 ? -37.477 -17.311 12.889 1.00 19.73 161 ALA D O 1
ATOM 6121 N N . LEU D 1 165 ? -37.689 -15.181 13.544 1.00 19.41 162 LEU D N 1
ATOM 6122 C CA . LEU D 1 165 ? -37.066 -15.391 14.858 1.00 21.52 162 LEU D CA 1
ATOM 6123 C C . LEU D 1 165 ? -38.038 -15.947 15.880 1.00 22.71 162 LEU D C 1
ATOM 6124 O O . LEU D 1 165 ? -37.623 -16.371 16.951 1.00 23.28 162 LEU D O 1
ATOM 6129 N N . GLY D 1 166 ? -39.333 -15.901 15.573 1.00 22.65 163 GLY D N 1
ATOM 6130 C CA . GLY D 1 166 ? -40.365 -16.303 16.505 1.00 24.08 163 GLY D CA 1
ATOM 6131 C C . GLY D 1 166 ? -41.039 -15.160 17.256 1.00 24.35 163 GLY D C 1
ATOM 6132 O O . GLY D 1 166 ? -41.665 -15.388 18.276 1.00 26.07 163 GLY D O 1
ATOM 6133 N N . ILE D 1 167 ? -40.908 -13.939 16.759 1.00 22.63 164 ILE D N 1
ATOM 6134 C CA . ILE D 1 167 ? -41.652 -12.809 17.342 1.00 22.44 164 ILE D CA 1
ATOM 6135 C C . ILE D 1 167 ? -43.019 -12.752 16.695 1.00 22.09 164 ILE D C 1
ATOM 6136 O O . ILE D 1 167 ? -43.144 -12.929 15.498 1.00 22.53 164 ILE D O 1
ATOM 6141 N N . GLU D 1 168 ? -44.048 -12.558 17.507 1.00 21.43 165 GLU D N 1
ATOM 6142 C CA . GLU D 1 168 ? -45.393 -12.374 17.020 1.00 21.21 165 GLU D CA 1
ATOM 6143 C C . GLU D 1 168 ? -45.639 -10.879 17.120 1.00 19.57 165 GLU D C 1
ATOM 6144 O O . GLU D 1 168 ? -45.651 -10.324 18.223 1.00 18.62 165 GLU D O 1
ATOM 6150 N N . LEU D 1 169 ? -45.834 -10.242 15.970 1.00 17.72 166 LEU D N 1
ATOM 6151 C CA . LEU D 1 169 ? -45.917 -8.800 15.877 1.00 17.60 166 LEU D CA 1
ATOM 6152 C C . LEU D 1 169 ? -47.314 -8.263 16.084 1.00 16.60 166 LEU D C 1
ATOM 6153 O O . LEU D 1 169 ? -48.331 -8.879 15.683 1.00 16.76 166 LEU D O 1
ATOM 6158 N N . SER D 1 170 ? -47.347 -7.114 16.722 1.00 14.77 167 SER D N 1
ATOM 6159 C CA . SER D 1 170 ? -48.499 -6.248 16.742 1.00 15.50 167 SER D CA 1
ATOM 6160 C C . SER D 1 170 ? -48.193 -5.116 15.789 1.00 15.80 167 SER D C 1
ATOM 6161 O O . SER D 1 170 ? -47.160 -4.473 15.901 1.00 16.72 167 SER D O 1
ATOM 6164 N N . ILE D 1 171 ? -49.030 -4.937 14.786 1.00 16.64 168 ILE D N 1
ATOM 6165 C CA . ILE D 1 171 ? -48.698 -4.044 13.694 1.00 15.98 168 ILE D CA 1
ATOM 6166 C C . ILE D 1 171 ? -49.494 -2.733 13.819 1.00 15.88 168 ILE D C 1
ATOM 6167 O O . ILE D 1 171 ? -50.716 -2.749 13.978 1.00 14.54 168 ILE D O 1
ATOM 6172 N N . THR D 1 172 ? -48.800 -1.598 13.715 1.00 15.19 169 THR D N 1
ATOM 6173 C CA . THR D 1 172 ? -49.486 -0.314 13.835 1.00 16.69 169 THR D CA 1
ATOM 6174 C C . THR D 1 172 ? -48.845 0.792 12.987 1.00 16.93 169 THR D C 1
ATOM 6175 O O . THR D 1 172 ? -47.662 0.732 12.676 1.00 14.19 169 THR D O 1
ATOM 6179 N N . GLY D 1 173 ? -49.644 1.819 12.669 1.00 17.97 170 GLY D N 1
ATOM 6180 C CA . GLY D 1 173 ? -49.190 2.969 11.893 1.00 18.31 170 GLY D CA 1
ATOM 6181 C C . GLY D 1 173 ? -50.104 3.120 10.699 1.00 19.85 170 GLY D C 1
ATOM 6182 O O . GLY D 1 173 ? -49.842 2.590 9.609 1.00 21.23 170 GLY D O 1
ATOM 6183 N N . GLY D 1 174 ? -51.220 3.805 10.904 1.00 20.35 171 GLY D N 1
ATOM 6184 C CA . GLY D 1 174 ? -52.176 4.043 9.817 1.00 20.74 171 GLY D CA 1
ATOM 6185 C C . GLY D 1 174 ? -52.834 2.803 9.252 1.00 20.73 171 GLY D C 1
ATOM 6186 O O . GLY D 1 174 ? -53.121 2.743 8.064 1.00 21.02 171 GLY D O 1
ATOM 6187 N N . ILE D 1 175 ? -53.114 1.822 10.093 1.00 21.73 172 ILE D N 1
ATOM 6188 C CA . ILE D 1 175 ? -53.630 0.543 9.596 1.00 22.04 172 ILE D CA 1
ATOM 6189 C C . ILE D 1 175 ? -55.036 0.776 9.083 1.00 24.15 172 ILE D C 1
ATOM 6190 O O . ILE D 1 175 ? -55.846 1.346 9.788 1.00 24.68 172 ILE D O 1
ATOM 6195 N N . VAL D 1 176 ? -55.282 0.392 7.836 1.00 26.18 173 VAL D N 1
ATOM 6196 C CA . VAL D 1 176 ? -56.607 0.440 7.250 1.00 27.75 173 VAL D CA 1
ATOM 6197 C C . VAL D 1 176 ? -56.847 -0.878 6.504 1.00 29.24 173 VAL D C 1
ATOM 6198 O O . VAL D 1 176 ? -55.899 -1.502 6.045 1.00 28.80 173 VAL D O 1
ATOM 6202 N N . PRO D 1 177 ? -58.124 -1.289 6.355 1.00 31.25 174 PRO D N 1
ATOM 6203 C CA . PRO D 1 177 ? -58.454 -2.574 5.727 1.00 31.17 174 PRO D CA 1
ATOM 6204 C C . PRO D 1 177 ? -57.791 -2.808 4.351 1.00 31.82 174 PRO D C 1
ATOM 6205 O O . PRO D 1 177 ? -57.301 -3.896 4.062 1.00 31.63 174 PRO D O 1
ATOM 6209 N N . GLU D 1 178 ? -57.741 -1.763 3.527 1.00 32.70 175 GLU D N 1
ATOM 6210 C CA . GLU D 1 178 ? -57.089 -1.801 2.213 1.00 33.80 175 GLU D CA 1
ATOM 6211 C C . GLU D 1 178 ? -55.604 -2.287 2.222 1.00 32.96 175 GLU D C 1
ATOM 6212 O O . GLU D 1 178 ? -55.094 -2.834 1.231 1.00 32.23 175 GLU D O 1
ATOM 6218 N N . ASP D 1 179 ? -54.916 -2.074 3.344 1.00 32.04 176 ASP D N 1
ATOM 6219 C CA . ASP D 1 179 ? -53.500 -2.468 3.515 1.00 31.12 176 ASP D CA 1
ATOM 6220 C C . ASP D 1 179 ? -53.209 -3.833 4.159 1.00 29.21 176 ASP D C 1
ATOM 6221 O O . ASP D 1 179 ? -52.092 -4.334 4.092 1.00 28.15 176 ASP D O 1
ATOM 6226 N N . ILE D 1 180 ? -54.226 -4.460 4.715 1.00 28.55 177 ILE D N 1
ATOM 6227 C CA . ILE D 1 180 ? -54.052 -5.708 5.441 1.00 27.00 177 ILE D CA 1
ATOM 6228 C C . ILE D 1 180 ? -53.363 -6.784 4.592 1.00 26.72 177 ILE D C 1
ATOM 6229 O O . ILE D 1 180 ? -52.519 -7.538 5.106 1.00 24.92 177 ILE D O 1
ATOM 6234 N N . TYR D 1 181 ? -53.665 -6.817 3.288 1.00 26.38 178 TYR D N 1
ATOM 6235 C CA . TYR D 1 181 ? -53.088 -7.817 2.391 1.00 26.69 178 TYR D CA 1
ATOM 6236 C C . TYR D 1 181 ? -51.563 -7.791 2.407 1.00 26.08 178 TYR D C 1
ATOM 6237 O O . TYR D 1 181 ? -50.916 -8.820 2.212 1.00 26.27 178 TYR D O 1
ATOM 6246 N N . LEU D 1 182 ? -50.984 -6.610 2.666 1.00 25.89 179 LEU D N 1
ATOM 6247 C CA . LEU D 1 182 ? -49.530 -6.427 2.677 1.00 25.20 179 LEU D CA 1
ATOM 6248 C C . LEU D 1 182 ? -48.831 -7.345 3.677 1.00 24.24 179 LEU D C 1
ATOM 6249 O O . LEU D 1 182 ? -47.683 -7.762 3.461 1.00 23.75 179 LEU D O 1
ATOM 6254 N N . PHE D 1 183 ? -49.537 -7.701 4.741 1.00 23.36 180 PHE D N 1
ATOM 6255 C CA . PHE D 1 183 ? -48.923 -8.421 5.875 1.00 23.12 180 PHE D CA 1
ATOM 6256 C C . PHE D 1 183 ? -49.084 -9.921 5.832 1.00 23.65 180 PHE D C 1
ATOM 6257 O O . PHE D 1 183 ? -48.678 -10.644 6.753 1.00 22.80 180 PHE D O 1
ATOM 6265 N N . GLU D 1 184 ? -49.686 -10.408 4.757 1.00 24.06 181 GLU D N 1
ATOM 6266 C CA . GLU D 1 184 ? -49.822 -11.861 4.620 1.00 25.44 181 GLU D CA 1
ATOM 6267 C C . GLU D 1 184 ? -48.493 -12.576 4.872 1.00 24.73 181 GLU D C 1
ATOM 6268 O O . GLU D 1 184 ? -47.456 -12.183 4.359 1.00 23.98 181 GLU D O 1
ATOM 6274 N N . GLY D 1 185 ? -48.544 -13.644 5.655 1.00 25.40 182 GLY D N 1
ATOM 6275 C CA . GLY D 1 185 ? -47.354 -14.443 5.942 1.00 25.20 182 GLY D CA 1
ATOM 6276 C C . GLY D 1 185 ? -46.514 -13.937 7.120 1.00 25.89 182 GLY D C 1
ATOM 6277 O O . GLY D 1 185 ? -45.531 -14.604 7.497 1.00 25.96 182 GLY D O 1
ATOM 6278 N N . ILE D 1 186 ? -46.851 -12.772 7.681 1.00 24.61 183 ILE D N 1
ATOM 6279 C CA . ILE D 1 186 ? -46.150 -12.279 8.887 1.00 24.59 183 ILE D CA 1
ATOM 6280 C C . ILE D 1 186 ? -46.927 -12.795 10.116 1.00 24.92 183 ILE D C 1
ATOM 6281 O O . ILE D 1 186 ? -48.178 -12.717 10.145 1.00 24.39 183 ILE D O 1
ATOM 6286 N N . LYS D 1 187 ? -46.207 -13.366 11.090 1.00 25.05 184 LYS D N 1
ATOM 6287 C CA . LYS D 1 187 ? -46.807 -13.859 12.352 1.00 25.30 184 LYS D CA 1
ATOM 6288 C C . LYS D 1 187 ? -47.362 -12.618 13.026 1.00 23.37 184 LYS D C 1
ATOM 6289 O O . LYS D 1 187 ? -46.604 -11.775 13.459 1.00 23.04 184 LYS D O 1
ATOM 6295 N N . THR D 1 188 ? -48.674 -12.509 13.089 1.00 21.57 185 THR D N 1
ATOM 6296 C CA . THR D 1 188 ? -49.304 -11.266 13.541 1.00 20.90 185 THR D CA 1
ATOM 6297 C C . THR D 1 188 ? -50.244 -11.584 14.702 1.00 20.54 185 THR D C 1
ATOM 6298 O O . THR D 1 188 ? -51.182 -12.353 14.554 1.00 19.26 185 THR D O 1
ATOM 6302 N N . LYS D 1 189 ? -49.946 -10.988 15.856 1.00 19.15 186 LYS D N 1
ATOM 6303 C CA . LYS D 1 189 ? -50.729 -11.134 17.055 1.00 18.62 186 LYS D CA 1
ATOM 6304 C C . LYS D 1 189 ? -51.958 -10.201 17.043 1.00 16.95 186 LYS D C 1
ATOM 6305 O O . LYS D 1 189 ? -53.083 -10.606 17.370 1.00 16.60 186 LYS D O 1
ATOM 6311 N N . THR D 1 190 ? -51.733 -8.932 16.730 1.00 16.29 187 THR D N 1
ATOM 6312 C CA . THR D 1 190 ? -52.809 -7.967 16.662 1.00 15.74 187 THR D CA 1
ATOM 6313 C C . THR D 1 190 ? -52.503 -6.928 15.622 1.00 15.27 187 THR D C 1
ATOM 6314 O O . THR D 1 190 ? -51.326 -6.688 15.249 1.00 15.32 187 THR D O 1
ATOM 6318 N N . PHE D 1 191 ? -53.553 -6.252 15.187 1.00 14.72 188 PHE D N 1
ATOM 6319 C CA . PHE D 1 191 ? -53.411 -4.992 14.465 1.00 14.18 188 PHE D CA 1
ATOM 6320 C C . PHE D 1 191 ? -53.928 -3.908 15.410 1.00 14.51 188 PHE D C 1
ATOM 6321 O O . PHE D 1 191 ? -54.906 -4.133 16.056 1.00 16.14 188 PHE D O 1
ATOM 6329 N N . ILE D 1 192 ? -53.253 -2.769 15.462 1.00 15.10 189 ILE D N 1
ATOM 6330 C CA . ILE D 1 192 ? -53.581 -1.716 16.436 1.00 14.95 189 ILE D CA 1
ATOM 6331 C C . ILE D 1 192 ? -53.999 -0.513 15.649 1.00 16.58 189 ILE D C 1
ATOM 6332 O O . ILE D 1 192 ? -53.260 -0.058 14.774 1.00 16.90 189 ILE D O 1
ATOM 6337 N N . ALA D 1 193 ? -55.168 0.024 15.978 1.00 17.56 190 ALA D N 1
ATOM 6338 C CA . ALA D 1 193 ? -55.526 1.354 15.476 1.00 18.47 190 ALA D CA 1
ATOM 6339 C C . ALA D 1 193 ? -56.080 2.231 16.605 1.00 19.56 190 ALA D C 1
ATOM 6340 O O . ALA D 1 193 ? -56.309 1.768 17.722 1.00 18.66 190 ALA D O 1
ATOM 6342 N N . GLY D 1 194 ? -56.258 3.514 16.309 1.00 22.37 191 GLY D N 1
ATOM 6343 C CA . GLY D 1 194 ? -56.691 4.492 17.291 1.00 24.28 191 GLY D CA 1
ATOM 6344 C C . GLY D 1 194 ? -57.971 5.133 16.828 1.00 26.95 191 GLY D C 1
ATOM 6345 O O . GLY D 1 194 ? -59.041 4.510 16.890 1.00 26.94 191 GLY D O 1
ATOM 6346 N N . ARG D 1 195 ? -57.844 6.371 16.321 1.00 29.63 192 ARG D N 1
ATOM 6347 C CA . ARG D 1 195 ? -58.989 7.176 15.940 1.00 32.40 192 ARG D CA 1
ATOM 6348 C C . ARG D 1 195 ? -59.866 6.488 14.891 1.00 33.12 192 ARG D C 1
ATOM 6349 O O . ARG D 1 195 ? -61.070 6.614 14.970 1.00 34.39 192 ARG D O 1
ATOM 6357 N N . ALA D 1 196 ? -59.291 5.715 13.960 1.00 32.86 193 ALA D N 1
ATOM 6358 C CA . ALA D 1 196 ? -60.083 4.973 12.976 1.00 33.37 193 ALA D CA 1
ATOM 6359 C C . ALA D 1 196 ? -61.182 4.103 13.602 1.00 34.43 193 ALA D C 1
ATOM 6360 O O . ALA D 1 196 ? -62.129 3.751 12.935 1.00 33.74 193 ALA D O 1
ATOM 6362 N N . LEU D 1 197 ? -60.998 3.707 14.854 1.00 35.25 194 LEU D N 1
ATOM 6363 C CA . LEU D 1 197 ? -61.973 2.875 15.577 1.00 36.40 194 LEU D CA 1
ATOM 6364 C C . LEU D 1 197 ? -62.884 3.709 16.498 1.00 37.46 194 LEU D C 1
ATOM 6365 O O . LEU D 1 197 ? -63.915 3.228 16.935 1.00 40.30 194 LEU D O 1
ATOM 6370 N N . ALA D 1 198 ? -62.503 4.941 16.809 1.00 38.64 195 ALA D N 1
ATOM 6371 C CA . ALA D 1 198 ? -63.384 5.863 17.552 1.00 38.69 195 ALA D CA 1
ATOM 6372 C C . ALA D 1 198 ? -64.597 6.313 16.676 1.00 38.79 195 ALA D C 1
ATOM 6373 O O . ALA D 1 198 ? -64.578 6.164 15.456 1.00 38.24 195 ALA D O 1
ATOM 6375 N N . GLY D 1 199 ? -65.670 6.789 17.308 1.00 38.44 196 GLY D N 1
ATOM 6376 C CA . GLY D 1 199 ? -66.804 7.386 16.572 1.00 37.89 196 GLY D CA 1
ATOM 6377 C C . GLY D 1 199 ? -67.691 6.502 15.693 1.00 37.31 196 GLY D C 1
ATOM 6378 O O . GLY D 1 199 ? -67.579 5.266 15.664 1.00 37.66 196 GLY D O 1
ATOM 6379 N N . ALA D 1 200 ? -68.580 7.155 14.943 1.00 35.44 197 ALA D N 1
ATOM 6380 C CA . ALA D 1 200 ? -69.677 6.451 14.280 1.00 34.29 197 ALA D CA 1
ATOM 6381 C C . ALA D 1 200 ? -69.266 5.328 13.327 1.00 33.80 197 ALA D C 1
ATOM 6382 O O . ALA D 1 200 ? -69.956 4.329 13.224 1.00 33.74 197 ALA D O 1
ATOM 6384 N N . GLU D 1 201 ? -68.164 5.492 12.622 1.00 33.10 198 GLU D N 1
ATOM 6385 C CA . GLU D 1 201 ? -67.766 4.527 11.605 1.00 33.55 198 GLU D CA 1
ATOM 6386 C C . GLU D 1 201 ? -66.847 3.413 12.175 1.00 33.49 198 GLU D C 1
ATOM 6387 O O . GLU D 1 201 ? -66.368 2.556 11.419 1.00 33.24 198 GLU D O 1
ATOM 6393 N N . GLY D 1 202 ? -66.614 3.443 13.487 1.00 32.91 199 GLY D N 1
ATOM 6394 C CA . GLY D 1 202 ? -65.758 2.462 14.168 1.00 33.97 199 GLY D CA 1
ATOM 6395 C C . GLY D 1 202 ? -66.168 1.023 13.911 1.00 34.25 199 GLY D C 1
ATOM 6396 O O . GLY D 1 202 ? -65.374 0.211 13.375 1.00 33.79 199 GLY D O 1
ATOM 6397 N N . GLN D 1 203 ? -67.425 0.697 14.220 1.00 34.25 200 GLN D N 1
ATOM 6398 C CA . GLN D 1 203 ? -67.823 -0.695 14.157 1.00 34.76 200 GLN D CA 1
ATOM 6399 C C . GLN D 1 203 ? -67.683 -1.217 12.752 1.00 34.64 200 GLN D C 1
ATOM 6400 O O . GLN D 1 203 ? -67.241 -2.354 12.551 1.00 34.14 200 GLN D O 1
ATOM 6406 N N . GLN D 1 204 ? -68.061 -0.399 11.773 1.00 33.81 201 GLN D N 1
ATOM 6407 C CA . GLN D 1 204 ? -67.936 -0.834 10.397 1.00 34.74 201 GLN D CA 1
ATOM 6408 C C . GLN D 1 204 ? -66.457 -0.964 10.024 1.00 33.18 201 GLN D C 1
ATOM 6409 O O . GLN D 1 204 ? -66.090 -1.850 9.231 1.00 33.50 201 GLN D O 1
ATOM 6415 N N . THR D 1 205 ? -65.621 -0.076 10.580 1.00 32.03 202 THR D N 1
ATOM 6416 C CA . THR D 1 205 ? -64.179 -0.135 10.333 1.00 31.11 202 THR D CA 1
ATOM 6417 C C . THR D 1 205 ? -63.589 -1.414 10.915 1.00 30.13 202 THR D C 1
ATOM 6418 O O . THR D 1 205 ? -62.866 -2.102 10.253 1.00 31.71 202 THR D O 1
ATOM 6422 N N . ALA D 1 206 ? -63.911 -1.724 12.149 1.00 30.14 203 ALA D N 1
ATOM 6423 C CA . ALA D 1 206 ? -63.584 -3.054 12.721 1.00 30.15 203 ALA D CA 1
ATOM 6424 C C . ALA D 1 206 ? -64.033 -4.247 11.845 1.00 30.21 203 ALA D C 1
ATOM 6425 O O . ALA D 1 206 ? -63.257 -5.187 11.626 1.00 29.52 203 ALA D O 1
ATOM 6427 N N . ALA D 1 207 ? -65.265 -4.213 11.318 1.00 29.72 204 ALA D N 1
ATOM 6428 C CA . ALA D 1 207 ? -65.769 -5.347 10.554 1.00 29.57 204 ALA D CA 1
ATOM 6429 C C . ALA D 1 207 ? -64.991 -5.504 9.234 1.00 29.69 204 ALA D C 1
ATOM 6430 O O . ALA D 1 207 ? -64.632 -6.623 8.834 1.00 28.98 204 ALA D O 1
ATOM 6432 N N . ALA D 1 208 ? -64.686 -4.376 8.604 1.00 28.79 205 ALA D N 1
ATOM 6433 C CA . ALA D 1 208 ? -63.911 -4.326 7.373 1.00 29.56 205 ALA D CA 1
ATOM 6434 C C . ALA D 1 208 ? -62.493 -4.901 7.582 1.00 29.23 205 ALA D C 1
ATOM 6435 O O . ALA D 1 208 ? -61.989 -5.683 6.760 1.00 31.08 205 ALA D O 1
ATOM 6437 N N . LEU D 1 209 ? -61.869 -4.515 8.682 1.00 29.60 206 LEU D N 1
ATOM 6438 C CA . LEU D 1 209 ? -60.565 -5.065 9.086 1.00 29.20 206 LEU D CA 1
ATOM 6439 C C . LEU D 1 209 ? -60.635 -6.602 9.227 1.00 29.19 206 LEU D C 1
ATOM 6440 O O . LEU D 1 209 ? -59.831 -7.308 8.592 1.00 27.51 206 LEU D O 1
ATOM 6445 N N . ARG D 1 210 ? -61.582 -7.106 10.032 1.00 29.73 207 ARG D N 1
ATOM 6446 C CA . ARG D 1 210 ? -61.794 -8.575 10.183 1.00 30.68 207 ARG D CA 1
ATOM 6447 C C . ARG D 1 210 ? -61.993 -9.334 8.874 1.00 31.40 207 ARG D C 1
ATOM 6448 O O . ARG D 1 210 ? -61.482 -10.451 8.727 1.00 32.27 207 ARG D O 1
ATOM 6456 N N . GLU D 1 211 ? -62.738 -8.747 7.937 1.00 31.49 208 GLU D N 1
ATOM 6457 C CA . GLU D 1 211 ? -62.972 -9.382 6.651 1.00 32.33 208 GLU D CA 1
ATOM 6458 C C . GLU D 1 211 ? -61.677 -9.590 5.924 1.00 31.61 208 GLU D C 1
ATOM 6459 O O . GLU D 1 211 ? -61.428 -10.674 5.404 1.00 30.32 208 GLU D O 1
ATOM 6465 N N . GLN D 1 212 ? -60.842 -8.535 5.888 1.00 30.86 209 GLN D N 1
ATOM 6466 C CA . GLN D 1 212 ? -59.506 -8.668 5.311 1.00 30.20 209 GLN D CA 1
ATOM 6467 C C . GLN D 1 212 ? -58.672 -9.661 6.104 1.00 29.62 209 GLN D C 1
ATOM 6468 O O . GLN D 1 212 ? -58.023 -10.515 5.503 1.00 30.78 209 GLN D O 1
ATOM 6474 N N . ILE D 1 213 ? -58.699 -9.575 7.432 1.00 29.90 210 ILE D N 1
ATOM 6475 C CA . ILE D 1 213 ? -57.952 -10.515 8.283 1.00 30.19 210 ILE D CA 1
ATOM 6476 C C . ILE D 1 213 ? -58.365 -11.969 7.925 1.00 31.74 210 ILE D C 1
ATOM 6477 O O . ILE D 1 213 ? -57.525 -12.852 7.757 1.00 31.28 210 ILE D O 1
ATOM 6482 N N . ASP D 1 214 ? -59.658 -12.172 7.723 1.00 34.02 211 ASP D N 1
ATOM 6483 C CA . ASP D 1 214 ? -60.190 -13.509 7.427 1.00 35.38 211 ASP D CA 1
ATOM 6484 C C . ASP D 1 214 ? -59.714 -14.049 6.093 1.00 35.93 211 ASP D C 1
ATOM 6485 O O . ASP D 1 214 ? -59.545 -15.250 5.971 1.00 36.75 211 ASP D O 1
ATOM 6490 N N . ARG D 1 215 ? -59.423 -13.173 5.123 1.00 35.69 212 ARG D N 1
ATOM 6491 C CA . ARG D 1 215 ? -58.921 -13.621 3.824 1.00 35.61 212 ARG D CA 1
ATOM 6492 C C . ARG D 1 215 ? -57.498 -14.129 3.906 1.00 35.03 212 ARG D C 1
ATOM 6493 O O . ARG D 1 215 ? -57.095 -14.974 3.116 1.00 34.53 212 ARG D O 1
ATOM 6501 N N . PHE D 1 216 ? -56.713 -13.595 4.840 1.00 33.98 213 PHE D N 1
ATOM 6502 C CA . PHE D 1 216 ? -55.299 -13.854 4.807 1.00 33.45 213 PHE D CA 1
ATOM 6503 C C . PHE D 1 216 ? -54.751 -14.717 5.917 1.00 33.17 213 PHE D C 1
ATOM 6504 O O . PHE D 1 216 ? -53.629 -15.211 5.798 1.00 34.07 213 PHE D O 1
ATOM 6512 N N . TRP D 1 217 ? -55.525 -14.941 6.971 1.00 32.77 214 TRP D N 1
ATOM 6513 C CA . TRP D 1 217 ? -55.061 -15.776 8.072 1.00 32.80 214 TRP D CA 1
ATOM 6514 C C . TRP D 1 217 ? -56.007 -16.966 8.301 1.00 33.26 214 TRP D C 1
ATOM 6515 O O . TRP D 1 217 ? -57.188 -16.769 8.569 1.00 33.29 214 TRP D O 1
#

B-factor: mean 19.25, std 7.64, range [2.0, 60.22]

Organism: Vibrio cholerae serotype O1 (strain ATCC 39315 / El Tor Inaba N16961) (NCBI:txid243277)

CATH classification: 3.20.20.70

Sequence (828 aa):
TKPIQIALDQTNLTDAVAVASNVASYVVDVIEVGTILAFAEGKAVSSTLRHNHPNHILVCDKTTDGGAILSSRAFEAGADWITVSAAAHIATIAACKKVADELNGEIQIEIYGNWTQDAKAWVDLGITQAIYHRSRDAELAGIGWTTDDLDKRQLSSALGIELSITGGIVPEDIYLFEGIKTKTFIAGRALAGAEGQQTAAALREQIDRFWKPIQIALDQTNLTDAVAVASNVASSYVDVIEVGTILAFAEGKAVSTLRHNHPNHILVCDKTTDGGAILSRAFEAGADWITVSAAAHIATIAACKKVADELNGEIQIEIYGNWTQDAKAWVDLGITQAIYHRRSRDAELAGIGWTTDDLDKRQLSALGIELSITGGIVPEDIYLFEGIKTKTFIAGRALAGAEGQQTAAALRREQIDRFWPTKPIQIALDQTNLTDAVAVASNVASYVDVIEVGTILAFAEGKAVSTLRHNHPNHILVCDKTTDGGAILSSRAFEAGADWITVSAAAHIATIAACKKVADELNGEEIQIEIYGNWTQDAKAWVDLGITQAIYHRSRDAELAGIGWTTDDLDKRQLSALGIELSITGGIVPEDIYLFEGIKTKTFIAGRALAGAEGQQTAAALREQIDRFWPKPIQIALDQTNLTDAVAVASNVASYVDVIEVGTILAFAEGKAVSSTLRHNHPNHILVCDKTTDGGAILSRAFEAGADWITVSAAAHIATIAACKKVADELNGEIQIEIYGNWTQDAKAWVDDLGITQAIYHRSRDAELAGIGWTTDDLDDKRQLSALGIELSITGGIVPEDIYLFEGIKTKTFIAGRALAGAEGQQTAAALREQIDRFW

InterPro domains:
  IPR001754 Orotidine 5'-phosphate decarboxylase domain [PF00215] (4-204)
  IPR001754 Orotidine 5'-phosphate decarboxylase domain [SM00934] (5-207)
  IPR011060 Ribulose-phosphate binding barrel [SSF51366] (1-212)
  IPR013785 Aldolase-type TIM barrel [G3DSA:3.20.20.70] (5-213)
  IPR041710 HPS/KGPDC domain [cd04726] (4-198)